Protein AF-A0A843B8C0-F1 (afdb_monomer_lite)

Radius of gyration: 33.75 Å; chains: 1; bounding box: 87×88×97 Å

pLDDT: mean 79.92, std 14.19, range [26.02, 97.69]

Foldseek 3Di:
DPVVPVVVVVVPPPDDPPDPQDAWDFPAWAADLLQQKIKTFTPFFWDPVQAAQQQKWKDAVPDIHGGDPVQWDDDDRGMTMGRHDPVSSVRQQQGQWMKIWGDWSNTGHPNHTHHIDIGIHEFEQEEEEEEEVLNLLLVLLLVVLQVQVQLLQVQAVVRYGYDYHYDYDNDLLVSVVVCVVSVHQEYEYAQCVLVSCVVNVGNHQYEHQFYAHEPPPFQPDLSYAYLFAHLLLQLLLQLLVCVVVVQQEEAEEAEPDPRRVVSVVSCCVRHPHHYDPHHYDYPPDALLNRLVVVLVVLVVVCVVDPPHAYEYEYEDQVCLQRNLQSNQVPPSSLRHAYEYSEDDDHDPDSSLVSLQSRFYKGWDQAQFQALVLLLSQLSSCLRRVHGRDLSSQSSSVSSNLQSLLVLQLPRRRPDNRDSVSSSVSSQVDQCFAAGSSGRRHADPRNYRDQTK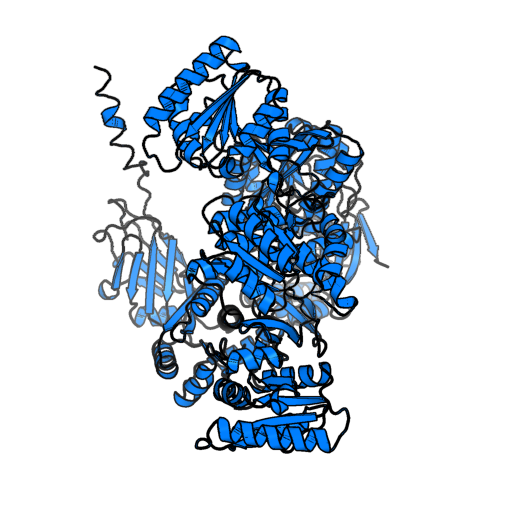IFMWTRFLSDTDGWFIAWHWDKDFQFWAQRNQGTGTTIDTDGGDRGGDTEQEAEEEEEDPDPSLLVSLLSLLVNLQLDGRYDYDYDYDNDQLLVSLVSCVRRLFQEYEYEDEAVSLVNSQVSCQVRRHAYEYQHYQDPVLLAFPTRYAYPDHHLLQLLLQVQLVLVVQQAQEEEEEEEPPCVRNVVSNVVRHPHHYHYDYDHLPDPPLLVVLVVVLVVQVVRCVPQNQSNYEYEYYDQSSLVNCLNNVVRRALNYAYEYRFQNLQQPALPSCQVVQPRHKYKYKAFAWQQFDQLQLSQVSSCVSVVGGDHLSSSCSSLVSQLLRVQLVVCVVVPDSRRNVSSVVCSQVSQQPSGDTFPGRHADSSNYRPWTKIFIWIRHRSDTAGQWIQGPVQGIAGEQEEEEEEACDGPCVLVSSLLRLLLSVLQVVLQVVCVVVSARYGYHYDYAHQNVPLVSLLVRVVRCLSRVFQHYEDDQEQVNVVSCVVVSVVSVHAYEHLHYQDDFDAADSYAYQDPHCLLQLLVQQVVCVVVVAAEEEEEFEPDPQRVVLLVSNQVSHPHDYYHYQYDHPSDADDPVSLVVVLVVLLVVVVVPRTAYEYEYSDQSHQLVSLLSLLVRPSLLSHAYEYEDAFQDRSNQRQPDSSVVSCQSNFYKYKYFDQPDDDVVSQVSSCSNSVDGDGPSSQSSSVSSNLLSVLCVVVSNDSNSVSSSVCSQVSQQPDAGRSGRRHADNHNYRPKTKIFMWTQNPSDTDGQWMAIPVVSDIDGDD

Sequence (1216 aa):
MRILVLAVLALAGGALAGAAHAQPHMESADLDPSAGLLTLVFDSPLDVHGIYTNRIHVQAGEYSAPLTPGEFVSVKSDRIMFGLNEENLAALREAESVWVGLAEGAVTSADVPNAPQLLETRTFIRVGVVAPPGGGDMVAMARLAVEHLNDHLAGAVPPRAVDIVVREGDDVLVSLLELDEAGIDVAVGPGEILGAKRAAGSGMLVVACCIPYGNESPLVDPNSFALVPDESDALSAVLSLMGQREVNRIIPVYVNDAAGGAKMDQIRAEARSAVDAGVAYGPDESPDQVALRVSNVVVENLLASPGVRLGVLLTDPADAPAILEAAAPDVALGIPQWFGVYTHRLADGPGTEFAGEVGYSVPVYGAHPSPLTAVLGAKALEMAGEWPSPDSYSAYDAVYVAALAQLDSGGSLGAAADPAVLQREIRALTGQMYGASGYLGLDAWGELESPAHDIMSVRGGQWVKTAVHNMPVYERTGIIEVGEVPVESYRYGPGHGLVADVEPFGLLVHGYDAGPAISAVRLGLAADGTAPSTEVVVQDSGPIQTMMGRFADMGMGLVVVHAGEDATAQAAEYADANGLIVLGTASTSDALAKSGDSLFRLATPDSRLAEAVVHTLERDGVSGVVVLHGSGHAALLDSIAAGFAGEVESIEYDEADAQHATLAHQVAGVVWGMAGRHGESGTGIILIGGAAADIMASASYAIQDDVRWYGASGDALRFGLGGAERLAGNAPFVAVVQSTSDGGPAQLVSAPLASMYGSPVPAATLGAMDAARVASQTLLSISEFGSGQDPALIRAVLPGVAAGAGLVLDDTTLDANGDLASASYDLWRLHGEGWVRDAAYEPSRGHIAIASLGVAVPVTGDQARYGVAHVHAAHRAISIHNEWLAEAGEPWRLATVVVDTAADPTRTAGALASLNGSGIGLVLGPPDGASLEAVRPVAAEYGMMLLSCCSDWPRTYPDSIFQLSPGHGGQVEALAAVMDLDGIRELVIIYPDDTRGSELAANVSDAFTGAGTFLFVYDAGAPPDGTLLEEVAQRVAHLADDRAGPVGVLMAGFEHTGMVLQAAGLHRSLEDARWYGVSRDGMLPDMVPGSAAAISARNLGFTVAAHAALTQAPGLEVYVRGASGFEPHAGVYAMYDSAQLLARTIAETDGSTDADLLAELMPLVAADQQGLIGELALDENGDLAAGRYHIWAIPAGAWQVTLSYDTGRDSLEPIN

Secondary structure (DSSP, 8-state):
--SSSSTTTTTSSSS------PPP-EEEEEEETTTTEEEEEESS---TTS--GGGEEEEETTEEEEPPTTSEEEEETTEEEEE--HHHHHHHHT-S--EEEEPTTSSEETTEEPPPEEEEPEEEEEEEEEEPTT-HHHHHHHHHHHHHHHHHHTT-SS-EEEEEEEEESS-HHHHHHHHHHTT-SEEEEETHHHHHHHHHT---EEEEEESPBPS--S---TTEEESS-BHHHHHHHHHHHHHHTT--EEEEEEESSHHHHHHHHHHHHH-SSEEP--EEE-TTS-HHHHHHHHHHHHHHHHHHSTT--EEEEE--TTTHHHHHHHHTT-TTTTSSEEEESS--PPPTTHHHHHHHHTT-EEEEE-----HHHHHHHHHHHHHHSSPPPGGGHHHHHHHHHHHHHHHHT---TTPPPPHHHHHHHHHHHHTT-EETTEE--B-TTSSBSS--EEEEEEETTEEEEEEEES--EEEEEEEEEETTEEEEEEEEEPPPS-EEE---EEEEEESS-HHHHHHHHHHHHHHT-SS---EEEEE-SS-HHHHHHHHHHTT-SEEEEEE-HHHHHHHHHHHHHHT-EEEESS---GGG--TTSSEEESSPPHHHHHHHHHHHHHHHT--EEEEEEETT-HHHHHHHHHH-SSEEEEEEE-TT-S-HHHHHHHHHHHHHHHHHHH-STTEEEEEESTTHHHHHHHHTTTS-TTSEEEEESGGGG---GGGGGGHHHH--EEEEEE---SSHHHHHHHHHHHHHTTSPPPHHHHHHHHHHHHHHHHHHHHHTTT-TT-HHHHHHHHHHHHTT--SSSS---B-TTSBBS---EEEEEEETTEEEEEEEEETTTEEEEEEEEEEEE-SSSTTHHHHHHHHHHHHHHHHHHHHHHHHHT-SEEEEEEEEE-TT-HHHHHHHHHHHHHTT--EEE---SHHHHHHHHHHHHHHT-EEEESS--PPP-S-SSEEE-SPPHHHHHHHHHHHHHHTT--EEEEEEESSHHHHHHHHHHHHH--SSEEEEEEE-TTSPPPHHHHHHHHHHHHHHHHTTS--EEEEE--STTHHHHHHHHTT-HHHHTSEEEEE-SSSS-TT--TTSHHHHHHHHTT-EEEEEPP-S--HHHHHHHHHHHSS---HHHHHHHHHHHHHHHHHHTTTT---HHHHHHHHHHHHTT-B-SSSB--B-TTSBBS--EEEEEE-TTSS-EEEEEEETTTTEEEE--

Structure (mmCIF, N/CA/C/O backbone):
data_AF-A0A843B8C0-F1
#
_entry.id   AF-A0A843B8C0-F1
#
loop_
_atom_site.group_PDB
_atom_site.id
_atom_site.type_symbol
_atom_site.label_atom_id
_atom_site.label_alt_id
_atom_site.label_comp_id
_atom_site.label_asym_id
_atom_site.label_entity_id
_atom_site.label_seq_id
_atom_site.pdbx_PDB_ins_code
_atom_site.Cartn_x
_atom_site.Cartn_y
_atom_site.Cartn_z
_atom_site.occupancy
_atom_site.B_iso_or_equiv
_atom_site.auth_seq_id
_atom_site.auth_comp_id
_atom_site.auth_asym_id
_atom_site.auth_atom_id
_atom_site.pdbx_PDB_model_num
ATOM 1 N N . MET A 1 1 ? -6.780 42.096 43.152 1.00 33.19 1 MET A N 1
ATOM 2 C CA . MET A 1 1 ? -5.362 41.685 43.294 1.00 33.19 1 MET A CA 1
ATOM 3 C C . MET A 1 1 ? -5.188 40.178 43.041 1.00 33.19 1 MET A C 1
ATOM 5 O O . MET A 1 1 ? -4.470 39.508 43.763 1.00 33.19 1 MET A O 1
ATOM 9 N N . ARG A 1 2 ? -5.872 39.651 42.012 1.00 29.45 2 ARG A N 1
ATOM 10 C CA . ARG A 1 2 ? -5.811 38.256 41.530 1.00 29.45 2 ARG A CA 1
ATOM 11 C C . ARG A 1 2 ? -5.468 38.182 40.027 1.00 29.45 2 ARG A C 1
ATOM 13 O O . ARG A 1 2 ? -5.431 37.107 39.461 1.00 29.45 2 ARG A O 1
ATOM 20 N N . ILE A 1 3 ? -5.166 39.334 39.415 1.00 29.42 3 ILE A N 1
ATOM 21 C CA . ILE A 1 3 ? -4.807 39.494 37.992 1.00 29.42 3 ILE A CA 1
ATOM 22 C C . ILE A 1 3 ? -3.273 39.558 37.799 1.00 29.42 3 ILE A C 1
ATOM 24 O O . ILE A 1 3 ? -2.786 39.525 36.682 1.00 29.42 3 ILE A O 1
ATOM 28 N N . LEU A 1 4 ? -2.480 39.572 38.881 1.00 26.08 4 LEU A N 1
ATOM 29 C CA . LEU A 1 4 ? -1.011 39.666 38.802 1.00 26.08 4 LEU A CA 1
ATOM 30 C C . LEU A 1 4 ? -0.264 38.347 39.083 1.00 26.08 4 LEU A C 1
ATOM 32 O O . LEU A 1 4 ? 0.956 38.330 39.015 1.00 26.08 4 LEU A O 1
ATOM 36 N N . VAL A 1 5 ? -0.976 37.259 39.409 1.00 30.47 5 VAL A N 1
ATOM 37 C CA . VAL A 1 5 ? -0.369 35.931 39.658 1.00 30.47 5 VAL A CA 1
ATOM 38 C C . VAL A 1 5 ? -0.540 34.994 38.454 1.00 30.47 5 VAL A C 1
ATOM 40 O O . VAL A 1 5 ? 0.324 34.166 38.206 1.00 30.47 5 VAL A O 1
ATOM 43 N N . LEU A 1 6 ? -1.576 35.192 37.630 1.00 27.12 6 LEU A N 1
ATOM 44 C CA . LEU A 1 6 ? -1.782 34.434 36.386 1.00 27.12 6 LEU A CA 1
ATOM 45 C C . LEU A 1 6 ? -0.960 34.965 35.195 1.00 27.12 6 LEU A C 1
ATOM 47 O O . LEU A 1 6 ? -0.617 34.200 34.304 1.00 27.12 6 LEU A O 1
ATOM 51 N N . ALA A 1 7 ? -0.547 36.237 35.214 1.00 26.02 7 ALA A N 1
ATOM 52 C CA . ALA A 1 7 ? 0.302 36.819 34.165 1.00 26.02 7 ALA A CA 1
ATOM 53 C C . ALA A 1 7 ? 1.796 36.437 34.277 1.00 26.02 7 ALA A C 1
ATOM 55 O O . ALA A 1 7 ? 2.559 36.701 33.355 1.00 26.02 7 ALA A O 1
ATOM 56 N N . VAL A 1 8 ? 2.222 35.819 35.387 1.00 27.22 8 VAL A N 1
ATOM 57 C CA . VAL A 1 8 ? 3.608 35.337 35.575 1.00 27.22 8 VAL A CA 1
ATOM 58 C C . VAL A 1 8 ? 3.748 33.850 35.212 1.00 27.22 8 VAL A C 1
ATOM 60 O O . VAL A 1 8 ? 4.846 33.408 34.903 1.00 27.22 8 VAL A O 1
ATOM 63 N N . LEU A 1 9 ? 2.645 33.096 35.149 1.00 28.34 9 LEU A N 1
ATOM 64 C CA . LEU A 1 9 ? 2.643 31.698 34.694 1.00 28.34 9 LEU A CA 1
ATOM 65 C C . LEU A 1 9 ? 2.474 31.557 33.168 1.00 28.34 9 LEU A C 1
ATOM 67 O O . LEU A 1 9 ? 2.970 30.597 32.598 1.00 28.34 9 LEU A O 1
ATOM 71 N N . ALA A 1 10 ? 1.884 32.544 32.484 1.00 27.31 10 ALA A N 1
ATOM 72 C CA . ALA A 1 10 ? 1.727 32.536 31.020 1.00 27.31 10 ALA A CA 1
ATOM 73 C C . ALA A 1 10 ? 2.968 33.020 30.232 1.00 27.31 10 ALA A C 1
ATOM 75 O O . ALA A 1 10 ? 3.004 32.911 29.014 1.00 27.31 10 ALA A O 1
ATOM 76 N N . LEU A 1 11 ? 3.997 33.541 30.911 1.00 27.11 11 LEU A N 1
ATOM 77 C CA . LEU A 1 11 ? 5.288 33.927 30.307 1.00 27.11 11 LEU A CA 1
ATOM 78 C C . LEU A 1 11 ? 6.434 32.969 30.686 1.00 27.11 11 LEU A C 1
ATOM 80 O O . LEU A 1 11 ? 7.591 33.252 30.392 1.00 27.11 11 LEU A O 1
ATOM 84 N N . ALA A 1 12 ? 6.109 31.840 31.327 1.00 27.25 12 ALA A N 1
ATOM 85 C CA . ALA A 1 12 ? 7.053 30.790 31.718 1.00 27.25 12 ALA A CA 1
ATOM 86 C C . ALA A 1 12 ? 6.726 29.411 31.102 1.00 27.25 12 ALA A C 1
ATOM 88 O O . ALA A 1 12 ? 7.455 28.458 31.339 1.00 27.25 12 ALA A O 1
ATOM 89 N N . GLY A 1 13 ? 5.673 29.301 30.281 1.00 26.14 13 GLY A N 1
ATOM 90 C CA . GLY A 1 13 ? 5.331 28.086 29.519 1.00 26.14 13 GLY A CA 1
ATOM 91 C C . GLY A 1 13 ? 6.132 27.904 28.223 1.00 26.14 13 GLY A C 1
ATOM 92 O O . GLY A 1 13 ? 5.757 27.112 27.373 1.00 26.14 13 GLY A O 1
ATOM 93 N N . GLY A 1 14 ? 7.214 28.664 28.054 1.00 29.09 14 GLY A N 1
ATOM 94 C CA . GLY A 1 14 ? 8.072 28.654 26.871 1.00 29.09 14 GLY A CA 1
ATOM 95 C C . GLY A 1 14 ? 9.540 28.761 27.261 1.00 29.09 14 GLY A C 1
ATOM 96 O O . GLY A 1 14 ? 10.231 29.646 26.779 1.00 29.09 14 GLY A O 1
ATOM 97 N N . ALA A 1 15 ? 9.966 27.958 28.235 1.00 32.66 15 ALA A N 1
ATOM 98 C CA . ALA A 1 15 ? 11.348 27.552 28.491 1.00 32.66 15 ALA A CA 1
ATOM 99 C C . ALA A 1 15 ? 11.376 26.765 29.808 1.00 32.66 15 ALA A C 1
ATOM 101 O O . ALA A 1 15 ? 10.934 27.273 30.835 1.00 32.66 15 ALA A O 1
ATOM 102 N N . LEU A 1 16 ? 11.990 25.581 29.766 1.00 28.98 16 LEU A N 1
ATOM 103 C CA . LEU A 1 16 ? 12.367 24.738 30.904 1.00 28.98 16 LEU A CA 1
ATOM 104 C C . LEU A 1 16 ? 11.240 23.861 31.475 1.00 28.98 16 LEU A C 1
ATOM 106 O O . LEU A 1 16 ? 10.837 23.994 32.630 1.00 28.98 16 LEU A O 1
ATOM 110 N N . ALA A 1 17 ? 10.887 22.816 30.715 1.00 29.47 17 ALA A N 1
ATOM 111 C CA . ALA A 1 17 ? 10.970 21.490 31.320 1.00 29.47 17 ALA A CA 1
ATOM 112 C C . ALA A 1 17 ? 12.366 21.400 31.949 1.00 29.47 17 ALA A C 1
ATOM 114 O O . ALA A 1 17 ? 13.380 21.504 31.256 1.00 29.47 17 ALA A O 1
ATOM 115 N N . GLY A 1 18 ? 12.422 21.362 33.277 1.00 30.33 18 GLY A N 1
ATOM 116 C CA . GLY A 1 18 ? 13.662 21.130 33.991 1.00 30.33 18 GLY A CA 1
ATOM 117 C C . GLY A 1 18 ? 14.126 19.722 33.665 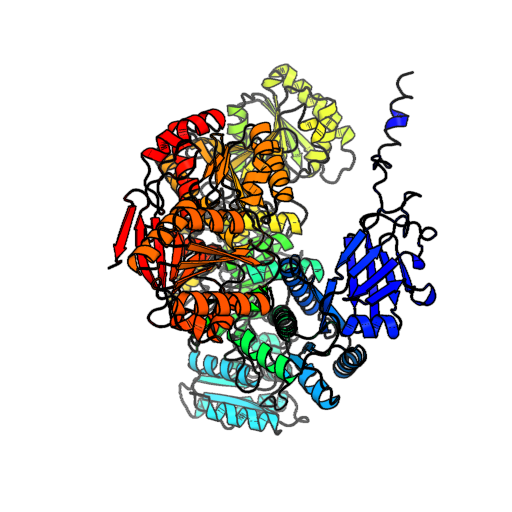1.00 30.33 18 GLY A C 1
ATOM 118 O O . GLY A 1 18 ? 13.799 18.795 34.399 1.00 30.33 18 GLY A O 1
ATOM 119 N N . ALA A 1 19 ? 14.881 19.575 32.576 1.00 37.31 19 ALA A N 1
ATOM 120 C CA . ALA A 1 19 ? 15.818 18.484 32.439 1.00 37.31 19 ALA A CA 1
ATOM 121 C C . ALA A 1 19 ? 16.631 18.491 33.736 1.00 37.31 19 ALA A C 1
ATOM 123 O O . ALA A 1 19 ? 17.368 19.445 34.022 1.00 37.31 19 ALA A O 1
ATOM 124 N N . ALA A 1 20 ? 16.476 17.452 34.559 1.00 38.69 20 ALA A N 1
ATOM 125 C CA . ALA A 1 20 ? 17.605 17.010 35.357 1.00 38.69 20 ALA A CA 1
ATOM 126 C C . ALA A 1 20 ? 18.779 17.006 34.374 1.00 38.69 20 ALA A C 1
ATOM 128 O O . ALA A 1 20 ? 18.639 16.391 33.323 1.00 38.69 20 ALA A O 1
ATOM 129 N N . HIS A 1 21 ? 19.804 17.834 34.597 1.00 50.72 21 HIS A N 1
ATOM 130 C CA . HIS A 1 21 ? 20.853 18.031 33.597 1.00 50.72 21 HIS A CA 1
ATOM 131 C C . HIS A 1 21 ? 21.539 16.676 33.409 1.00 50.72 21 HIS A C 1
ATOM 133 O O . HIS A 1 21 ? 22.340 16.266 34.252 1.00 50.72 21 HIS A O 1
ATOM 139 N N . ALA A 1 22 ? 21.102 15.939 32.388 1.00 61.00 22 ALA A N 1
ATOM 140 C CA . ALA A 1 22 ? 21.598 14.621 32.072 1.00 61.00 22 ALA A CA 1
ATOM 141 C C . ALA A 1 22 ? 23.054 14.793 31.655 1.00 61.00 22 ALA A C 1
ATOM 143 O O . ALA A 1 22 ? 23.418 15.784 31.018 1.00 61.00 22 ALA A O 1
ATOM 144 N N . GLN A 1 23 ? 23.909 13.881 32.107 1.00 79.94 23 GLN A N 1
ATOM 145 C CA . GLN A 1 23 ? 25.292 13.887 31.657 1.00 79.94 23 GLN A CA 1
ATOM 146 C C . GLN A 1 23 ? 25.289 13.641 30.148 1.00 79.94 23 GLN A C 1
ATOM 148 O O . GLN A 1 23 ? 24.580 12.728 29.732 1.00 79.94 23 GLN A O 1
ATOM 153 N N . PRO A 1 24 ? 26.067 14.392 29.349 1.00 82.81 24 PRO A N 1
ATOM 154 C CA . PRO A 1 24 ? 26.084 14.172 27.911 1.00 82.81 24 PRO A CA 1
ATOM 155 C C . PRO A 1 24 ? 26.506 12.738 27.590 1.00 82.81 24 PRO A C 1
ATOM 157 O O . PRO A 1 24 ? 27.579 12.287 28.018 1.00 82.81 24 PRO A O 1
ATOM 160 N N . HIS A 1 25 ? 25.644 12.026 26.867 1.00 83.94 25 HIS A N 1
ATOM 161 C CA . HIS A 1 25 ? 25.848 10.646 26.453 1.00 83.94 25 HIS A CA 1
ATOM 162 C C . HIS A 1 25 ? 26.176 10.602 24.962 1.00 83.94 25 HIS A C 1
ATOM 164 O O . HIS A 1 25 ? 25.521 11.250 24.151 1.00 83.94 25 HIS A O 1
ATOM 170 N N . MET A 1 26 ? 27.230 9.873 24.609 1.00 86.81 26 MET A N 1
ATOM 171 C CA . MET A 1 26 ? 27.634 9.626 23.233 1.00 86.81 26 MET A CA 1
ATOM 172 C C . MET A 1 26 ? 26.717 8.548 22.664 1.00 86.81 26 MET A C 1
ATOM 174 O O . MET A 1 26 ? 26.759 7.398 23.092 1.00 86.81 26 MET A O 1
ATOM 178 N N . GLU A 1 27 ? 25.853 8.948 21.739 1.00 81.50 27 GLU A N 1
ATOM 179 C CA . GLU A 1 27 ? 24.896 8.067 21.070 1.00 81.50 27 GLU A CA 1
ATOM 180 C C . GLU A 1 27 ? 25.573 7.233 19.984 1.00 81.50 27 GLU A C 1
ATOM 182 O O . GLU A 1 27 ? 25.286 6.047 19.847 1.00 81.50 27 GLU A O 1
ATOM 187 N N . SER A 1 28 ? 26.494 7.839 19.230 1.00 79.50 28 SER A N 1
ATOM 188 C CA . SER A 1 28 ? 27.253 7.149 18.188 1.00 79.50 28 SER A CA 1
ATOM 189 C C . SER A 1 28 ? 28.682 7.673 18.059 1.00 79.50 28 SER A C 1
ATOM 191 O O . SER A 1 28 ? 29.005 8.814 18.413 1.00 79.50 28 SER A O 1
ATOM 193 N N . ALA A 1 29 ? 29.547 6.807 17.536 1.00 85.81 29 ALA A N 1
ATOM 194 C CA . ALA A 1 29 ? 30.896 7.133 17.108 1.00 85.81 29 ALA A CA 1
ATOM 195 C C . ALA A 1 29 ? 31.067 6.643 15.665 1.00 85.81 29 ALA A C 1
ATOM 197 O O . ALA A 1 29 ? 31.230 5.461 15.413 1.00 85.81 29 ALA A O 1
ATOM 198 N N . ASP A 1 30 ? 31.007 7.552 14.710 1.00 82.88 30 ASP A N 1
ATOM 199 C CA . ASP A 1 30 ? 30.920 7.273 13.283 1.00 82.88 30 ASP A CA 1
ATOM 200 C C . ASP A 1 30 ? 32.310 7.387 12.646 1.00 82.88 30 ASP A C 1
ATOM 202 O O . ASP A 1 30 ? 32.849 8.492 12.527 1.00 82.88 30 ASP A O 1
ATOM 206 N N . LEU A 1 31 ? 32.912 6.258 12.260 1.00 79.19 31 LEU A N 1
ATOM 207 C CA . LEU A 1 31 ? 34.235 6.211 11.637 1.00 79.19 31 LEU A CA 1
ATOM 208 C C . LEU A 1 31 ? 34.120 6.031 10.121 1.00 79.19 31 LEU A C 1
ATOM 210 O O . LEU A 1 31 ? 33.625 5.024 9.621 1.00 79.19 31 LEU A O 1
ATOM 214 N N . ASP A 1 32 ? 34.679 6.988 9.393 1.00 72.38 32 ASP A N 1
ATOM 215 C CA . ASP A 1 32 ? 34.939 6.924 7.965 1.00 72.38 32 ASP A CA 1
ATOM 216 C C . ASP A 1 32 ? 36.438 6.673 7.728 1.00 72.38 32 ASP A C 1
ATOM 218 O O . ASP A 1 32 ? 37.249 7.610 7.748 1.00 72.38 32 ASP A O 1
ATOM 222 N N . PRO A 1 33 ? 36.840 5.414 7.494 1.00 66.56 33 PRO A N 1
ATOM 223 C CA . PRO A 1 33 ? 38.240 5.067 7.286 1.00 66.56 33 PRO A CA 1
ATOM 224 C C . PRO A 1 33 ? 38.766 5.490 5.901 1.00 66.56 33 PRO A C 1
ATOM 226 O O . PRO A 1 33 ? 39.987 5.551 5.710 1.00 66.56 33 PRO A O 1
ATOM 229 N N . SER A 1 34 ? 37.882 5.805 4.944 1.00 61.75 34 SER A N 1
ATOM 230 C CA . SER A 1 34 ? 38.255 6.274 3.602 1.00 61.75 34 SER A CA 1
ATOM 231 C C . SER A 1 34 ? 38.711 7.736 3.637 1.00 61.75 34 SER A C 1
ATOM 233 O O . SER A 1 34 ? 39.807 8.049 3.171 1.00 61.75 34 SER A O 1
ATOM 235 N N . ALA A 1 35 ? 37.949 8.611 4.306 1.00 65.75 35 ALA A N 1
ATOM 236 C CA . ALA A 1 35 ? 38.320 10.014 4.507 1.00 65.75 35 ALA A CA 1
ATOM 237 C C . ALA A 1 35 ? 39.175 10.252 5.763 1.00 65.75 35 ALA A C 1
ATOM 239 O O . ALA A 1 35 ? 39.638 11.372 5.988 1.00 65.75 35 ALA A O 1
ATOM 240 N N . GLY A 1 36 ? 39.360 9.226 6.599 1.00 75.38 36 GLY A N 1
ATOM 241 C CA . GLY A 1 36 ? 40.026 9.345 7.893 1.00 75.38 36 GLY A CA 1
ATOM 242 C C . GLY A 1 36 ? 39.268 10.256 8.856 1.00 75.38 36 GLY A C 1
ATOM 243 O O . GLY A 1 36 ? 39.888 11.027 9.579 1.00 75.38 36 GLY A O 1
ATOM 244 N N . LEU A 1 37 ? 37.936 10.221 8.845 1.00 81.44 37 LEU A N 1
ATOM 245 C CA . LEU A 1 37 ? 37.082 11.121 9.615 1.00 81.44 37 LEU A CA 1
ATOM 246 C C . LEU A 1 37 ? 36.318 10.345 10.696 1.00 81.44 37 LEU A C 1
ATOM 248 O O . LEU A 1 37 ? 35.664 9.359 10.401 1.00 81.44 37 LEU A O 1
ATOM 252 N N . LEU A 1 38 ? 36.363 10.808 11.941 1.00 86.50 38 LEU A N 1
ATOM 253 C CA . LEU A 1 38 ? 35.623 10.269 13.080 1.00 86.50 38 LEU A CA 1
ATOM 254 C C . LEU A 1 38 ? 34.637 11.322 13.599 1.00 86.50 38 LEU A C 1
ATOM 256 O O . LEU A 1 38 ? 35.051 12.415 13.989 1.00 86.50 38 LEU A O 1
ATOM 260 N N . THR A 1 39 ? 33.345 11.006 13.637 1.00 88.44 39 THR A N 1
ATOM 261 C CA . THR A 1 39 ? 32.290 11.890 14.151 1.00 88.44 39 THR A CA 1
ATOM 262 C C . THR A 1 39 ? 31.676 11.298 15.412 1.00 88.44 39 THR A C 1
ATOM 264 O O . THR A 1 39 ? 31.262 10.154 15.417 1.00 88.44 39 THR A O 1
ATOM 267 N N . LEU A 1 40 ? 31.611 12.063 16.496 1.00 90.56 40 LEU A N 1
ATOM 268 C CA . LEU A 1 40 ? 30.977 11.648 17.749 1.00 90.56 40 LEU A CA 1
ATOM 269 C C . LEU A 1 40 ? 29.663 12.408 17.903 1.00 90.56 40 LEU A C 1
ATOM 271 O O . LEU A 1 40 ? 29.696 13.641 17.857 1.00 90.56 40 LEU A O 1
ATOM 275 N N . VAL A 1 41 ? 28.547 11.703 18.074 1.00 86.44 41 VAL A N 1
ATOM 276 C CA . VAL A 1 41 ? 27.193 12.271 18.205 1.00 86.44 41 VAL A CA 1
ATOM 277 C C . VAL A 1 41 ? 26.695 12.090 19.634 1.00 86.44 41 VAL A C 1
ATOM 279 O O . VAL A 1 41 ? 26.970 11.070 20.264 1.00 86.44 41 VAL A O 1
ATOM 282 N N . PHE A 1 42 ? 25.998 13.096 20.156 1.00 87.12 42 PHE A N 1
ATOM 283 C CA . PHE A 1 42 ? 25.550 13.159 21.540 1.00 87.12 42 PHE A CA 1
ATOM 284 C C . PHE A 1 42 ? 24.061 13.490 21.645 1.00 87.12 42 PHE A C 1
ATOM 286 O O . PHE A 1 42 ? 23.544 14.307 20.886 1.00 87.12 42 PHE A O 1
ATOM 293 N N . ASP A 1 43 ? 23.431 12.940 22.681 1.00 83.38 43 ASP A N 1
ATOM 294 C CA . ASP A 1 43 ? 22.012 13.115 23.032 1.00 83.38 43 ASP A CA 1
ATOM 295 C C . ASP A 1 43 ? 21.649 14.533 23.513 1.00 83.38 43 ASP A C 1
ATOM 297 O O . ASP A 1 43 ? 20.487 14.867 23.767 1.00 83.38 43 ASP A O 1
ATOM 301 N N . SER A 1 44 ? 22.658 15.383 23.701 1.00 81.25 44 SER A N 1
ATOM 302 C CA . SER A 1 44 ? 22.523 16.675 24.356 1.00 81.25 44 SER A CA 1
ATOM 303 C C . SER A 1 44 ? 23.506 17.717 23.812 1.00 81.25 44 SER A C 1
ATOM 305 O O . SER A 1 44 ? 24.600 17.383 23.346 1.00 81.25 44 SER A O 1
ATOM 307 N N . PRO A 1 45 ? 23.149 19.017 23.872 1.00 83.81 45 PRO A N 1
ATOM 308 C CA . PRO A 1 45 ? 24.006 20.071 23.352 1.00 83.81 45 PRO A CA 1
ATOM 309 C C . PRO A 1 45 ? 25.325 20.208 24.126 1.00 83.81 45 PRO A C 1
ATOM 311 O O . PRO A 1 45 ? 25.308 20.361 25.344 1.00 83.81 45 PRO A O 1
ATOM 314 N N . LEU A 1 46 ? 26.461 20.245 23.437 1.00 84.81 46 LEU A N 1
ATOM 315 C CA . LEU A 1 46 ? 27.794 20.345 24.023 1.00 84.81 46 LEU A CA 1
ATOM 316 C C . LEU A 1 46 ? 28.258 21.792 24.231 1.00 84.81 46 LEU A C 1
ATOM 318 O O . LEU A 1 46 ? 28.062 22.675 23.389 1.00 84.81 46 LEU A O 1
ATOM 322 N N . ASP A 1 47 ? 29.001 22.015 25.312 1.00 84.81 47 ASP A N 1
ATOM 323 C CA . ASP A 1 47 ? 29.736 23.251 25.539 1.00 84.81 47 ASP A CA 1
ATOM 324 C C . ASP A 1 47 ? 31.017 23.245 24.694 1.00 84.81 47 ASP A C 1
ATOM 326 O O . ASP A 1 47 ? 31.963 22.500 24.952 1.00 84.81 47 ASP A O 1
ATOM 330 N N . VAL A 1 48 ? 31.105 24.148 23.717 1.00 78.19 48 VAL A N 1
ATOM 331 C CA . VAL A 1 48 ? 32.263 24.261 22.803 1.00 78.19 48 VAL A CA 1
ATOM 332 C C . VAL A 1 48 ? 33.604 24.436 23.545 1.00 78.19 48 VAL A C 1
ATOM 334 O O . VAL A 1 48 ? 34.658 24.065 23.034 1.00 78.19 48 VAL A O 1
ATOM 337 N N . HIS A 1 49 ? 33.587 24.993 24.761 1.00 77.31 49 HIS A N 1
ATOM 338 C CA . HIS A 1 49 ? 34.777 25.182 25.602 1.00 77.31 49 HIS A CA 1
ATOM 339 C C . HIS A 1 49 ? 35.048 24.037 26.596 1.00 77.31 49 HIS A C 1
ATOM 341 O O . HIS A 1 49 ? 36.075 24.071 27.274 1.00 77.31 49 HIS A O 1
ATOM 347 N N . GLY A 1 50 ? 34.161 23.042 26.673 1.00 79.94 50 GLY A N 1
ATOM 348 C CA . GLY A 1 50 ? 34.237 21.889 27.574 1.00 79.94 50 GLY A CA 1
ATOM 349 C C . GLY A 1 50 ? 34.766 20.605 26.932 1.00 79.94 50 GLY A C 1
ATOM 350 O O . GLY A 1 50 ? 34.654 19.545 27.538 1.00 79.94 50 GLY A O 1
ATOM 351 N N . ILE A 1 51 ? 35.329 20.676 25.720 1.00 86.19 51 ILE A N 1
ATOM 352 C CA . ILE A 1 51 ? 35.831 19.515 24.968 1.00 86.19 51 ILE A CA 1
ATOM 353 C C . ILE A 1 51 ? 37.332 19.321 25.224 1.00 86.19 51 ILE A C 1
ATOM 355 O O . ILE A 1 51 ? 38.158 20.165 24.869 1.00 86.19 51 ILE A O 1
ATOM 359 N N . TYR A 1 52 ? 37.700 18.176 25.797 1.00 88.69 52 TYR A N 1
ATOM 360 C CA . TYR A 1 52 ? 39.075 17.793 26.122 1.00 88.69 52 TYR A CA 1
ATOM 361 C C . TYR A 1 52 ? 39.509 16.586 25.281 1.00 88.69 52 TYR A C 1
ATOM 363 O O . TYR A 1 52 ? 39.407 15.442 25.717 1.00 88.69 52 TYR A O 1
ATOM 371 N N . THR A 1 53 ? 40.036 16.832 24.077 1.00 84.94 53 THR A N 1
ATOM 372 C CA . THR A 1 53 ? 40.375 15.773 23.098 1.00 84.94 53 THR A CA 1
ATOM 373 C C . THR A 1 53 ? 41.340 14.716 23.644 1.00 84.94 53 THR A C 1
ATOM 375 O O . THR A 1 53 ? 41.230 13.546 23.314 1.00 84.94 53 THR A O 1
ATOM 378 N N . ASN A 1 54 ? 42.234 15.091 24.565 1.00 87.25 54 ASN A N 1
ATOM 379 C CA . ASN A 1 54 ? 43.182 14.179 25.212 1.00 87.25 54 ASN A CA 1
ATOM 380 C C . ASN A 1 54 ? 42.535 13.181 26.195 1.00 87.25 54 ASN A C 1
ATOM 382 O O . ASN A 1 54 ? 43.254 12.401 26.819 1.00 87.25 54 ASN A O 1
ATOM 386 N N . ARG A 1 55 ? 41.218 13.279 26.401 1.00 90.25 55 ARG A N 1
ATOM 387 C CA . ARG A 1 55 ? 40.374 12.359 27.175 1.00 90.25 55 ARG A CA 1
ATOM 388 C C . ARG A 1 55 ? 39.441 11.534 26.285 1.00 90.25 55 ARG A C 1
ATOM 390 O O . ARG A 1 55 ? 38.605 10.805 26.809 1.00 90.25 55 ARG A O 1
ATOM 397 N N . ILE A 1 56 ? 39.580 11.671 24.970 1.00 91.88 56 ILE A N 1
ATOM 398 C CA . ILE A 1 56 ? 38.869 10.903 23.955 1.00 91.88 56 ILE A CA 1
ATOM 399 C C . ILE A 1 56 ? 39.901 9.972 23.328 1.00 91.88 56 ILE A C 1
ATOM 401 O O . ILE A 1 56 ? 40.938 10.438 22.860 1.00 91.88 56 ILE A O 1
ATOM 405 N N . HIS A 1 57 ? 39.655 8.670 23.367 1.00 88.88 57 HIS A N 1
ATOM 406 C CA . HIS A 1 57 ? 40.598 7.648 22.926 1.00 88.88 57 HIS A CA 1
ATOM 407 C C . HIS A 1 57 ? 39.993 6.808 21.814 1.00 88.88 57 HIS A C 1
ATOM 409 O O . HIS A 1 57 ? 38.860 6.369 21.951 1.00 88.88 57 HIS A O 1
ATOM 415 N N . VAL A 1 58 ? 40.767 6.529 20.770 1.00 87.94 58 VAL A N 1
ATOM 416 C CA . VAL A 1 58 ? 40.461 5.467 19.804 1.00 87.94 58 VAL A CA 1
ATOM 417 C C . VAL A 1 58 ? 41.169 4.185 20.239 1.00 87.94 58 VAL A C 1
ATOM 419 O O . VAL A 1 58 ? 42.316 4.239 20.695 1.00 87.94 58 VAL A O 1
ATOM 422 N N . GLN A 1 59 ? 40.481 3.048 20.162 1.00 86.12 59 GLN A N 1
ATOM 423 C CA . GLN A 1 59 ? 40.986 1.737 20.571 1.00 86.12 59 GLN A CA 1
ATOM 424 C C . GLN A 1 59 ? 40.700 0.689 19.494 1.00 86.12 59 GLN A C 1
ATOM 426 O O . GLN A 1 59 ? 39.623 0.689 18.912 1.00 86.12 59 GLN A O 1
ATOM 431 N N . ALA A 1 60 ? 41.656 -0.197 19.239 1.00 80.81 60 ALA A N 1
ATOM 432 C CA . ALA A 1 60 ? 41.558 -1.265 18.248 1.00 80.81 60 ALA A CA 1
ATOM 433 C C . ALA A 1 60 ? 42.484 -2.424 18.648 1.00 80.81 60 ALA A C 1
ATOM 435 O O . ALA A 1 60 ? 43.709 -2.292 18.600 1.00 80.81 60 ALA A O 1
ATOM 436 N N . GLY A 1 61 ? 41.932 -3.551 19.102 1.00 75.75 61 GLY A N 1
ATOM 437 C CA . GLY A 1 61 ? 42.737 -4.635 19.681 1.00 75.75 61 GLY A CA 1
ATOM 438 C C . GLY A 1 61 ? 43.610 -4.151 20.854 1.00 75.75 61 GLY A C 1
ATOM 439 O O . GLY A 1 61 ? 43.105 -3.591 21.823 1.00 75.75 61 GLY A O 1
ATOM 440 N N . GLU A 1 62 ? 44.935 -4.341 20.774 1.00 76.00 62 GLU A N 1
ATOM 441 C CA . GLU A 1 62 ? 45.889 -3.822 21.778 1.00 76.00 62 GLU A CA 1
ATOM 442 C C . GLU A 1 62 ? 46.237 -2.328 21.592 1.00 76.00 62 GLU A C 1
ATOM 444 O O . GLU A 1 62 ? 46.896 -1.728 22.449 1.00 76.00 62 GLU A O 1
ATOM 449 N N . TYR A 1 63 ? 45.826 -1.709 20.480 1.00 81.44 63 TYR A N 1
ATOM 450 C CA . TYR A 1 63 ? 46.079 -0.300 20.195 1.00 81.44 63 TYR A CA 1
ATOM 451 C C . TYR A 1 63 ? 45.106 0.597 20.966 1.00 81.44 63 TYR A C 1
ATOM 453 O O . TYR A 1 63 ? 43.897 0.386 20.948 1.00 81.44 63 TYR A O 1
ATOM 461 N N . SER A 1 64 ? 45.626 1.628 21.632 1.00 85.38 64 SER A N 1
ATOM 462 C CA . SER A 1 64 ? 44.826 2.652 22.309 1.00 85.38 64 SER A CA 1
ATOM 463 C C . SER A 1 64 ? 45.585 3.975 22.322 1.00 85.38 64 SER A C 1
ATOM 465 O O . SER A 1 64 ? 46.683 4.060 22.883 1.00 85.38 64 SER A O 1
ATOM 467 N N . ALA A 1 65 ? 45.012 5.017 21.720 1.00 87.56 65 ALA A N 1
ATOM 468 C CA . ALA A 1 65 ? 45.647 6.327 21.606 1.00 87.56 65 ALA A CA 1
ATOM 469 C C . ALA A 1 65 ? 44.639 7.469 21.840 1.00 87.56 65 ALA A C 1
ATOM 471 O O . ALA A 1 65 ? 43.493 7.375 21.402 1.00 87.56 65 ALA A O 1
ATOM 472 N N . PRO A 1 66 ? 45.022 8.549 22.552 1.00 89.06 66 PRO A N 1
ATOM 473 C CA . PRO A 1 66 ? 44.178 9.733 22.680 1.00 89.06 66 PRO A CA 1
ATOM 474 C C . PRO A 1 66 ? 44.142 10.534 21.373 1.00 89.06 66 PRO A C 1
ATOM 476 O O . PRO A 1 66 ? 45.169 10.681 20.707 1.00 89.06 66 PRO A O 1
ATOM 479 N N . LEU A 1 67 ? 43.001 11.151 21.068 1.00 88.38 67 LEU A N 1
ATOM 480 C CA . LEU A 1 67 ? 42.883 12.105 19.968 1.00 88.38 67 LEU A CA 1
ATOM 481 C C . LEU A 1 67 ? 43.631 13.402 20.290 1.00 88.38 67 LEU A C 1
ATOM 483 O O . LEU A 1 67 ? 43.558 13.970 21.390 1.00 88.38 67 LEU A O 1
ATOM 487 N N . THR A 1 68 ? 44.360 13.914 19.306 1.00 84.31 68 THR A N 1
ATOM 488 C CA . THR A 1 68 ? 45.156 15.128 19.474 1.00 84.31 68 THR A CA 1
ATOM 489 C C . THR A 1 68 ? 44.370 16.381 19.075 1.00 84.31 68 THR A C 1
ATOM 491 O O . THR A 1 68 ? 43.494 16.325 18.214 1.00 84.31 68 THR A O 1
ATOM 494 N N . PRO A 1 69 ? 44.702 17.565 19.627 1.00 79.12 69 PRO A N 1
ATOM 495 C CA . PRO A 1 69 ? 44.066 18.816 19.207 1.00 79.12 69 PRO A CA 1
ATOM 496 C C . PRO A 1 69 ? 44.234 19.141 17.713 1.00 79.12 69 PRO A C 1
ATOM 498 O O . PRO A 1 69 ? 43.474 19.944 17.185 1.00 79.12 69 PRO A O 1
ATOM 501 N N . GLY A 1 70 ? 45.241 18.562 17.045 1.00 78.69 70 GLY A N 1
ATOM 502 C CA . GLY A 1 70 ? 45.476 18.735 15.608 1.00 78.69 70 GLY A CA 1
ATOM 503 C C . GLY A 1 70 ? 44.550 17.901 14.721 1.00 78.69 70 GLY A C 1
ATOM 504 O O . GLY A 1 70 ? 44.435 18.206 13.541 1.00 78.69 70 GLY A O 1
ATOM 505 N N . GLU A 1 71 ? 43.886 16.894 15.287 1.00 85.75 71 GLU A N 1
ATOM 506 C CA . GLU A 1 71 ? 42.888 16.072 14.597 1.00 85.75 71 GLU A CA 1
ATOM 507 C C . GLU A 1 71 ? 41.488 16.677 14.714 1.00 85.75 71 GLU A C 1
ATOM 509 O O . GLU A 1 71 ? 40.573 16.226 14.049 1.00 85.75 71 GLU A O 1
ATOM 514 N N . PHE A 1 72 ? 41.278 17.712 15.529 1.00 85.31 72 PHE A N 1
ATOM 515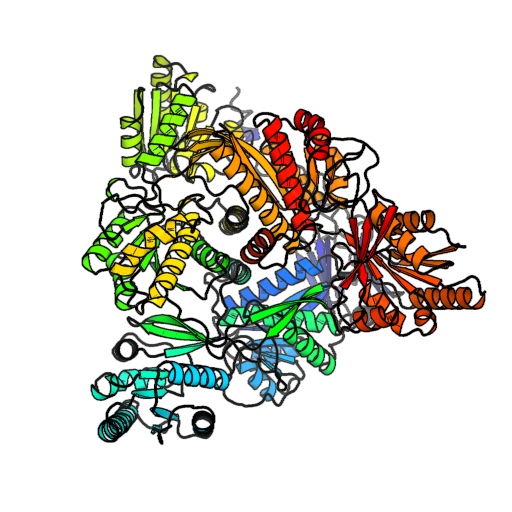 C CA . PHE A 1 72 ? 39.971 18.356 15.649 1.00 85.31 72 PHE A CA 1
ATOM 516 C C . PHE A 1 72 ? 39.611 19.133 14.372 1.00 85.31 72 PHE A C 1
ATOM 518 O O . PHE A 1 72 ? 40.337 20.043 13.967 1.00 85.31 72 PHE A O 1
ATOM 525 N N . VAL A 1 73 ? 38.460 18.815 13.775 1.00 86.44 73 VAL A N 1
ATOM 526 C CA . VAL A 1 73 ? 37.960 19.461 12.552 1.00 86.44 73 VAL A CA 1
ATOM 527 C C . VAL A 1 73 ? 36.885 20.487 12.887 1.00 86.44 73 VAL A C 1
ATOM 529 O O . VAL A 1 73 ? 37.023 21.664 12.550 1.00 86.44 73 VAL A O 1
ATOM 532 N N . SER A 1 74 ? 35.801 20.062 13.541 1.00 83.56 74 SER A N 1
ATOM 533 C CA . SER A 1 74 ? 34.681 20.952 13.860 1.00 83.56 74 SER A CA 1
ATOM 534 C C . SER A 1 74 ? 33.814 20.436 15.009 1.00 83.56 74 SER A C 1
ATOM 536 O O . SER A 1 74 ? 33.912 19.279 15.408 1.00 83.56 74 SER A O 1
ATOM 538 N N . VAL A 1 75 ? 32.955 21.311 15.534 1.00 84.12 75 VAL A N 1
ATOM 539 C CA . VAL A 1 75 ? 31.929 20.985 16.533 1.00 84.12 75 VAL A CA 1
ATOM 540 C C . VAL A 1 75 ? 30.618 21.675 16.154 1.00 84.12 75 VAL A C 1
ATOM 542 O O . VAL A 1 75 ? 30.624 22.852 15.783 1.00 84.12 75 VAL A O 1
ATOM 545 N N . LYS A 1 76 ? 29.500 20.949 16.239 1.00 82.25 76 LYS A N 1
ATOM 546 C CA . LYS A 1 76 ? 28.136 21.506 16.233 1.00 82.25 76 LYS A CA 1
ATOM 547 C C . LYS A 1 76 ? 27.504 21.294 17.609 1.00 82.25 76 LYS A C 1
ATOM 549 O O . LYS A 1 76 ? 28.149 20.755 18.501 1.00 82.25 76 LYS A O 1
ATOM 554 N N . SER A 1 77 ? 26.260 21.738 17.791 1.00 77.75 77 SER A N 1
ATOM 555 C CA . SER A 1 77 ? 25.569 21.619 19.078 1.00 77.75 77 SER A CA 1
ATOM 556 C C . SER A 1 77 ? 25.587 20.194 19.619 1.00 77.75 77 SER A C 1
ATOM 558 O O . SER A 1 77 ? 25.800 20.037 20.801 1.00 77.75 77 SER A O 1
ATOM 560 N N . ASP A 1 78 ? 25.440 19.178 18.780 1.00 81.00 78 ASP A N 1
ATOM 561 C CA . ASP A 1 78 ? 25.233 17.775 19.159 1.00 81.00 78 ASP A CA 1
ATOM 562 C C . ASP A 1 78 ? 26.376 16.836 18.732 1.00 81.00 78 ASP A C 1
ATOM 564 O O . ASP A 1 78 ? 26.274 15.628 18.908 1.00 81.00 78 ASP A O 1
ATOM 568 N N . ARG A 1 79 ? 27.451 17.342 18.110 1.00 89.00 79 ARG A N 1
ATOM 569 C CA . ARG A 1 79 ? 28.486 16.468 17.531 1.00 89.00 79 ARG A CA 1
ATOM 570 C C . ARG A 1 79 ? 29.867 17.090 17.420 1.00 89.00 79 ARG A C 1
ATOM 572 O O . ARG A 1 79 ? 30.003 18.301 17.225 1.00 89.00 79 ARG A O 1
ATOM 579 N N . ILE A 1 80 ? 30.891 16.241 17.454 1.00 89.38 80 ILE A N 1
ATOM 580 C CA . ILE A 1 80 ? 32.306 16.603 17.296 1.00 89.38 80 ILE A CA 1
ATOM 581 C C . ILE A 1 80 ? 32.907 15.807 16.139 1.00 89.38 80 ILE A C 1
ATOM 583 O O . ILE A 1 80 ? 32.692 14.607 16.051 1.00 89.38 80 ILE A O 1
ATOM 587 N N . MET A 1 81 ? 33.686 16.456 15.275 1.00 89.38 81 MET A N 1
ATOM 588 C CA . MET A 1 81 ? 34.338 15.822 14.127 1.00 89.38 81 MET A CA 1
ATOM 589 C C . MET A 1 81 ? 35.861 15.878 14.257 1.00 89.38 81 MET A C 1
ATOM 591 O O . MET A 1 81 ? 36.424 16.948 14.519 1.00 89.38 81 MET A O 1
ATOM 595 N N . PHE A 1 82 ? 36.521 14.750 13.998 1.00 90.19 82 PHE A N 1
ATOM 596 C CA . PHE A 1 82 ? 37.969 14.576 14.034 1.00 90.19 82 PHE A CA 1
ATOM 597 C C . PHE A 1 82 ? 38.501 14.006 12.715 1.00 90.19 82 PHE A C 1
ATOM 599 O O . PHE A 1 82 ? 38.005 12.995 12.246 1.00 90.19 82 PHE A O 1
ATOM 606 N N . GLY A 1 83 ? 39.527 14.614 12.128 1.00 88.88 83 GLY A N 1
ATOM 607 C CA . GLY A 1 83 ? 40.306 14.065 11.022 1.00 88.88 83 GLY A CA 1
ATOM 608 C C . GLY A 1 83 ? 41.506 13.321 11.590 1.00 88.88 83 GLY A C 1
ATOM 609 O O . GLY A 1 83 ? 42.457 13.955 12.045 1.00 88.88 83 GLY A O 1
ATOM 610 N N . LEU A 1 84 ? 41.429 11.995 11.608 1.00 85.62 84 LEU A N 1
ATOM 611 C CA . LEU A 1 84 ? 42.427 11.109 12.185 1.00 85.62 84 LEU A CA 1
ATOM 612 C C . LEU A 1 84 ? 43.766 11.241 11.459 1.00 85.62 84 LEU A C 1
ATOM 614 O O . LEU A 1 84 ? 43.843 11.306 10.233 1.00 85.62 84 LEU A O 1
ATOM 618 N N . ASN A 1 85 ? 44.845 11.264 12.233 1.00 85.69 85 ASN A N 1
ATOM 619 C CA . ASN A 1 85 ? 46.191 11.227 11.681 1.00 85.69 85 ASN A CA 1
ATOM 620 C C . ASN A 1 85 ? 46.515 9.829 11.106 1.00 85.69 85 ASN A C 1
ATOM 622 O O . ASN A 1 85 ? 45.882 8.841 11.466 1.00 85.69 85 ASN A O 1
ATOM 626 N N . GLU A 1 86 ? 47.535 9.732 10.248 1.00 81.06 86 GLU A N 1
ATOM 627 C CA . GLU A 1 86 ? 47.935 8.469 9.594 1.00 81.06 86 GLU A CA 1
ATOM 628 C C . GLU A 1 86 ? 48.288 7.333 10.569 1.00 81.06 86 GLU A C 1
ATOM 630 O O . GLU A 1 86 ? 48.104 6.168 10.238 1.00 81.06 86 GLU A O 1
ATOM 635 N N . GLU A 1 87 ? 48.791 7.640 11.768 1.00 81.81 87 GLU A N 1
ATOM 636 C CA . GLU A 1 87 ? 49.147 6.622 12.765 1.00 81.81 87 GLU A CA 1
ATOM 637 C C . GLU A 1 87 ? 47.895 6.004 13.400 1.00 81.81 87 GLU A C 1
ATOM 639 O O . GLU A 1 87 ? 47.796 4.780 13.476 1.00 81.81 87 GLU A O 1
ATOM 644 N N . ASN A 1 88 ? 46.926 6.841 13.788 1.00 82.62 88 ASN A N 1
ATOM 645 C CA . ASN A 1 88 ? 45.609 6.401 14.241 1.00 82.62 88 ASN A CA 1
ATOM 646 C C . ASN A 1 88 ? 44.906 5.657 13.097 1.00 82.62 88 ASN A C 1
ATOM 648 O O . ASN A 1 88 ? 44.535 4.503 13.252 1.00 82.62 88 ASN A O 1
ATOM 652 N N . LEU A 1 89 ? 44.796 6.265 11.916 1.00 78.88 89 LEU A N 1
ATOM 653 C CA . LEU A 1 89 ? 44.074 5.697 10.778 1.00 78.88 89 LEU A CA 1
ATOM 654 C C . LEU A 1 89 ? 44.630 4.338 10.322 1.00 78.88 89 LEU A C 1
ATOM 656 O O . LEU A 1 89 ? 43.852 3.426 10.059 1.00 78.88 89 LEU A O 1
ATOM 660 N N . ALA A 1 90 ? 45.956 4.171 10.260 1.00 76.19 90 ALA A N 1
ATOM 661 C CA . ALA A 1 90 ? 46.572 2.897 9.889 1.00 76.19 90 ALA A CA 1
ATOM 662 C C . ALA A 1 90 ? 46.294 1.790 10.917 1.00 76.19 90 ALA A C 1
ATOM 664 O O . ALA A 1 90 ? 46.012 0.662 10.526 1.00 76.19 90 ALA A O 1
ATOM 665 N N . ALA A 1 91 ? 46.327 2.112 12.215 1.00 73.50 91 ALA A N 1
ATOM 666 C CA . ALA A 1 91 ? 46.025 1.149 13.272 1.00 73.50 91 ALA A CA 1
ATOM 667 C C . ALA A 1 91 ? 44.551 0.712 13.268 1.00 73.50 91 ALA A C 1
ATOM 669 O O . ALA A 1 91 ? 44.250 -0.433 13.593 1.00 73.50 91 ALA A O 1
ATOM 670 N N . LEU A 1 92 ? 43.639 1.611 12.883 1.00 74.31 92 LEU A N 1
ATOM 671 C CA . LEU A 1 92 ? 42.206 1.319 12.808 1.00 74.31 92 LEU A CA 1
ATOM 672 C C . LEU A 1 92 ? 41.819 0.531 11.544 1.00 74.31 92 LEU A C 1
ATOM 674 O O . LEU A 1 92 ? 40.867 -0.238 11.589 1.00 74.31 92 LEU A O 1
ATOM 678 N N . ARG A 1 93 ? 42.554 0.681 10.431 1.00 69.62 93 ARG A N 1
ATOM 679 C CA . ARG A 1 93 ? 42.250 -0.004 9.154 1.00 69.62 93 ARG A CA 1
ATOM 680 C C . ARG A 1 93 ? 42.490 -1.515 9.162 1.00 69.62 93 ARG A C 1
ATOM 682 O O . ARG A 1 93 ? 41.910 -2.251 8.365 1.00 69.62 93 ARG A O 1
ATOM 689 N N . GLU A 1 94 ? 43.383 -1.967 10.034 1.00 64.06 94 GLU A N 1
ATOM 690 C CA . GLU A 1 94 ? 43.730 -3.384 10.190 1.00 64.06 94 GLU A CA 1
ATOM 691 C C . GLU A 1 94 ? 42.880 -4.082 11.266 1.00 64.06 94 GLU A C 1
ATOM 693 O O . GLU A 1 94 ? 43.064 -5.272 11.517 1.00 64.06 94 GLU A O 1
ATOM 698 N N . ALA A 1 95 ? 41.967 -3.354 11.913 1.00 65.62 95 ALA A N 1
ATOM 699 C CA . ALA A 1 95 ? 41.169 -3.848 13.023 1.00 65.62 95 ALA A CA 1
ATOM 700 C C . ALA A 1 95 ? 39.799 -4.360 12.564 1.00 65.62 95 ALA A C 1
ATOM 702 O O . ALA A 1 95 ? 39.165 -3.766 11.696 1.00 65.62 95 ALA A O 1
ATOM 703 N N . GLU A 1 96 ? 39.329 -5.442 13.182 1.00 62.25 96 GLU A N 1
ATOM 704 C CA . GLU A 1 96 ? 37.962 -5.951 12.986 1.00 62.25 96 GLU A CA 1
ATOM 705 C C . GLU A 1 96 ? 36.927 -5.075 13.709 1.00 62.25 96 GLU A C 1
ATOM 707 O O . GLU A 1 96 ? 35.846 -4.834 13.182 1.00 62.25 96 GLU A O 1
ATOM 712 N N . SER A 1 97 ? 37.315 -4.520 14.862 1.00 69.62 97 SER A N 1
ATOM 713 C CA . SER A 1 97 ? 36.495 -3.648 15.705 1.00 69.62 97 SER A CA 1
ATOM 714 C C . SER A 1 97 ? 37.297 -2.444 16.180 1.00 69.62 97 SER A C 1
ATOM 716 O O . SER A 1 97 ? 38.450 -2.569 16.613 1.00 69.62 97 SER A O 1
ATOM 718 N N . VAL A 1 98 ? 36.668 -1.273 16.159 1.00 77.88 98 VAL A N 1
ATOM 719 C CA . VAL A 1 98 ? 37.256 -0.019 16.633 1.00 77.88 98 VAL A CA 1
ATOM 720 C C . VAL A 1 98 ? 36.332 0.593 17.667 1.00 77.88 98 VAL A C 1
ATOM 722 O O . VAL A 1 98 ? 35.128 0.600 17.489 1.00 77.88 98 VAL A O 1
ATOM 725 N N . TRP A 1 99 ? 36.884 1.124 18.750 1.00 85.19 99 TRP A N 1
ATOM 726 C CA . TRP A 1 99 ? 36.124 1.683 19.859 1.00 85.19 99 TRP A CA 1
ATOM 727 C C . TRP A 1 99 ? 36.557 3.114 20.144 1.00 85.19 99 TRP A C 1
ATOM 729 O O . TRP A 1 99 ? 37.743 3.444 20.082 1.00 85.19 99 TRP A O 1
ATOM 739 N N . VAL A 1 100 ? 35.609 3.961 20.530 1.00 89.19 100 VAL A N 1
ATOM 740 C CA . VAL A 1 100 ? 35.871 5.293 21.068 1.00 89.19 100 VAL A CA 1
ATOM 741 C C . VAL A 1 100 ? 35.546 5.316 22.549 1.00 89.19 100 VAL A C 1
ATOM 743 O O . VAL A 1 100 ? 34.412 5.110 22.973 1.00 89.19 100 VAL A O 1
ATOM 746 N N . GLY A 1 101 ? 36.569 5.597 23.349 1.00 88.94 101 GLY A N 1
ATOM 747 C CA . GLY A 1 101 ? 36.454 5.799 24.782 1.00 88.94 101 GLY A CA 1
ATOM 748 C C . GLY A 1 101 ? 36.394 7.280 25.134 1.00 88.94 101 GLY A C 1
ATOM 749 O O . GLY A 1 101 ? 37.319 8.030 24.818 1.00 88.94 101 GLY A O 1
ATOM 750 N N . LEU A 1 102 ? 35.364 7.691 25.865 1.00 91.62 102 LEU A N 1
ATOM 751 C CA . LEU A 1 102 ? 35.332 8.960 26.582 1.00 91.62 102 LEU A CA 1
ATOM 752 C C . LEU A 1 102 ? 35.712 8.716 28.039 1.00 91.62 102 LEU A C 1
ATOM 754 O O . LEU A 1 102 ? 35.052 7.954 28.741 1.00 91.62 102 LEU A O 1
ATOM 758 N N . ALA A 1 103 ? 36.748 9.389 28.535 1.00 90.00 103 ALA A N 1
ATOM 759 C CA . ALA A 1 103 ? 36.977 9.466 29.974 1.00 90.00 103 ALA A CA 1
ATOM 760 C C . ALA A 1 103 ? 36.005 10.467 30.627 1.00 90.00 103 ALA A C 1
ATOM 762 O O . ALA A 1 103 ? 35.380 11.290 29.954 1.00 90.00 103 ALA A O 1
ATOM 763 N N . GLU A 1 104 ? 35.895 10.425 31.955 1.00 88.25 104 GLU A N 1
ATOM 764 C CA . GLU A 1 104 ? 35.065 11.368 32.713 1.00 88.25 104 GLU A CA 1
ATOM 765 C C . GLU A 1 104 ? 35.442 12.830 32.399 1.00 88.25 104 GLU A C 1
ATOM 767 O O . GLU A 1 104 ? 36.618 13.224 32.455 1.00 88.25 104 GLU A O 1
ATOM 772 N N . GLY A 1 105 ? 34.438 13.646 32.067 1.00 87.38 105 GLY A N 1
ATOM 773 C CA . GLY A 1 105 ? 34.613 15.054 31.702 1.00 87.38 105 GLY A CA 1
ATOM 774 C C . GLY A 1 105 ? 35.479 15.276 30.459 1.00 87.38 105 GLY A C 1
ATOM 775 O O . GLY A 1 105 ? 36.245 16.238 30.420 1.00 87.38 105 GLY A O 1
ATOM 776 N N . ALA A 1 106 ? 35.426 14.365 29.487 1.00 90.00 106 ALA A N 1
ATOM 777 C CA . ALA A 1 106 ? 35.920 14.589 28.133 1.00 90.00 106 ALA A CA 1
ATOM 778 C C . ALA A 1 106 ? 35.094 15.653 27.390 1.00 90.00 106 ALA A C 1
ATOM 780 O O . ALA A 1 106 ? 35.660 16.413 26.606 1.00 90.00 106 ALA A O 1
ATOM 781 N N . VAL A 1 107 ? 33.791 15.730 27.668 1.00 90.00 107 VAL A N 1
ATOM 782 C CA . VAL A 1 107 ? 32.862 16.751 27.168 1.00 90.00 107 VAL A CA 1
ATOM 783 C C . VAL A 1 107 ? 31.957 17.249 28.301 1.00 90.00 107 VAL A C 1
ATOM 785 O O . VAL A 1 107 ? 31.781 16.563 29.314 1.00 90.00 107 VAL A O 1
ATOM 788 N N . THR A 1 108 ? 31.373 18.438 28.141 1.00 87.50 108 THR A N 1
ATOM 789 C CA . THR A 1 108 ? 30.361 18.972 29.064 1.00 87.50 108 THR A CA 1
ATOM 790 C C . THR A 1 108 ? 29.137 19.478 28.309 1.00 87.50 108 THR A C 1
ATOM 792 O O . THR A 1 108 ? 29.260 19.939 27.177 1.00 87.50 108 THR A O 1
ATOM 795 N N . SER A 1 109 ? 27.970 19.395 28.945 1.00 85.94 109 SER A N 1
ATOM 796 C CA . SER A 1 109 ? 26.724 20.032 28.512 1.00 85.94 109 SER A CA 1
ATOM 797 C C . SER A 1 109 ? 26.196 20.859 29.675 1.00 85.94 109 SER A C 1
ATOM 799 O O . SER A 1 109 ? 25.990 20.317 30.763 1.00 85.94 109 SER A O 1
ATOM 801 N N . ALA A 1 110 ? 26.031 22.171 29.485 1.00 83.94 110 ALA A N 1
ATOM 802 C CA . ALA A 1 110 ? 25.606 23.084 30.546 1.00 83.94 110 ALA A CA 1
ATOM 803 C C . ALA A 1 110 ? 26.448 22.940 31.837 1.00 83.94 110 ALA A C 1
ATOM 805 O O . ALA A 1 110 ? 25.907 22.862 32.942 1.00 83.94 110 ALA A O 1
ATOM 806 N N . ASP A 1 111 ? 27.778 22.875 31.687 1.00 81.12 111 ASP A N 1
ATOM 807 C CA . ASP A 1 111 ? 28.769 22.667 32.756 1.00 81.12 111 ASP A CA 1
ATOM 808 C C . ASP A 1 111 ? 28.705 21.295 33.476 1.00 81.12 111 ASP A C 1
ATOM 810 O O . ASP A 1 111 ? 29.428 21.074 34.455 1.00 81.12 111 ASP A O 1
ATOM 814 N N . VAL A 1 112 ? 27.888 20.343 33.005 1.00 85.69 112 VAL A N 1
ATOM 815 C CA . VAL A 1 112 ? 27.821 18.973 33.543 1.00 85.69 112 VAL A CA 1
ATOM 816 C C . VAL A 1 112 ? 28.723 18.033 32.729 1.00 85.69 112 VAL A C 1
ATOM 818 O O . VAL A 1 112 ? 28.545 17.933 31.516 1.00 85.69 112 VAL A O 1
ATOM 821 N N . PRO A 1 113 ? 29.695 17.332 33.353 1.00 87.44 113 PRO A N 1
ATOM 822 C CA . PRO A 1 113 ? 30.610 16.435 32.645 1.00 87.44 113 PRO A CA 1
ATOM 823 C C . PRO A 1 113 ? 29.969 15.091 32.280 1.00 87.44 113 PRO A C 1
ATOM 825 O O . PRO A 1 113 ? 29.184 14.541 33.061 1.00 87.44 113 PRO A O 1
ATOM 828 N N . ASN A 1 114 ? 30.375 14.522 31.139 1.00 88.75 114 ASN A N 1
ATOM 829 C CA . ASN A 1 114 ? 30.033 13.145 30.769 1.00 88.75 114 ASN A CA 1
ATOM 830 C C . ASN A 1 114 ? 30.605 12.124 31.772 1.00 88.75 114 ASN A C 1
ATOM 832 O O . ASN A 1 114 ? 31.700 12.312 32.318 1.00 88.75 114 ASN A O 1
ATOM 836 N N . ALA A 1 115 ? 29.900 11.005 31.949 1.00 85.94 115 ALA A N 1
ATOM 837 C CA . ALA A 1 115 ? 30.454 9.796 32.557 1.00 85.94 115 ALA A CA 1
ATOM 838 C C . ALA A 1 115 ? 31.402 9.066 31.583 1.00 85.94 115 ALA A C 1
ATOM 840 O O . ALA A 1 115 ? 31.294 9.280 30.369 1.00 85.94 115 ALA A O 1
ATOM 841 N N . PRO A 1 116 ? 32.315 8.204 32.081 1.00 88.50 116 PRO A N 1
ATOM 842 C CA . PRO A 1 116 ? 33.114 7.339 31.224 1.00 88.50 116 PRO A CA 1
ATOM 843 C C . PRO A 1 116 ? 32.238 6.477 30.316 1.00 88.50 116 PRO A C 1
ATOM 845 O O . PRO A 1 116 ? 31.300 5.846 30.797 1.00 88.50 116 PRO A O 1
ATOM 848 N N . GLN A 1 117 ? 32.559 6.448 29.028 1.00 87.31 117 GLN A N 1
ATOM 849 C CA . GLN A 1 117 ? 31.831 5.694 28.009 1.00 87.31 117 GLN A CA 1
ATOM 850 C C . GLN A 1 117 ? 32.828 5.013 27.081 1.00 87.31 117 GLN A C 1
ATOM 852 O O . GLN A 1 117 ? 33.925 5.527 26.861 1.00 87.31 117 GLN A O 1
ATOM 857 N N . LEU A 1 118 ? 32.451 3.859 26.550 1.00 85.62 118 LEU A N 1
ATOM 858 C CA . LEU A 1 118 ? 33.192 3.151 25.520 1.00 85.62 118 LEU A CA 1
ATOM 859 C C . LEU A 1 118 ? 32.160 2.654 24.518 1.00 85.62 118 LEU A C 1
ATOM 861 O O . LEU A 1 118 ? 31.253 1.924 24.906 1.00 85.62 118 LEU A O 1
ATOM 865 N N . LEU A 1 119 ? 32.279 3.095 23.274 1.00 79.88 119 LEU A N 1
ATOM 866 C CA . LEU A 1 119 ? 31.334 2.761 22.218 1.00 79.88 119 LEU A CA 1
ATOM 867 C C . LEU A 1 119 ? 32.096 2.210 21.023 1.00 79.88 119 LEU A C 1
ATOM 869 O O . LEU A 1 119 ? 33.126 2.773 20.653 1.00 79.88 119 LEU A O 1
ATOM 873 N N . GLU A 1 120 ? 31.613 1.124 20.435 1.00 80.62 120 GLU A N 1
ATOM 874 C CA . GLU A 1 120 ? 32.164 0.633 19.178 1.00 80.62 120 GLU A CA 1
ATOM 875 C C . GLU A 1 120 ? 31.823 1.624 18.062 1.00 80.62 120 GLU A C 1
ATOM 877 O O . GLU A 1 120 ? 30.745 2.225 18.051 1.00 80.62 120 GLU A O 1
ATOM 882 N N . THR A 1 121 ? 32.762 1.867 17.153 1.00 78.06 121 THR A N 1
ATOM 883 C CA . THR A 1 121 ? 32.536 2.791 16.057 1.00 78.06 121 THR A CA 1
ATOM 884 C C . THR A 1 121 ? 31.672 2.148 15.000 1.00 78.06 121 THR A C 1
ATOM 886 O O . THR A 1 121 ? 31.978 1.055 14.527 1.00 78.06 121 THR A O 1
ATOM 889 N N . ARG A 1 122 ? 30.666 2.892 14.554 1.00 74.50 122 ARG A N 1
ATOM 890 C CA . ARG A 1 122 ? 29.879 2.558 13.383 1.00 74.50 122 ARG A CA 1
ATOM 891 C C . ARG A 1 122 ? 30.688 2.800 12.120 1.00 74.50 122 ARG A C 1
ATOM 893 O O . ARG A 1 122 ? 31.279 3.866 11.939 1.00 74.50 122 ARG A O 1
ATOM 900 N N . THR A 1 123 ? 30.694 1.800 11.255 1.00 70.50 123 THR A N 1
ATOM 901 C CA . THR A 1 123 ? 31.447 1.797 10.000 1.00 70.50 123 THR A CA 1
ATOM 902 C C . THR A 1 123 ? 30.506 2.056 8.831 1.00 70.50 123 THR A C 1
ATOM 904 O O . THR A 1 123 ? 29.384 1.549 8.822 1.00 70.50 123 THR A O 1
ATOM 907 N N . PHE A 1 124 ? 30.932 2.875 7.867 1.00 71.75 124 PHE A N 1
ATOM 908 C CA . PHE A 1 124 ? 30.083 3.264 6.740 1.00 71.75 124 PHE A CA 1
ATOM 909 C C . PHE A 1 124 ? 30.490 2.570 5.449 1.00 71.75 124 PHE A C 1
ATOM 911 O O . PHE A 1 124 ? 31.634 2.678 5.007 1.00 71.75 124 PHE A O 1
ATOM 918 N N . ILE A 1 125 ? 29.512 1.942 4.809 1.00 75.31 125 ILE A N 1
ATOM 919 C CA . ILE A 1 125 ? 29.577 1.536 3.410 1.00 75.31 125 ILE A CA 1
ATOM 920 C C . ILE A 1 125 ? 29.049 2.690 2.585 1.00 75.31 125 ILE A C 1
ATOM 922 O O . ILE A 1 125 ? 27.937 3.163 2.815 1.00 75.31 125 ILE A O 1
ATOM 926 N N . ARG A 1 126 ? 29.848 3.148 1.622 1.00 82.94 126 ARG A N 1
ATOM 927 C CA . ARG A 1 126 ? 29.452 4.247 0.753 1.00 82.94 126 ARG A CA 1
ATOM 928 C C . ARG A 1 126 ? 29.150 3.760 -0.642 1.00 82.94 126 ARG A C 1
ATOM 930 O O . ARG A 1 126 ? 29.997 3.177 -1.309 1.00 82.94 126 ARG A O 1
ATOM 937 N N . VAL A 1 127 ? 27.955 4.090 -1.102 1.00 89.19 127 VAL A N 1
ATOM 938 C CA . VAL A 1 127 ? 27.587 3.963 -2.508 1.00 89.19 127 VAL A CA 1
ATOM 939 C C . VAL A 1 127 ? 27.629 5.355 -3.128 1.00 89.19 127 VAL A C 1
ATOM 941 O O . VAL A 1 127 ? 26.992 6.294 -2.649 1.00 89.19 127 VAL A O 1
ATOM 944 N N . GLY A 1 128 ? 28.420 5.522 -4.183 1.00 93.00 128 GLY A N 1
ATOM 945 C CA . GLY A 1 128 ? 28.401 6.746 -4.975 1.00 93.00 128 GLY A CA 1
ATOM 946 C C . GLY A 1 128 ? 27.120 6.802 -5.794 1.00 93.00 128 GLY A C 1
ATOM 947 O O . GLY A 1 128 ? 26.766 5.816 -6.428 1.00 93.00 128 GLY A O 1
ATOM 948 N N . VAL A 1 129 ? 26.427 7.935 -5.806 1.00 95.19 129 VAL A N 1
ATOM 949 C CA . VAL A 1 129 ? 25.220 8.126 -6.620 1.00 95.19 129 VAL A CA 1
ATOM 950 C C . VAL A 1 129 ? 25.465 9.293 -7.563 1.00 95.19 129 VAL A C 1
ATOM 952 O O . VAL A 1 129 ? 25.624 10.427 -7.117 1.00 95.19 129 VAL A O 1
ATOM 955 N N . VAL A 1 130 ? 25.515 9.021 -8.865 1.00 94.00 130 VAL A N 1
ATOM 956 C CA . VAL A 1 130 ? 25.618 10.042 -9.911 1.00 94.00 130 VAL A CA 1
ATOM 957 C C . VAL A 1 130 ? 24.221 10.314 -10.440 1.00 94.00 130 VAL A C 1
ATOM 959 O O . VAL A 1 130 ? 23.657 9.476 -11.137 1.00 94.00 130 VAL A O 1
ATOM 962 N N . ALA A 1 131 ? 23.664 11.473 -10.104 1.00 89.75 131 ALA A N 1
ATOM 963 C CA . ALA A 1 131 ? 22.330 11.864 -10.534 1.00 89.75 131 ALA A CA 1
ATOM 964 C C . ALA A 1 131 ? 22.411 12.875 -11.691 1.00 89.75 131 ALA A C 1
ATOM 966 O O . ALA A 1 131 ? 23.171 13.850 -11.601 1.00 89.75 131 ALA A O 1
ATOM 967 N N . PRO A 1 132 ? 21.637 12.679 -12.775 1.00 82.81 132 PRO A N 1
ATOM 968 C CA . PRO A 1 132 ? 21.552 13.661 -13.846 1.00 82.81 132 PRO A CA 1
ATOM 969 C C . PRO A 1 132 ? 20.837 14.937 -13.364 1.00 82.81 132 PRO A C 1
ATOM 971 O O . PRO A 1 132 ? 20.145 14.927 -12.338 1.00 82.81 132 PRO A O 1
ATOM 974 N N . PRO A 1 133 ? 20.942 16.053 -14.105 1.00 78.94 133 PRO A N 1
ATOM 975 C CA . PRO A 1 133 ? 20.196 17.268 -13.799 1.00 78.94 133 PRO A CA 1
ATOM 976 C C . PRO A 1 133 ? 18.688 16.991 -13.764 1.00 78.94 133 PRO A C 1
ATOM 978 O O . PRO A 1 133 ? 18.110 16.558 -14.759 1.00 78.94 133 PRO A O 1
ATOM 981 N N . GLY A 1 134 ? 18.049 17.262 -12.623 1.00 74.62 134 GLY A N 1
ATOM 982 C CA . GLY A 1 134 ? 16.627 16.975 -12.418 1.00 74.62 134 GLY A CA 1
ATOM 983 C C . GLY A 1 134 ? 16.309 15.555 -11.932 1.00 74.62 134 GLY A C 1
ATOM 984 O O . GLY A 1 134 ? 15.138 15.259 -11.766 1.00 74.62 134 GLY A O 1
ATOM 985 N N . GLY A 1 135 ? 17.304 14.707 -11.642 1.00 81.00 135 GLY A N 1
ATOM 986 C CA . GLY A 1 135 ? 17.113 13.367 -11.061 1.00 81.00 135 GLY A CA 1
ATOM 987 C C . GLY A 1 135 ? 16.798 13.369 -9.558 1.00 81.00 135 GLY A C 1
ATOM 988 O O . GLY A 1 135 ? 17.383 12.593 -8.802 1.00 81.00 135 GLY A O 1
ATOM 989 N N . GLY A 1 136 ? 15.942 14.285 -9.095 1.00 86.06 136 GLY A N 1
ATOM 990 C CA . GLY A 1 136 ? 15.589 14.413 -7.676 1.00 86.06 136 GLY A CA 1
ATOM 991 C C . GLY A 1 136 ? 14.842 13.189 -7.142 1.00 86.06 136 GLY A C 1
ATOM 992 O O . GLY A 1 136 ? 15.082 12.758 -6.013 1.00 86.06 136 GLY A O 1
ATOM 993 N N . ASP A 1 137 ? 13.999 12.587 -7.978 1.00 85.75 137 ASP A N 1
ATOM 994 C CA . ASP A 1 137 ? 13.300 11.338 -7.699 1.00 85.75 137 ASP A CA 1
ATOM 995 C C . ASP A 1 137 ? 14.264 10.148 -7.545 1.00 85.75 137 ASP A C 1
ATOM 997 O O . ASP A 1 137 ? 14.164 9.401 -6.572 1.00 85.75 137 ASP A O 1
ATOM 1001 N N . MET A 1 138 ? 15.258 10.018 -8.427 1.00 89.56 138 MET A N 1
ATOM 1002 C CA . MET A 1 138 ? 16.320 9.011 -8.336 1.00 89.56 138 MET A CA 1
ATOM 1003 C C . MET A 1 138 ? 17.091 9.134 -7.011 1.00 89.56 138 MET A C 1
ATOM 1005 O O . MET A 1 138 ? 17.327 8.137 -6.326 1.00 89.56 138 MET A O 1
ATOM 1009 N N . VAL A 1 139 ? 17.464 10.358 -6.617 1.00 91.50 139 VAL A N 1
ATOM 1010 C CA . VAL A 1 139 ? 18.160 10.608 -5.344 1.00 91.50 139 VAL A CA 1
ATOM 1011 C C . VAL A 1 139 ? 17.268 10.265 -4.150 1.00 91.50 139 VAL A C 1
ATOM 1013 O O . VAL A 1 139 ? 17.758 9.687 -3.180 1.00 91.50 139 VAL A O 1
ATOM 1016 N N . ALA A 1 140 ? 15.973 10.587 -4.201 1.00 88.31 140 ALA A N 1
ATOM 1017 C CA . ALA A 1 140 ? 15.029 10.209 -3.151 1.00 88.31 140 ALA A CA 1
ATOM 1018 C C . ALA A 1 140 ? 14.926 8.682 -3.012 1.00 88.31 140 ALA A C 1
ATOM 1020 O O . ALA A 1 140 ? 15.063 8.161 -1.906 1.00 88.31 140 ALA A O 1
ATOM 1021 N N . MET A 1 141 ? 14.799 7.955 -4.126 1.00 88.94 141 MET A N 1
ATOM 1022 C CA . MET A 1 141 ? 14.766 6.489 -4.133 1.00 88.94 141 MET A CA 1
ATOM 1023 C C . MET A 1 141 ? 16.057 5.871 -3.577 1.00 88.94 141 MET A C 1
ATOM 1025 O O . MET A 1 141 ? 15.998 4.949 -2.764 1.00 88.94 141 MET A O 1
ATOM 1029 N N . ALA A 1 142 ? 17.222 6.419 -3.931 1.00 90.81 142 ALA A N 1
ATOM 1030 C CA . ALA A 1 142 ? 18.504 5.997 -3.368 1.00 90.81 142 ALA A CA 1
ATOM 1031 C C . ALA A 1 142 ? 18.584 6.219 -1.845 1.00 90.81 142 ALA A C 1
ATOM 1033 O O . ALA A 1 142 ? 19.120 5.379 -1.125 1.00 90.81 142 ALA A O 1
ATOM 1034 N N . ARG A 1 143 ? 18.035 7.328 -1.330 1.00 85.94 143 ARG A N 1
ATOM 1035 C CA . ARG A 1 143 ? 17.988 7.604 0.118 1.00 85.94 143 ARG A CA 1
ATOM 1036 C C . ARG A 1 143 ? 17.066 6.645 0.858 1.00 85.94 143 ARG A C 1
ATOM 1038 O O . ARG A 1 143 ? 17.450 6.147 1.909 1.00 85.94 143 ARG A O 1
ATOM 1045 N N . LEU A 1 144 ? 15.905 6.337 0.286 1.00 78.06 144 LEU A N 1
ATOM 1046 C CA . LEU A 1 144 ? 14.973 5.368 0.864 1.00 78.06 144 LEU A CA 1
ATOM 1047 C C . LEU A 1 144 ? 15.586 3.966 0.964 1.00 78.06 144 LEU A C 1
ATOM 1049 O O . LEU A 1 144 ? 15.337 3.266 1.942 1.00 78.06 144 LEU A O 1
ATOM 1053 N N . ALA A 1 145 ? 16.425 3.567 0.001 1.00 79.88 145 ALA A N 1
ATOM 1054 C CA . ALA A 1 145 ? 17.173 2.310 0.084 1.00 79.88 145 ALA A CA 1
ATOM 1055 C C . ALA A 1 145 ? 18.140 2.294 1.278 1.00 79.88 145 ALA A C 1
ATOM 1057 O O . ALA A 1 145 ? 18.225 1.295 1.991 1.00 79.88 145 ALA A O 1
ATOM 1058 N N . VAL A 1 146 ? 18.835 3.410 1.520 1.00 80.25 146 VAL A N 1
ATOM 1059 C CA . VAL A 1 146 ? 19.738 3.577 2.668 1.00 80.25 146 VAL A CA 1
ATOM 1060 C C . VAL A 1 146 ? 18.982 3.545 3.991 1.00 80.25 146 VAL A C 1
ATOM 1062 O O . VAL A 1 146 ? 19.432 2.880 4.917 1.00 80.25 146 VAL A O 1
ATOM 1065 N N . GLU A 1 147 ? 17.848 4.242 4.084 1.00 68.88 147 GLU A N 1
ATOM 1066 C CA . GLU A 1 147 ? 16.991 4.221 5.276 1.00 68.88 147 GLU A CA 1
ATOM 1067 C C . GLU A 1 147 ? 16.564 2.790 5.605 1.00 68.88 147 GLU A C 1
ATOM 1069 O O . GLU A 1 147 ? 16.840 2.311 6.702 1.00 68.88 147 GLU A O 1
ATOM 1074 N N . HIS A 1 148 ? 16.009 2.068 4.625 1.00 65.19 148 HIS A N 1
ATOM 1075 C CA . HIS A 1 148 ? 15.616 0.675 4.822 1.00 65.19 148 HIS A CA 1
ATOM 1076 C C . HIS A 1 148 ? 16.789 -0.214 5.237 1.00 65.19 148 HIS A C 1
ATOM 1078 O O . HIS A 1 148 ? 16.631 -1.031 6.137 1.00 65.19 148 HIS A O 1
ATOM 1084 N N . LEU A 1 149 ? 17.962 -0.088 4.612 1.00 65.62 149 LEU A N 1
ATOM 1085 C CA . LEU A 1 149 ? 19.125 -0.898 4.989 1.00 65.62 149 LEU A CA 1
ATOM 1086 C C . LEU A 1 149 ? 19.629 -0.575 6.395 1.00 65.62 149 LEU A C 1
ATOM 1088 O O . LEU A 1 149 ? 19.976 -1.485 7.138 1.00 65.62 149 LEU A O 1
ATOM 1092 N N . ASN A 1 150 ? 19.660 0.700 6.772 1.00 64.06 150 ASN A N 1
ATOM 1093 C CA . ASN A 1 150 ? 20.139 1.116 8.085 1.00 64.06 150 ASN A CA 1
ATOM 1094 C C . ASN A 1 150 ? 19.214 0.688 9.220 1.00 64.06 150 ASN A C 1
ATOM 1096 O O . ASN A 1 150 ? 19.716 0.422 10.309 1.00 64.06 150 ASN A O 1
ATOM 1100 N N . ASP A 1 151 ? 17.910 0.574 8.962 1.00 55.31 151 ASP A N 1
ATOM 1101 C CA . ASP A 1 151 ? 16.978 -0.020 9.920 1.00 55.31 151 ASP A CA 1
ATOM 1102 C C . ASP A 1 151 ? 17.361 -1.481 10.215 1.00 55.31 151 ASP A C 1
ATOM 1104 O O . ASP A 1 151 ? 17.456 -1.847 11.382 1.00 55.31 151 ASP A O 1
ATOM 1108 N N . HIS A 1 152 ? 17.700 -2.269 9.184 1.00 53.56 152 HIS A N 1
ATOM 1109 C CA . HIS A 1 152 ? 18.145 -3.665 9.347 1.00 53.56 152 HIS A CA 1
ATOM 1110 C C . HIS A 1 152 ? 19.543 -3.781 9.977 1.00 53.56 152 HIS A C 1
ATOM 1112 O O . HIS A 1 152 ? 19.858 -4.766 10.636 1.00 53.56 152 HIS A O 1
ATOM 1118 N N . LEU A 1 153 ? 20.414 -2.790 9.766 1.00 57.41 153 LEU A N 1
ATOM 1119 C CA . LEU A 1 153 ? 21.780 -2.783 10.301 1.00 57.41 153 LEU A CA 1
ATOM 1120 C C . LEU A 1 153 ? 21.875 -2.206 11.721 1.00 57.41 153 LEU A C 1
ATOM 1122 O O . LEU A 1 153 ? 22.958 -2.213 12.309 1.00 57.41 153 LEU A O 1
ATOM 1126 N N . ALA A 1 154 ? 20.775 -1.704 12.291 1.00 51.78 154 ALA A N 1
ATOM 1127 C CA . ALA A 1 154 ? 20.777 -1.023 13.585 1.00 51.78 154 ALA A CA 1
ATOM 1128 C C . ALA A 1 154 ? 21.245 -1.916 14.756 1.00 51.78 154 ALA A C 1
ATOM 1130 O O . ALA A 1 154 ? 21.686 -1.379 15.775 1.00 51.78 154 ALA A O 1
ATOM 1131 N N . GLY A 1 155 ? 21.197 -3.246 14.594 1.00 48.94 155 GLY A N 1
ATOM 1132 C CA . GLY A 1 155 ? 21.691 -4.248 15.546 1.00 48.94 155 GLY A CA 1
ATOM 1133 C C . GLY A 1 155 ? 22.957 -5.008 15.123 1.00 48.94 155 GLY A C 1
ATOM 1134 O O . GLY A 1 155 ? 23.353 -5.922 15.838 1.00 48.94 155 GLY A O 1
ATOM 1135 N N . ALA A 1 156 ? 23.579 -4.655 13.993 1.00 50.59 156 ALA A N 1
ATOM 1136 C CA . ALA A 1 156 ? 24.726 -5.382 13.440 1.00 50.59 156 ALA A CA 1
ATOM 1137 C C . ALA A 1 156 ? 25.975 -5.321 14.345 1.00 50.59 156 ALA A C 1
ATOM 1139 O O . ALA A 1 156 ? 26.246 -4.279 14.953 1.00 50.59 156 ALA A O 1
ATOM 1140 N N . VAL A 1 157 ? 26.773 -6.395 14.393 1.00 53.69 157 VAL A N 1
ATOM 1141 C CA . VAL A 1 157 ? 28.014 -6.478 15.186 1.00 53.69 157 VAL A CA 1
ATOM 1142 C C . VAL A 1 157 ? 29.198 -6.927 14.308 1.00 53.69 157 VAL A C 1
ATOM 1144 O O . VAL A 1 157 ? 29.305 -8.089 13.929 1.00 53.69 157 VAL A O 1
ATOM 1147 N N . PRO A 1 158 ? 30.165 -6.037 14.002 1.00 56.50 158 PRO A N 1
ATOM 1148 C CA . PRO A 1 158 ? 30.298 -4.666 14.499 1.00 56.50 158 PRO A CA 1
ATOM 1149 C C . PRO A 1 158 ? 29.252 -3.720 13.880 1.00 56.50 158 PRO A C 1
ATOM 1151 O O . PRO A 1 158 ? 28.819 -3.970 12.755 1.00 56.50 158 PRO A O 1
ATOM 1154 N N . PRO A 1 159 ? 28.903 -2.590 14.529 1.00 61.97 159 PRO A N 1
ATOM 1155 C CA . PRO A 1 159 ? 27.905 -1.654 14.015 1.00 61.97 159 PRO A CA 1
ATOM 1156 C C . PRO A 1 159 ? 28.236 -1.163 12.600 1.00 61.97 159 PRO A C 1
ATOM 1158 O O . PRO A 1 159 ? 29.298 -0.577 12.347 1.00 61.97 159 PRO A O 1
ATOM 1161 N N . ARG A 1 160 ? 27.305 -1.355 11.663 1.00 69.62 160 ARG A N 1
ATOM 1162 C CA . ARG A 1 160 ? 27.441 -0.907 10.269 1.00 69.62 160 ARG A CA 1
ATOM 1163 C C . ARG A 1 160 ? 26.331 0.061 9.900 1.00 69.62 160 ARG A C 1
ATOM 1165 O O . ARG A 1 160 ? 25.246 0.041 10.467 1.00 69.62 160 ARG A O 1
ATOM 1172 N N . ALA A 1 161 ? 26.618 0.914 8.933 1.00 73.50 161 ALA A N 1
ATOM 1173 C CA . ALA A 1 161 ? 25.615 1.693 8.239 1.00 73.50 161 ALA A CA 1
ATOM 1174 C C . ALA A 1 161 ? 25.992 1.856 6.775 1.00 73.50 161 ALA A C 1
ATOM 1176 O O . ALA A 1 161 ? 27.155 1.789 6.379 1.00 73.50 161 ALA A O 1
ATOM 1177 N N . VAL A 1 162 ? 24.980 2.107 5.974 1.00 77.06 162 VAL A N 1
ATOM 1178 C CA . VAL A 1 162 ? 25.094 2.523 4.592 1.00 77.06 162 VAL A CA 1
ATOM 1179 C C . VAL A 1 162 ? 24.921 4.035 4.547 1.00 77.06 162 VAL A C 1
ATOM 1181 O O . VAL A 1 162 ? 24.093 4.614 5.251 1.00 77.06 162 VAL A O 1
ATOM 1184 N N . ASP A 1 163 ? 25.720 4.680 3.715 1.00 83.38 163 ASP A N 1
ATOM 1185 C CA . ASP A 1 163 ? 25.581 6.082 3.353 1.00 83.38 163 ASP A CA 1
ATOM 1186 C C . ASP A 1 163 ? 25.739 6.225 1.835 1.00 83.38 163 ASP A C 1
ATOM 1188 O O . ASP A 1 163 ? 26.337 5.378 1.164 1.00 83.38 163 ASP A O 1
ATOM 1192 N N . ILE A 1 164 ? 25.200 7.306 1.278 1.00 87.94 164 ILE A N 1
ATOM 1193 C CA . ILE A 1 164 ? 25.337 7.614 -0.145 1.00 87.94 164 ILE A CA 1
ATOM 1194 C C . ILE A 1 164 ? 26.068 8.931 -0.356 1.00 87.94 164 ILE A C 1
ATOM 1196 O O . ILE A 1 164 ? 25.757 9.962 0.242 1.00 87.94 164 ILE A O 1
ATOM 1200 N N . VAL A 1 165 ? 27.013 8.921 -1.294 1.00 89.81 165 VAL A N 1
ATOM 1201 C CA . VAL A 1 165 ? 27.706 10.132 -1.737 1.00 89.81 165 VAL A CA 1
ATOM 1202 C C . VAL A 1 165 ? 27.112 10.567 -3.065 1.00 89.81 165 VAL A C 1
ATOM 1204 O O . VAL A 1 165 ? 27.445 10.029 -4.116 1.00 89.81 165 VAL A O 1
ATOM 1207 N N . VAL A 1 166 ? 26.229 11.562 -3.010 1.00 92.12 166 VAL A N 1
ATOM 1208 C CA . VAL A 1 166 ? 25.546 12.078 -4.201 1.00 92.12 166 VAL A CA 1
ATOM 1209 C C . VAL A 1 166 ? 26.438 13.081 -4.945 1.00 92.12 166 VAL A C 1
ATOM 1211 O O . VAL A 1 166 ? 27.064 13.962 -4.339 1.00 92.12 166 VAL A O 1
ATOM 1214 N N . ARG A 1 167 ? 26.495 12.950 -6.271 1.00 92.62 167 ARG A N 1
ATOM 1215 C CA . ARG A 1 167 ? 27.061 13.919 -7.213 1.00 92.62 167 ARG A CA 1
ATOM 1216 C C . ARG A 1 167 ? 26.015 14.255 -8.266 1.00 92.62 167 ARG A C 1
ATOM 1218 O O . ARG A 1 167 ? 25.601 13.390 -9.027 1.00 92.62 167 ARG A O 1
ATOM 1225 N N . GLU A 1 168 ? 25.609 15.518 -8.289 1.00 85.31 168 GLU A N 1
ATOM 1226 C CA . GLU A 1 168 ? 24.666 16.067 -9.264 1.00 85.31 168 GLU A CA 1
ATOM 1227 C C . GLU A 1 168 ? 25.434 16.936 -10.265 1.00 85.31 168 GLU A C 1
ATOM 1229 O O . GLU A 1 168 ? 26.218 17.802 -9.863 1.00 85.31 168 GLU A O 1
ATOM 1234 N N . GLY A 1 169 ? 25.220 16.730 -11.566 1.00 75.25 169 GLY A N 1
ATOM 1235 C CA . GLY A 1 169 ? 25.867 17.547 -12.591 1.00 75.25 169 GLY A CA 1
ATOM 1236 C C . GLY A 1 169 ? 25.566 17.121 -14.026 1.00 75.25 169 GLY A C 1
ATOM 1237 O O . GLY A 1 169 ? 25.109 16.012 -14.277 1.00 75.25 169 GLY A O 1
ATOM 1238 N N . ASP A 1 170 ? 25.855 18.016 -14.977 1.00 75.81 170 ASP A N 1
ATOM 1239 C CA . ASP A 1 170 ? 25.634 17.791 -16.417 1.00 75.81 170 ASP A CA 1
ATOM 1240 C C . ASP A 1 170 ? 26.621 16.773 -17.034 1.00 75.81 170 ASP A C 1
ATOM 1242 O O . ASP A 1 170 ? 26.414 16.318 -18.158 1.00 75.81 170 ASP A O 1
ATOM 1246 N N . ASP A 1 171 ? 27.720 16.447 -16.340 1.00 87.88 171 ASP A N 1
ATOM 1247 C CA . ASP A 1 171 ? 28.806 15.603 -16.852 1.00 87.88 171 ASP A CA 1
ATOM 1248 C C . ASP A 1 171 ? 29.067 14.403 -15.928 1.00 87.88 171 ASP A C 1
ATOM 1250 O O . ASP A 1 171 ? 29.772 14.496 -14.919 1.00 87.88 171 ASP A O 1
ATOM 1254 N N . VAL A 1 172 ? 28.513 13.252 -16.320 1.00 88.38 172 VAL A N 1
ATOM 1255 C CA . VAL A 1 172 ? 28.626 11.970 -15.605 1.00 88.38 172 VAL A CA 1
ATOM 1256 C C . VAL A 1 172 ? 30.084 11.521 -15.451 1.00 88.38 172 VAL A C 1
ATOM 1258 O O . VAL A 1 172 ? 30.428 10.905 -14.443 1.00 88.38 172 VAL A O 1
ATOM 1261 N N . LEU A 1 173 ? 30.969 11.848 -16.402 1.00 89.94 173 LEU A N 1
ATOM 1262 C CA . LEU A 1 173 ? 32.393 11.513 -16.306 1.00 89.94 173 LEU A CA 1
ATOM 1263 C C . LEU A 1 173 ? 33.075 12.312 -15.198 1.00 89.94 173 LEU A C 1
ATOM 1265 O O . LEU A 1 173 ? 33.854 11.742 -14.437 1.00 89.94 173 LEU A O 1
ATOM 1269 N N . VAL A 1 174 ? 32.778 13.607 -15.088 1.00 91.25 174 VAL A N 1
ATOM 1270 C CA . VAL A 1 174 ? 33.321 14.444 -14.008 1.00 91.25 174 VAL A CA 1
ATOM 1271 C C . VAL A 1 174 ? 32.831 13.942 -12.655 1.00 91.25 174 VAL A C 1
ATOM 1273 O O . VAL A 1 174 ? 33.647 13.718 -11.766 1.00 91.25 174 VAL A O 1
ATOM 1276 N N . SER A 1 175 ? 31.529 13.684 -12.515 1.00 92.31 175 SER A N 1
ATOM 1277 C CA . SER A 1 175 ? 30.961 13.154 -11.273 1.00 92.31 175 SER A CA 1
ATOM 1278 C C . SER A 1 175 ? 31.557 11.800 -10.882 1.00 92.31 175 SER A C 1
ATOM 1280 O O . SER A 1 175 ? 31.856 11.588 -9.710 1.00 92.31 175 SER A O 1
ATOM 1282 N N . LEU A 1 176 ? 31.786 10.902 -11.846 1.00 90.75 176 LEU A N 1
ATOM 1283 C CA . LEU A 1 176 ? 32.429 9.612 -11.591 1.00 90.75 176 LEU A CA 1
ATOM 1284 C C . LEU A 1 176 ? 33.889 9.778 -11.141 1.00 90.75 176 LEU A C 1
ATOM 1286 O O . LEU A 1 176 ? 34.302 9.133 -10.184 1.00 90.75 176 LEU A O 1
ATOM 1290 N N . LEU A 1 177 ? 34.659 10.662 -11.784 1.00 89.88 177 LEU A N 1
ATOM 1291 C CA . LEU A 1 177 ? 36.041 10.953 -11.383 1.00 89.88 177 LEU A CA 1
ATOM 1292 C C . LEU A 1 177 ? 36.116 11.564 -9.978 1.00 89.88 177 LEU A C 1
ATOM 1294 O O . LEU A 1 177 ? 37.019 11.231 -9.221 1.00 89.88 177 LEU A O 1
ATOM 1298 N N . GLU A 1 178 ? 35.163 12.419 -9.602 1.00 88.69 178 GLU A N 1
ATOM 1299 C CA . GLU A 1 178 ? 35.081 12.975 -8.246 1.00 88.69 178 GLU A CA 1
ATOM 1300 C C . GLU A 1 178 ? 34.744 11.917 -7.183 1.00 88.69 178 GLU A C 1
ATOM 1302 O O . GLU A 1 178 ? 35.157 12.059 -6.031 1.00 88.69 178 GLU A O 1
ATOM 1307 N N . LEU A 1 179 ? 33.982 10.877 -7.540 1.00 89.25 179 LEU A N 1
ATOM 1308 C CA . LEU A 1 179 ? 33.724 9.731 -6.662 1.00 89.25 179 LEU A CA 1
ATOM 1309 C C . LEU A 1 179 ? 34.965 8.837 -6.533 1.00 89.25 179 LEU A C 1
ATOM 1311 O O . LEU A 1 179 ? 35.304 8.441 -5.419 1.00 89.25 179 LEU A O 1
ATOM 1315 N N . ASP A 1 180 ? 35.678 8.594 -7.635 1.00 85.31 180 ASP A N 1
ATOM 1316 C CA . ASP A 1 180 ? 36.947 7.847 -7.656 1.00 85.31 180 ASP A CA 1
ATOM 1317 C C . ASP A 1 180 ? 38.015 8.563 -6.805 1.00 85.31 180 ASP A C 1
ATOM 1319 O O . ASP A 1 180 ? 38.658 7.969 -5.941 1.00 85.31 180 ASP A O 1
ATOM 1323 N N . GLU A 1 181 ? 38.139 9.890 -6.951 1.00 83.12 181 GLU A N 1
ATOM 1324 C CA . GLU A 1 181 ? 39.014 10.727 -6.116 1.00 83.12 181 GLU A CA 1
ATOM 1325 C C . GLU A 1 181 ? 38.612 10.718 -4.632 1.00 83.12 181 GLU A C 1
ATOM 1327 O O . GLU A 1 181 ? 39.471 10.880 -3.762 1.00 83.12 181 GLU A O 1
ATOM 1332 N N . ALA A 1 182 ? 37.325 10.520 -4.335 1.00 75.06 182 ALA A N 1
ATOM 1333 C CA . ALA A 1 182 ? 36.809 10.375 -2.976 1.00 75.06 182 ALA A CA 1
ATOM 1334 C C . ALA A 1 182 ? 36.975 8.952 -2.406 1.00 75.06 182 ALA A C 1
ATOM 1336 O O . ALA A 1 182 ? 36.598 8.727 -1.256 1.00 75.06 182 ALA A O 1
ATOM 1337 N N . GLY A 1 183 ? 37.550 8.016 -3.171 1.00 75.44 183 GLY A N 1
ATOM 1338 C CA . GLY A 1 183 ? 37.797 6.641 -2.736 1.00 75.44 183 GLY A CA 1
ATOM 1339 C C . GLY A 1 183 ? 36.530 5.792 -2.639 1.00 75.44 183 GLY A C 1
ATOM 1340 O O . GLY A 1 183 ? 36.435 4.949 -1.753 1.00 75.44 183 GLY A O 1
ATOM 1341 N N . ILE A 1 184 ? 35.541 6.051 -3.497 1.00 84.19 184 ILE A N 1
ATOM 1342 C CA . ILE A 1 184 ? 34.299 5.276 -3.567 1.00 84.19 184 ILE A CA 1
ATOM 1343 C C . ILE A 1 184 ? 34.491 4.084 -4.507 1.00 84.19 184 ILE A C 1
ATOM 1345 O O . ILE A 1 184 ? 34.861 4.272 -5.660 1.00 84.19 184 ILE A O 1
ATOM 1349 N N . ASP A 1 185 ? 34.195 2.869 -4.040 1.00 81.75 185 ASP A N 1
ATOM 1350 C CA . ASP A 1 185 ? 34.435 1.635 -4.807 1.00 81.75 185 ASP A CA 1
ATOM 1351 C C . ASP A 1 185 ? 33.309 1.302 -5.801 1.00 81.75 185 ASP A C 1
ATOM 1353 O O . ASP A 1 185 ? 33.559 0.749 -6.879 1.00 81.75 185 ASP A O 1
ATOM 1357 N N . VAL A 1 186 ? 32.064 1.646 -5.447 1.00 89.56 186 VAL A N 1
ATOM 1358 C CA . VAL A 1 186 ? 30.866 1.370 -6.250 1.00 89.56 186 VAL A CA 1
ATOM 1359 C C . VAL A 1 186 ? 30.097 2.656 -6.526 1.00 89.56 186 VAL A C 1
ATOM 1361 O O . VAL A 1 186 ? 29.735 3.378 -5.595 1.00 89.56 186 VAL A O 1
ATOM 1364 N N . ALA A 1 187 ? 29.802 2.921 -7.799 1.00 93.25 187 ALA A N 1
ATOM 1365 C CA . ALA A 1 187 ? 28.924 4.012 -8.206 1.00 93.25 187 ALA A CA 1
ATOM 1366 C C . ALA A 1 187 ? 27.674 3.514 -8.934 1.00 93.25 187 ALA A C 1
ATOM 1368 O O . ALA A 1 187 ? 27.722 2.641 -9.798 1.00 93.25 187 ALA A O 1
ATOM 1369 N N . VAL A 1 188 ? 26.552 4.131 -8.601 1.00 95.00 188 VAL A N 1
ATOM 1370 C CA . VAL A 1 188 ? 25.238 3.933 -9.196 1.00 95.00 188 VAL A CA 1
ATOM 1371 C C . VAL A 1 188 ? 24.886 5.200 -9.968 1.00 95.00 188 VAL A C 1
ATOM 1373 O O . VAL A 1 188 ? 25.099 6.305 -9.470 1.00 95.00 188 VAL A O 1
ATOM 1376 N N . GLY A 1 189 ? 24.375 5.076 -11.188 1.00 92.50 189 GLY A N 1
ATOM 1377 C CA . GLY A 1 189 ? 24.025 6.246 -11.994 1.00 92.50 189 GLY A CA 1
ATOM 1378 C C . GLY A 1 189 ? 23.231 5.904 -13.245 1.00 92.50 189 GLY A C 1
ATOM 1379 O O . GLY A 1 189 ? 22.818 4.749 -13.403 1.00 92.50 189 GLY A O 1
ATOM 1380 N N . PRO A 1 190 ? 23.003 6.885 -14.131 1.00 89.88 190 PRO A N 1
ATOM 1381 C CA . PRO A 1 190 ? 22.249 6.643 -15.345 1.00 89.88 190 PRO A CA 1
ATOM 1382 C C . PRO A 1 190 ? 23.064 5.820 -16.354 1.00 89.88 190 PRO A C 1
ATOM 1384 O O . PRO A 1 190 ? 24.276 5.671 -16.181 1.00 89.88 190 PRO A O 1
ATOM 1387 N N . GLY A 1 191 ? 22.441 5.286 -17.410 1.00 86.62 191 GLY A N 1
ATOM 1388 C CA . GLY A 1 191 ? 23.103 4.449 -18.425 1.00 86.62 191 GLY A CA 1
ATOM 1389 C C . GLY A 1 191 ? 24.435 5.001 -18.969 1.00 86.62 191 GLY A C 1
ATOM 1390 O O . GLY A 1 191 ? 25.369 4.239 -19.239 1.00 86.62 191 GLY A O 1
ATOM 1391 N N . GLU A 1 192 ? 24.598 6.326 -19.048 1.00 87.44 192 GLU A N 1
ATOM 1392 C CA . GLU A 1 192 ? 25.833 6.997 -19.474 1.00 87.44 192 GLU A CA 1
ATOM 1393 C C . GLU A 1 192 ? 27.043 6.697 -18.574 1.00 87.44 192 GLU A C 1
ATOM 1395 O O . GLU A 1 192 ? 28.188 6.799 -19.032 1.00 87.44 192 GLU A O 1
ATOM 1400 N N . ILE A 1 193 ? 26.824 6.280 -17.321 1.00 89.81 193 ILE A N 1
ATOM 1401 C CA . ILE A 1 193 ? 27.893 5.936 -16.375 1.00 89.81 193 ILE A CA 1
ATOM 1402 C C . ILE A 1 193 ? 28.776 4.795 -16.900 1.00 89.81 193 ILE A C 1
ATOM 1404 O O . ILE A 1 193 ? 29.983 4.768 -16.649 1.00 89.81 193 ILE A O 1
ATOM 1408 N N . LEU A 1 194 ? 28.206 3.896 -17.710 1.00 88.31 194 LEU A N 1
ATOM 1409 C CA . LEU A 1 194 ? 28.913 2.787 -18.353 1.00 88.31 194 LEU A CA 1
ATOM 1410 C C . LEU A 1 194 ? 29.967 3.299 -19.345 1.00 88.31 194 LEU A C 1
ATOM 1412 O O . LEU A 1 194 ? 31.101 2.811 -19.379 1.00 88.31 194 LEU A O 1
ATOM 1416 N N . GLY A 1 195 ? 29.609 4.311 -20.139 1.00 84.69 195 GLY A N 1
ATOM 1417 C CA . GLY A 1 195 ? 30.515 4.967 -21.082 1.00 84.69 195 GLY A CA 1
ATOM 1418 C C . GLY A 1 195 ? 31.533 5.862 -20.376 1.00 84.69 195 GLY A C 1
ATOM 1419 O O . GLY A 1 195 ? 32.725 5.819 -20.696 1.00 84.69 195 GLY A O 1
ATOM 1420 N N . ALA A 1 196 ? 31.082 6.620 -19.373 1.00 86.44 196 ALA A N 1
ATOM 1421 C CA . ALA A 1 196 ? 31.932 7.466 -18.540 1.00 86.44 196 ALA A CA 1
ATOM 1422 C C . ALA A 1 196 ? 33.055 6.657 -17.882 1.00 86.44 196 ALA A C 1
ATOM 1424 O O . ALA A 1 196 ? 34.222 7.036 -17.964 1.00 86.44 196 ALA A O 1
ATOM 1425 N N . LYS A 1 197 ? 32.742 5.484 -17.331 1.00 89.06 197 LYS A N 1
ATOM 1426 C CA . LYS A 1 197 ? 33.750 4.593 -16.759 1.00 89.06 197 LYS A CA 1
ATOM 1427 C C . LYS A 1 197 ? 34.804 4.162 -17.779 1.00 89.06 197 LYS A C 1
ATOM 1429 O O . LYS A 1 197 ? 36.001 4.249 -17.496 1.00 89.06 197 LYS A O 1
ATOM 1434 N N . ARG A 1 198 ? 34.384 3.736 -18.978 1.00 86.31 198 ARG A N 1
ATOM 1435 C CA . ARG A 1 198 ? 35.315 3.356 -20.058 1.00 86.31 198 ARG A CA 1
ATOM 1436 C C . ARG A 1 198 ? 36.244 4.512 -20.433 1.00 86.31 198 ARG A C 1
ATOM 1438 O O . ARG A 1 198 ? 37.428 4.286 -20.673 1.00 86.31 198 ARG A O 1
ATOM 1445 N N . ALA A 1 199 ? 35.719 5.737 -20.472 1.00 85.81 199 ALA A N 1
ATOM 1446 C CA . ALA A 1 199 ? 36.492 6.940 -20.770 1.00 85.81 199 ALA A CA 1
ATOM 1447 C C . ALA A 1 199 ? 37.452 7.330 -19.632 1.00 85.81 199 ALA A C 1
ATOM 1449 O O . ALA A 1 199 ? 38.588 7.722 -19.907 1.00 85.81 199 ALA A O 1
ATOM 1450 N N . ALA A 1 200 ? 37.019 7.193 -18.375 1.00 84.75 200 ALA A N 1
ATOM 1451 C CA . ALA A 1 200 ? 37.834 7.440 -17.188 1.00 84.75 200 ALA A CA 1
ATOM 1452 C C . ALA A 1 200 ? 38.983 6.429 -17.049 1.00 84.75 200 ALA A C 1
ATOM 1454 O O . ALA A 1 200 ? 40.050 6.770 -16.543 1.00 84.75 200 ALA A O 1
ATOM 1455 N N . GLY A 1 201 ? 38.770 5.182 -17.488 1.00 81.19 201 GLY A N 1
ATOM 1456 C CA . GLY A 1 201 ? 39.668 4.071 -17.174 1.00 81.19 201 GLY A CA 1
ATOM 1457 C C . GLY A 1 201 ? 39.683 3.744 -15.677 1.00 81.19 201 GLY A C 1
ATOM 1458 O O . GLY A 1 201 ? 40.697 3.259 -15.175 1.00 81.19 201 GLY A O 1
ATOM 1459 N N . SER A 1 202 ? 38.586 4.056 -14.977 1.00 79.19 202 SER A N 1
ATOM 1460 C CA . SER A 1 202 ? 38.450 3.861 -13.535 1.00 79.19 202 SER A CA 1
ATOM 1461 C C . SER A 1 202 ? 38.331 2.376 -13.184 1.00 79.19 202 SER A C 1
ATOM 1463 O O . SER A 1 202 ? 37.730 1.589 -13.921 1.00 79.19 202 SER A O 1
ATOM 1465 N N . GLY A 1 203 ? 38.915 1.998 -12.045 1.00 80.81 203 GLY A N 1
ATOM 1466 C CA . GLY A 1 203 ? 38.796 0.656 -11.475 1.00 80.81 203 GLY A CA 1
ATOM 1467 C C . GLY A 1 203 ? 37.463 0.406 -10.767 1.00 80.81 203 GLY A C 1
ATOM 1468 O O . GLY A 1 203 ? 37.173 -0.751 -10.465 1.00 80.81 203 GLY A O 1
ATOM 1469 N N . MET A 1 204 ? 36.671 1.461 -10.543 1.00 85.94 204 MET A N 1
ATOM 1470 C CA . MET A 1 204 ? 35.383 1.402 -9.857 1.00 85.94 204 MET A CA 1
ATOM 1471 C C . MET A 1 204 ? 34.412 0.428 -10.519 1.00 85.94 204 MET A C 1
ATOM 1473 O O . MET A 1 204 ? 34.369 0.268 -11.746 1.00 85.94 204 MET A O 1
ATOM 1477 N N . LEU A 1 205 ? 33.577 -0.181 -9.689 1.00 90.94 205 LEU A N 1
ATOM 1478 C CA . LEU A 1 205 ? 32.424 -0.922 -10.156 1.00 90.94 205 LEU A CA 1
ATOM 1479 C C . LEU A 1 205 ? 31.271 0.058 -10.388 1.00 90.94 205 LEU A C 1
ATOM 1481 O O . LEU A 1 205 ? 31.005 0.920 -9.552 1.00 90.94 205 LEU A O 1
ATOM 1485 N N . VAL A 1 206 ? 30.596 -0.051 -11.531 1.00 92.50 206 VAL A N 1
ATOM 1486 C CA . VAL A 1 206 ? 29.451 0.812 -11.850 1.00 92.50 206 VAL A CA 1
ATOM 1487 C C . VAL A 1 206 ? 28.198 -0.005 -12.115 1.00 92.50 206 VAL A C 1
ATOM 1489 O O . VAL A 1 206 ? 28.254 -1.017 -12.818 1.00 92.50 206 VAL A O 1
ATOM 1492 N N . VAL A 1 207 ? 27.075 0.462 -11.576 1.00 93.44 207 VAL A N 1
ATOM 1493 C CA . VAL A 1 207 ? 25.742 -0.096 -11.816 1.00 93.44 207 VAL A CA 1
ATOM 1494 C C . VAL A 1 207 ? 24.878 0.987 -12.461 1.00 93.44 207 VAL A C 1
ATOM 1496 O O . VAL A 1 207 ? 24.557 1.997 -11.833 1.00 93.44 207 VAL A O 1
ATOM 1499 N N . ALA A 1 208 ? 24.521 0.796 -13.728 1.00 92.25 208 ALA A N 1
ATOM 1500 C CA . ALA A 1 208 ? 23.512 1.622 -14.380 1.00 92.25 208 ALA A CA 1
ATOM 1501 C C . ALA A 1 208 ? 22.129 1.265 -13.821 1.00 92.25 208 ALA A C 1
ATOM 1503 O O . ALA A 1 208 ? 21.799 0.084 -13.719 1.00 92.25 208 ALA A O 1
ATOM 1504 N N . CYS A 1 209 ? 21.341 2.268 -13.440 1.00 88.56 209 CYS A N 1
ATOM 1505 C CA . CYS A 1 209 ? 20.077 2.063 -12.722 1.00 88.56 209 CYS A CA 1
ATOM 1506 C C . CYS A 1 209 ? 18.886 2.840 -13.286 1.00 88.56 209 CYS A C 1
ATOM 1508 O O . CYS A 1 209 ? 17.745 2.450 -13.067 1.00 88.56 209 CYS A O 1
ATOM 1510 N N . CYS A 1 210 ? 19.136 3.931 -14.000 1.00 76.00 210 CYS A N 1
ATOM 1511 C CA . CYS A 1 210 ? 18.100 4.773 -14.577 1.00 76.00 210 CYS A CA 1
ATOM 1512 C C . CYS A 1 210 ? 18.519 5.169 -15.994 1.00 76.00 210 CYS A C 1
ATOM 1514 O O . CYS A 1 210 ? 19.709 5.280 -16.274 1.00 76.00 210 CYS A O 1
ATOM 1516 N N . ILE A 1 211 ? 17.561 5.353 -16.902 1.00 77.69 211 ILE A N 1
ATOM 1517 C CA . ILE A 1 211 ? 17.799 5.600 -18.337 1.00 77.69 211 ILE A CA 1
ATOM 1518 C C . ILE A 1 211 ? 18.477 4.416 -19.081 1.00 77.69 211 ILE A C 1
ATOM 1520 O O . ILE A 1 211 ? 19.594 4.010 -18.744 1.00 77.69 211 ILE A O 1
ATOM 1524 N N . PRO A 1 212 ? 17.852 3.877 -20.147 1.00 70.81 212 PRO A N 1
ATOM 1525 C CA . PRO A 1 212 ? 18.474 2.862 -20.994 1.00 70.81 212 PRO A CA 1
ATOM 1526 C C . PRO A 1 212 ? 19.787 3.333 -21.606 1.00 70.81 212 PRO A C 1
ATOM 1528 O O . PRO A 1 212 ? 19.952 4.502 -21.962 1.00 70.81 212 PRO A O 1
ATOM 1531 N N . TYR A 1 213 ? 20.697 2.392 -21.819 1.00 71.81 213 TYR A N 1
ATOM 1532 C CA . TYR A 1 213 ? 21.924 2.628 -22.567 1.00 71.81 213 TYR A CA 1
ATOM 1533 C C . TYR A 1 213 ? 21.788 2.123 -24.012 1.00 71.81 213 TYR A C 1
ATOM 1535 O O . TYR A 1 213 ? 20.978 1.249 -24.324 1.00 71.81 213 TYR A O 1
ATOM 1543 N N . GLY A 1 214 ? 22.571 2.710 -24.921 1.00 67.44 214 GLY A N 1
ATOM 1544 C CA . GLY A 1 214 ? 22.536 2.348 -26.341 1.00 67.44 214 GLY A CA 1
ATOM 1545 C C . GLY A 1 214 ? 23.072 0.938 -26.633 1.00 67.44 214 GLY A C 1
ATOM 1546 O O . GLY A 1 214 ? 23.717 0.327 -25.788 1.00 67.44 214 GLY A O 1
ATOM 1547 N N . ASN A 1 215 ? 22.882 0.476 -27.877 1.00 57.91 215 ASN A N 1
ATOM 1548 C CA . ASN A 1 215 ? 23.218 -0.858 -28.428 1.00 57.91 215 ASN A CA 1
ATOM 1549 C C . ASN A 1 215 ? 24.709 -1.300 -28.390 1.00 57.91 215 ASN A C 1
ATOM 1551 O O . ASN A 1 215 ? 25.151 -2.087 -29.235 1.00 57.91 215 ASN A O 1
ATOM 1555 N N . GLU A 1 216 ? 25.533 -0.807 -27.468 1.00 53.66 216 GLU A N 1
ATOM 1556 C CA . GLU A 1 216 ? 26.901 -1.294 -27.268 1.00 53.66 216 GLU A CA 1
ATOM 1557 C C . GLU A 1 216 ? 26.890 -2.678 -26.591 1.00 53.66 216 GLU A C 1
ATOM 1559 O O . GLU A 1 216 ? 27.227 -2.823 -25.424 1.00 53.66 216 GLU A O 1
ATOM 1564 N N . SER A 1 217 ? 26.493 -3.705 -27.340 1.00 50.06 217 SER A N 1
ATOM 1565 C CA . SER A 1 217 ? 26.398 -5.088 -26.868 1.00 50.06 217 SER A CA 1
ATOM 1566 C C . SER A 1 217 ? 27.746 -5.830 -26.955 1.00 50.06 217 SER A C 1
ATOM 1568 O O . SER A 1 217 ? 28.474 -5.663 -27.949 1.00 50.06 217 SER A O 1
ATOM 1570 N N . PRO A 1 218 ? 28.069 -6.747 -26.021 1.00 57.72 218 PRO A N 1
ATOM 1571 C CA . PRO A 1 218 ? 27.677 -6.768 -24.606 1.00 57.72 218 PRO A CA 1
ATOM 1572 C C . PRO A 1 218 ? 28.581 -5.856 -23.760 1.00 57.72 218 PRO A C 1
ATOM 1574 O O . PRO A 1 218 ? 29.668 -5.477 -24.211 1.00 57.72 218 PRO A O 1
ATOM 1577 N N . LEU A 1 219 ? 28.205 -5.590 -22.502 1.00 66.88 219 LEU A N 1
ATOM 1578 C CA . LEU A 1 219 ? 29.122 -5.050 -21.488 1.00 66.88 219 LEU A CA 1
ATOM 1579 C C . LEU A 1 219 ? 30.421 -5.886 -21.430 1.00 66.88 219 LEU A C 1
ATOM 1581 O O . LEU A 1 219 ? 30.500 -6.954 -20.833 1.00 66.88 219 LEU A O 1
ATOM 1585 N N . VAL A 1 220 ? 31.473 -5.407 -22.104 1.00 66.88 220 VAL A N 1
ATOM 1586 C CA . VAL A 1 220 ? 32.774 -6.107 -22.192 1.00 66.88 220 VAL A CA 1
ATOM 1587 C C . VAL A 1 220 ? 33.581 -5.960 -20.894 1.00 66.88 220 VAL A C 1
ATOM 1589 O O . VAL A 1 220 ? 34.550 -6.684 -20.661 1.00 66.88 220 VAL A O 1
ATOM 1592 N N . ASP A 1 221 ? 33.203 -4.995 -20.059 1.00 78.38 221 ASP A N 1
ATOM 1593 C CA . ASP A 1 221 ? 33.865 -4.669 -18.804 1.00 78.38 221 ASP A CA 1
ATOM 1594 C C . ASP A 1 221 ? 33.227 -5.451 -17.644 1.00 78.38 221 ASP A C 1
ATOM 1596 O O . ASP A 1 221 ? 32.055 -5.232 -17.341 1.00 78.38 221 ASP A O 1
ATOM 1600 N N . PRO A 1 222 ? 33.973 -6.337 -16.959 1.00 78.75 222 PRO A N 1
ATOM 1601 C CA . PRO A 1 222 ? 33.419 -7.159 -15.890 1.00 78.75 222 PRO A CA 1
ATOM 1602 C C . PRO A 1 222 ? 33.016 -6.352 -14.644 1.00 78.75 222 PRO A C 1
ATOM 1604 O O . PRO A 1 222 ? 32.233 -6.854 -13.850 1.00 78.75 222 PRO A O 1
ATOM 1607 N N . ASN A 1 223 ? 33.501 -5.113 -14.478 1.00 87.12 223 ASN A N 1
ATOM 1608 C CA . ASN A 1 223 ? 33.143 -4.202 -13.381 1.00 87.12 223 ASN A CA 1
ATOM 1609 C C . ASN A 1 223 ? 31.909 -3.329 -13.724 1.00 87.12 223 ASN A C 1
ATOM 1611 O O . ASN A 1 223 ? 31.734 -2.258 -13.137 1.00 87.12 223 ASN A O 1
ATOM 1615 N N . SER A 1 224 ? 31.128 -3.677 -14.745 1.00 90.56 224 SER A N 1
ATOM 1616 C CA . SER A 1 224 ? 29.980 -2.894 -15.207 1.00 90.56 224 SER A CA 1
ATOM 1617 C C . SER A 1 224 ? 28.726 -3.754 -15.243 1.00 90.56 224 SER A C 1
ATOM 1619 O O . SER A 1 224 ? 28.752 -4.858 -15.779 1.00 90.56 224 SER A O 1
ATOM 1621 N N . PHE A 1 225 ? 27.640 -3.223 -14.687 1.00 91.81 225 PHE A N 1
ATOM 1622 C CA . PHE A 1 225 ? 26.342 -3.883 -14.605 1.00 91.81 225 PHE A CA 1
ATOM 1623 C C . PHE A 1 225 ? 25.224 -2.915 -14.981 1.00 91.81 225 PHE A C 1
ATOM 1625 O O . PHE A 1 225 ? 25.372 -1.705 -14.793 1.00 91.81 225 PHE A O 1
ATOM 1632 N N . ALA A 1 226 ? 24.105 -3.441 -15.466 1.00 90.06 226 ALA A N 1
ATOM 1633 C CA . ALA A 1 226 ? 22.912 -2.664 -15.766 1.00 90.06 226 ALA A CA 1
ATOM 1634 C C . ALA A 1 226 ? 21.674 -3.313 -15.134 1.00 90.06 226 ALA A C 1
ATOM 1636 O O . ALA A 1 226 ? 21.265 -4.399 -15.526 1.00 90.06 226 ALA A O 1
ATOM 1637 N N . LEU A 1 227 ? 21.072 -2.613 -14.169 1.00 89.19 227 LEU A N 1
ATOM 1638 C CA . LEU A 1 227 ? 19.743 -2.898 -13.611 1.00 89.19 227 LEU A CA 1
ATOM 1639 C C . LEU A 1 227 ? 18.666 -2.043 -14.295 1.00 89.19 227 LEU A C 1
ATOM 1641 O O . LEU A 1 227 ? 17.685 -1.628 -13.689 1.00 89.19 227 LEU A O 1
ATOM 1645 N N . VAL A 1 228 ? 18.899 -1.745 -15.567 1.00 85.81 228 VAL A N 1
ATOM 1646 C CA . VAL A 1 228 ? 18.029 -0.999 -16.470 1.00 85.81 228 VAL A CA 1
ATOM 1647 C C . VAL A 1 228 ? 18.143 -1.684 -17.838 1.00 85.81 228 VAL A C 1
ATOM 1649 O O . VAL A 1 228 ? 19.248 -2.117 -18.184 1.00 85.81 228 VAL A O 1
ATOM 1652 N N . PRO A 1 229 ? 17.047 -1.840 -18.600 1.00 83.06 229 PRO A N 1
ATOM 1653 C CA . PRO A 1 229 ? 17.094 -2.501 -19.902 1.00 83.06 229 PRO A CA 1
ATOM 1654 C C . PRO A 1 229 ? 17.909 -1.711 -20.926 1.00 83.06 229 PRO A C 1
ATOM 1656 O O . PRO A 1 229 ? 18.071 -0.491 -20.808 1.00 83.06 229 PRO A O 1
ATOM 1659 N N . ASP A 1 230 ? 18.371 -2.405 -21.962 1.00 81.25 230 ASP A N 1
ATOM 1660 C CA . ASP A 1 230 ? 19.004 -1.777 -23.119 1.00 81.25 230 ASP A CA 1
ATOM 1661 C C . ASP A 1 230 ? 17.984 -1.459 -24.239 1.00 81.25 230 ASP A C 1
ATOM 1663 O O . ASP A 1 230 ? 16.808 -1.842 -24.206 1.00 81.25 230 ASP A O 1
ATOM 1667 N N . GLU A 1 231 ? 18.415 -0.721 -25.267 1.00 80.25 231 GLU A N 1
ATOM 1668 C CA . GLU A 1 231 ? 17.559 -0.438 -26.431 1.00 80.25 231 GLU A CA 1
ATOM 1669 C C . GLU A 1 231 ? 17.183 -1.698 -27.250 1.00 80.25 231 GLU A C 1
ATOM 1671 O O . GLU A 1 231 ? 16.198 -1.675 -28.000 1.00 80.25 231 GLU A O 1
ATOM 1676 N N . SER A 1 232 ? 17.939 -2.794 -27.132 1.00 81.38 232 SER A N 1
ATOM 1677 C CA . SER A 1 232 ? 17.697 -4.067 -27.826 1.00 81.38 232 SER A CA 1
ATOM 1678 C C . SER A 1 232 ? 16.565 -4.864 -27.170 1.00 81.38 232 SER A C 1
ATOM 1680 O O . SER A 1 232 ? 15.758 -5.473 -27.880 1.00 81.38 232 SER A O 1
ATOM 1682 N N . ASP A 1 233 ? 16.451 -4.818 -25.845 1.00 83.06 233 ASP A N 1
ATOM 1683 C CA . ASP A 1 233 ? 15.348 -5.370 -25.062 1.00 83.06 233 ASP A CA 1
ATOM 1684 C C . ASP A 1 233 ? 14.043 -4.655 -25.407 1.00 83.06 233 ASP A C 1
ATOM 1686 O O . ASP A 1 233 ? 13.021 -5.285 -25.701 1.00 83.06 233 ASP A O 1
ATOM 1690 N N . ALA A 1 234 ? 14.095 -3.324 -25.473 1.00 84.31 234 ALA A N 1
ATOM 1691 C CA . ALA A 1 234 ? 12.966 -2.500 -25.874 1.00 84.31 234 ALA A CA 1
ATOM 1692 C C . ALA A 1 234 ? 12.534 -2.809 -27.326 1.00 84.31 234 ALA A C 1
ATOM 1694 O O . ALA A 1 234 ? 11.345 -2.958 -27.630 1.00 84.31 234 ALA A O 1
ATOM 1695 N N . LEU A 1 235 ? 13.493 -3.011 -28.238 1.00 88.19 235 LEU A N 1
ATOM 1696 C CA . LEU A 1 235 ? 13.215 -3.458 -29.605 1.00 88.19 235 LEU A CA 1
ATOM 1697 C C . LEU A 1 235 ? 12.572 -4.861 -29.645 1.00 88.19 235 LEU A C 1
ATOM 1699 O O . LEU A 1 235 ? 11.606 -5.085 -30.381 1.00 88.19 235 LEU A O 1
ATOM 1703 N N . SER A 1 236 ? 13.041 -5.792 -28.818 1.00 86.56 236 SER A N 1
ATOM 1704 C CA . SER A 1 236 ? 12.469 -7.142 -28.696 1.00 86.56 236 SER A CA 1
ATOM 1705 C C . SER A 1 236 ? 11.018 -7.101 -28.194 1.00 86.56 236 SER A C 1
ATOM 1707 O O . SER A 1 236 ? 10.129 -7.784 -28.731 1.00 86.56 236 SER A O 1
ATOM 1709 N N . ALA A 1 237 ? 10.750 -6.246 -27.201 1.00 84.94 237 ALA A N 1
ATOM 1710 C CA . ALA A 1 237 ? 9.423 -6.023 -26.640 1.00 84.94 237 ALA A CA 1
ATOM 1711 C C . ALA A 1 237 ? 8.455 -5.465 -27.697 1.00 84.94 237 ALA A C 1
ATOM 1713 O O . ALA A 1 237 ? 7.347 -5.989 -27.871 1.00 84.94 237 ALA A O 1
ATOM 1714 N N . VAL A 1 238 ? 8.875 -4.458 -28.477 1.00 89.19 238 VAL A N 1
ATOM 1715 C CA . VAL A 1 238 ? 8.004 -3.870 -29.506 1.00 89.19 238 VAL A CA 1
ATOM 1716 C C . VAL A 1 238 ? 7.761 -4.821 -30.681 1.00 89.19 238 VAL A C 1
ATOM 1718 O O . VAL A 1 238 ? 6.636 -4.905 -31.169 1.00 89.19 238 VAL A O 1
ATOM 1721 N N . LEU A 1 239 ? 8.747 -5.616 -31.109 1.00 89.88 239 LEU A N 1
ATOM 1722 C CA . LEU A 1 239 ? 8.542 -6.624 -32.159 1.00 89.88 239 LEU A CA 1
ATOM 1723 C C . LEU A 1 239 ? 7.540 -7.704 -31.728 1.00 89.88 239 LEU A C 1
ATOM 1725 O O . LEU A 1 239 ? 6.706 -8.144 -32.531 1.00 89.88 239 LEU A O 1
ATOM 1729 N N . SER A 1 240 ? 7.580 -8.089 -30.452 1.00 85.19 240 SER A N 1
ATOM 1730 C CA . SER A 1 240 ? 6.592 -8.989 -29.854 1.00 85.19 240 SER A CA 1
ATOM 1731 C C . SER A 1 240 ? 5.191 -8.365 -29.875 1.00 85.19 240 SER A C 1
ATOM 1733 O O . SER A 1 240 ? 4.248 -9.009 -30.346 1.00 85.19 240 SER A O 1
ATOM 1735 N N . LEU A 1 241 ? 5.062 -7.094 -29.474 1.00 84.94 241 LEU A N 1
ATOM 1736 C CA . LEU A 1 241 ? 3.815 -6.318 -29.540 1.00 84.94 241 LEU A CA 1
ATOM 1737 C C . LEU A 1 241 ? 3.269 -6.175 -30.973 1.00 84.94 241 LEU A C 1
ATOM 1739 O O . LEU A 1 241 ? 2.061 -6.243 -31.199 1.00 84.94 241 LEU A O 1
ATOM 1743 N N . MET A 1 242 ? 4.129 -5.996 -31.972 1.00 89.50 242 MET A N 1
ATOM 1744 C CA . MET A 1 242 ? 3.691 -5.908 -33.368 1.00 89.50 242 MET A CA 1
ATOM 1745 C C . MET A 1 242 ? 3.055 -7.224 -33.834 1.00 89.50 242 MET A C 1
ATOM 1747 O O . MET A 1 242 ? 1.981 -7.220 -34.438 1.00 89.50 242 MET A O 1
ATOM 1751 N N . GLY A 1 243 ? 3.676 -8.366 -33.518 1.00 85.81 243 GLY A N 1
ATOM 1752 C CA . GLY A 1 243 ? 3.120 -9.681 -33.852 1.00 85.81 243 GLY A CA 1
ATOM 1753 C C . GLY A 1 243 ? 1.764 -9.942 -33.186 1.00 85.81 243 GLY A C 1
ATOM 1754 O O . GLY A 1 243 ? 0.864 -10.507 -33.805 1.00 85.81 243 GLY A O 1
ATOM 1755 N N . GLN A 1 244 ? 1.614 -9.476 -31.949 1.00 78.88 244 GLN A N 1
ATOM 1756 C CA . GLN A 1 244 ? 0.392 -9.534 -31.145 1.00 78.88 244 GLN A CA 1
ATOM 1757 C C . GLN A 1 244 ? -0.765 -8.744 -31.745 1.00 78.88 244 GLN A C 1
ATOM 1759 O O . GLN A 1 244 ? -1.865 -9.265 -31.898 1.00 78.88 244 GLN A O 1
ATOM 1764 N N . ARG A 1 245 ? -0.492 -7.514 -32.191 1.00 82.19 245 ARG A N 1
ATOM 1765 C CA . ARG A 1 245 ? -1.459 -6.670 -32.909 1.00 82.19 245 ARG A CA 1
ATOM 1766 C C . ARG A 1 245 ? -1.700 -7.125 -34.354 1.00 82.19 245 ARG A C 1
ATOM 1768 O O . ARG A 1 245 ? -2.276 -6.403 -35.165 1.00 82.19 245 ARG A O 1
ATOM 1775 N N . GLU A 1 246 ? -1.273 -8.344 -34.680 1.00 86.56 246 GLU A N 1
ATOM 1776 C CA . GLU A 1 246 ? -1.437 -9.000 -35.970 1.00 86.56 246 GLU A CA 1
ATOM 1777 C C . GLU A 1 246 ? -0.821 -8.215 -37.146 1.00 86.56 246 GLU A C 1
ATOM 1779 O O . GLU A 1 246 ? -1.228 -8.390 -38.305 1.00 86.56 246 GLU A O 1
ATOM 1784 N N . VAL A 1 247 ? 0.188 -7.376 -36.867 1.00 90.81 247 VAL A N 1
ATOM 1785 C CA . VAL A 1 247 ? 1.038 -6.764 -37.893 1.00 90.81 247 VAL A CA 1
ATOM 1786 C C . VAL A 1 247 ? 1.791 -7.888 -38.578 1.00 90.81 247 VAL A C 1
ATOM 1788 O O . VAL A 1 247 ? 2.574 -8.594 -37.951 1.00 90.81 247 VAL A O 1
ATOM 1791 N N . ASN A 1 248 ? 1.585 -8.059 -39.880 1.00 92.00 248 ASN A N 1
ATOM 1792 C CA . ASN A 1 248 ? 2.208 -9.137 -40.653 1.00 92.00 248 ASN A CA 1
ATOM 1793 C C . ASN A 1 248 ? 3.270 -8.640 -41.645 1.00 92.00 248 ASN A C 1
ATOM 1795 O O . ASN A 1 248 ? 3.944 -9.456 -42.285 1.00 92.00 248 ASN A O 1
ATOM 1799 N N . ARG A 1 249 ? 3.460 -7.317 -41.735 1.00 94.75 249 ARG A N 1
ATOM 1800 C CA . ARG A 1 249 ? 4.512 -6.664 -42.517 1.00 94.75 249 ARG A CA 1
ATOM 1801 C C . ARG A 1 249 ? 5.066 -5.449 -41.764 1.00 94.75 249 ARG A C 1
ATOM 1803 O O . ARG A 1 249 ? 4.319 -4.517 -41.486 1.00 94.75 249 ARG A O 1
ATOM 1810 N N . ILE A 1 250 ? 6.364 -5.457 -41.476 1.00 96.62 250 ILE A N 1
ATOM 1811 C CA . ILE A 1 250 ? 7.070 -4.388 -40.754 1.00 96.62 250 ILE A CA 1
ATOM 1812 C C . ILE A 1 250 ? 7.820 -3.503 -41.752 1.00 96.62 250 ILE A C 1
ATOM 1814 O O . ILE A 1 250 ? 8.519 -4.026 -42.621 1.00 96.62 250 ILE A O 1
ATOM 1818 N N . ILE A 1 251 ? 7.700 -2.182 -41.609 1.00 97.06 251 ILE A N 1
ATOM 1819 C CA . ILE A 1 251 ? 8.465 -1.162 -42.338 1.00 97.06 251 ILE A CA 1
ATOM 1820 C C . ILE A 1 251 ? 9.366 -0.437 -41.328 1.00 97.06 251 ILE A C 1
ATOM 1822 O O . ILE A 1 251 ? 8.901 0.475 -40.643 1.00 97.06 251 ILE A O 1
ATOM 1826 N N . PRO A 1 252 ? 10.644 -0.826 -41.210 1.00 96.88 252 PRO A N 1
ATOM 1827 C CA . PRO A 1 252 ? 11.579 -0.128 -40.336 1.00 96.88 252 PRO A CA 1
ATOM 1828 C C . PRO A 1 252 ? 11.989 1.233 -40.906 1.00 96.88 252 PRO A C 1
ATOM 1830 O O . PRO A 1 252 ? 12.222 1.359 -42.112 1.00 96.88 252 PRO A O 1
ATOM 1833 N N . VAL A 1 253 ? 12.146 2.229 -40.041 1.00 97.06 253 VAL A N 1
ATOM 1834 C CA . VAL A 1 253 ? 12.690 3.555 -40.357 1.00 97.06 253 VAL A CA 1
ATOM 1835 C C . VAL A 1 253 ? 13.876 3.792 -39.435 1.00 97.06 253 VAL A C 1
ATOM 1837 O O . VAL A 1 253 ? 13.711 3.805 -38.217 1.00 97.06 253 VAL A O 1
ATOM 1840 N N . TYR A 1 254 ? 15.068 3.916 -40.018 1.00 93.75 254 TYR A N 1
ATOM 1841 C CA . TYR A 1 254 ? 16.322 3.840 -39.272 1.00 93.75 254 TYR A CA 1
ATOM 1842 C C . TYR A 1 254 ? 17.398 4.775 -39.830 1.00 93.75 254 TYR A C 1
ATOM 1844 O O . TYR A 1 254 ? 17.467 5.026 -41.038 1.00 93.75 254 TYR A O 1
ATOM 1852 N N . VAL A 1 255 ? 18.272 5.258 -38.948 1.00 92.31 255 VAL A N 1
ATOM 1853 C CA . VAL A 1 255 ? 19.440 6.057 -39.331 1.00 92.31 255 VAL A CA 1
ATOM 1854 C C . VAL A 1 255 ? 20.409 5.188 -40.136 1.00 92.31 255 VAL A C 1
ATOM 1856 O O . VAL A 1 255 ? 20.708 4.049 -39.783 1.00 92.31 255 VAL A O 1
ATOM 1859 N N . ASN A 1 256 ? 20.908 5.705 -41.256 1.00 92.81 256 ASN A N 1
ATOM 1860 C CA . ASN A 1 256 ? 21.837 5.008 -42.141 1.00 92.81 256 ASN A CA 1
ATOM 1861 C C . ASN A 1 256 ? 23.278 5.075 -41.613 1.00 92.81 256 ASN A C 1
ATOM 1863 O O . ASN A 1 256 ? 24.171 5.647 -42.247 1.00 92.81 256 ASN A O 1
ATOM 1867 N N . ASP A 1 257 ? 23.491 4.482 -40.448 1.00 88.38 257 ASP A N 1
ATOM 1868 C CA . ASP A 1 257 ? 24.786 4.328 -39.805 1.00 88.38 257 ASP A CA 1
ATOM 1869 C C . ASP A 1 257 ? 24.996 2.885 -39.309 1.00 88.38 257 ASP A C 1
ATOM 1871 O O . ASP A 1 257 ? 24.254 1.961 -39.658 1.00 88.38 257 ASP A O 1
ATOM 1875 N N . ALA A 1 258 ? 26.069 2.662 -38.548 1.00 84.62 258 ALA A N 1
ATOM 1876 C CA . ALA A 1 258 ? 26.382 1.339 -38.021 1.00 84.62 258 ALA A CA 1
ATOM 1877 C C . ALA A 1 258 ? 25.345 0.855 -36.990 1.00 84.62 258 ALA A C 1
ATOM 1879 O O . ALA A 1 258 ? 25.017 -0.331 -36.988 1.00 84.62 258 ALA A O 1
ATOM 1880 N N . ALA A 1 259 ? 24.819 1.756 -36.155 1.00 81.12 259 ALA A N 1
ATOM 1881 C CA . ALA A 1 259 ? 23.853 1.427 -35.112 1.00 81.12 259 ALA A CA 1
ATOM 1882 C C . ALA A 1 259 ? 22.489 1.067 -35.719 1.00 81.12 259 ALA A C 1
ATOM 1884 O O . ALA A 1 259 ? 21.930 0.014 -35.411 1.00 81.12 259 ALA A O 1
ATOM 1885 N N . GLY A 1 260 ? 21.995 1.869 -36.665 1.00 85.81 260 GLY A N 1
ATOM 1886 C CA . GLY A 1 260 ? 20.780 1.566 -37.417 1.00 85.81 260 GLY A CA 1
ATOM 1887 C C . GLY A 1 260 ? 20.919 0.304 -38.273 1.00 85.81 260 GLY A C 1
ATOM 1888 O O . GLY A 1 260 ? 19.978 -0.482 -38.372 1.00 85.81 260 GLY A O 1
ATOM 1889 N N . GLY A 1 261 ? 22.108 0.040 -38.826 1.00 87.56 261 GLY A N 1
ATOM 1890 C CA . GLY A 1 261 ? 22.418 -1.230 -39.489 1.00 87.56 261 GLY A CA 1
ATOM 1891 C C . GLY A 1 261 ? 22.283 -2.443 -38.560 1.00 87.56 261 GLY A C 1
ATOM 1892 O O . GLY A 1 261 ? 21.660 -3.433 -38.943 1.00 87.56 261 GLY A O 1
ATOM 1893 N N . ALA A 1 262 ? 22.803 -2.349 -37.332 1.00 85.44 262 ALA A N 1
ATOM 1894 C CA . ALA A 1 262 ? 22.691 -3.408 -36.328 1.00 85.44 262 ALA A CA 1
ATOM 1895 C C . ALA A 1 262 ? 21.232 -3.647 -35.898 1.00 85.44 262 ALA A C 1
ATOM 1897 O O . ALA A 1 262 ? 20.776 -4.792 -35.916 1.00 85.44 262 ALA A O 1
ATOM 1898 N N . LYS A 1 263 ? 20.468 -2.577 -35.623 1.00 87.62 263 LYS A N 1
ATOM 1899 C CA . LYS A 1 263 ? 19.025 -2.661 -35.319 1.00 87.62 263 LYS A CA 1
ATOM 1900 C C . LYS A 1 263 ? 18.253 -3.352 -36.447 1.00 87.62 263 LYS A C 1
ATOM 1902 O O . LYS A 1 263 ? 17.396 -4.193 -36.199 1.00 87.62 263 LYS A O 1
ATOM 1907 N N . MET A 1 264 ? 18.585 -3.064 -37.705 1.00 90.69 264 MET A N 1
ATOM 1908 C CA . MET A 1 264 ? 17.955 -3.717 -38.858 1.00 90.69 264 MET A CA 1
ATOM 1909 C C . MET A 1 264 ? 18.237 -5.213 -38.962 1.00 90.69 264 MET A C 1
ATOM 1911 O O . MET A 1 264 ? 17.352 -5.977 -39.361 1.00 90.69 264 MET A O 1
ATOM 1915 N N . ASP A 1 265 ? 19.456 -5.638 -38.647 1.00 90.06 265 ASP A N 1
ATOM 1916 C CA . ASP A 1 265 ? 19.802 -7.056 -38.640 1.00 90.06 265 ASP A CA 1
ATOM 1917 C C . ASP A 1 265 ? 19.085 -7.789 -37.500 1.00 90.06 265 ASP A C 1
ATOM 1919 O O . ASP A 1 265 ? 18.554 -8.879 -37.729 1.00 90.06 265 ASP A O 1
ATOM 1923 N N . GLN A 1 266 ? 18.957 -7.154 -36.331 1.00 89.19 266 GLN A N 1
ATOM 1924 C CA . GLN A 1 266 ? 18.163 -7.664 -35.212 1.00 89.19 266 GLN A CA 1
ATOM 1925 C C . GLN A 1 266 ? 16.675 -7.795 -35.574 1.00 89.19 266 GLN A C 1
ATOM 1927 O O . GLN A 1 266 ? 16.109 -8.881 -35.447 1.00 89.19 266 GLN A O 1
ATOM 1932 N N . ILE A 1 267 ? 16.056 -6.748 -36.141 1.00 93.31 267 ILE A N 1
ATOM 1933 C CA . ILE A 1 267 ? 14.650 -6.784 -36.587 1.00 93.31 267 ILE A CA 1
ATOM 1934 C C . ILE A 1 267 ? 14.409 -7.967 -37.527 1.00 93.31 267 ILE A C 1
ATOM 1936 O O . ILE A 1 267 ? 13.417 -8.680 -37.397 1.00 93.31 267 ILE A O 1
ATOM 1940 N N . ARG A 1 268 ? 15.314 -8.214 -38.480 1.00 93.19 268 ARG A N 1
ATOM 1941 C CA . ARG A 1 268 ? 15.190 -9.344 -39.418 1.00 93.19 268 ARG A CA 1
ATOM 1942 C C . ARG A 1 268 ? 15.372 -10.705 -38.753 1.00 93.19 268 ARG A C 1
ATOM 1944 O O . ARG A 1 268 ? 14.851 -11.687 -39.282 1.00 93.19 268 ARG A O 1
ATOM 1951 N N . ALA A 1 269 ? 16.141 -10.775 -37.671 1.00 91.12 269 ALA A N 1
ATOM 1952 C CA . ALA A 1 269 ? 16.397 -12.008 -36.943 1.00 91.12 269 ALA A CA 1
ATOM 1953 C C . ALA A 1 269 ? 15.220 -12.396 -36.032 1.00 91.12 269 ALA A C 1
ATOM 1955 O O . ALA A 1 269 ? 14.861 -13.572 -35.979 1.00 91.12 269 ALA A O 1
ATOM 1956 N N . GLU A 1 270 ? 14.612 -11.422 -35.355 1.00 90.06 270 GLU A N 1
ATOM 1957 C CA . GLU A 1 270 ? 13.613 -11.657 -34.304 1.00 90.06 270 GLU A CA 1
ATOM 1958 C C . GLU A 1 270 ? 12.162 -11.525 -34.775 1.00 90.06 270 GLU A C 1
ATOM 1960 O O . GLU A 1 270 ? 11.270 -12.197 -34.242 1.00 90.06 270 GLU A O 1
ATOM 1965 N N . ALA A 1 271 ? 11.894 -10.685 -35.781 1.00 88.94 271 ALA A N 1
ATOM 1966 C CA . ALA A 1 271 ? 10.532 -10.454 -36.238 1.00 88.94 271 ALA A CA 1
ATOM 1967 C C . ALA A 1 271 ? 9.881 -11.749 -36.744 1.00 88.94 271 ALA A C 1
ATOM 1969 O O . ALA A 1 271 ? 10.338 -12.403 -37.682 1.00 88.94 271 ALA A O 1
ATOM 1970 N N . ARG A 1 272 ? 8.719 -12.075 -36.172 1.00 84.75 272 ARG A N 1
ATOM 1971 C CA . ARG A 1 272 ? 7.848 -13.158 -36.667 1.00 84.75 272 ARG A CA 1
ATOM 1972 C C . ARG A 1 272 ? 7.110 -12.778 -37.952 1.00 84.75 272 ARG A C 1
ATOM 1974 O O . ARG A 1 272 ? 6.594 -13.646 -38.658 1.00 84.75 272 ARG A O 1
ATOM 1981 N N . SER A 1 273 ? 7.061 -11.482 -38.238 1.00 86.69 273 SER A N 1
ATOM 1982 C CA . SER A 1 273 ? 6.385 -10.876 -39.378 1.00 86.69 273 SER A CA 1
ATOM 1983 C C . SER A 1 273 ? 7.371 -10.571 -40.494 1.00 86.69 273 SER A C 1
ATOM 1985 O O . SER A 1 273 ? 8.573 -10.446 -40.277 1.00 86.69 273 SER A O 1
ATOM 1987 N N . ALA A 1 274 ? 6.874 -10.453 -41.723 1.00 89.94 274 ALA A N 1
ATOM 1988 C CA . ALA A 1 274 ? 7.758 -10.191 -42.845 1.00 89.94 274 ALA A CA 1
ATOM 1989 C C . ALA A 1 274 ? 8.316 -8.757 -42.764 1.00 89.94 274 ALA A C 1
ATOM 1991 O O . ALA A 1 274 ? 7.556 -7.809 -42.588 1.00 89.94 274 ALA A O 1
ATOM 1992 N N . VAL A 1 275 ? 9.627 -8.591 -42.923 1.00 94.12 275 VAL A N 1
ATOM 1993 C CA . VAL A 1 275 ? 10.305 -7.289 -42.796 1.00 94.12 275 VAL A CA 1
ATOM 1994 C C . VAL A 1 275 ? 10.588 -6.715 -44.186 1.00 94.12 275 VAL A C 1
ATOM 1996 O O . VAL A 1 275 ? 11.127 -7.411 -45.050 1.00 94.12 275 VAL A O 1
ATOM 1999 N N . ASP A 1 276 ? 10.175 -5.473 -44.429 1.00 93.50 276 ASP A N 1
ATOM 2000 C CA . ASP A 1 276 ? 10.496 -4.717 -45.644 1.00 93.50 276 ASP A CA 1
ATOM 2001 C C . ASP A 1 276 ? 11.971 -4.256 -45.641 1.00 93.50 276 ASP A C 1
ATOM 2003 O O . ASP A 1 276 ? 12.670 -4.336 -44.631 1.00 93.50 276 ASP A O 1
ATOM 2007 N N . ALA A 1 277 ? 12.477 -3.770 -46.777 1.00 87.69 277 ALA A N 1
ATOM 2008 C CA . ALA A 1 277 ? 13.792 -3.135 -46.818 1.00 87.69 277 ALA A CA 1
ATOM 2009 C C . ALA A 1 277 ? 13.851 -1.884 -45.921 1.00 87.69 277 ALA A C 1
ATOM 2011 O O . ALA A 1 277 ? 14.924 -1.577 -45.402 1.00 87.69 277 ALA A O 1
ATOM 2012 N N . GLY A 1 278 ? 12.708 -1.221 -45.712 1.00 88.94 278 GLY A N 1
ATOM 2013 C CA . GLY A 1 278 ? 12.582 -0.068 -44.828 1.00 88.94 278 GLY A CA 1
ATOM 2014 C C . GLY A 1 278 ? 13.122 1.229 -45.435 1.00 88.94 278 GLY A C 1
ATOM 2015 O O . GLY A 1 278 ? 13.496 1.299 -46.609 1.00 88.94 278 GLY A O 1
ATOM 2016 N N . VAL A 1 279 ? 13.153 2.283 -44.623 1.00 96.06 279 VAL A N 1
ATOM 2017 C CA . VAL A 1 279 ? 13.625 3.618 -45.003 1.00 96.06 279 VAL A CA 1
ATOM 2018 C C . VAL A 1 279 ? 14.855 3.972 -44.174 1.00 96.06 279 VAL A C 1
ATOM 2020 O O . VAL A 1 279 ? 14.744 4.404 -43.033 1.00 96.06 279 VAL A O 1
ATOM 2023 N N . ALA A 1 280 ? 16.032 3.805 -44.780 1.00 95.25 280 ALA A N 1
ATOM 2024 C CA . ALA A 1 280 ? 17.289 4.318 -44.239 1.00 95.25 280 ALA A CA 1
ATOM 2025 C C . ALA A 1 280 ? 17.427 5.817 -44.555 1.00 95.25 280 ALA A C 1
ATOM 2027 O O . ALA A 1 280 ? 17.258 6.183 -45.729 1.00 95.25 280 ALA A O 1
ATOM 2028 N N . TYR A 1 281 ? 17.763 6.661 -43.579 1.00 95.56 281 TYR A N 1
ATOM 2029 C CA . TYR A 1 281 ? 17.950 8.107 -43.780 1.00 95.56 281 TYR A CA 1
ATOM 2030 C C . TYR A 1 281 ? 19.272 8.627 -43.205 1.00 95.56 281 TYR A C 1
ATOM 2032 O O . TYR A 1 281 ? 19.865 8.016 -42.323 1.00 95.56 281 TYR A O 1
ATOM 2040 N N . GLY A 1 282 ? 19.795 9.715 -43.772 1.00 92.44 282 GLY A N 1
ATOM 2041 C CA . GLY A 1 282 ? 21.040 10.343 -43.309 1.00 92.44 282 GLY A CA 1
ATOM 2042 C C . GLY A 1 282 ? 20.793 11.543 -42.386 1.00 92.44 282 GLY A C 1
ATOM 2043 O O . GLY A 1 282 ? 19.697 12.093 -42.411 1.00 92.44 282 GLY A O 1
ATOM 2044 N N . PRO A 1 283 ? 21.817 12.026 -41.657 1.00 82.94 283 PRO A N 1
ATOM 2045 C CA . PRO A 1 283 ? 21.685 13.151 -40.719 1.00 82.94 283 PRO A CA 1
ATOM 2046 C C . PRO A 1 283 ? 21.311 14.491 -41.382 1.00 82.94 283 PRO A C 1
ATOM 2048 O O . PRO A 1 283 ? 20.853 15.406 -40.708 1.00 82.94 283 PRO A O 1
ATOM 2051 N N . ASP A 1 284 ? 21.512 14.622 -42.699 1.00 87.12 284 ASP A N 1
ATOM 2052 C CA . ASP A 1 284 ? 21.163 15.822 -43.476 1.00 87.12 284 ASP A CA 1
ATOM 2053 C C . ASP A 1 284 ? 19.771 15.733 -44.145 1.00 87.12 284 ASP A C 1
ATOM 2055 O O . ASP A 1 284 ? 19.348 16.676 -44.820 1.00 87.12 284 ASP A O 1
ATOM 2059 N N . GLU A 1 285 ? 19.082 14.590 -44.046 1.00 93.69 285 GLU A N 1
ATOM 2060 C CA . GLU A 1 285 ? 17.771 14.372 -44.669 1.00 93.69 285 GLU A CA 1
ATOM 2061 C C . GLU A 1 285 ? 16.667 14.960 -43.780 1.00 93.69 285 GLU A C 1
ATOM 2063 O O . GLU A 1 285 ? 16.645 14.731 -42.574 1.00 93.69 285 GLU A O 1
ATOM 2068 N N . SER A 1 286 ? 15.750 15.748 -44.354 1.00 96.06 286 SER A N 1
ATOM 2069 C CA . SER A 1 286 ? 14.698 16.381 -43.551 1.00 96.06 286 SER A CA 1
ATOM 2070 C C . SER A 1 286 ? 13.587 15.384 -43.189 1.00 96.06 286 SER A C 1
ATOM 2072 O O . SER A 1 286 ? 13.278 14.508 -44.004 1.00 96.06 286 SER A O 1
ATOM 2074 N N . PRO A 1 287 ? 12.897 15.550 -42.043 1.00 95.38 287 PRO A N 1
ATOM 2075 C CA . PRO A 1 287 ? 11.774 14.688 -41.659 1.00 95.38 287 PRO A CA 1
ATOM 2076 C C . PRO A 1 287 ? 10.696 14.554 -42.749 1.00 95.38 287 PRO A C 1
ATOM 2078 O O . PRO A 1 287 ? 10.224 13.452 -43.008 1.00 95.38 287 PRO A O 1
ATOM 2081 N N . ASP A 1 288 ? 10.395 15.632 -43.487 1.00 96.00 288 ASP A N 1
ATOM 2082 C CA . ASP A 1 288 ? 9.482 15.606 -44.647 1.00 96.00 288 ASP A CA 1
ATOM 2083 C C . ASP A 1 288 ? 9.933 14.651 -45.764 1.00 96.00 288 ASP A C 1
ATOM 2085 O O . ASP A 1 288 ? 9.120 13.977 -46.400 1.00 96.00 288 ASP A O 1
ATOM 2089 N N . GLN A 1 289 ? 11.241 14.597 -46.039 1.00 96.56 289 GLN A N 1
ATOM 2090 C CA . GLN A 1 289 ? 11.802 13.700 -47.050 1.00 96.56 289 GLN A CA 1
ATOM 2091 C C . GLN A 1 289 ? 11.709 12.246 -46.589 1.00 96.56 289 GLN A C 1
ATOM 2093 O O . GLN A 1 289 ? 11.360 11.374 -47.391 1.00 96.56 289 GLN A O 1
ATOM 2098 N N . VAL A 1 290 ? 11.963 12.000 -45.300 1.00 97.25 290 VAL A N 1
ATOM 2099 C CA . VAL A 1 290 ? 11.819 10.680 -44.680 1.00 97.25 290 VAL A CA 1
ATOM 2100 C C . VAL A 1 290 ? 10.357 10.228 -44.731 1.00 97.25 290 VAL A C 1
ATOM 2102 O O . VAL A 1 290 ? 10.077 9.175 -45.305 1.00 97.25 290 VAL A O 1
ATOM 2105 N N . ALA A 1 291 ? 9.413 11.044 -44.250 1.00 96.62 291 ALA A N 1
ATOM 2106 C CA . ALA A 1 291 ? 7.980 10.742 -44.250 1.00 96.62 291 ALA A CA 1
ATOM 2107 C C . ALA A 1 291 ? 7.443 10.453 -45.663 1.00 96.62 291 ALA A C 1
ATOM 2109 O O . ALA A 1 291 ? 6.759 9.450 -45.878 1.00 96.62 291 ALA A O 1
ATOM 2110 N N . LEU A 1 292 ? 7.836 11.245 -46.669 1.00 96.75 292 LEU A N 1
ATOM 2111 C CA . LEU A 1 292 ? 7.464 10.998 -48.067 1.00 96.75 292 LEU A CA 1
ATOM 2112 C C . LEU A 1 292 ? 7.957 9.631 -48.572 1.00 96.75 292 LEU A C 1
ATOM 2114 O O . LEU A 1 292 ? 7.263 8.948 -49.329 1.00 96.75 292 LEU A O 1
ATOM 2118 N N . ARG A 1 293 ? 9.165 9.211 -48.183 1.00 97.31 293 ARG A N 1
ATOM 2119 C CA . ARG A 1 293 ? 9.703 7.894 -48.554 1.00 97.31 293 ARG A CA 1
ATOM 2120 C C . ARG A 1 293 ? 8.966 6.765 -47.842 1.00 97.31 293 ARG A C 1
ATOM 2122 O O . ARG A 1 293 ? 8.653 5.775 -48.501 1.00 97.31 293 ARG A O 1
ATOM 2129 N N . VAL A 1 294 ? 8.640 6.931 -46.560 1.00 96.88 294 VAL A N 1
ATOM 2130 C CA . VAL A 1 294 ? 7.802 5.977 -45.815 1.00 96.88 294 VAL A CA 1
ATOM 2131 C C . VAL A 1 294 ? 6.443 5.829 -46.501 1.00 96.88 294 VAL A C 1
ATOM 2133 O O . VAL A 1 294 ? 6.012 4.707 -46.754 1.00 96.88 294 VAL A O 1
ATOM 2136 N N . SER A 1 295 ? 5.820 6.938 -46.913 1.00 96.88 295 SER A N 1
ATOM 2137 C CA . SER A 1 295 ? 4.529 6.940 -47.616 1.00 96.88 295 SER A CA 1
ATOM 2138 C C . SER A 1 295 ? 4.571 6.134 -48.913 1.00 96.88 295 SER A C 1
ATOM 2140 O O . SER A 1 295 ? 3.724 5.268 -49.140 1.00 96.88 295 SER A O 1
ATOM 2142 N N . ASN A 1 296 ? 5.615 6.319 -49.728 1.00 95.81 296 ASN A N 1
ATOM 2143 C CA . ASN A 1 296 ? 5.793 5.531 -50.949 1.00 95.81 296 ASN A CA 1
ATOM 2144 C C . ASN A 1 296 ? 5.882 4.021 -50.654 1.00 95.81 296 ASN A C 1
ATOM 2146 O O . ASN A 1 296 ? 5.203 3.238 -51.316 1.00 95.81 296 ASN A O 1
ATOM 2150 N N . VAL A 1 297 ? 6.654 3.612 -49.638 1.00 95.50 297 VAL A N 1
ATOM 2151 C CA . VAL A 1 297 ? 6.795 2.195 -49.243 1.00 95.50 297 VAL A CA 1
ATOM 2152 C C . VAL A 1 297 ? 5.476 1.620 -48.711 1.00 95.50 297 VAL A C 1
ATOM 2154 O O . VAL A 1 297 ? 5.120 0.482 -49.035 1.00 95.50 297 VAL A O 1
ATOM 2157 N N . VAL A 1 298 ? 4.720 2.402 -47.933 1.00 94.50 298 VAL A N 1
ATOM 2158 C CA . VAL A 1 298 ? 3.385 2.027 -47.437 1.00 94.50 298 VAL A CA 1
ATOM 2159 C C . VAL A 1 298 ? 2.426 1.801 -48.607 1.00 94.50 298 VAL A C 1
ATOM 2161 O O . VAL A 1 298 ? 1.815 0.736 -48.703 1.00 94.50 298 VAL A O 1
ATOM 2164 N N . VAL A 1 299 ? 2.331 2.754 -49.540 1.00 93.06 299 VAL A N 1
ATOM 2165 C CA . VAL A 1 299 ? 1.457 2.652 -50.720 1.00 93.06 299 VAL A CA 1
ATOM 2166 C C . VAL A 1 299 ? 1.840 1.454 -51.592 1.00 93.06 299 VAL A C 1
ATOM 2168 O O . VAL A 1 299 ? 0.961 0.707 -52.028 1.00 93.06 299 VAL A O 1
ATOM 2171 N N . GLU A 1 300 ? 3.134 1.227 -51.823 1.00 92.94 300 GLU A N 1
ATOM 2172 C CA . GLU A 1 300 ? 3.623 0.069 -52.578 1.00 92.94 300 GLU A CA 1
ATOM 2173 C C . GLU A 1 300 ? 3.192 -1.257 -51.936 1.00 92.94 300 GLU A C 1
ATOM 2175 O O . GLU A 1 300 ? 2.663 -2.134 -52.627 1.00 92.94 300 GLU A O 1
ATOM 2180 N N . ASN A 1 301 ? 3.342 -1.392 -50.615 1.00 92.25 301 ASN A N 1
ATOM 2181 C CA . ASN A 1 301 ? 2.944 -2.595 -49.886 1.00 92.25 301 ASN A CA 1
ATOM 2182 C C . ASN A 1 301 ? 1.420 -2.816 -49.901 1.00 92.25 301 ASN A C 1
ATOM 2184 O O . ASN A 1 301 ? 0.966 -3.939 -50.154 1.00 92.25 301 ASN A O 1
ATOM 2188 N N . LEU A 1 302 ? 0.627 -1.758 -49.696 1.00 88.88 302 LEU A N 1
ATOM 2189 C CA . LEU A 1 302 ? -0.840 -1.819 -49.741 1.00 88.88 302 LEU A CA 1
ATOM 2190 C C . LEU A 1 302 ? -1.360 -2.247 -51.121 1.00 88.88 302 LEU A C 1
ATOM 2192 O O . LEU A 1 302 ? -2.310 -3.027 -51.215 1.00 88.88 302 LEU A O 1
ATOM 2196 N N . LEU A 1 303 ? -0.732 -1.772 -52.202 1.00 88.81 303 LEU A N 1
ATOM 2197 C CA . LEU A 1 303 ? -1.086 -2.160 -53.570 1.00 88.81 303 LEU A CA 1
ATOM 2198 C C . LEU A 1 303 ? -0.644 -3.590 -53.909 1.00 88.81 303 LEU A C 1
ATOM 2200 O O . LEU A 1 303 ? -1.318 -4.273 -54.684 1.00 88.81 303 LEU A O 1
ATOM 2204 N N . ALA A 1 304 ? 0.482 -4.044 -53.354 1.00 87.81 304 ALA A N 1
ATOM 2205 C CA . ALA A 1 304 ? 1.045 -5.359 -53.639 1.00 87.81 304 ALA A CA 1
ATOM 2206 C C . ALA A 1 304 ? 0.296 -6.510 -52.945 1.00 87.81 304 ALA A C 1
ATOM 2208 O O . ALA A 1 304 ? 0.231 -7.608 -53.501 1.00 87.81 304 ALA A O 1
ATOM 2209 N N . SER A 1 305 ? -0.253 -6.286 -51.746 1.00 83.62 305 SER A N 1
ATOM 2210 C CA . SER A 1 305 ? -0.850 -7.341 -50.911 1.00 83.62 305 SER A CA 1
ATOM 2211 C C . SER A 1 305 ? -2.194 -6.914 -50.298 1.00 83.62 305 SER A C 1
ATOM 2213 O O . SER A 1 305 ? -2.216 -6.300 -49.232 1.00 83.62 305 SER A O 1
ATOM 2215 N N . PRO A 1 306 ? -3.339 -7.274 -50.913 1.00 76.38 306 PRO A N 1
ATOM 2216 C CA . PRO A 1 306 ? -4.658 -6.985 -50.349 1.00 76.38 306 PRO A CA 1
ATOM 2217 C C . PRO A 1 306 ? -4.837 -7.640 -48.969 1.00 76.38 306 PRO A C 1
ATOM 2219 O O . PRO A 1 306 ? -4.701 -8.856 -48.845 1.00 76.38 306 PRO A O 1
ATOM 2222 N N . GLY A 1 307 ? -5.158 -6.845 -47.943 1.00 79.38 307 GLY A N 1
ATOM 2223 C CA . GLY A 1 307 ? -5.324 -7.317 -46.559 1.00 79.38 307 GLY A CA 1
ATOM 2224 C C . GLY A 1 307 ? -4.030 -7.390 -45.734 1.00 79.38 307 GLY A C 1
ATOM 2225 O O . GLY A 1 307 ? -4.039 -7.979 -44.654 1.00 79.38 307 GLY A O 1
ATOM 2226 N N . VAL A 1 308 ? -2.921 -6.821 -46.225 1.00 88.56 308 VAL A N 1
ATOM 2227 C CA . VAL A 1 308 ? -1.701 -6.633 -45.423 1.00 88.56 308 VAL A CA 1
ATOM 2228 C C . VAL A 1 308 ? -1.983 -5.722 -44.226 1.00 88.56 308 VAL A C 1
ATOM 2230 O O . VAL A 1 308 ? -2.687 -4.721 -44.355 1.00 88.56 308 VAL A O 1
ATOM 2233 N N . ARG A 1 309 ? -1.422 -6.068 -43.065 1.00 92.00 309 ARG A N 1
ATOM 2234 C CA . ARG A 1 309 ? -1.435 -5.232 -41.863 1.00 92.00 309 ARG A CA 1
ATOM 2235 C C . ARG A 1 309 ? -0.029 -4.714 -41.636 1.00 92.00 309 ARG A C 1
ATOM 2237 O O . ARG A 1 309 ? 0.869 -5.487 -41.297 1.00 92.00 309 ARG A O 1
ATOM 2244 N N . LEU A 1 310 ? 0.146 -3.430 -41.928 1.00 94.12 310 LEU A N 1
ATOM 2245 C CA . LEU A 1 310 ? 1.434 -2.752 -41.907 1.00 94.12 310 LEU A CA 1
ATOM 2246 C C . LEU A 1 310 ? 1.707 -2.157 -40.530 1.00 94.12 310 LEU A C 1
ATOM 2248 O O . LEU A 1 310 ? 0.819 -1.548 -39.936 1.00 94.12 310 LEU A O 1
ATOM 2252 N N . GLY A 1 311 ? 2.949 -2.300 -40.077 1.00 95.69 311 GLY A N 1
ATOM 2253 C CA . GLY A 1 311 ? 3.485 -1.577 -38.933 1.00 95.69 311 GLY A CA 1
ATOM 2254 C C . GLY A 1 311 ? 4.716 -0.780 -39.342 1.00 95.69 311 GLY A C 1
ATOM 2255 O O . GLY A 1 311 ? 5.650 -1.359 -39.899 1.00 95.69 311 GLY A O 1
ATOM 2256 N N . VAL A 1 312 ? 4.721 0.525 -39.086 1.00 97.69 312 VAL A N 1
ATOM 2257 C CA . VAL A 1 312 ? 5.907 1.381 -39.228 1.00 97.69 312 VAL A CA 1
ATOM 2258 C C . VAL A 1 312 ? 6.647 1.385 -37.895 1.00 97.69 312 VAL A C 1
ATOM 2260 O O . VAL A 1 312 ? 6.036 1.656 -36.866 1.00 97.69 312 VAL A O 1
ATOM 2263 N N . LEU A 1 313 ? 7.941 1.063 -37.908 1.00 97.19 313 LEU A N 1
ATOM 2264 C CA . LEU A 1 313 ? 8.776 0.993 -36.708 1.00 97.19 313 LEU A CA 1
ATOM 2265 C C . LEU A 1 313 ? 9.870 2.063 -36.764 1.00 97.19 313 LEU A C 1
ATOM 2267 O O . LEU A 1 313 ? 10.784 1.963 -37.583 1.00 97.19 313 LEU A O 1
ATOM 2271 N N . LEU A 1 314 ? 9.769 3.066 -35.893 1.00 96.00 314 LEU A N 1
ATOM 2272 C CA . LEU A 1 314 ? 10.769 4.114 -35.699 1.00 96.00 314 LEU A CA 1
ATOM 2273 C C . LEU A 1 314 ? 11.836 3.616 -34.721 1.00 96.00 314 LEU A C 1
ATOM 2275 O O . LEU A 1 314 ? 11.549 3.363 -33.552 1.00 96.00 314 LEU A O 1
ATOM 2279 N N . THR A 1 315 ? 13.069 3.442 -35.195 1.00 90.69 315 THR A N 1
ATOM 2280 C CA . THR A 1 315 ? 14.141 2.841 -34.380 1.00 90.69 315 THR A CA 1
ATOM 2281 C C . THR A 1 315 ? 14.991 3.859 -33.619 1.00 90.69 315 THR A C 1
ATOM 2283 O O . THR A 1 315 ? 15.855 3.456 -32.840 1.00 90.69 315 THR A O 1
ATOM 2286 N N . ASP A 1 316 ? 14.798 5.151 -33.890 1.00 88.00 316 ASP A N 1
ATOM 2287 C CA . ASP A 1 316 ? 15.503 6.257 -33.243 1.00 88.00 316 ASP A CA 1
ATOM 2288 C C . ASP A 1 316 ? 14.493 7.148 -32.492 1.00 88.00 316 ASP A C 1
ATOM 2290 O O . ASP A 1 316 ? 13.640 7.775 -33.134 1.00 88.00 316 ASP A O 1
ATOM 2294 N N . PRO A 1 317 ? 14.534 7.186 -31.148 1.00 85.00 317 PRO A N 1
ATOM 2295 C CA . PRO A 1 317 ? 13.599 7.982 -30.360 1.00 85.00 317 PRO A CA 1
ATOM 2296 C C . PRO A 1 317 ? 13.830 9.496 -30.493 1.00 85.00 317 PRO A C 1
ATOM 2298 O O . PRO A 1 317 ? 12.889 10.258 -30.273 1.00 85.00 317 PRO A O 1
ATOM 2301 N N . ALA A 1 318 ? 15.032 9.951 -30.867 1.00 85.62 318 ALA A N 1
ATOM 2302 C CA . ALA A 1 318 ? 15.346 11.375 -30.982 1.00 85.62 318 ALA A CA 1
ATOM 2303 C C . ALA A 1 318 ? 14.695 12.011 -32.220 1.00 85.62 318 ALA A C 1
ATOM 2305 O O . ALA A 1 318 ? 14.198 13.137 -32.153 1.00 85.62 318 ALA A O 1
ATOM 2306 N N . ASP A 1 319 ? 14.642 11.274 -33.332 1.00 89.94 319 ASP A N 1
ATOM 2307 C CA . ASP A 1 319 ? 14.044 11.745 -34.588 1.00 89.94 319 ASP A CA 1
ATOM 2308 C C . ASP A 1 319 ? 12.536 11.466 -34.687 1.00 89.94 319 ASP A C 1
ATOM 2310 O O . ASP A 1 319 ? 11.832 12.088 -35.493 1.00 89.94 319 ASP A O 1
ATOM 2314 N N . ALA A 1 320 ? 12.016 10.547 -33.865 1.00 92.44 320 ALA A N 1
ATOM 2315 C CA . ALA A 1 320 ? 10.625 10.111 -33.919 1.00 92.44 320 ALA A CA 1
ATOM 2316 C C . ALA A 1 320 ? 9.593 11.259 -33.857 1.00 92.44 320 ALA A C 1
ATOM 2318 O O . ALA A 1 320 ? 8.711 11.272 -34.723 1.00 92.44 320 ALA A O 1
ATOM 2319 N N . PRO A 1 321 ? 9.693 12.256 -32.944 1.00 93.38 321 PRO A N 1
ATOM 2320 C CA . PRO A 1 321 ? 8.740 13.368 -32.898 1.00 93.38 321 PRO A CA 1
ATOM 2321 C C . PRO A 1 321 ? 8.623 14.116 -34.232 1.00 93.38 321 PRO A C 1
ATOM 2323 O O . PRO A 1 321 ? 7.521 14.385 -34.710 1.00 93.38 321 PRO A O 1
ATOM 2326 N N . ALA A 1 322 ? 9.764 14.426 -34.853 1.00 93.44 322 ALA A N 1
ATOM 2327 C CA . ALA A 1 322 ? 9.808 15.217 -36.076 1.00 93.44 322 ALA A CA 1
ATOM 2328 C C . ALA A 1 322 ? 9.299 14.424 -37.290 1.00 93.44 322 ALA A C 1
ATOM 2330 O O . ALA A 1 322 ? 8.655 14.987 -38.176 1.00 93.44 322 ALA A O 1
ATOM 2331 N N . ILE A 1 323 ? 9.554 13.111 -37.328 1.00 95.62 323 ILE A N 1
ATOM 2332 C CA . ILE A 1 323 ? 9.042 12.220 -38.378 1.00 95.62 323 ILE A CA 1
ATOM 2333 C C . ILE A 1 323 ? 7.520 12.058 -38.263 1.00 95.62 323 ILE A C 1
ATOM 2335 O O . ILE A 1 323 ? 6.834 12.110 -39.283 1.00 95.62 323 ILE A O 1
ATOM 2339 N N . LEU A 1 324 ? 6.985 11.899 -37.047 1.00 96.06 324 LEU A N 1
ATOM 2340 C CA . LEU A 1 324 ? 5.539 11.830 -36.804 1.00 96.06 324 LEU A CA 1
ATOM 2341 C C . LEU A 1 324 ? 4.839 13.128 -37.233 1.00 96.06 324 LEU A C 1
ATOM 2343 O O . LEU A 1 324 ? 3.815 13.083 -37.912 1.00 96.06 324 LEU A O 1
ATOM 2347 N N . GLU A 1 325 ? 5.417 14.289 -36.913 1.00 95.44 325 GLU A N 1
ATOM 2348 C CA . GLU A 1 325 ? 4.887 15.588 -37.348 1.00 95.44 325 GLU A CA 1
ATOM 2349 C C . GLU A 1 325 ? 4.892 15.743 -38.874 1.00 95.44 325 GLU A C 1
ATOM 2351 O O . GLU A 1 325 ? 3.894 16.168 -39.459 1.00 95.44 325 GLU A O 1
ATOM 2356 N N . ALA A 1 326 ? 5.976 15.336 -39.537 1.00 96.31 326 ALA A N 1
ATOM 2357 C CA . ALA A 1 326 ? 6.077 15.358 -40.994 1.00 96.31 326 ALA A CA 1
ATOM 2358 C C . ALA A 1 326 ? 5.123 14.367 -41.689 1.00 96.31 326 ALA A C 1
ATOM 2360 O O . ALA A 1 326 ? 4.731 14.582 -42.839 1.00 96.31 326 ALA A O 1
ATOM 2361 N N . ALA A 1 327 ? 4.743 13.282 -41.009 1.00 96.44 327 ALA A N 1
ATOM 2362 C CA . ALA A 1 327 ? 3.810 12.281 -41.515 1.00 96.44 327 ALA A CA 1
ATOM 2363 C C . ALA A 1 327 ? 2.340 12.723 -41.430 1.00 96.44 327 ALA A C 1
ATOM 2365 O O . ALA A 1 327 ? 1.543 12.320 -42.280 1.00 96.44 327 ALA A O 1
ATOM 2366 N N . ALA A 1 328 ? 1.995 13.582 -40.465 1.00 95.25 328 ALA A N 1
ATOM 2367 C CA . ALA A 1 328 ? 0.623 14.004 -40.168 1.00 95.25 328 ALA A CA 1
ATOM 2368 C C . ALA A 1 328 ? -0.216 14.465 -41.385 1.00 95.25 328 ALA A C 1
ATOM 2370 O O . ALA A 1 328 ? -1.396 14.124 -41.463 1.00 95.25 328 ALA A O 1
ATOM 2371 N N . PRO A 1 329 ? 0.328 15.202 -42.379 1.00 95.38 329 PRO A N 1
ATOM 2372 C CA . PRO A 1 329 ? -0.457 15.639 -43.536 1.00 95.38 329 PRO A CA 1
ATOM 2373 C C . PRO A 1 329 ? -0.784 14.529 -44.556 1.00 95.38 329 PRO A C 1
ATOM 2375 O O . PRO A 1 329 ? -1.560 14.779 -45.486 1.00 95.38 329 PRO A O 1
ATOM 2378 N N . ASP A 1 330 ? -0.175 13.342 -44.455 1.00 94.62 330 ASP A N 1
ATOM 2379 C CA . ASP A 1 330 ? -0.298 12.267 -45.444 1.00 94.62 330 ASP A CA 1
ATOM 2380 C C . ASP A 1 330 ? -1.315 11.192 -45.024 1.00 94.62 330 ASP A C 1
ATOM 2382 O O . ASP A 1 330 ? -1.076 10.350 -44.161 1.00 94.62 330 ASP A O 1
ATOM 2386 N N . VAL A 1 331 ? -2.446 11.155 -45.731 1.00 92.00 331 VAL A N 1
ATOM 2387 C CA . VAL A 1 331 ? -3.544 10.205 -45.486 1.00 92.00 331 VAL A CA 1
ATOM 2388 C C . VAL A 1 331 ? -3.109 8.738 -45.614 1.00 92.00 331 VAL A C 1
ATOM 2390 O O . VAL A 1 331 ? -3.679 7.876 -44.948 1.00 92.00 331 VAL A O 1
ATOM 2393 N N . ALA A 1 332 ? -2.124 8.418 -46.461 1.00 91.94 332 ALA A N 1
ATOM 2394 C CA . ALA A 1 332 ? -1.653 7.040 -46.602 1.00 91.94 332 ALA A CA 1
ATOM 2395 C C . ALA A 1 332 ? -0.906 6.560 -45.349 1.00 91.94 332 ALA A C 1
ATOM 2397 O O . ALA A 1 332 ? -0.960 5.374 -45.020 1.00 91.94 332 ALA A O 1
ATOM 2398 N N . LEU A 1 333 ? -0.246 7.480 -44.640 1.00 95.69 333 LEU A N 1
ATOM 2399 C CA . LEU A 1 333 ? 0.508 7.200 -43.420 1.00 95.69 333 LEU A CA 1
ATOM 2400 C C . LEU A 1 333 ? -0.381 7.000 -42.187 1.00 95.69 333 LEU A C 1
ATOM 2402 O O . LEU A 1 333 ? 0.073 6.376 -41.231 1.00 95.69 333 LEU A O 1
ATOM 2406 N N . GLY A 1 334 ? -1.651 7.413 -42.245 1.00 93.50 334 GLY A N 1
ATOM 2407 C CA . GLY A 1 334 ? -2.661 7.104 -41.224 1.00 93.50 334 GLY A CA 1
ATOM 2408 C C . GLY A 1 334 ? -3.240 5.680 -41.292 1.00 93.50 334 GLY A C 1
ATOM 2409 O O . GLY A 1 334 ? -4.061 5.307 -40.462 1.00 93.50 334 GLY A O 1
ATOM 2410 N N . ILE A 1 335 ? -2.866 4.880 -42.298 1.00 91.69 335 ILE A N 1
ATOM 2411 C CA . ILE A 1 335 ? -3.327 3.490 -42.471 1.00 91.69 335 ILE A CA 1
ATOM 2412 C C . ILE A 1 335 ? -2.523 2.472 -41.631 1.00 91.69 335 ILE A C 1
ATOM 2414 O O . ILE A 1 335 ? -3.150 1.596 -41.029 1.00 91.69 335 ILE A O 1
ATOM 2418 N N . PRO A 1 336 ? -1.171 2.475 -41.632 1.00 94.56 336 PRO A N 1
ATOM 2419 C CA . PRO A 1 336 ? -0.389 1.560 -40.797 1.00 94.56 336 PRO A CA 1
ATOM 2420 C C . PRO A 1 336 ? -0.494 1.894 -39.304 1.00 94.56 336 PRO A C 1
ATOM 2422 O O . PRO A 1 336 ? -0.710 3.041 -38.928 1.00 94.56 336 PRO A O 1
ATOM 2425 N N . GLN A 1 337 ? -0.247 0.896 -38.454 1.00 93.38 337 GLN A N 1
ATOM 2426 C CA . GLN A 1 337 ? 0.045 1.136 -37.037 1.00 93.38 337 GLN A CA 1
ATOM 2427 C C . GLN A 1 337 ? 1.490 1.614 -36.882 1.00 93.38 337 GLN A C 1
ATOM 2429 O O . GLN A 1 337 ? 2.370 1.163 -37.619 1.00 93.38 337 GLN A O 1
ATOM 2434 N N . TRP A 1 338 ? 1.748 2.496 -35.920 1.00 96.50 338 TRP A N 1
ATOM 2435 C CA . TRP A 1 338 ? 3.093 3.018 -35.680 1.00 96.50 338 TRP A CA 1
ATOM 2436 C C . TRP A 1 338 ? 3.648 2.550 -34.342 1.00 96.50 338 TRP A C 1
ATOM 2438 O O . TRP A 1 338 ? 2.934 2.442 -33.346 1.00 96.50 338 TRP A O 1
ATOM 2448 N N . PHE A 1 339 ? 4.947 2.292 -34.332 1.00 95.25 339 PHE A N 1
ATOM 2449 C CA . PHE A 1 339 ? 5.671 1.745 -33.200 1.00 95.25 339 PHE A CA 1
ATOM 2450 C C . PHE A 1 339 ? 7.023 2.431 -33.058 1.00 95.25 339 PHE A C 1
ATOM 2452 O O . PHE A 1 339 ? 7.619 2.841 -34.058 1.00 95.25 339 PHE A O 1
ATOM 2459 N N . GLY A 1 340 ? 7.512 2.533 -31.830 1.00 93.31 340 GLY A N 1
ATOM 2460 C CA . GLY A 1 340 ? 8.848 3.029 -31.521 1.00 93.31 340 GLY A CA 1
ATOM 2461 C C . GLY A 1 340 ? 9.515 2.193 -30.438 1.00 93.31 340 GLY A C 1
ATOM 2462 O O . GLY A 1 340 ? 8.886 1.327 -29.834 1.00 93.31 340 GLY A O 1
ATOM 2463 N N . VAL A 1 341 ? 10.799 2.450 -30.209 1.00 86.38 341 VAL A N 1
ATOM 2464 C CA . VAL A 1 341 ? 11.611 1.684 -29.251 1.00 86.38 341 VAL A CA 1
ATOM 2465 C C . VAL A 1 341 ? 11.652 2.291 -27.848 1.00 86.38 341 VAL A C 1
ATOM 2467 O O . VAL A 1 341 ? 11.965 1.568 -26.920 1.00 86.38 341 VAL A O 1
ATOM 2470 N N . TYR A 1 342 ? 11.312 3.574 -27.662 1.00 79.31 342 TYR A N 1
ATOM 2471 C CA . TYR A 1 342 ? 11.276 4.202 -26.333 1.00 79.31 342 TYR A CA 1
ATOM 2472 C C . TYR A 1 342 ? 10.394 5.459 -26.295 1.00 79.31 342 TYR A C 1
ATOM 2474 O O . TYR A 1 342 ? 10.120 6.072 -27.338 1.00 79.31 342 TYR A O 1
ATOM 2482 N N . THR A 1 343 ? 9.976 5.882 -25.098 1.00 70.44 343 THR A N 1
ATOM 2483 C CA . THR A 1 343 ? 9.277 7.165 -24.914 1.00 70.44 343 THR A CA 1
ATOM 2484 C C . THR A 1 343 ? 10.168 8.356 -25.215 1.00 70.44 343 THR A C 1
ATOM 2486 O O . THR A 1 343 ? 11.373 8.350 -24.985 1.00 70.44 343 THR A O 1
ATOM 2489 N N . HIS A 1 344 ? 9.535 9.418 -25.691 1.00 80.12 344 HIS A N 1
ATOM 2490 C CA . HIS A 1 344 ? 10.148 10.709 -25.960 1.00 80.12 344 HIS A CA 1
ATOM 2491 C C . HIS A 1 344 ? 9.094 11.793 -25.768 1.00 80.12 344 HIS A C 1
ATOM 2493 O O . HIS A 1 344 ? 7.881 11.544 -25.777 1.00 80.12 344 HIS A O 1
ATOM 2499 N N . ARG A 1 345 ? 9.570 13.025 -25.601 1.00 78.81 345 ARG A N 1
ATOM 2500 C CA . ARG A 1 345 ? 8.690 14.179 -25.495 1.00 78.81 345 ARG A CA 1
ATOM 2501 C C . ARG A 1 345 ? 8.094 14.494 -26.863 1.00 78.81 345 ARG A C 1
ATOM 2503 O O . ARG A 1 345 ? 8.815 14.836 -27.796 1.00 78.81 345 ARG A O 1
ATOM 2510 N N . LEU A 1 346 ? 6.773 14.428 -26.950 1.00 81.00 346 LEU A N 1
ATOM 2511 C CA . LEU A 1 346 ? 6.020 14.934 -28.089 1.00 81.00 346 LEU A CA 1
ATOM 2512 C C . LEU A 1 346 ? 5.635 16.398 -27.822 1.00 81.00 346 LEU A C 1
ATOM 2514 O O . LEU A 1 346 ? 5.325 16.770 -26.689 1.00 81.00 346 LEU A O 1
ATOM 2518 N N . ALA A 1 347 ? 5.736 17.252 -28.840 1.00 80.38 347 ALA A N 1
ATOM 2519 C CA . ALA A 1 347 ? 5.348 18.658 -28.744 1.00 80.38 347 ALA A CA 1
ATOM 2520 C C . ALA A 1 347 ? 3.866 18.828 -29.098 1.00 80.38 347 ALA A C 1
ATOM 2522 O O . ALA A 1 347 ? 3.376 18.171 -30.017 1.00 80.38 347 ALA A O 1
ATOM 2523 N N . ASP A 1 348 ? 3.162 19.738 -28.422 1.00 79.56 348 ASP A N 1
ATOM 2524 C CA . ASP A 1 348 ? 1.779 20.070 -28.777 1.00 79.56 348 ASP A CA 1
ATOM 2525 C C . ASP A 1 348 ? 1.705 20.512 -30.248 1.00 79.56 348 ASP A C 1
ATOM 2527 O O . ASP A 1 348 ? 2.369 21.471 -30.654 1.00 79.56 348 ASP A O 1
ATOM 2531 N N . GLY A 1 349 ? 0.909 19.807 -31.055 1.00 86.50 349 GLY A N 1
ATOM 2532 C CA . GLY A 1 349 ? 0.806 20.064 -32.488 1.00 86.50 349 GLY A CA 1
ATOM 2533 C C . GLY A 1 349 ? 0.510 18.817 -33.330 1.00 86.50 349 GLY A C 1
ATOM 2534 O O . GLY A 1 349 ? 0.186 17.759 -32.783 1.00 86.50 349 GLY A O 1
ATOM 2535 N N . PRO A 1 350 ? 0.650 18.922 -34.667 1.00 87.69 350 PRO A N 1
ATOM 2536 C CA . PRO A 1 350 ? 0.215 17.891 -35.613 1.00 87.69 350 PRO A CA 1
ATOM 2537 C C . PRO A 1 350 ? 0.854 16.515 -35.400 1.00 87.69 350 PRO A C 1
ATOM 2539 O O . PRO A 1 350 ? 0.206 15.503 -35.638 1.00 87.69 350 PRO A O 1
ATOM 2542 N N . GLY A 1 351 ? 2.109 16.455 -34.938 1.00 89.19 351 GLY A N 1
ATOM 2543 C CA . GLY A 1 351 ? 2.787 15.181 -34.669 1.00 89.19 351 GLY A CA 1
ATOM 2544 C C . GLY A 1 351 ? 2.176 14.406 -33.505 1.00 89.19 351 GLY A C 1
ATOM 2545 O O . GLY A 1 351 ? 2.009 13.195 -33.598 1.00 89.19 351 GLY A O 1
ATOM 2546 N N . THR A 1 352 ? 1.786 15.103 -32.438 1.00 89.88 352 THR A N 1
ATOM 2547 C CA . THR A 1 352 ? 1.117 14.502 -31.274 1.00 89.88 352 THR A CA 1
ATOM 2548 C C . THR A 1 352 ? -0.295 14.034 -31.618 1.00 89.88 352 THR A C 1
ATOM 2550 O O . THR A 1 352 ? -0.693 12.938 -31.224 1.00 89.88 352 THR A O 1
ATOM 2553 N N . GLU A 1 353 ? -1.034 14.833 -32.395 1.00 89.31 353 GLU A N 1
ATOM 2554 C CA . GLU A 1 353 ? -2.355 14.455 -32.915 1.00 89.31 353 GLU A CA 1
ATOM 2555 C C . GLU A 1 353 ? -2.251 13.198 -33.789 1.00 89.31 353 GLU A C 1
ATOM 2557 O O . GLU A 1 353 ? -2.932 12.207 -33.529 1.00 89.31 353 GLU A O 1
ATOM 2562 N N . PHE A 1 354 ? -1.325 13.195 -34.753 1.00 93.62 354 PHE A N 1
ATOM 2563 C CA . PHE A 1 354 ? -1.085 12.054 -35.632 1.00 93.62 354 PHE A CA 1
ATOM 2564 C C . PHE A 1 354 ? -0.666 10.801 -34.860 1.00 93.62 354 PHE A C 1
ATOM 2566 O O . PHE A 1 354 ? -1.205 9.727 -35.114 1.00 93.62 354 PHE A O 1
ATOM 2573 N N . ALA A 1 355 ? 0.238 10.927 -33.881 1.00 93.62 355 ALA A N 1
ATOM 2574 C CA . ALA A 1 355 ? 0.648 9.819 -33.021 1.00 93.62 355 ALA A CA 1
ATOM 2575 C C . ALA A 1 355 ? -0.550 9.180 -32.295 1.00 93.62 355 ALA A C 1
ATOM 2577 O O . ALA A 1 355 ? -0.624 7.954 -32.199 1.00 93.62 355 ALA A O 1
ATOM 2578 N N . GLY A 1 356 ? -1.506 9.997 -31.839 1.00 89.69 356 GLY A N 1
ATOM 2579 C CA . GLY A 1 356 ? -2.768 9.528 -31.269 1.00 89.69 356 GLY A CA 1
ATOM 2580 C C . GLY A 1 356 ? -3.665 8.817 -32.286 1.00 89.69 356 GLY A C 1
ATOM 2581 O O . GLY A 1 356 ? -4.172 7.734 -31.997 1.00 89.69 356 GLY A O 1
ATOM 2582 N N . GLU A 1 357 ? -3.829 9.380 -33.488 1.00 89.44 357 GLU A N 1
ATOM 2583 C CA . GLU A 1 357 ? -4.658 8.796 -34.558 1.00 89.44 357 GLU A CA 1
ATOM 2584 C C . GLU A 1 357 ? -4.188 7.398 -34.978 1.00 89.44 357 GLU A C 1
ATOM 2586 O O . GLU A 1 357 ? -5.006 6.508 -35.219 1.00 89.44 357 GLU A O 1
ATOM 2591 N N . VAL A 1 358 ? -2.872 7.189 -35.047 1.00 91.69 358 VAL A N 1
ATOM 2592 C CA . VAL A 1 358 ? -2.278 5.918 -35.488 1.00 91.69 358 VAL A CA 1
ATOM 2593 C C . VAL A 1 358 ? -1.994 4.934 -34.348 1.00 91.69 358 VAL A C 1
ATOM 2595 O O . VAL A 1 358 ? -1.454 3.849 -34.590 1.00 91.69 358 VAL A O 1
ATOM 2598 N N . GLY A 1 359 ? -2.340 5.300 -33.107 1.00 87.44 359 GLY A N 1
ATOM 2599 C CA . GLY A 1 359 ? -2.102 4.489 -31.913 1.00 87.44 359 GLY A CA 1
ATOM 2600 C C . GLY A 1 359 ? -0.619 4.208 -31.668 1.00 87.44 359 GLY A C 1
ATOM 2601 O O . GLY A 1 359 ? -0.251 3.068 -31.364 1.00 87.44 359 GLY A O 1
ATOM 2602 N N . TYR A 1 360 ? 0.233 5.222 -31.845 1.00 94.62 360 TYR A N 1
ATOM 2603 C CA . TYR A 1 360 ? 1.682 5.105 -31.718 1.00 94.62 360 TYR A CA 1
ATOM 2604 C C . TYR A 1 360 ? 2.074 4.512 -30.363 1.00 94.62 360 TYR A C 1
ATOM 2606 O O . TYR A 1 360 ? 1.677 5.041 -29.326 1.00 94.62 360 TYR A O 1
ATOM 2614 N N . SER A 1 361 ? 2.805 3.395 -30.372 1.00 92.50 361 SER A N 1
ATOM 2615 C CA . SER A 1 361 ? 3.110 2.619 -29.161 1.00 92.50 361 SER A CA 1
ATOM 2616 C C . SER A 1 361 ? 4.604 2.382 -28.975 1.00 92.50 361 SER A C 1
ATOM 2618 O O . SER A 1 361 ? 5.305 2.061 -29.936 1.00 92.50 361 SER A O 1
ATOM 2620 N N . VAL A 1 362 ? 5.077 2.485 -27.735 1.00 91.25 362 VAL A N 1
ATOM 2621 C CA . VAL A 1 362 ? 6.475 2.263 -27.349 1.00 91.25 362 VAL A CA 1
ATOM 2622 C C . VAL A 1 362 ? 6.550 1.472 -26.037 1.00 91.25 362 VAL A C 1
ATOM 2624 O O . VAL A 1 362 ? 5.674 1.628 -25.183 1.00 91.25 362 VAL A O 1
ATOM 2627 N N . PRO A 1 363 ? 7.566 0.621 -25.856 1.00 87.62 363 PRO A N 1
ATOM 2628 C CA . PRO A 1 363 ? 7.869 0.025 -24.565 1.00 87.62 363 PRO A CA 1
ATOM 2629 C C . PRO A 1 363 ? 8.646 1.007 -23.672 1.00 87.62 363 PRO A C 1
ATOM 2631 O O . PRO A 1 363 ? 9.424 1.827 -24.159 1.00 87.62 363 PRO A O 1
ATOM 2634 N N . VAL A 1 364 ? 8.425 0.910 -22.363 1.00 83.06 364 VAL A N 1
ATOM 2635 C CA . VAL A 1 364 ? 9.132 1.633 -21.294 1.00 83.06 364 VAL A CA 1
ATOM 2636 C C . VAL A 1 364 ? 9.430 0.639 -20.184 1.00 83.06 364 VAL A C 1
ATOM 2638 O O . VAL A 1 364 ? 8.610 -0.239 -19.930 1.00 83.06 364 VAL A O 1
ATOM 2641 N N . TYR A 1 365 ? 10.573 0.755 -19.516 1.00 80.81 365 TYR A N 1
ATOM 2642 C CA . TYR A 1 365 ? 10.849 -0.073 -18.345 1.00 80.81 365 TYR A CA 1
ATOM 2643 C C . TYR A 1 365 ? 9.792 0.160 -17.251 1.00 80.81 365 TYR A C 1
ATOM 2645 O O . TYR A 1 365 ? 9.497 1.306 -16.913 1.00 80.81 365 TYR A O 1
ATOM 2653 N N . GLY A 1 366 ? 9.162 -0.908 -16.755 1.00 69.25 366 GLY A N 1
ATOM 2654 C CA . GLY A 1 366 ? 7.986 -0.801 -15.887 1.00 69.25 366 GLY A CA 1
ATOM 2655 C C . GLY A 1 366 ? 8.254 -1.220 -14.444 1.00 69.25 366 GLY A C 1
ATOM 2656 O O . GLY A 1 366 ? 8.458 -2.402 -14.193 1.00 69.25 366 GLY A O 1
ATOM 2657 N N . ALA A 1 367 ? 8.131 -0.293 -13.488 1.00 66.00 367 ALA A N 1
ATOM 2658 C CA . ALA A 1 367 ? 7.954 -0.638 -12.076 1.00 66.00 367 ALA A CA 1
ATOM 2659 C C . ALA A 1 367 ? 6.486 -1.022 -11.837 1.00 66.00 367 ALA A C 1
ATOM 2661 O O . ALA A 1 367 ? 5.577 -0.195 -11.955 1.00 66.00 367 ALA A O 1
ATOM 2662 N N . HIS A 1 368 ? 6.225 -2.298 -11.556 1.00 66.81 368 HIS A N 1
ATOM 2663 C CA . HIS A 1 368 ? 4.856 -2.772 -11.370 1.00 66.81 368 HIS A CA 1
ATOM 2664 C C . HIS A 1 368 ? 4.285 -2.340 -10.012 1.00 66.81 368 HIS A C 1
ATOM 2666 O O . HIS A 1 368 ? 4.987 -2.440 -9.003 1.00 66.81 368 HIS A O 1
ATOM 2672 N N . PRO A 1 369 ? 3.016 -1.882 -9.958 1.00 61.25 369 PRO A N 1
ATOM 2673 C CA . PRO A 1 369 ? 2.381 -1.501 -8.704 1.00 61.25 369 PRO A CA 1
ATOM 2674 C C . PRO A 1 369 ? 2.423 -2.643 -7.687 1.00 61.25 369 PRO A C 1
ATOM 2676 O O . PRO A 1 369 ? 1.914 -3.734 -7.928 1.00 61.25 369 PRO A O 1
ATOM 2679 N N . SER A 1 370 ? 3.026 -2.368 -6.540 1.00 60.03 370 SER A N 1
ATOM 2680 C CA . SER A 1 370 ? 3.034 -3.214 -5.354 1.00 60.03 370 SER A CA 1
ATOM 2681 C C . SER A 1 370 ? 2.863 -2.323 -4.121 1.00 60.03 370 SER A C 1
ATOM 2683 O O . SER A 1 370 ? 3.096 -1.110 -4.203 1.00 60.03 370 SER A O 1
ATOM 2685 N N . PRO A 1 371 ? 2.478 -2.879 -2.959 1.00 56.56 371 PRO A N 1
ATOM 2686 C CA . PRO A 1 371 ? 2.421 -2.093 -1.731 1.00 56.56 371 PRO A CA 1
ATOM 2687 C C . PRO A 1 371 ? 3.761 -1.400 -1.436 1.00 56.56 371 PRO A C 1
ATOM 2689 O O . PRO A 1 371 ? 3.777 -0.233 -1.049 1.00 56.56 371 PRO A O 1
ATOM 2692 N N . LEU A 1 372 ? 4.884 -2.071 -1.729 1.00 61.72 372 LEU A N 1
ATOM 2693 C CA . LEU A 1 372 ? 6.228 -1.507 -1.598 1.00 61.72 372 LEU A CA 1
ATOM 2694 C C . LEU A 1 372 ? 6.437 -0.293 -2.515 1.00 61.72 372 LEU A C 1
ATOM 2696 O O . LEU A 1 372 ? 6.813 0.771 -2.031 1.00 61.72 372 LEU A O 1
ATOM 2700 N N . THR A 1 373 ? 6.170 -0.403 -3.820 1.00 66.69 373 THR A N 1
ATOM 2701 C CA . THR A 1 373 ? 6.386 0.719 -4.756 1.00 66.69 373 THR A CA 1
ATOM 2702 C C . THR A 1 373 ? 5.454 1.896 -4.482 1.00 66.69 373 THR A C 1
ATOM 2704 O O . THR A 1 373 ? 5.836 3.043 -4.720 1.00 66.69 373 THR A O 1
ATOM 2707 N N . ALA A 1 374 ? 4.254 1.636 -3.956 1.00 63.12 374 ALA A N 1
ATOM 2708 C CA . ALA A 1 374 ? 3.311 2.669 -3.552 1.00 63.12 374 ALA A CA 1
ATOM 2709 C C . ALA A 1 374 ? 3.785 3.420 -2.296 1.00 63.12 374 ALA A C 1
ATOM 2711 O O . ALA A 1 374 ? 3.768 4.650 -2.283 1.00 63.12 374 ALA A O 1
ATOM 2712 N N . VAL A 1 375 ? 4.280 2.711 -1.274 1.00 61.44 375 VAL A N 1
ATOM 2713 C CA . VAL A 1 375 ? 4.866 3.335 -0.074 1.00 61.44 375 VAL A CA 1
ATOM 2714 C C . VAL A 1 375 ? 6.137 4.111 -0.421 1.00 61.44 375 VAL A C 1
ATOM 2716 O O . VAL A 1 375 ? 6.274 5.267 -0.020 1.00 61.44 375 VAL A O 1
ATOM 2719 N N . LEU A 1 376 ? 7.045 3.511 -1.198 1.00 68.94 376 LEU A N 1
ATOM 2720 C CA . LEU A 1 376 ? 8.274 4.172 -1.642 1.00 68.94 376 LEU A CA 1
ATOM 2721 C C . LEU A 1 376 ? 7.966 5.412 -2.483 1.00 68.94 376 LEU A C 1
ATOM 2723 O O . LEU A 1 376 ? 8.553 6.463 -2.251 1.00 68.94 376 LEU A O 1
ATOM 2727 N N . GLY A 1 377 ? 7.013 5.320 -3.412 1.00 69.50 377 GLY A N 1
ATOM 2728 C CA . GLY A 1 377 ? 6.622 6.449 -4.251 1.00 69.50 377 GLY A CA 1
ATOM 2729 C C . GLY A 1 377 ? 5.990 7.592 -3.461 1.00 69.50 377 GLY A C 1
ATOM 2730 O O . GLY A 1 377 ? 6.282 8.756 -3.727 1.00 69.50 377 GLY A O 1
ATOM 2731 N N . ALA A 1 378 ? 5.192 7.277 -2.440 1.00 64.25 378 ALA A N 1
ATOM 2732 C CA . ALA A 1 378 ? 4.589 8.277 -1.569 1.00 64.25 378 ALA A CA 1
ATOM 2733 C C . ALA A 1 378 ? 5.641 8.983 -0.688 1.00 64.25 378 ALA A C 1
ATOM 2735 O O . ALA A 1 378 ? 5.620 10.209 -0.579 1.00 64.25 378 ALA A O 1
ATOM 2736 N N . LYS A 1 379 ? 6.621 8.246 -0.144 1.00 67.69 379 LYS A N 1
ATOM 2737 C CA . LYS A 1 379 ? 7.768 8.848 0.558 1.00 67.69 379 LYS A CA 1
ATOM 2738 C C . LYS A 1 379 ? 8.654 9.676 -0.381 1.00 67.69 379 LYS A C 1
ATOM 2740 O O . LYS A 1 379 ? 9.053 10.784 -0.039 1.00 67.69 379 LYS A O 1
ATOM 2745 N N . ALA A 1 380 ? 8.930 9.188 -1.589 1.00 72.44 380 ALA A N 1
ATOM 2746 C CA . ALA A 1 380 ? 9.709 9.929 -2.578 1.00 72.44 380 ALA A CA 1
ATOM 2747 C C . ALA A 1 380 ? 9.007 11.231 -3.004 1.00 72.44 380 ALA A C 1
ATOM 2749 O O . ALA A 1 380 ? 9.673 12.253 -3.143 1.00 72.44 380 ALA A O 1
ATOM 2750 N N . LEU A 1 381 ? 7.673 11.234 -3.111 1.00 70.31 381 LEU A N 1
ATOM 2751 C CA . LEU A 1 381 ? 6.871 12.440 -3.343 1.00 70.31 381 LEU A CA 1
ATOM 2752 C C . LEU A 1 381 ? 7.045 13.484 -2.230 1.00 70.31 381 LEU A C 1
ATOM 2754 O O . LEU A 1 381 ? 7.122 14.674 -2.528 1.00 70.31 381 LEU A O 1
ATOM 2758 N N . GLU A 1 382 ? 7.143 13.069 -0.967 1.00 65.00 382 GLU A N 1
ATOM 2759 C CA . GLU A 1 382 ? 7.449 13.975 0.149 1.00 65.00 382 GLU A CA 1
ATOM 2760 C C . GLU A 1 382 ? 8.858 14.577 0.017 1.00 65.00 382 GLU A C 1
ATOM 2762 O O . GLU A 1 382 ? 9.053 15.779 0.203 1.00 65.00 382 GLU A O 1
ATOM 2767 N N . MET A 1 383 ? 9.836 13.745 -0.346 1.00 72.19 383 MET A N 1
ATOM 2768 C CA . MET A 1 383 ? 11.247 14.129 -0.418 1.00 72.19 383 MET A CA 1
ATOM 2769 C C . MET A 1 383 ? 11.577 15.003 -1.637 1.00 72.19 383 MET A C 1
ATOM 2771 O O . MET A 1 383 ? 12.348 15.956 -1.519 1.00 72.19 383 MET A O 1
ATOM 2775 N N . ALA A 1 384 ? 11.026 14.667 -2.805 1.00 78.31 384 ALA A N 1
ATOM 2776 C CA . ALA A 1 384 ? 11.353 15.273 -4.097 1.00 78.31 384 ALA A CA 1
ATOM 2777 C C . ALA A 1 384 ? 10.252 16.203 -4.638 1.00 78.31 384 ALA A C 1
ATOM 2779 O O . ALA A 1 384 ? 10.506 16.986 -5.551 1.00 78.31 384 ALA A O 1
ATOM 2780 N N . GLY A 1 385 ? 9.039 16.159 -4.079 1.00 71.00 385 GLY A N 1
ATOM 2781 C CA . GLY A 1 385 ? 7.893 16.948 -4.546 1.00 71.00 385 GLY A CA 1
ATOM 2782 C C . GLY A 1 385 ? 7.198 16.384 -5.790 1.00 71.00 385 GLY A C 1
ATOM 2783 O O . GLY A 1 385 ? 6.227 16.976 -6.262 1.00 71.00 385 GLY A O 1
ATOM 2784 N N . GLU A 1 386 ? 7.653 15.241 -6.302 1.00 72.88 386 GLU A N 1
ATOM 2785 C CA . GLU A 1 386 ? 7.047 14.520 -7.419 1.00 72.88 386 GLU A CA 1
ATOM 2786 C C . GLU A 1 386 ? 7.110 13.005 -7.211 1.00 72.88 386 GLU A C 1
ATOM 2788 O O . GLU A 1 386 ? 7.954 12.493 -6.477 1.00 72.88 386 GLU A O 1
ATOM 2793 N N . TRP A 1 387 ? 6.186 12.280 -7.841 1.00 75.06 387 TRP A N 1
ATOM 2794 C CA . TRP A 1 387 ? 6.202 10.823 -7.782 1.00 75.06 387 TRP A CA 1
ATOM 2795 C C . TRP A 1 387 ? 7.335 10.273 -8.655 1.00 75.06 387 TRP A C 1
ATOM 2797 O O . TRP A 1 387 ? 7.492 10.763 -9.776 1.00 75.06 387 TRP A O 1
ATOM 2807 N N . PRO A 1 388 ? 8.079 9.249 -8.202 1.00 80.38 388 PRO A N 1
ATOM 2808 C CA . PRO A 1 388 ? 9.216 8.741 -8.949 1.00 80.38 388 PRO A CA 1
ATOM 2809 C C . PRO A 1 388 ? 8.812 8.163 -10.300 1.00 80.38 388 PRO A C 1
ATOM 2811 O O . PRO A 1 388 ? 7.792 7.479 -10.438 1.00 80.38 388 PRO A O 1
ATOM 2814 N N . SER A 1 389 ? 9.645 8.426 -11.302 1.00 77.75 389 SER A N 1
ATOM 2815 C CA . SER A 1 389 ? 9.539 7.763 -12.597 1.00 77.75 389 SER A CA 1
ATOM 2816 C C . SER A 1 389 ? 9.705 6.237 -12.451 1.00 77.75 389 SER A C 1
ATOM 2818 O O . SER A 1 389 ? 10.365 5.773 -11.514 1.00 77.75 389 SER A O 1
ATOM 2820 N N . PRO A 1 390 ? 9.104 5.420 -13.341 1.00 76.75 390 PRO A N 1
ATOM 2821 C CA . PRO A 1 390 ? 9.217 3.962 -13.269 1.00 76.75 390 PRO A CA 1
ATOM 2822 C C . PRO A 1 390 ? 10.664 3.445 -13.202 1.00 76.75 390 PRO A C 1
ATOM 2824 O O . PRO A 1 390 ? 10.937 2.490 -12.482 1.00 76.75 390 PRO A O 1
ATOM 2827 N N . ASP A 1 391 ? 11.602 4.094 -13.890 1.00 78.44 391 ASP A N 1
ATOM 2828 C CA . ASP A 1 391 ? 13.024 3.743 -13.898 1.00 78.44 391 ASP A CA 1
ATOM 2829 C C . ASP A 1 391 ? 13.799 4.249 -12.671 1.00 78.44 391 ASP A C 1
ATOM 2831 O O . ASP A 1 391 ? 14.832 3.678 -12.323 1.00 78.44 391 ASP A O 1
ATOM 2835 N N . SER A 1 392 ? 13.292 5.243 -11.937 1.00 86.06 392 SER A N 1
ATOM 2836 C CA . SER A 1 392 ? 13.886 5.659 -10.657 1.00 86.06 392 SER A CA 1
ATOM 2837 C C . SER A 1 392 ? 13.763 4.592 -9.565 1.00 86.06 392 SER A C 1
ATOM 2839 O O . SER A 1 392 ? 14.564 4.581 -8.628 1.00 86.06 392 SER A O 1
ATOM 2841 N N . TYR A 1 393 ? 12.827 3.643 -9.681 1.00 84.62 393 TYR A N 1
ATOM 2842 C CA . TYR A 1 393 ? 12.752 2.514 -8.749 1.00 84.62 393 TYR A CA 1
ATOM 2843 C C . TYR A 1 393 ? 13.983 1.601 -8.827 1.00 84.62 393 TYR A C 1
ATOM 2845 O O . TYR A 1 393 ? 14.397 1.060 -7.803 1.00 84.62 393 TYR A O 1
ATOM 2853 N N . SER A 1 394 ? 14.643 1.492 -9.984 1.00 87.94 394 SER A N 1
ATOM 2854 C CA . SER A 1 394 ? 15.888 0.720 -10.091 1.00 87.94 394 SER A CA 1
ATOM 2855 C C . SER A 1 394 ? 17.081 1.437 -9.456 1.00 87.94 394 SER A C 1
ATOM 2857 O O . SER A 1 394 ? 18.076 0.785 -9.154 1.00 87.94 394 SER A O 1
ATOM 2859 N N . ALA A 1 395 ? 16.992 2.740 -9.153 1.00 91.44 395 ALA A N 1
ATOM 2860 C CA . ALA A 1 395 ? 17.991 3.420 -8.325 1.00 91.44 395 ALA A CA 1
ATOM 2861 C C . ALA A 1 395 ? 17.941 2.942 -6.866 1.00 91.44 395 ALA A C 1
ATOM 2863 O O . ALA A 1 395 ? 18.994 2.719 -6.267 1.00 91.44 395 ALA A O 1
ATOM 2864 N N . TYR A 1 396 ? 16.736 2.721 -6.319 1.00 88.69 396 TYR A N 1
ATOM 2865 C CA . TYR A 1 396 ? 16.568 2.067 -5.016 1.00 88.69 396 TYR A CA 1
ATOM 2866 C C . TYR A 1 396 ? 17.223 0.681 -5.041 1.00 88.69 396 TYR A C 1
ATOM 2868 O O . TYR A 1 396 ? 18.072 0.389 -4.201 1.00 88.69 396 TYR A O 1
ATOM 2876 N N . ASP A 1 397 ? 16.912 -0.132 -6.055 1.00 87.06 397 ASP A N 1
ATOM 2877 C CA . ASP A 1 397 ? 17.440 -1.496 -6.173 1.00 87.06 397 ASP A CA 1
ATOM 2878 C C . ASP A 1 397 ? 18.955 -1.537 -6.365 1.00 87.06 397 ASP A C 1
ATOM 2880 O O . ASP A 1 397 ? 19.638 -2.347 -5.745 1.00 87.06 397 ASP A O 1
ATOM 2884 N N . ALA A 1 398 ? 19.501 -0.644 -7.190 1.00 92.38 398 ALA A N 1
ATOM 2885 C CA . ALA A 1 398 ? 20.929 -0.577 -7.454 1.00 92.38 398 ALA A CA 1
ATOM 2886 C C . ALA A 1 398 ? 21.725 -0.147 -6.223 1.00 92.38 398 ALA A C 1
ATOM 2888 O O . ALA A 1 398 ? 22.761 -0.750 -5.948 1.00 92.38 398 ALA A O 1
ATOM 2889 N N . VAL A 1 399 ? 21.251 0.844 -5.456 1.00 91.12 399 VAL A N 1
ATOM 2890 C CA . VAL A 1 399 ? 21.882 1.201 -4.176 1.00 91.12 399 VAL A CA 1
ATOM 2891 C C . VAL A 1 399 ? 21.762 0.054 -3.180 1.00 91.12 399 VAL A C 1
ATOM 2893 O O . VAL A 1 399 ? 22.749 -0.277 -2.523 1.00 91.12 399 VAL A O 1
ATOM 2896 N N . TYR A 1 400 ? 20.592 -0.584 -3.109 1.00 83.38 400 TYR A N 1
ATOM 2897 C CA . TYR A 1 400 ? 20.343 -1.689 -2.194 1.00 83.38 400 TYR A CA 1
ATOM 2898 C C . TYR A 1 400 ? 21.281 -2.879 -2.478 1.00 83.38 400 TYR A C 1
ATOM 2900 O O . TYR A 1 400 ? 22.019 -3.317 -1.597 1.00 83.38 400 TYR A O 1
ATOM 2908 N N . VAL A 1 401 ? 21.362 -3.327 -3.735 1.00 84.50 401 VAL A N 1
ATOM 2909 C CA . VAL A 1 401 ? 22.284 -4.382 -4.190 1.00 84.50 401 VAL A CA 1
ATOM 2910 C C . VAL A 1 401 ? 23.749 -3.977 -4.016 1.00 84.50 401 VAL A C 1
ATOM 2912 O O . VAL A 1 401 ? 24.551 -4.789 -3.561 1.00 84.50 401 VAL A O 1
ATOM 2915 N N . ALA A 1 402 ? 24.124 -2.740 -4.357 1.00 88.44 402 ALA A N 1
ATOM 2916 C CA . ALA A 1 402 ? 25.504 -2.268 -4.231 1.00 88.44 402 ALA A CA 1
ATOM 2917 C C . ALA A 1 402 ? 25.980 -2.242 -2.773 1.00 88.44 402 ALA A C 1
ATOM 2919 O O . ALA A 1 402 ? 27.134 -2.571 -2.493 1.00 88.44 402 ALA A O 1
ATOM 2920 N N . ALA A 1 403 ? 25.111 -1.844 -1.846 1.00 82.12 403 ALA A N 1
ATOM 2921 C CA . ALA A 1 403 ? 25.415 -1.836 -0.423 1.00 82.12 403 ALA A CA 1
ATOM 2922 C C . ALA A 1 403 ? 25.526 -3.262 0.137 1.00 82.12 403 ALA A C 1
ATOM 2924 O O . ALA A 1 403 ? 26.501 -3.575 0.819 1.00 82.12 403 ALA A O 1
ATOM 2925 N N . LEU A 1 404 ? 24.586 -4.143 -0.215 1.00 76.50 404 LEU A N 1
ATOM 2926 C CA . LEU A 1 404 ? 24.603 -5.556 0.172 1.00 76.50 404 LEU A CA 1
ATOM 2927 C C . LEU A 1 404 ? 25.829 -6.306 -0.369 1.00 76.50 404 LEU A C 1
ATOM 2929 O O . LEU A 1 404 ? 26.501 -7.016 0.372 1.00 76.50 404 LEU A O 1
ATOM 2933 N N . ALA A 1 405 ? 26.193 -6.099 -1.636 1.00 81.06 405 ALA A N 1
ATOM 2934 C CA . ALA A 1 405 ? 27.391 -6.711 -2.211 1.00 81.06 405 ALA A CA 1
ATOM 2935 C C . ALA A 1 405 ? 28.676 -6.250 -1.506 1.00 81.06 405 ALA A C 1
ATOM 2937 O O . ALA A 1 405 ? 29.610 -7.032 -1.329 1.00 81.06 405 ALA A O 1
ATOM 2938 N N . GLN A 1 406 ? 28.729 -4.983 -1.084 1.00 78.56 406 GLN A N 1
ATOM 2939 C CA . GLN A 1 406 ? 29.842 -4.465 -0.291 1.00 78.56 406 GLN A CA 1
ATOM 2940 C C . GLN A 1 406 ? 29.867 -5.062 1.121 1.00 78.56 406 GLN A C 1
ATOM 2942 O O . GLN A 1 406 ? 30.951 -5.419 1.583 1.00 78.56 406 GLN A O 1
ATOM 2947 N N . LEU A 1 407 ? 28.708 -5.246 1.768 1.00 73.50 407 LEU A N 1
ATOM 2948 C CA . LEU A 1 407 ? 28.604 -5.927 3.067 1.00 73.50 407 LEU A CA 1
ATOM 2949 C C . LEU A 1 407 ? 29.207 -7.340 3.027 1.00 73.50 407 LEU A C 1
ATOM 2951 O O . LEU A 1 407 ? 29.949 -7.702 3.943 1.00 73.50 407 LEU A O 1
ATOM 2955 N N . ASP A 1 408 ? 28.937 -8.092 1.958 1.00 70.25 408 ASP A N 1
ATOM 2956 C CA . ASP A 1 408 ? 29.355 -9.494 1.803 1.00 70.25 408 ASP A CA 1
ATOM 2957 C C . ASP A 1 408 ? 30.793 -9.657 1.283 1.00 70.25 408 ASP A C 1
ATOM 2959 O O . ASP A 1 408 ? 31.425 -10.703 1.429 1.00 70.25 408 ASP A O 1
ATOM 2963 N N . SER A 1 409 ? 31.372 -8.588 0.726 1.00 68.81 409 SER A N 1
ATOM 2964 C CA . SER A 1 409 ? 32.751 -8.607 0.226 1.00 68.81 409 SER A CA 1
ATOM 2965 C C . SER A 1 409 ? 33.823 -8.764 1.319 1.00 68.81 409 SER A C 1
ATOM 2967 O O . SER A 1 409 ? 34.985 -9.023 0.996 1.00 68.81 409 SER A O 1
ATOM 2969 N N . GLY A 1 410 ? 33.445 -8.655 2.602 1.00 55.31 410 GLY A N 1
ATOM 2970 C CA . GLY A 1 410 ? 34.270 -9.065 3.745 1.00 55.31 410 GLY A CA 1
ATOM 2971 C C . GLY A 1 410 ? 35.546 -8.245 3.972 1.00 55.31 410 GLY A C 1
ATOM 2972 O O . GLY A 1 410 ? 36.502 -8.760 4.553 1.00 55.31 410 GLY A O 1
ATOM 2973 N N . GLY A 1 411 ? 35.606 -6.997 3.496 1.00 51.69 411 GLY A N 1
ATOM 2974 C CA . GLY A 1 411 ? 36.766 -6.122 3.700 1.00 51.69 411 GLY A CA 1
ATOM 2975 C C . GLY A 1 411 ? 37.009 -5.782 5.178 1.00 51.69 411 GLY A C 1
ATOM 2976 O O . GLY A 1 411 ? 36.062 -5.573 5.935 1.00 51.69 411 GLY A O 1
ATOM 2977 N N . SER A 1 412 ? 38.281 -5.684 5.591 1.00 50.16 412 SER A N 1
ATOM 2978 C CA . SER A 1 412 ? 38.641 -5.024 6.855 1.00 50.16 412 SER A CA 1
ATOM 2979 C C . SER A 1 412 ? 38.226 -3.551 6.806 1.00 50.16 412 SER A C 1
ATOM 2981 O O . SER A 1 412 ? 38.090 -2.983 5.721 1.00 50.16 412 SER A O 1
ATOM 2983 N N . LEU A 1 413 ? 38.050 -2.924 7.971 1.00 47.94 413 LEU A N 1
ATOM 2984 C CA . LEU A 1 413 ? 37.661 -1.521 8.133 1.00 47.94 413 LEU A CA 1
ATOM 2985 C C . LEU A 1 413 ? 38.417 -0.568 7.176 1.00 47.94 413 LEU A C 1
ATOM 2987 O O . LEU A 1 413 ? 39.529 -0.127 7.444 1.00 47.94 413 LEU A O 1
ATOM 2991 N N . GLY A 1 414 ? 37.812 -0.227 6.034 1.00 49.47 414 GLY A N 1
ATOM 2992 C CA . GLY A 1 414 ? 38.386 0.697 5.049 1.00 49.47 414 GLY A CA 1
ATOM 2993 C C . GLY A 1 414 ? 39.402 0.125 4.054 1.00 49.47 414 GLY A C 1
ATOM 2994 O O . GLY A 1 414 ? 40.153 0.908 3.467 1.00 49.47 414 GLY A O 1
ATOM 2995 N N . ALA A 1 415 ? 39.451 -1.192 3.842 1.00 50.41 415 ALA A N 1
ATOM 2996 C CA . ALA A 1 415 ? 40.084 -1.757 2.651 1.00 50.41 415 ALA A CA 1
ATOM 2997 C C . ALA A 1 415 ? 39.103 -1.709 1.469 1.00 50.41 415 ALA A C 1
ATOM 2999 O O . ALA A 1 415 ? 37.975 -2.180 1.597 1.00 50.41 415 ALA A O 1
ATOM 3000 N N . ALA A 1 416 ? 39.546 -1.171 0.326 1.00 54.84 416 ALA A N 1
ATOM 3001 C CA . ALA A 1 416 ? 38.777 -1.224 -0.916 1.00 54.84 416 ALA A CA 1
ATOM 3002 C C . ALA A 1 416 ? 38.415 -2.681 -1.223 1.00 54.84 416 ALA A C 1
ATOM 3004 O O . ALA A 1 416 ? 39.296 -3.553 -1.235 1.00 54.84 416 ALA A O 1
ATOM 3005 N N . ALA A 1 417 ? 37.128 -2.947 -1.428 1.00 62.03 417 ALA A N 1
ATOM 3006 C CA . ALA A 1 417 ? 36.659 -4.297 -1.696 1.00 62.03 417 ALA A CA 1
ATOM 3007 C C . ALA A 1 417 ? 37.277 -4.815 -3.006 1.00 62.03 417 ALA A C 1
ATOM 3009 O O . ALA A 1 417 ? 37.377 -4.082 -3.992 1.00 62.03 417 ALA A O 1
ATOM 3010 N N . ASP A 1 418 ? 37.721 -6.079 -3.025 1.00 71.50 418 ASP A N 1
ATOM 3011 C CA . ASP A 1 418 ? 38.284 -6.677 -4.240 1.00 71.50 418 ASP A CA 1
ATOM 3012 C C . ASP A 1 418 ? 37.215 -6.625 -5.347 1.00 71.50 418 ASP A C 1
ATOM 3014 O O . ASP A 1 418 ? 36.154 -7.242 -5.190 1.00 71.50 418 ASP A O 1
ATOM 3018 N N . PRO A 1 419 ? 37.467 -5.936 -6.478 1.00 76.50 419 PRO A N 1
ATOM 3019 C CA . PRO A 1 419 ? 36.481 -5.817 -7.542 1.00 76.50 419 PRO A CA 1
ATOM 3020 C C . PRO A 1 419 ? 35.986 -7.177 -8.043 1.00 76.50 419 PRO A C 1
ATOM 3022 O O . PRO A 1 419 ? 34.814 -7.319 -8.370 1.00 76.50 419 PRO A O 1
ATOM 3025 N N . ALA A 1 420 ? 36.832 -8.214 -8.049 1.00 80.69 420 ALA A N 1
ATOM 3026 C CA . ALA A 1 420 ? 36.421 -9.558 -8.454 1.00 80.69 420 ALA A CA 1
ATOM 3027 C C . ALA A 1 420 ? 35.448 -10.215 -7.458 1.00 80.69 420 ALA A C 1
ATOM 3029 O O . ALA A 1 420 ? 34.613 -11.030 -7.859 1.00 80.69 420 ALA A O 1
ATOM 3030 N N . VAL A 1 421 ? 35.552 -9.875 -6.171 1.00 80.50 421 VAL A N 1
ATOM 3031 C CA . VAL A 1 421 ? 34.612 -10.313 -5.132 1.00 80.50 421 VAL A CA 1
ATOM 3032 C C . VAL A 1 421 ? 33.299 -9.557 -5.283 1.00 80.50 421 VAL A C 1
ATOM 3034 O O . VAL A 1 421 ? 32.266 -10.202 -5.431 1.00 80.50 421 VAL A O 1
ATOM 3037 N N . LEU A 1 422 ? 33.335 -8.224 -5.376 1.00 80.19 422 LEU A N 1
ATOM 3038 C CA . LEU A 1 422 ? 32.127 -7.416 -5.578 1.00 80.19 422 LEU A CA 1
ATOM 3039 C C . LEU A 1 422 ? 31.342 -7.833 -6.828 1.00 80.19 422 LEU A C 1
ATOM 3041 O O . LEU A 1 422 ? 30.124 -7.966 -6.779 1.00 80.19 422 LEU A O 1
ATOM 3045 N N . GLN A 1 423 ? 32.031 -8.096 -7.942 1.00 84.81 423 GLN A N 1
ATOM 3046 C CA . GLN A 1 423 ? 31.397 -8.603 -9.162 1.00 84.81 423 GLN A CA 1
ATOM 3047 C C . GLN A 1 423 ? 30.633 -9.909 -8.936 1.00 84.81 423 GLN A C 1
ATOM 3049 O O . GLN A 1 423 ? 29.543 -10.100 -9.479 1.00 84.81 423 GLN A O 1
ATOM 3054 N N . ARG A 1 424 ? 31.239 -10.839 -8.188 1.00 84.06 424 ARG A N 1
ATOM 3055 C CA . ARG A 1 424 ? 30.632 -12.133 -7.881 1.00 84.06 424 ARG A CA 1
ATOM 3056 C C . ARG A 1 424 ? 29.395 -11.939 -7.013 1.00 84.06 424 ARG A C 1
ATOM 3058 O O . ARG A 1 424 ? 28.369 -12.528 -7.340 1.00 84.06 424 ARG A O 1
ATOM 3065 N N . GLU A 1 425 ? 29.488 -11.104 -5.980 1.00 82.56 425 GLU A N 1
ATOM 3066 C CA . GLU A 1 425 ? 28.376 -10.888 -5.053 1.00 82.56 425 GLU A CA 1
ATOM 3067 C C . GLU A 1 425 ? 27.211 -10.158 -5.711 1.00 82.56 425 GLU A C 1
ATOM 3069 O O . GLU A 1 425 ? 26.078 -10.612 -5.595 1.00 82.56 425 GLU A O 1
ATOM 3074 N N . ILE A 1 426 ? 27.459 -9.129 -6.527 1.00 85.38 426 ILE A N 1
ATOM 3075 C CA . ILE A 1 426 ? 26.382 -8.474 -7.286 1.00 85.38 426 ILE A CA 1
ATOM 3076 C C . ILE A 1 426 ? 25.635 -9.487 -8.155 1.00 85.38 426 ILE A C 1
ATOM 3078 O O . ILE A 1 426 ? 24.408 -9.530 -8.118 1.00 85.38 426 ILE A O 1
ATOM 3082 N N . ARG A 1 427 ? 26.341 -10.352 -8.897 1.00 84.94 427 ARG A N 1
ATOM 3083 C CA . ARG A 1 427 ? 25.701 -11.387 -9.732 1.00 84.94 427 ARG A CA 1
ATOM 3084 C C . ARG A 1 427 ? 24.942 -12.425 -8.907 1.00 84.94 427 ARG A C 1
ATOM 3086 O O . ARG A 1 427 ? 23.885 -12.886 -9.329 1.00 84.94 427 ARG A O 1
ATOM 3093 N N . ALA A 1 428 ? 25.480 -12.811 -7.754 1.00 79.00 428 ALA A N 1
ATOM 3094 C CA . ALA A 1 428 ? 24.839 -13.779 -6.874 1.00 79.00 428 ALA A CA 1
ATOM 3095 C C . ALA A 1 428 ? 23.546 -13.221 -6.260 1.00 79.00 428 ALA A C 1
ATOM 3097 O O . ALA A 1 428 ? 22.540 -13.931 -6.234 1.00 79.00 428 ALA A O 1
ATOM 3098 N N . LEU A 1 429 ? 23.573 -11.963 -5.814 1.00 75.75 429 LEU A N 1
ATOM 3099 C CA . LEU A 1 429 ? 22.455 -11.269 -5.178 1.00 75.75 429 LEU A CA 1
ATOM 3100 C C . LEU A 1 429 ? 21.335 -10.978 -6.170 1.00 75.75 429 LEU A C 1
ATOM 3102 O O . LEU A 1 429 ? 20.200 -11.404 -5.981 1.00 75.75 429 LEU A O 1
ATOM 3106 N N . THR A 1 430 ? 21.670 -10.320 -7.275 1.00 80.12 430 THR A N 1
ATOM 3107 C CA . THR A 1 430 ? 20.704 -9.914 -8.305 1.00 80.12 430 THR A CA 1
ATOM 3108 C C . THR A 1 430 ? 19.887 -11.082 -8.849 1.00 80.12 430 THR A C 1
ATOM 3110 O O . THR A 1 430 ? 18.669 -10.979 -8.958 1.00 80.12 430 THR A O 1
ATOM 3113 N N . GLY A 1 431 ? 20.518 -12.234 -9.103 1.00 72.06 431 GLY A N 1
ATOM 3114 C CA . GLY A 1 431 ? 19.830 -13.440 -9.580 1.00 72.06 431 GLY A CA 1
ATOM 3115 C C . GLY A 1 431 ? 18.815 -14.037 -8.598 1.00 72.06 431 GLY A C 1
ATOM 3116 O O . GLY A 1 431 ? 18.010 -14.877 -9.001 1.00 72.06 431 GLY A O 1
ATOM 3117 N N . GLN A 1 432 ? 18.851 -13.619 -7.332 1.00 65.50 432 GLN A N 1
ATOM 3118 C CA . GLN A 1 432 ? 18.010 -14.128 -6.251 1.00 65.50 432 GLN A CA 1
ATOM 3119 C C . GLN A 1 432 ? 17.021 -13.082 -5.731 1.00 65.50 432 GLN A C 1
ATOM 3121 O O . GLN A 1 432 ? 16.141 -13.439 -4.958 1.00 65.50 432 GLN A O 1
ATOM 3126 N N . MET A 1 433 ? 17.117 -11.822 -6.152 1.00 67.81 433 MET A N 1
ATOM 3127 C CA . MET A 1 433 ? 16.344 -10.723 -5.578 1.00 67.81 433 MET A CA 1
ATOM 3128 C C . MET A 1 433 ? 15.207 -10.252 -6.486 1.00 67.81 433 MET A C 1
ATOM 3130 O O . MET A 1 433 ? 15.307 -10.252 -7.716 1.00 67.81 433 MET A O 1
ATOM 3134 N N . TYR A 1 434 ? 14.133 -9.800 -5.839 1.00 68.75 434 TYR A N 1
ATOM 3135 C CA . TYR A 1 434 ? 13.066 -9.023 -6.456 1.00 68.75 434 TYR A CA 1
ATOM 3136 C C . TYR A 1 434 ? 13.021 -7.653 -5.778 1.00 68.75 434 TYR A C 1
ATOM 3138 O O . TYR A 1 434 ? 12.751 -7.555 -4.582 1.00 68.75 434 TYR A O 1
ATOM 3146 N N . GLY A 1 435 ? 13.372 -6.622 -6.536 1.00 68.50 435 GLY A N 1
ATOM 3147 C CA . GLY A 1 435 ? 13.448 -5.241 -6.089 1.00 68.50 435 GLY A CA 1
ATOM 3148 C C . GLY A 1 435 ? 12.171 -4.446 -6.356 1.00 68.50 435 GLY A C 1
ATOM 3149 O O . GLY A 1 435 ? 11.175 -4.966 -6.863 1.00 68.50 435 GLY A O 1
ATOM 3150 N N . ALA A 1 436 ? 12.206 -3.154 -6.047 1.00 72.06 436 ALA A N 1
ATOM 3151 C CA . ALA A 1 436 ? 11.120 -2.219 -6.315 1.00 72.06 436 ALA A CA 1
ATOM 3152 C C . ALA A 1 436 ? 10.850 -2.041 -7.824 1.00 72.06 436 ALA A C 1
ATOM 3154 O O . ALA A 1 436 ? 9.711 -1.801 -8.220 1.00 72.06 436 ALA A O 1
ATOM 3155 N N . SER A 1 437 ? 11.871 -2.186 -8.672 1.00 75.94 437 SER A N 1
ATOM 3156 C CA . SER A 1 437 ? 11.750 -2.163 -10.136 1.00 75.94 437 SER A CA 1
ATOM 3157 C C . SER A 1 437 ? 11.398 -3.521 -10.749 1.00 75.94 437 SER A C 1
ATOM 3159 O O . SER A 1 437 ? 11.022 -3.581 -11.916 1.00 75.94 437 SER A O 1
ATOM 3161 N N . GLY A 1 438 ? 11.451 -4.603 -9.967 1.00 74.19 438 GLY A N 1
ATOM 3162 C CA . GLY A 1 438 ? 11.100 -5.949 -10.406 1.00 74.19 438 GLY A CA 1
ATOM 3163 C C . GLY A 1 438 ? 12.229 -6.962 -10.229 1.00 74.19 438 GLY A C 1
ATOM 3164 O O . GLY A 1 438 ? 13.017 -6.891 -9.287 1.00 74.19 438 GLY A O 1
ATOM 3165 N N . TYR A 1 439 ? 12.293 -7.953 -11.121 1.00 76.88 439 TYR A N 1
ATOM 3166 C CA . TYR A 1 439 ? 13.360 -8.954 -11.096 1.00 76.88 439 TYR A CA 1
ATOM 3167 C C . TYR A 1 439 ? 14.704 -8.311 -11.442 1.00 76.88 439 TYR A C 1
ATOM 3169 O O . TYR A 1 439 ? 14.803 -7.624 -12.453 1.00 76.88 439 TYR A O 1
ATOM 3177 N N . LEU A 1 440 ? 15.727 -8.559 -10.622 1.00 80.56 440 LEU A N 1
ATOM 3178 C CA . LEU A 1 440 ? 17.034 -7.908 -10.761 1.00 80.56 440 LEU A CA 1
ATOM 3179 C C . LEU A 1 440 ? 18.075 -8.771 -11.474 1.00 80.56 440 LEU A C 1
ATOM 3181 O O . LEU A 1 440 ? 19.202 -8.318 -11.645 1.00 80.56 440 LEU A O 1
ATOM 3185 N N . GLY A 1 441 ? 17.735 -10.009 -11.845 1.00 81.12 441 GLY A N 1
ATOM 3186 C CA . GLY A 1 441 ? 18.702 -10.991 -12.325 1.00 81.12 441 GLY A CA 1
ATOM 3187 C C . GLY A 1 441 ? 19.498 -10.512 -13.522 1.00 81.12 441 GLY A C 1
ATOM 3188 O O . GLY A 1 441 ? 18.967 -9.876 -14.425 1.00 81.12 441 GLY A O 1
ATOM 3189 N N . LEU A 1 442 ? 20.787 -10.836 -13.513 1.00 85.56 442 LEU A N 1
ATOM 3190 C CA . LEU A 1 442 ? 21.716 -10.413 -14.544 1.00 85.56 442 LEU A CA 1
ATOM 3191 C C . LEU A 1 442 ? 22.136 -11.592 -15.414 1.00 85.56 442 LEU A C 1
ATOM 3193 O O . LEU A 1 442 ? 22.463 -12.673 -14.917 1.00 85.56 442 LEU A O 1
ATOM 3197 N N . ASP A 1 443 ? 22.212 -11.350 -16.713 1.00 82.19 443 ASP A N 1
ATOM 3198 C CA . ASP A 1 443 ? 22.700 -12.310 -17.681 1.00 82.19 443 ASP A CA 1
ATOM 3199 C C . ASP A 1 443 ? 24.237 -12.479 -17.609 1.00 82.19 443 ASP A C 1
ATOM 3201 O O . ASP A 1 443 ? 24.946 -11.902 -16.772 1.00 82.19 443 ASP A O 1
ATOM 3205 N N . ALA A 1 444 ? 24.801 -13.291 -18.509 1.00 82.12 444 ALA A N 1
ATOM 3206 C CA . ALA A 1 444 ? 26.242 -13.553 -18.541 1.00 82.12 444 ALA A CA 1
ATOM 3207 C C . ALA A 1 444 ? 27.100 -12.297 -18.800 1.00 82.12 444 ALA A C 1
ATOM 3209 O O . ALA A 1 444 ? 28.294 -12.303 -18.493 1.00 82.12 444 ALA A O 1
ATOM 3210 N N . TRP A 1 445 ? 26.507 -11.239 -19.346 1.00 83.38 445 TRP A N 1
ATOM 3211 C CA . TRP A 1 445 ? 27.156 -9.977 -19.670 1.00 83.38 445 TRP A CA 1
ATOM 3212 C C . TRP A 1 445 ? 27.005 -8.942 -18.556 1.00 83.38 445 TRP A C 1
ATOM 3214 O O . TRP A 1 445 ? 27.818 -8.032 -18.466 1.00 83.38 445 TRP A O 1
ATOM 3224 N N . GLY A 1 446 ? 26.098 -9.162 -17.601 1.00 86.38 446 GLY A N 1
ATOM 3225 C CA . GLY A 1 446 ? 25.814 -8.198 -16.534 1.00 86.38 446 GLY A CA 1
ATOM 3226 C C . GLY A 1 446 ? 24.691 -7.233 -16.903 1.00 86.38 446 GLY A C 1
ATOM 3227 O O . GLY A 1 446 ? 24.606 -6.162 -16.308 1.00 86.38 446 GLY A O 1
ATOM 3228 N N . GLU A 1 447 ? 23.870 -7.612 -17.877 1.00 87.50 447 GLU A N 1
ATOM 3229 C CA . GLU A 1 447 ? 22.681 -6.898 -18.336 1.00 87.50 447 GLU A CA 1
ATOM 3230 C C . GLU A 1 447 ? 21.443 -7.555 -17.716 1.00 87.50 447 GLU A C 1
ATOM 3232 O O . GLU A 1 447 ? 21.495 -8.720 -17.315 1.00 87.50 447 GLU A O 1
ATOM 3237 N N . LEU A 1 448 ? 20.342 -6.818 -17.597 1.00 84.81 448 LEU A N 1
ATOM 3238 C CA . LEU A 1 448 ? 19.131 -7.314 -16.949 1.00 84.81 448 LEU A CA 1
ATOM 3239 C C . LEU A 1 448 ? 18.531 -8.489 -17.746 1.00 84.81 448 LEU A C 1
ATOM 3241 O O . LEU A 1 448 ? 18.248 -8.378 -18.935 1.00 84.81 448 LEU A O 1
ATOM 3245 N N . GLU A 1 449 ? 18.319 -9.636 -17.104 1.00 80.25 449 GLU A N 1
ATOM 3246 C CA . GLU A 1 449 ? 17.733 -10.810 -17.744 1.00 80.25 449 GLU A CA 1
ATOM 3247 C C . GLU A 1 449 ? 16.212 -10.656 -17.825 1.00 80.25 449 GLU A C 1
ATOM 3249 O O . GLU A 1 449 ? 15.509 -10.693 -16.817 1.00 80.25 449 GLU A O 1
ATOM 3254 N N . SER A 1 450 ? 15.684 -10.581 -19.050 1.00 75.00 450 SER A N 1
ATOM 3255 C CA . SER A 1 450 ? 14.237 -10.543 -19.307 1.00 75.00 450 SER A CA 1
ATOM 3256 C C . SER A 1 450 ? 13.524 -9.389 -18.567 1.00 75.00 450 SER A C 1
ATOM 3258 O O . SER A 1 450 ? 12.627 -9.645 -17.758 1.00 75.00 450 SER A O 1
ATOM 3260 N N . PRO A 1 451 ? 13.860 -8.120 -18.861 1.00 79.50 451 PRO A N 1
ATOM 3261 C CA . PRO A 1 451 ? 13.190 -6.952 -18.287 1.00 79.50 451 PRO A CA 1
ATOM 3262 C C . PRO A 1 451 ? 11.691 -6.894 -18.612 1.00 79.50 451 PRO A C 1
ATOM 3264 O O . PRO A 1 451 ? 11.258 -7.162 -19.743 1.00 79.50 451 PRO A O 1
ATOM 3267 N N . ALA A 1 452 ? 10.893 -6.490 -17.624 1.00 79.00 452 ALA A N 1
ATOM 3268 C CA . ALA A 1 452 ? 9.482 -6.186 -17.821 1.00 79.00 452 ALA A CA 1
ATOM 3269 C C . ALA A 1 452 ? 9.313 -4.788 -18.431 1.00 79.00 452 ALA A C 1
ATOM 3271 O O . ALA A 1 452 ? 9.989 -3.834 -18.044 1.00 79.00 452 ALA A O 1
ATOM 3272 N N . HIS A 1 453 ? 8.397 -4.666 -19.390 1.00 81.69 453 HIS A N 1
ATOM 3273 C CA . HIS A 1 453 ? 8.144 -3.400 -20.072 1.00 81.69 453 HIS A CA 1
ATOM 3274 C C . HIS A 1 453 ? 6.669 -3.027 -20.026 1.00 81.69 453 HIS A C 1
ATOM 3276 O O . HIS A 1 453 ? 5.811 -3.789 -20.467 1.00 81.69 453 HIS A O 1
ATOM 3282 N N . ASP A 1 454 ? 6.376 -1.813 -19.591 1.00 82.69 454 ASP A N 1
ATOM 3283 C CA . ASP A 1 454 ? 5.079 -1.190 -19.793 1.00 82.69 454 ASP A CA 1
ATOM 3284 C C . ASP A 1 454 ? 4.957 -0.712 -21.245 1.00 82.69 454 ASP A C 1
ATOM 3286 O O . ASP A 1 454 ? 5.864 -0.098 -21.804 1.00 82.69 454 ASP A O 1
ATOM 3290 N N . ILE A 1 455 ? 3.823 -0.992 -21.885 1.00 85.00 455 ILE A N 1
ATOM 3291 C CA . ILE A 1 455 ? 3.541 -0.536 -23.247 1.00 85.00 455 ILE A CA 1
ATOM 3292 C C . ILE A 1 455 ? 2.732 0.754 -23.183 1.00 85.00 455 ILE A C 1
ATOM 3294 O O . ILE A 1 455 ? 1.525 0.741 -22.905 1.00 85.00 455 ILE A O 1
ATOM 3298 N N . MET A 1 456 ? 3.391 1.861 -23.506 1.00 87.25 456 MET A N 1
ATOM 3299 C CA . MET A 1 456 ? 2.795 3.188 -23.581 1.00 87.25 456 MET A CA 1
ATOM 3300 C C . MET A 1 456 ? 2.286 3.442 -24.999 1.00 87.25 456 MET A C 1
ATOM 3302 O O . MET A 1 456 ? 3.040 3.342 -25.962 1.00 87.25 456 MET A O 1
ATOM 3306 N N . SER A 1 457 ? 1.010 3.786 -25.138 1.00 89.19 457 SER A N 1
ATOM 3307 C CA . SER A 1 457 ? 0.404 4.208 -26.403 1.00 89.19 457 SER A CA 1
ATOM 3308 C C . SER A 1 457 ? -0.039 5.665 -26.314 1.00 89.19 457 SER A C 1
ATOM 3310 O O . SER A 1 457 ? -0.578 6.079 -25.288 1.00 89.19 457 SER A O 1
ATOM 3312 N N . VAL A 1 458 ? 0.128 6.438 -27.386 1.00 90.25 458 VAL A N 1
ATOM 3313 C CA . VAL A 1 458 ? -0.422 7.797 -27.458 1.00 90.25 458 VAL A CA 1
ATOM 3314 C C . VAL A 1 458 ? -1.930 7.721 -27.697 1.00 90.25 458 VAL A C 1
ATOM 3316 O O . VAL A 1 458 ? -2.381 7.119 -28.671 1.00 90.25 458 VAL A O 1
ATOM 3319 N N . ARG A 1 459 ? -2.717 8.340 -26.815 1.00 87.69 459 ARG A N 1
ATOM 3320 C CA . ARG A 1 459 ? -4.171 8.536 -26.951 1.00 87.69 459 ARG A CA 1
ATOM 3321 C C . ARG A 1 459 ? -4.496 9.972 -26.553 1.00 87.69 459 ARG A C 1
ATOM 3323 O O . ARG A 1 459 ? -3.918 10.461 -25.592 1.00 87.69 459 ARG A O 1
ATOM 3330 N N . GLY A 1 460 ? -5.351 10.682 -27.290 1.00 83.12 460 GLY A N 1
ATOM 3331 C CA . GLY A 1 460 ? -5.694 12.080 -26.964 1.00 83.12 460 GLY A CA 1
ATOM 3332 C C . GLY A 1 460 ? -4.494 13.026 -26.818 1.00 83.12 460 GLY A C 1
ATOM 3333 O O . GLY A 1 460 ? -4.554 13.991 -26.063 1.00 83.12 460 GLY A O 1
ATOM 3334 N N . GLY A 1 461 ? -3.371 12.709 -27.471 1.00 83.25 461 GLY A N 1
ATOM 3335 C CA . GLY A 1 461 ? -2.110 13.437 -27.335 1.00 83.25 461 GLY A CA 1
ATOM 3336 C C . GLY A 1 461 ? -1.347 13.222 -26.020 1.00 83.25 461 GLY A C 1
ATOM 3337 O O . GLY A 1 461 ? -0.459 14.009 -25.706 1.00 83.25 461 GLY A O 1
ATOM 3338 N N . GLN A 1 462 ? -1.675 12.190 -25.243 1.00 84.94 462 GLN A N 1
ATOM 3339 C CA . GLN A 1 462 ? -1.003 11.822 -23.993 1.00 84.94 462 GLN A CA 1
ATOM 3340 C C . GLN A 1 462 ? -0.520 10.370 -24.039 1.00 84.94 462 GLN A C 1
ATOM 3342 O O . GLN A 1 462 ? -1.105 9.530 -24.723 1.00 84.94 462 GLN A O 1
ATOM 3347 N N . TRP A 1 463 ? 0.545 10.066 -23.295 1.00 85.75 463 TRP A N 1
ATOM 3348 C CA . TRP A 1 463 ? 1.025 8.698 -23.120 1.00 85.75 463 TRP A CA 1
ATOM 3349 C C . TRP A 1 463 ? 0.148 7.956 -22.113 1.00 85.75 463 TRP A C 1
ATOM 3351 O O . TRP A 1 463 ? -0.017 8.397 -20.980 1.00 85.75 463 TRP A O 1
ATOM 3361 N N . VAL A 1 464 ? -0.390 6.811 -22.524 1.00 85.56 464 VAL A N 1
ATOM 3362 C CA . VAL A 1 464 ? -1.267 5.971 -21.707 1.00 85.56 464 VAL A CA 1
ATOM 3363 C C . VAL A 1 464 ? -0.720 4.546 -21.696 1.00 85.56 464 VAL A C 1
ATOM 3365 O O . VAL A 1 464 ? -0.446 3.985 -22.757 1.00 85.56 464 VAL A O 1
ATOM 3368 N N . LYS A 1 465 ? -0.571 3.938 -20.517 1.00 84.12 465 LYS A N 1
ATOM 3369 C CA . LYS A 1 465 ? -0.182 2.527 -20.393 1.00 84.12 465 LYS A CA 1
ATOM 3370 C C . LYS A 1 465 ? -1.336 1.630 -20.850 1.00 84.12 465 LYS A C 1
ATOM 3372 O O . LYS A 1 465 ? -2.475 1.810 -20.435 1.00 84.12 465 LYS A O 1
ATOM 3377 N N . THR A 1 466 ? -1.038 0.691 -21.744 1.00 81.25 466 THR A N 1
ATOM 3378 C CA . THR A 1 466 ? -2.046 -0.110 -22.473 1.00 81.25 466 THR A CA 1
ATOM 3379 C C . THR A 1 466 ? -1.799 -1.611 -22.453 1.00 81.25 466 THR A C 1
ATOM 3381 O O . THR A 1 466 ? -2.704 -2.381 -22.749 1.00 81.25 466 THR A O 1
ATOM 3384 N N . ALA A 1 467 ? -0.587 -2.040 -22.122 1.00 79.12 467 ALA A N 1
ATOM 3385 C CA . ALA A 1 467 ? -0.251 -3.444 -21.934 1.00 79.12 467 ALA A CA 1
ATOM 3386 C C . ALA A 1 467 ? 1.020 -3.543 -21.091 1.00 79.12 467 ALA A C 1
ATOM 3388 O O . ALA A 1 467 ? 1.699 -2.536 -20.867 1.00 79.12 467 ALA A O 1
ATOM 3389 N N . VAL A 1 468 ? 1.361 -4.759 -20.678 1.00 78.88 468 VAL A N 1
ATOM 3390 C CA . VAL A 1 468 ? 2.663 -5.059 -20.084 1.00 78.88 468 VAL A CA 1
ATOM 3391 C C . VAL A 1 468 ? 3.292 -6.252 -20.792 1.00 78.88 468 VAL A C 1
ATOM 3393 O O . VAL A 1 468 ? 2.651 -7.266 -21.052 1.00 78.88 468 VAL A O 1
ATOM 3396 N N . HIS A 1 469 ? 4.568 -6.141 -21.126 1.00 78.94 469 HIS A N 1
ATOM 3397 C CA . HIS A 1 469 ? 5.357 -7.203 -21.717 1.00 78.94 469 HIS A CA 1
ATOM 3398 C C . HIS A 1 469 ? 6.231 -7.864 -20.653 1.00 78.94 469 HIS A C 1
ATOM 3400 O O . HIS A 1 469 ? 6.876 -7.176 -19.865 1.00 78.94 469 HIS A O 1
ATOM 3406 N N . ASN A 1 470 ? 6.272 -9.201 -20.689 1.00 76.38 470 ASN A N 1
ATOM 3407 C CA . ASN A 1 470 ? 7.171 -10.014 -19.879 1.00 76.38 470 ASN A CA 1
ATOM 3408 C C . ASN A 1 470 ? 7.005 -9.795 -18.360 1.00 76.38 470 ASN A C 1
ATOM 3410 O O . ASN A 1 470 ? 7.993 -9.683 -17.636 1.00 76.38 470 ASN A O 1
ATOM 3414 N N . MET A 1 471 ? 5.754 -9.747 -17.860 1.00 67.12 471 MET A N 1
ATOM 3415 C CA . MET A 1 471 ? 5.584 -9.721 -16.403 1.00 67.12 471 MET A CA 1
ATOM 3416 C C . MET A 1 471 ? 6.100 -11.016 -15.776 1.00 67.12 471 MET A C 1
ATOM 3418 O O . MET A 1 471 ? 5.741 -12.113 -16.229 1.00 67.12 471 MET A O 1
ATOM 3422 N N . PRO A 1 472 ? 6.907 -10.890 -14.719 1.00 58.31 472 PRO A N 1
ATOM 3423 C CA . PRO A 1 472 ? 7.496 -12.016 -14.025 1.00 58.31 472 PRO A CA 1
ATOM 3424 C C . PRO A 1 472 ? 6.433 -12.836 -13.278 1.00 58.31 472 PRO A C 1
ATOM 3426 O O . PRO A 1 472 ? 5.522 -12.286 -12.663 1.00 58.31 472 PRO A O 1
ATOM 3429 N N . VAL A 1 473 ? 6.577 -14.167 -13.290 1.00 55.84 473 VAL A N 1
ATOM 3430 C CA . VAL A 1 473 ? 5.913 -15.065 -12.330 1.00 55.84 473 VAL A CA 1
ATOM 3431 C C . VAL A 1 473 ? 6.994 -15.573 -11.389 1.00 55.84 473 VAL A C 1
ATOM 3433 O O . VAL A 1 473 ? 8.001 -16.122 -11.842 1.00 55.84 473 VAL A O 1
ATOM 3436 N N . TYR A 1 474 ? 6.808 -15.377 -10.089 1.00 54.00 474 TYR A N 1
ATOM 3437 C CA . TYR A 1 474 ? 7.836 -15.667 -9.096 1.00 54.00 474 TYR A CA 1
ATOM 3438 C C . TYR A 1 474 ? 7.319 -16.585 -7.989 1.00 54.00 474 TYR A C 1
ATOM 3440 O O . TYR A 1 474 ? 6.155 -16.545 -7.596 1.00 54.00 474 TYR A O 1
ATOM 3448 N N . GLU A 1 475 ? 8.223 -17.422 -7.489 1.00 49.78 475 GLU A N 1
ATOM 3449 C CA . GLU A 1 475 ? 8.034 -18.263 -6.312 1.00 49.78 475 GLU A CA 1
ATOM 3450 C C . GLU A 1 475 ? 9.178 -17.943 -5.348 1.00 49.78 475 GLU A C 1
ATOM 3452 O O . GLU A 1 475 ? 10.349 -18.111 -5.695 1.00 49.78 475 GLU A O 1
ATOM 3457 N N . ARG A 1 476 ? 8.872 -17.454 -4.142 1.00 41.94 476 ARG A N 1
ATOM 3458 C CA . ARG A 1 476 ? 9.907 -17.231 -3.126 1.00 41.94 476 ARG A CA 1
ATOM 3459 C C . ARG A 1 476 ? 10.534 -18.573 -2.753 1.00 41.94 476 ARG A C 1
ATOM 3461 O O . ARG A 1 476 ? 9.835 -19.496 -2.346 1.00 41.94 476 ARG A O 1
ATOM 3468 N N . THR A 1 477 ? 11.852 -18.682 -2.872 1.00 43.06 477 THR A N 1
ATOM 3469 C CA . THR A 1 477 ? 12.595 -19.898 -2.511 1.00 43.06 477 THR A CA 1
ATOM 3470 C C . THR A 1 477 ? 13.173 -19.882 -1.109 1.00 43.06 477 THR A C 1
ATOM 3472 O O . THR A 1 477 ? 13.538 -20.949 -0.615 1.00 43.06 477 THR A O 1
ATOM 3475 N N . GLY A 1 478 ? 13.239 -18.714 -0.468 1.00 42.09 478 GLY A N 1
ATOM 3476 C CA . GLY A 1 478 ? 13.655 -18.580 0.924 1.00 42.09 478 GLY A CA 1
ATOM 3477 C C . GLY A 1 478 ? 14.185 -17.189 1.255 1.00 42.09 478 GLY A C 1
ATOM 3478 O O . GLY A 1 478 ? 13.687 -16.182 0.750 1.00 42.09 478 GLY A O 1
ATOM 3479 N N . ILE A 1 479 ? 15.191 -17.143 2.122 1.00 41.59 479 ILE A N 1
ATOM 3480 C CA . ILE A 1 479 ? 15.945 -15.950 2.521 1.00 41.59 479 ILE A CA 1
ATOM 3481 C C . ILE A 1 479 ? 17.424 -16.280 2.301 1.00 41.59 479 ILE A C 1
ATOM 3483 O O . ILE A 1 479 ? 17.826 -17.427 2.438 1.00 41.59 479 ILE A O 1
ATOM 3487 N N . ILE A 1 480 ? 18.227 -15.319 1.889 1.00 41.28 480 ILE A N 1
ATOM 3488 C CA . ILE A 1 480 ? 19.680 -15.419 1.897 1.00 41.28 480 ILE A CA 1
ATOM 3489 C C . ILE A 1 480 ? 20.218 -14.368 2.852 1.00 41.28 480 ILE A C 1
ATOM 3491 O O . ILE A 1 480 ? 19.760 -13.230 2.840 1.00 41.28 480 ILE A O 1
ATOM 3495 N N . GLU A 1 481 ? 21.168 -14.765 3.686 1.00 45.72 481 GLU A N 1
ATOM 3496 C CA . GLU A 1 481 ? 21.894 -13.831 4.540 1.00 45.72 481 GLU A CA 1
ATOM 3497 C C . GLU A 1 481 ? 23.013 -13.192 3.722 1.00 45.72 481 GLU A C 1
ATOM 3499 O O . GLU A 1 481 ? 23.763 -13.896 3.039 1.00 45.72 481 GLU A O 1
ATOM 3504 N N . VAL A 1 482 ? 23.091 -11.864 3.767 1.00 39.47 482 VAL A N 1
ATOM 3505 C CA . VAL A 1 482 ? 24.117 -11.074 3.082 1.00 39.47 482 VAL A CA 1
ATOM 3506 C C . VAL A 1 482 ? 24.832 -10.237 4.130 1.00 39.47 482 VAL A C 1
ATOM 3508 O O . VAL A 1 482 ? 24.287 -9.255 4.641 1.00 39.47 482 VAL A O 1
ATOM 3511 N N . GLY A 1 483 ? 26.033 -10.659 4.524 1.00 53.94 483 GLY A N 1
ATOM 3512 C CA . GLY A 1 483 ? 26.553 -10.283 5.839 1.00 53.94 483 GLY A CA 1
ATOM 3513 C C . GLY A 1 483 ? 25.583 -10.703 6.957 1.00 53.94 483 GLY A C 1
ATOM 3514 O O . GLY A 1 483 ? 25.321 -11.889 7.122 1.00 53.94 483 GLY A O 1
ATOM 3515 N N . GLU A 1 484 ? 25.054 -9.727 7.703 1.00 45.44 484 GLU A N 1
ATOM 3516 C CA . GLU A 1 484 ? 24.056 -9.911 8.781 1.00 45.44 484 GLU A CA 1
ATOM 3517 C C . GLU A 1 484 ? 22.638 -9.477 8.368 1.00 45.44 484 GLU A C 1
ATOM 3519 O O . GLU A 1 484 ? 21.741 -9.388 9.202 1.00 45.44 484 GLU A O 1
ATOM 3524 N N . VAL A 1 485 ? 22.433 -9.145 7.087 1.00 40.41 485 VAL A N 1
ATOM 3525 C CA . VAL A 1 485 ? 21.146 -8.650 6.590 1.00 40.41 485 VAL A CA 1
ATOM 3526 C C . VAL A 1 485 ? 20.373 -9.789 5.916 1.00 40.41 485 VAL A C 1
ATOM 3528 O O . VAL A 1 485 ? 20.839 -10.302 4.890 1.00 40.41 485 VAL A O 1
ATOM 3531 N N . PRO A 1 486 ? 19.167 -10.140 6.405 1.00 42.19 486 PRO A N 1
ATOM 3532 C CA . PRO A 1 486 ? 18.331 -11.155 5.781 1.00 42.19 486 PRO A CA 1
ATOM 3533 C C . PRO A 1 486 ? 17.636 -10.590 4.538 1.00 42.19 486 PRO A C 1
ATOM 3535 O O . PRO A 1 486 ? 16.782 -9.708 4.626 1.00 42.19 486 PRO A O 1
ATOM 3538 N N . VAL A 1 487 ? 17.942 -11.145 3.368 1.00 40.56 487 VAL A N 1
ATOM 3539 C CA . VAL A 1 487 ? 17.386 -10.721 2.074 1.00 40.56 487 VAL A CA 1
ATOM 3540 C C . VAL A 1 487 ? 16.503 -11.820 1.500 1.00 40.56 487 VAL A C 1
ATOM 3542 O O . VAL A 1 487 ? 16.843 -12.997 1.519 1.00 40.56 487 VAL A O 1
ATOM 3545 N N . GLU A 1 488 ? 15.333 -11.483 0.973 1.00 45.53 488 GLU A N 1
ATOM 3546 C CA . GLU A 1 488 ? 14.449 -12.492 0.388 1.00 45.53 488 GLU A CA 1
ATOM 3547 C C . GLU A 1 488 ? 15.017 -13.063 -0.917 1.00 45.53 488 GLU A C 1
ATOM 3549 O O . GLU A 1 488 ? 15.471 -12.317 -1.783 1.00 45.53 488 GLU A O 1
ATOM 3554 N N . SER A 1 489 ? 14.958 -14.393 -1.068 1.00 43.38 489 SER A N 1
ATOM 3555 C CA . SER A 1 489 ? 15.377 -15.083 -2.287 1.00 43.38 489 SER A CA 1
ATOM 3556 C C . SER A 1 489 ? 14.199 -15.642 -3.076 1.00 43.38 489 SER A C 1
ATOM 3558 O O . SER A 1 489 ? 13.290 -16.279 -2.531 1.00 43.38 489 SER A O 1
ATOM 3560 N N . TYR A 1 490 ? 14.248 -15.455 -4.389 1.00 49.19 490 TYR A N 1
ATOM 3561 C CA . TYR A 1 490 ? 13.192 -15.810 -5.324 1.00 49.19 490 TYR A CA 1
ATOM 3562 C C . TYR A 1 490 ? 13.710 -16.742 -6.419 1.00 49.19 490 TYR A C 1
ATOM 3564 O O . TYR A 1 490 ? 14.799 -16.555 -6.961 1.00 49.19 490 TYR A O 1
ATOM 3572 N N . ARG A 1 491 ? 12.897 -17.738 -6.791 1.00 51.56 491 ARG A N 1
ATOM 3573 C CA . ARG A 1 491 ? 13.062 -18.488 -8.035 1.00 51.56 491 ARG A CA 1
ATOM 3574 C C . ARG A 1 491 ? 12.138 -17.917 -9.082 1.00 51.56 491 ARG A C 1
ATOM 3576 O O . ARG A 1 491 ? 10.924 -17.808 -8.909 1.00 51.56 491 ARG A O 1
ATOM 3583 N N . TYR A 1 492 ? 12.766 -17.615 -10.200 1.00 53.78 492 TYR A N 1
ATOM 3584 C CA . TYR A 1 492 ? 12.117 -17.057 -11.356 1.00 53.78 492 TYR A CA 1
ATOM 3585 C C . TYR A 1 492 ? 11.686 -18.155 -12.332 1.00 53.78 492 TYR A C 1
ATOM 3587 O O . TYR A 1 492 ? 12.430 -19.106 -12.598 1.00 53.78 492 TYR A O 1
ATOM 3595 N N . GLY A 1 493 ? 10.481 -18.014 -12.880 1.00 51.97 493 GLY A N 1
ATOM 3596 C CA . GLY A 1 493 ? 10.114 -18.626 -14.149 1.00 51.97 493 GLY A CA 1
ATOM 3597 C C . GLY A 1 493 ? 10.026 -17.527 -15.210 1.00 51.97 493 GLY A C 1
ATOM 3598 O O . GLY A 1 493 ? 9.403 -16.507 -14.919 1.00 51.97 493 GLY A O 1
ATOM 3599 N N . PRO A 1 494 ? 10.594 -17.706 -16.423 1.00 46.66 494 PRO A N 1
ATOM 3600 C CA . PRO A 1 494 ? 10.433 -16.735 -17.500 1.00 46.66 494 PRO A CA 1
ATOM 3601 C C . PRO A 1 494 ? 8.957 -16.396 -17.672 1.00 46.66 494 PRO A C 1
ATOM 3603 O O . PRO A 1 494 ? 8.128 -17.296 -17.867 1.00 46.66 494 PRO A O 1
ATOM 3606 N N . GLY A 1 495 ? 8.644 -15.103 -17.571 1.00 52.97 495 GLY A N 1
ATOM 3607 C CA . GLY A 1 495 ? 7.324 -14.586 -17.881 1.00 52.97 495 GLY A CA 1
ATOM 3608 C C . GLY A 1 495 ? 6.902 -15.082 -19.262 1.00 52.97 495 GLY A C 1
ATOM 3609 O O . GLY A 1 495 ? 7.721 -15.291 -20.165 1.00 52.97 495 GLY A O 1
ATOM 3610 N N . HIS A 1 496 ? 5.608 -15.331 -19.456 1.00 49.88 496 HIS A N 1
ATOM 3611 C CA . HIS A 1 496 ? 5.131 -15.566 -20.812 1.00 49.88 496 HIS A CA 1
ATOM 3612 C C . HIS A 1 496 ? 5.488 -14.340 -21.671 1.00 49.88 496 HIS A C 1
ATOM 3614 O O . HIS A 1 496 ? 5.362 -13.206 -21.217 1.00 49.88 496 HIS A O 1
ATOM 3620 N N . GLY A 1 497 ? 5.879 -14.554 -22.935 1.00 54.22 497 GLY A N 1
ATOM 3621 C CA . GLY A 1 497 ? 6.228 -13.478 -23.883 1.00 54.22 497 GLY A CA 1
ATOM 3622 C C . GLY A 1 497 ? 5.094 -12.482 -24.191 1.00 54.22 497 GLY A C 1
ATOM 3623 O O . GLY A 1 497 ? 5.235 -11.639 -25.074 1.00 54.22 497 GLY A O 1
ATOM 3624 N N . LEU A 1 498 ? 3.962 -12.587 -23.491 1.00 54.44 498 LEU A N 1
ATOM 3625 C CA . LEU A 1 498 ? 2.949 -11.555 -23.381 1.00 54.44 498 LEU A CA 1
ATOM 3626 C C . LEU A 1 498 ? 2.253 -11.598 -22.020 1.00 54.44 498 LEU A C 1
ATOM 3628 O O . LEU A 1 498 ? 1.913 -12.686 -21.548 1.00 54.44 498 LEU A O 1
ATOM 3632 N N . VAL A 1 499 ? 1.971 -10.415 -21.466 1.00 57.59 499 VAL A N 1
ATOM 3633 C CA . VAL A 1 499 ? 1.115 -10.216 -20.300 1.00 57.59 499 VAL A CA 1
ATOM 3634 C C . VAL A 1 499 ? -0.014 -9.223 -20.626 1.00 57.59 499 VAL A C 1
ATOM 3636 O O . VAL A 1 499 ? 0.079 -8.442 -21.566 1.00 57.59 499 VAL A O 1
ATOM 3639 N N . ALA A 1 500 ? -1.122 -9.398 -19.904 1.00 59.00 500 ALA A N 1
ATOM 3640 C CA . ALA A 1 500 ? -2.465 -8.838 -20.049 1.00 59.00 500 ALA A CA 1
ATOM 3641 C C . ALA A 1 500 ? -2.588 -7.431 -20.670 1.00 59.00 500 ALA A C 1
ATOM 3643 O O . ALA A 1 500 ? -1.813 -6.524 -20.358 1.00 59.00 500 ALA A O 1
ATOM 3644 N N . ASP A 1 501 ? -3.636 -7.248 -21.483 1.00 67.12 501 ASP A N 1
ATOM 3645 C CA . ASP A 1 501 ? -4.135 -5.919 -21.840 1.00 67.12 501 ASP A CA 1
ATOM 3646 C C . ASP A 1 501 ? -4.415 -5.125 -20.557 1.00 67.12 501 ASP A C 1
ATOM 3648 O O . ASP A 1 501 ? -5.012 -5.638 -19.606 1.00 67.12 501 ASP A O 1
ATOM 3652 N N . VAL A 1 502 ? -3.957 -3.874 -20.533 1.00 76.44 502 VAL A N 1
ATOM 3653 C CA . VAL A 1 502 ? -4.234 -2.941 -19.442 1.00 76.44 502 VAL A CA 1
ATOM 3654 C C . VAL A 1 502 ? -5.359 -2.034 -19.885 1.00 76.44 502 VAL A C 1
ATOM 3656 O O . VAL A 1 502 ? -5.234 -1.328 -20.886 1.00 76.44 502 VAL A O 1
ATOM 3659 N N . GLU A 1 503 ? -6.432 -2.020 -19.104 1.00 81.31 503 GLU A N 1
ATOM 3660 C CA . GLU A 1 503 ? -7.516 -1.065 -19.277 1.00 81.31 503 GLU A CA 1
ATOM 3661 C C . GLU A 1 503 ? -7.387 0.042 -18.227 1.00 81.31 503 GLU A C 1
ATOM 3663 O O . GLU A 1 503 ? -7.786 -0.150 -17.076 1.00 81.31 503 GLU A O 1
ATOM 3668 N N . PRO A 1 504 ? -6.780 1.190 -18.581 1.00 85.94 504 PRO A N 1
ATOM 3669 C CA . PRO A 1 504 ? -6.636 2.298 -17.654 1.00 85.94 504 PRO A CA 1
ATOM 3670 C C . PRO A 1 504 ? -7.987 2.963 -17.394 1.00 85.94 504 PRO A C 1
ATOM 3672 O O . PRO A 1 504 ? -8.830 3.056 -18.291 1.00 85.94 504 PRO A O 1
ATOM 3675 N N . PHE A 1 505 ? -8.152 3.505 -16.192 1.00 90.19 505 PHE A N 1
ATOM 3676 C CA . PHE A 1 505 ? -9.214 4.462 -15.880 1.00 90.19 505 PHE A CA 1
ATOM 3677 C C . PHE A 1 505 ? -8.617 5.853 -15.645 1.00 90.19 505 PHE A C 1
ATOM 3679 O O . PHE A 1 505 ? -7.442 6.005 -15.296 1.00 90.19 505 PHE A O 1
ATOM 3686 N N . GLY A 1 506 ? -9.434 6.886 -15.835 1.00 91.62 506 GLY A N 1
ATOM 3687 C CA . GLY A 1 506 ? -9.036 8.252 -15.510 1.00 91.62 506 GLY A CA 1
ATOM 3688 C C . GLY A 1 506 ? -9.149 8.503 -14.012 1.00 91.62 506 GLY A C 1
ATOM 3689 O O . GLY A 1 506 ? -10.148 8.121 -13.416 1.00 91.62 506 GLY A O 1
ATOM 3690 N N . LEU A 1 507 ? -8.175 9.172 -13.403 1.00 92.19 507 LEU A N 1
ATOM 3691 C CA . LEU A 1 507 ? -8.280 9.702 -12.046 1.00 92.19 507 LEU A CA 1
ATOM 3692 C C . LEU A 1 507 ? -8.273 11.229 -12.112 1.00 92.19 507 LEU A C 1
ATOM 3694 O O . LEU A 1 507 ? -7.237 11.846 -12.356 1.00 92.19 507 LEU A O 1
ATOM 3698 N N . LEU A 1 508 ? -9.430 11.840 -11.879 1.00 91.38 508 LEU A N 1
ATOM 3699 C CA . LEU A 1 508 ? -9.553 13.281 -11.712 1.00 91.38 508 LEU A CA 1
ATOM 3700 C C . LEU A 1 508 ? -9.470 13.610 -10.226 1.00 91.38 508 LEU A C 1
ATOM 3702 O O . LEU A 1 508 ? -10.347 13.211 -9.459 1.00 91.38 508 LEU A O 1
ATOM 3706 N N . VAL A 1 509 ? -8.461 14.385 -9.836 1.00 86.75 509 VAL A N 1
ATOM 3707 C CA . VAL A 1 509 ? -8.375 14.934 -8.479 1.00 86.75 509 VAL A CA 1
ATOM 3708 C C . VAL A 1 509 ? -8.451 16.452 -8.544 1.00 86.75 509 VAL A C 1
ATOM 3710 O O . VAL A 1 509 ? -7.611 17.095 -9.173 1.00 86.75 509 VAL A O 1
ATOM 3713 N N . HIS A 1 510 ? -9.481 17.032 -7.925 1.00 79.38 510 HIS A N 1
ATOM 3714 C CA . HIS A 1 510 ? -9.753 18.471 -7.982 1.00 79.38 510 HIS A CA 1
ATOM 3715 C C . HIS A 1 510 ? -10.111 19.018 -6.603 1.00 79.38 510 HIS A C 1
ATOM 3717 O O . HIS A 1 510 ? -11.059 18.559 -5.966 1.00 79.38 510 HIS A O 1
ATOM 3723 N N . GLY A 1 511 ? -9.359 20.027 -6.159 1.00 69.69 511 GLY A N 1
ATOM 3724 C CA . GLY A 1 511 ? -9.533 20.647 -4.846 1.00 69.69 511 GLY A CA 1
ATOM 3725 C C . GLY A 1 511 ? -8.448 20.249 -3.840 1.00 69.69 511 GLY A C 1
ATOM 3726 O O . GLY A 1 511 ? -7.260 20.388 -4.132 1.00 69.69 511 GLY A O 1
ATOM 3727 N N . TYR A 1 512 ? -8.871 19.846 -2.639 1.00 62.34 512 TYR A N 1
ATOM 3728 C CA . TYR A 1 512 ? -8.021 19.505 -1.490 1.00 62.34 512 TYR A CA 1
ATOM 3729 C C . TYR A 1 512 ? -7.615 18.010 -1.490 1.00 62.34 512 TYR A C 1
ATOM 3731 O O . TYR A 1 512 ? -8.177 17.220 -2.240 1.00 62.34 512 TYR A O 1
ATOM 3739 N N . ASP A 1 513 ? -6.612 17.633 -0.688 1.00 68.94 513 ASP A N 1
ATOM 3740 C CA . ASP A 1 513 ? -6.172 16.241 -0.431 1.00 68.94 513 ASP A CA 1
ATOM 3741 C C . ASP A 1 513 ? -5.657 15.416 -1.633 1.00 68.94 513 ASP A C 1
ATOM 3743 O O . ASP A 1 513 ? -5.717 14.186 -1.640 1.00 68.94 513 ASP A O 1
ATOM 3747 N N . ALA A 1 514 ? -5.056 16.070 -2.635 1.00 74.88 514 ALA A N 1
ATOM 3748 C CA . ALA A 1 514 ? -4.621 15.383 -3.853 1.00 74.88 514 ALA A CA 1
ATOM 3749 C C . ALA A 1 514 ? -3.516 14.329 -3.661 1.00 74.88 514 ALA A C 1
ATOM 3751 O O . ALA A 1 514 ? -3.625 13.231 -4.201 1.00 74.88 514 ALA A O 1
ATOM 3752 N N . GLY A 1 515 ? -2.481 14.637 -2.872 1.00 73.75 515 GLY A N 1
ATOM 3753 C CA . GLY A 1 515 ? -1.421 13.677 -2.535 1.00 73.75 515 GLY A CA 1
ATOM 3754 C C . GLY A 1 515 ? -1.978 12.412 -1.865 1.00 73.75 515 GLY A C 1
ATOM 3755 O O . GLY A 1 515 ? -1.813 11.326 -2.422 1.00 73.75 515 GLY A O 1
ATOM 3756 N N . PRO A 1 516 ? -2.710 12.545 -0.740 1.00 75.50 516 PRO A N 1
ATOM 3757 C CA . PRO A 1 516 ? -3.386 11.426 -0.087 1.00 75.50 516 PRO A CA 1
ATOM 3758 C C . PRO A 1 516 ? -4.283 10.603 -1.022 1.00 75.50 516 PRO A C 1
ATOM 3760 O O . PRO A 1 516 ? -4.228 9.377 -0.983 1.00 75.50 516 PRO A O 1
ATOM 3763 N N . ALA A 1 517 ? -5.076 11.249 -1.886 1.00 79.44 517 ALA A N 1
ATOM 3764 C CA . ALA A 1 517 ? -5.988 10.558 -2.800 1.00 79.44 517 ALA A CA 1
ATOM 3765 C C . ALA A 1 517 ? -5.259 9.763 -3.893 1.00 79.44 517 ALA A C 1
ATOM 3767 O O . ALA A 1 517 ? -5.645 8.633 -4.188 1.00 79.44 517 ALA A O 1
ATOM 3768 N N . ILE A 1 518 ? -4.190 10.317 -4.475 1.00 78.12 518 ILE A N 1
ATOM 3769 C CA . ILE A 1 518 ? -3.366 9.613 -5.472 1.00 78.12 518 ILE A CA 1
ATOM 3770 C C . ILE A 1 518 ? -2.681 8.404 -4.827 1.00 78.12 518 ILE A C 1
ATOM 3772 O O . ILE A 1 518 ? -2.713 7.307 -5.387 1.00 78.12 518 ILE A O 1
ATOM 3776 N N . SER A 1 519 ? -2.110 8.585 -3.633 1.00 74.62 519 SER A N 1
ATOM 3777 C CA . SER A 1 519 ? -1.486 7.502 -2.870 1.00 74.62 519 SER A CA 1
ATOM 3778 C C . SER A 1 519 ? -2.499 6.407 -2.522 1.00 74.62 519 SER A C 1
ATOM 3780 O O . SER A 1 519 ? -2.213 5.229 -2.720 1.00 74.62 519 SER A O 1
ATOM 3782 N N . ALA A 1 520 ? -3.707 6.783 -2.090 1.00 77.69 520 ALA A N 1
ATOM 3783 C CA . ALA A 1 520 ? -4.805 5.855 -1.835 1.00 77.69 520 ALA A CA 1
ATOM 3784 C C . ALA A 1 520 ? -5.168 5.055 -3.099 1.00 77.69 520 ALA A C 1
ATOM 3786 O O . ALA A 1 520 ? -5.139 3.830 -3.074 1.00 77.69 520 ALA A O 1
ATOM 3787 N N . VAL A 1 521 ? -5.414 5.705 -4.240 1.00 81.69 521 VAL A N 1
ATOM 3788 C CA . VAL A 1 521 ? -5.728 5.003 -5.501 1.00 81.69 521 VAL A CA 1
ATOM 3789 C C . VAL A 1 521 ? -4.648 3.982 -5.867 1.00 81.69 521 VAL A C 1
ATOM 3791 O O . VAL A 1 521 ? -4.966 2.825 -6.139 1.00 81.69 521 VAL A O 1
ATOM 3794 N N . ARG A 1 522 ? -3.371 4.372 -5.808 1.00 77.06 522 ARG A N 1
ATOM 3795 C CA . ARG A 1 522 ? -2.243 3.482 -6.129 1.00 77.06 522 ARG A CA 1
ATOM 3796 C C . ARG A 1 522 ? -2.119 2.309 -5.166 1.00 77.06 522 ARG A C 1
ATOM 3798 O O . ARG A 1 522 ? -1.821 1.200 -5.599 1.00 77.06 522 ARG A O 1
ATOM 3805 N N . LEU A 1 523 ? -2.387 2.534 -3.882 1.00 71.88 523 LEU A N 1
ATOM 3806 C CA . LEU A 1 523 ? -2.428 1.475 -2.876 1.00 71.88 523 LEU A CA 1
ATOM 3807 C C . LEU A 1 523 ? -3.613 0.531 -3.090 1.00 71.88 523 LEU A C 1
ATOM 3809 O O . LEU A 1 523 ? -3.445 -0.675 -2.951 1.00 71.88 523 LEU A O 1
ATOM 3813 N N . GLY A 1 524 ? -4.778 1.048 -3.487 1.00 72.12 524 GLY A N 1
ATOM 3814 C CA . GLY A 1 524 ? -5.934 0.232 -3.865 1.00 72.12 524 GLY A CA 1
ATOM 3815 C C . GLY A 1 524 ? -5.626 -0.696 -5.044 1.00 72.12 524 GLY A C 1
ATOM 3816 O O . GLY A 1 524 ? -5.942 -1.882 -4.986 1.00 72.12 524 GLY A O 1
ATOM 3817 N N . LEU A 1 525 ? -4.935 -0.187 -6.072 1.00 74.94 525 LEU A N 1
ATOM 3818 C CA . LEU A 1 525 ? -4.484 -0.994 -7.214 1.00 74.94 525 LEU A CA 1
ATOM 3819 C C . LEU A 1 525 ? -3.423 -2.026 -6.815 1.00 74.94 525 LEU A C 1
ATOM 3821 O O . LEU A 1 525 ? -3.470 -3.165 -7.270 1.00 74.94 525 LEU A O 1
ATOM 3825 N N . ALA A 1 526 ? -2.491 -1.649 -5.939 1.00 66.44 526 ALA A N 1
ATOM 3826 C CA . ALA A 1 526 ? -1.462 -2.550 -5.435 1.00 66.44 526 ALA A CA 1
ATOM 3827 C C . ALA A 1 526 ? -2.030 -3.685 -4.564 1.00 66.44 526 ALA A C 1
ATOM 3829 O O . ALA A 1 526 ? -1.568 -4.821 -4.658 1.00 66.44 526 ALA A O 1
ATOM 3830 N N . ALA A 1 527 ? -3.031 -3.390 -3.730 1.00 59.41 527 ALA A N 1
ATOM 3831 C CA . ALA A 1 527 ? -3.667 -4.355 -2.834 1.00 59.41 527 ALA A CA 1
ATOM 3832 C C . ALA A 1 527 ? -4.548 -5.375 -3.572 1.00 59.41 527 ALA A C 1
ATOM 3834 O O . ALA A 1 527 ? -4.823 -6.448 -3.038 1.00 59.41 527 ALA A O 1
ATOM 3835 N N . ASP A 1 528 ? -5.006 -5.059 -4.788 1.00 59.25 528 ASP A N 1
ATOM 3836 C CA . ASP A 1 528 ? -5.869 -5.962 -5.550 1.00 59.25 528 ASP A CA 1
ATOM 3837 C C . ASP A 1 528 ? -5.112 -7.179 -6.103 1.00 59.25 528 ASP A C 1
ATOM 3839 O O . ASP A 1 528 ? -5.737 -8.191 -6.424 1.00 59.25 528 ASP A O 1
ATOM 3843 N N . GLY A 1 529 ? -3.777 -7.105 -6.223 1.00 53.47 529 GLY A N 1
ATOM 3844 C CA . GLY A 1 529 ? -2.896 -8.209 -6.641 1.00 53.47 529 GLY A CA 1
ATOM 3845 C C . GLY A 1 529 ? -3.231 -8.840 -8.003 1.00 53.47 529 GLY A C 1
ATOM 3846 O O . GLY A 1 529 ? -2.626 -9.839 -8.397 1.00 53.47 529 GLY A O 1
ATOM 3847 N N . THR A 1 530 ? -4.210 -8.291 -8.723 1.00 48.59 530 THR A N 1
ATOM 3848 C CA . THR A 1 530 ? -4.845 -8.884 -9.895 1.00 48.59 530 THR A CA 1
ATOM 3849 C C . THR A 1 530 ? -4.737 -7.912 -11.070 1.00 48.59 530 THR A C 1
ATOM 3851 O O . THR A 1 530 ? -5.493 -6.962 -11.203 1.00 48.59 530 THR A O 1
ATOM 3854 N N . ALA A 1 531 ? -3.773 -8.204 -11.951 1.00 51.88 531 ALA A N 1
ATOM 3855 C CA . ALA A 1 531 ? -3.493 -7.539 -13.230 1.00 51.88 531 ALA A CA 1
ATOM 3856 C C . ALA A 1 531 ? -2.887 -6.109 -13.161 1.00 51.88 531 ALA A C 1
ATOM 3858 O O . ALA A 1 531 ? -3.079 -5.381 -12.192 1.00 51.88 531 ALA A O 1
ATOM 3859 N N . PRO A 1 532 ? -2.121 -5.685 -14.192 1.00 57.88 532 PRO A N 1
ATOM 3860 C CA . PRO A 1 532 ? -1.409 -4.407 -14.201 1.00 57.88 532 PRO A CA 1
ATOM 3861 C C . PRO A 1 532 ? -2.333 -3.224 -14.531 1.00 57.88 532 PRO A C 1
ATOM 3863 O O . PRO A 1 532 ? -2.076 -2.465 -15.461 1.00 57.88 532 PRO A O 1
ATOM 3866 N N . SER A 1 533 ? -3.433 -3.060 -13.798 1.00 59.25 533 SER A N 1
ATOM 3867 C CA . SER A 1 533 ? -4.271 -1.866 -13.914 1.00 59.25 533 SER A CA 1
ATOM 3868 C C . SER A 1 533 ? -3.500 -0.611 -13.515 1.00 59.25 533 SER A C 1
ATOM 3870 O O . SER A 1 533 ? -2.673 -0.638 -12.606 1.00 59.25 533 SER A O 1
ATOM 3872 N N . THR A 1 534 ? -3.780 0.490 -14.203 1.00 66.69 534 THR A N 1
ATOM 3873 C CA . THR A 1 534 ? -3.102 1.773 -14.015 1.00 66.69 534 THR A CA 1
ATOM 3874 C C . THR A 1 534 ? -4.120 2.895 -14.063 1.00 66.69 534 THR A C 1
ATOM 3876 O O . THR A 1 534 ? -5.109 2.833 -14.797 1.00 66.69 534 THR A O 1
ATOM 3879 N N . GLU A 1 535 ? -3.859 3.944 -13.309 1.00 71.12 535 GLU A N 1
ATOM 3880 C CA . GLU A 1 535 ? -4.593 5.190 -13.392 1.00 71.12 535 GLU A CA 1
ATOM 3881 C C . GLU A 1 535 ? -3.882 6.172 -14.331 1.00 71.12 535 GLU A C 1
ATOM 3883 O O . GLU A 1 535 ? -2.653 6.190 -14.432 1.00 71.12 535 GLU A O 1
ATOM 3888 N N . VAL A 1 536 ? -4.652 7.024 -15.006 1.00 71.94 536 VAL A N 1
ATOM 3889 C CA . VAL A 1 536 ? -4.115 8.251 -15.605 1.00 71.94 536 VAL A CA 1
ATOM 3890 C C . VAL A 1 536 ? -4.578 9.421 -14.763 1.00 71.94 536 VAL A C 1
ATOM 3892 O O . VAL A 1 536 ? -5.763 9.745 -14.731 1.00 71.94 536 VAL A O 1
ATOM 3895 N N . VAL A 1 537 ? -3.638 10.050 -14.064 1.00 74.44 537 VAL A N 1
ATOM 3896 C CA . VAL A 1 537 ? -3.945 11.147 -13.148 1.00 74.44 537 VAL A CA 1
ATOM 3897 C C . VAL A 1 537 ? -4.025 12.466 -13.906 1.00 74.44 537 VAL A C 1
ATOM 3899 O O . VAL A 1 537 ? -3.078 12.874 -14.577 1.00 74.44 537 VAL A O 1
ATOM 3902 N N . VAL A 1 538 ? -5.137 13.177 -13.740 1.00 74.94 538 VAL A N 1
ATOM 3903 C CA . VAL A 1 538 ? -5.253 14.596 -14.075 1.00 74.94 538 VAL A CA 1
ATOM 3904 C C . VAL A 1 538 ? -5.568 15.351 -12.791 1.00 74.94 538 VAL A C 1
ATOM 3906 O O . VAL A 1 538 ? -6.671 15.267 -12.252 1.00 74.94 538 VAL A O 1
ATOM 3909 N N . GLN A 1 539 ? -4.574 16.100 -12.318 1.00 78.81 539 GLN A N 1
ATOM 3910 C CA . GLN A 1 539 ? -4.672 16.974 -11.156 1.00 78.81 539 GLN A CA 1
ATOM 3911 C C . GLN A 1 539 ? -4.480 18.426 -11.609 1.00 78.81 539 GLN A C 1
ATOM 3913 O O . GLN A 1 539 ? -3.395 18.815 -12.038 1.00 78.81 539 GLN A O 1
ATOM 3918 N N . ASP A 1 540 ? -5.536 19.233 -11.531 1.00 70.69 540 ASP A N 1
ATOM 3919 C CA . ASP A 1 540 ? -5.509 20.665 -11.850 1.00 70.69 540 ASP A CA 1
ATOM 3920 C C . ASP A 1 540 ? -6.611 21.380 -11.045 1.00 70.69 540 ASP A C 1
ATOM 3922 O O . ASP A 1 540 ? -7.589 20.770 -10.627 1.00 70.69 540 ASP A O 1
ATOM 3926 N N . SER A 1 541 ? -6.466 22.686 -10.837 1.00 72.12 541 SER A N 1
ATOM 3927 C CA . SER A 1 541 ? -7.513 23.568 -10.301 1.00 72.12 541 SER A CA 1
ATOM 3928 C C . SER A 1 541 ? -8.389 24.201 -11.398 1.00 72.12 541 SER A C 1
ATOM 3930 O O . SER A 1 541 ? -9.336 24.928 -11.095 1.00 72.12 541 SER A O 1
ATOM 3932 N N . GLY A 1 542 ? -8.078 23.942 -12.674 1.00 79.31 542 GLY A N 1
ATOM 3933 C CA . GLY A 1 542 ? -8.788 24.452 -13.847 1.00 79.31 542 GLY A CA 1
ATOM 3934 C C . GLY A 1 542 ? -10.227 23.931 -14.040 1.00 79.31 542 GLY A C 1
ATOM 3935 O O . GLY A 1 542 ? -10.782 23.246 -13.181 1.00 79.31 542 GLY A O 1
ATOM 3936 N N . PRO A 1 543 ? -10.876 24.268 -15.174 1.00 89.06 543 PRO A N 1
ATOM 3937 C CA . PRO A 1 543 ? -12.258 23.866 -15.451 1.00 89.06 543 PRO A CA 1
ATOM 3938 C C . PRO A 1 543 ? -12.426 22.343 -15.581 1.00 89.06 543 PRO A C 1
ATOM 3940 O O . PRO A 1 543 ? -11.716 21.705 -16.362 1.00 89.06 543 PRO A O 1
ATOM 3943 N N . ILE A 1 544 ? -13.428 21.780 -14.894 1.00 91.25 544 ILE A N 1
ATOM 3944 C CA . ILE A 1 544 ? -13.738 20.337 -14.903 1.00 91.25 544 ILE A CA 1
ATOM 3945 C C . ILE A 1 544 ? -13.970 19.803 -16.316 1.00 91.25 544 ILE A C 1
ATOM 3947 O O . ILE A 1 544 ? -13.464 18.740 -16.661 1.00 91.25 544 ILE A O 1
ATOM 3951 N N . GLN A 1 545 ? -14.668 20.555 -17.169 1.00 91.00 545 GLN A N 1
ATOM 3952 C CA . GLN A 1 545 ? -14.974 20.127 -18.537 1.00 91.00 545 GLN A CA 1
ATOM 3953 C C . GLN A 1 545 ? -13.703 19.945 -19.379 1.00 91.00 545 GLN A C 1
ATOM 3955 O O . GLN A 1 545 ? -13.647 19.049 -20.214 1.00 91.00 545 GLN A O 1
ATOM 3960 N N . THR A 1 546 ? -12.673 20.767 -19.150 1.00 90.12 546 THR A N 1
ATOM 3961 C CA . THR A 1 546 ? -11.382 20.630 -19.838 1.00 90.12 546 THR A CA 1
ATOM 3962 C C . THR A 1 546 ? -10.667 19.359 -19.396 1.00 90.12 546 THR A C 1
ATOM 3964 O O . THR A 1 546 ? -10.125 18.644 -20.231 1.00 90.12 546 THR A O 1
ATOM 3967 N N . MET A 1 547 ? -10.676 19.058 -18.095 1.00 90.31 547 MET A N 1
ATOM 3968 C CA . MET A 1 547 ? -10.040 17.851 -17.561 1.00 90.31 547 MET A CA 1
ATOM 3969 C C . MET A 1 547 ? -10.768 16.578 -17.995 1.00 90.31 547 MET A C 1
ATOM 3971 O O . MET A 1 547 ? -10.130 15.661 -18.498 1.00 90.31 547 MET A O 1
ATOM 3975 N N . MET A 1 548 ? -12.099 16.552 -17.890 1.00 93.81 548 MET A N 1
ATOM 3976 C CA . MET A 1 548 ? -12.918 15.446 -18.398 1.00 93.81 548 MET A CA 1
ATOM 3977 C C . MET A 1 548 ? -12.755 15.262 -19.911 1.00 93.81 548 MET A C 1
ATOM 3979 O O . MET A 1 548 ? -12.708 14.131 -20.389 1.00 93.81 548 MET A O 1
ATOM 3983 N N . GLY A 1 549 ? -12.591 16.361 -20.656 1.00 91.94 549 GLY A N 1
ATOM 3984 C CA . GLY A 1 549 ? -12.272 16.324 -22.082 1.00 91.94 549 GLY A CA 1
ATOM 3985 C C . GLY A 1 549 ? -10.970 15.598 -22.394 1.00 91.94 549 GLY A C 1
ATOM 3986 O O . GLY A 1 549 ? -10.955 14.779 -23.302 1.00 91.94 549 GLY A O 1
ATOM 3987 N N . ARG A 1 550 ? -9.918 15.784 -21.585 1.00 89.06 550 ARG A N 1
ATOM 3988 C CA . ARG A 1 550 ? -8.662 15.033 -21.759 1.00 89.06 550 ARG A CA 1
ATOM 3989 C C . ARG A 1 550 ? -8.882 13.525 -21.630 1.00 89.06 550 ARG A C 1
ATOM 3991 O O . ARG A 1 550 ? -8.326 12.766 -22.415 1.00 89.06 550 ARG A O 1
ATOM 3998 N N . PHE A 1 551 ? -9.705 13.082 -20.677 1.00 92.06 551 PHE A N 1
ATOM 3999 C CA . PHE A 1 551 ? -10.044 11.660 -20.532 1.00 92.06 551 PHE A CA 1
ATOM 4000 C C . PHE A 1 551 ? -10.835 11.121 -21.725 1.00 92.06 551 PHE A C 1
ATOM 4002 O O . PHE A 1 551 ? -10.520 10.040 -22.226 1.00 92.06 551 PHE A O 1
ATOM 4009 N N . ALA A 1 552 ? -11.803 11.892 -22.224 1.00 90.88 552 ALA A N 1
ATOM 4010 C CA . ALA A 1 552 ? -12.554 11.538 -23.425 1.00 90.88 552 ALA A CA 1
ATOM 4011 C C . ALA A 1 552 ? -11.643 11.441 -24.664 1.00 90.88 552 ALA A C 1
ATOM 4013 O O . ALA A 1 552 ? -11.728 10.465 -25.408 1.00 90.88 552 ALA A O 1
ATOM 4014 N N . ASP A 1 553 ? -10.723 12.392 -24.843 1.00 87.31 553 ASP A N 1
ATOM 4015 C CA . ASP A 1 553 ? -9.745 12.396 -25.938 1.00 87.31 553 ASP A CA 1
ATOM 4016 C C . ASP A 1 553 ? -8.790 11.188 -25.850 1.00 87.31 553 ASP A C 1
ATOM 4018 O O . ASP A 1 553 ? -8.390 10.624 -26.871 1.00 87.31 553 ASP A O 1
ATOM 4022 N N . MET A 1 554 ? -8.461 10.739 -24.632 1.00 87.75 554 MET A N 1
ATOM 4023 C CA . MET A 1 554 ? -7.697 9.511 -24.369 1.00 87.75 554 MET A CA 1
ATOM 4024 C C . MET A 1 554 ? -8.512 8.218 -24.560 1.00 87.75 554 MET A C 1
ATOM 4026 O O . MET A 1 554 ? -7.956 7.120 -24.456 1.00 87.75 554 MET A O 1
ATOM 4030 N N . GLY A 1 555 ? -9.810 8.323 -24.862 1.00 87.75 555 GLY A N 1
ATOM 4031 C CA . GLY A 1 555 ? -10.704 7.187 -25.072 1.00 87.75 555 GLY A CA 1
ATOM 4032 C C . GLY A 1 555 ? -11.073 6.445 -23.787 1.00 87.75 555 GLY A C 1
ATOM 4033 O O . GLY A 1 555 ? -11.295 5.237 -23.837 1.00 87.75 555 GLY A O 1
ATOM 4034 N N . MET A 1 556 ? -11.097 7.136 -22.643 1.00 90.19 556 MET A N 1
ATOM 4035 C CA . MET A 1 556 ? -11.471 6.537 -21.360 1.00 90.19 556 MET A CA 1
ATOM 4036 C C . MET A 1 556 ? -12.986 6.509 -21.182 1.00 90.19 556 MET A C 1
ATOM 4038 O O . MET A 1 556 ? -13.649 7.544 -21.251 1.00 90.19 556 MET A O 1
ATOM 4042 N N . GLY A 1 557 ? -13.525 5.320 -20.918 1.00 92.12 557 GLY A N 1
ATOM 4043 C CA . GLY A 1 557 ? -14.945 5.116 -20.640 1.00 92.12 557 GLY A CA 1
ATOM 4044 C C . GLY A 1 557 ? -15.317 5.323 -19.173 1.00 92.12 557 GLY A C 1
ATOM 4045 O O . GLY A 1 557 ? -16.477 5.611 -18.880 1.00 92.12 557 GLY A O 1
ATOM 4046 N N . LEU A 1 558 ? -14.350 5.196 -18.258 1.00 94.88 558 LEU A N 1
ATOM 4047 C CA . LEU A 1 558 ? -14.536 5.316 -16.811 1.00 94.88 558 LEU A CA 1
ATOM 4048 C C . LEU A 1 558 ? -13.535 6.305 -16.205 1.00 94.88 558 LEU A C 1
ATOM 4050 O O . LEU A 1 558 ? -12.329 6.207 -16.441 1.00 94.88 558 LEU A O 1
ATOM 4054 N N . VAL A 1 559 ? -14.042 7.231 -15.391 1.00 95.38 559 VAL A N 1
ATOM 4055 C CA . VAL A 1 559 ? -13.239 8.212 -14.654 1.00 95.38 559 VAL A CA 1
ATOM 4056 C C . VAL A 1 559 ? -13.613 8.178 -13.173 1.00 95.38 559 VAL A C 1
ATOM 4058 O O . VAL A 1 559 ? -14.759 8.434 -12.805 1.00 95.38 559 VAL A O 1
ATOM 4061 N N . VAL A 1 560 ? -12.641 7.893 -12.313 1.00 94.56 560 VAL A N 1
ATOM 4062 C CA . VAL A 1 560 ? -12.738 8.096 -10.867 1.00 94.56 560 VAL A CA 1
ATOM 4063 C C . VAL A 1 560 ? -12.556 9.583 -10.576 1.00 94.56 560 VAL A C 1
ATOM 4065 O O . VAL A 1 560 ? -11.587 10.196 -11.023 1.00 94.56 560 VAL A O 1
ATOM 4068 N N . VAL A 1 561 ? -13.491 10.177 -9.837 1.00 93.06 561 VAL A N 1
ATOM 4069 C CA . VAL A 1 561 ? -13.494 11.608 -9.512 1.00 93.06 561 VAL A CA 1
ATOM 4070 C C . VAL A 1 561 ? -13.403 11.788 -7.998 1.00 93.06 561 VAL A C 1
ATOM 4072 O O . VAL A 1 561 ? -14.368 11.560 -7.264 1.00 93.06 561 VAL A O 1
ATOM 4075 N N . HIS A 1 562 ? -12.238 12.240 -7.537 1.00 90.69 562 HIS A N 1
ATOM 4076 C CA . HIS A 1 562 ? -12.020 12.687 -6.166 1.00 90.69 562 HIS A CA 1
ATOM 4077 C C . HIS A 1 562 ? -12.109 14.214 -6.118 1.00 90.69 562 HIS A C 1
ATOM 4079 O O . HIS A 1 562 ? -11.123 14.923 -6.340 1.00 90.69 562 HIS A O 1
ATOM 4085 N N . ALA A 1 563 ? -13.321 14.729 -5.910 1.00 87.38 563 ALA A N 1
ATOM 4086 C CA . ALA A 1 563 ? -13.575 16.163 -5.885 1.00 87.38 563 ALA A CA 1
ATOM 4087 C C . ALA A 1 563 ? -14.813 16.518 -5.052 1.00 87.38 563 ALA A C 1
ATOM 4089 O O . ALA A 1 563 ? -15.698 15.688 -4.834 1.00 87.38 563 ALA A O 1
ATOM 4090 N N . GLY A 1 564 ? -14.903 17.784 -4.639 1.00 81.31 564 GLY A N 1
ATOM 4091 C CA . GLY A 1 564 ? -16.087 18.320 -3.963 1.00 81.31 564 GLY A CA 1
ATOM 4092 C C . GLY A 1 564 ? -17.357 18.280 -4.828 1.00 81.31 564 GLY A C 1
ATOM 4093 O O . GLY A 1 564 ? -17.329 17.932 -6.012 1.00 81.31 564 GLY A O 1
ATOM 4094 N N . GLU A 1 565 ? -18.487 18.667 -4.235 1.00 83.25 565 GLU A N 1
ATOM 4095 C CA . GLU A 1 565 ? -19.819 18.592 -4.853 1.00 83.25 565 GLU A CA 1
ATOM 4096 C C . GLU A 1 565 ? -19.909 19.280 -6.220 1.00 83.25 565 GLU A C 1
ATOM 4098 O O . GLU A 1 565 ? -20.247 18.626 -7.208 1.00 83.25 565 GLU A O 1
ATOM 4103 N N . ASP A 1 566 ? -19.552 20.563 -6.305 1.00 84.12 566 ASP A N 1
ATOM 4104 C CA . ASP A 1 566 ? -19.664 21.344 -7.545 1.00 84.12 566 ASP A CA 1
ATOM 4105 C C . ASP A 1 566 ? -18.825 20.762 -8.688 1.00 84.12 566 ASP A C 1
ATOM 4107 O O . ASP A 1 566 ? -19.218 20.802 -9.858 1.00 84.12 566 ASP A O 1
ATOM 4111 N N . ALA A 1 567 ? -17.646 20.238 -8.356 1.00 88.69 567 ALA A N 1
ATOM 4112 C CA . ALA A 1 567 ? -16.738 19.640 -9.320 1.00 88.69 567 ALA A CA 1
ATOM 4113 C C . ALA A 1 567 ? -17.262 18.282 -9.808 1.00 88.69 567 ALA A C 1
ATOM 4115 O O . ALA A 1 567 ? -17.289 18.026 -11.013 1.00 88.69 567 ALA A O 1
ATOM 4116 N N . THR A 1 568 ? -17.755 17.450 -8.887 1.00 91.06 568 THR A N 1
ATOM 4117 C CA . THR A 1 568 ? -18.376 16.157 -9.206 1.00 91.06 568 THR A CA 1
ATOM 4118 C C . THR A 1 568 ? -19.629 16.340 -10.064 1.00 91.06 568 THR A C 1
ATOM 4120 O O . THR A 1 568 ? -19.800 15.640 -11.060 1.00 91.06 568 THR A O 1
ATOM 4123 N N . ALA A 1 569 ? -20.468 17.332 -9.751 1.00 91.19 569 ALA A N 1
ATOM 4124 C CA . ALA A 1 569 ? -21.659 17.664 -10.529 1.00 91.19 569 ALA A CA 1
ATOM 4125 C C . ALA A 1 569 ? -21.319 18.039 -11.983 1.00 91.19 569 ALA A C 1
ATOM 4127 O O . ALA A 1 569 ? -21.952 17.555 -12.922 1.00 91.19 569 ALA A O 1
ATOM 4128 N N . GLN A 1 570 ? -20.292 18.873 -12.177 1.00 93.44 570 GLN A N 1
ATOM 4129 C CA . GLN A 1 570 ? -19.818 19.261 -13.509 1.00 93.44 570 GLN A CA 1
ATOM 4130 C C . GLN A 1 570 ? -19.206 18.085 -14.279 1.00 93.44 570 GLN A C 1
ATOM 4132 O O . GLN A 1 570 ? -19.376 18.000 -15.497 1.00 93.44 570 GLN A O 1
ATOM 4137 N N . ALA A 1 571 ? -18.502 17.182 -13.590 1.00 94.12 571 ALA A N 1
ATOM 4138 C CA . ALA A 1 571 ? -17.950 15.976 -14.199 1.00 94.12 571 ALA A CA 1
ATOM 4139 C C . ALA A 1 571 ? -19.068 15.034 -14.669 1.00 94.12 571 ALA A C 1
ATOM 4141 O O . ALA A 1 571 ? -19.019 14.553 -15.800 1.00 94.12 571 ALA A O 1
ATOM 4142 N N . ALA A 1 572 ? -20.103 14.840 -13.846 1.00 94.00 572 ALA A N 1
ATOM 4143 C CA . ALA A 1 572 ? -21.279 14.044 -14.185 1.00 94.00 572 ALA A CA 1
ATOM 4144 C C . ALA A 1 572 ? -22.048 14.618 -15.389 1.00 94.00 572 ALA A C 1
ATOM 4146 O O . ALA A 1 572 ? -22.358 13.882 -16.323 1.00 94.00 572 ALA A O 1
ATOM 4147 N N . GLU A 1 573 ? -22.281 15.938 -15.431 1.00 95.38 573 GLU A N 1
ATOM 4148 C CA . GLU A 1 573 ? -22.933 16.593 -16.578 1.00 95.38 573 GLU A CA 1
ATOM 4149 C C . GLU A 1 573 ? -22.128 16.406 -17.874 1.00 95.38 573 GLU A C 1
ATOM 4151 O O . GLU A 1 573 ? -22.690 16.128 -18.937 1.00 95.38 573 GLU A O 1
ATOM 4156 N N . TYR A 1 574 ? -20.799 16.524 -17.794 1.00 96.44 574 TYR A N 1
ATOM 4157 C CA . TYR A 1 574 ? -19.931 16.260 -18.937 1.00 96.44 574 TYR A CA 1
ATOM 4158 C C . TYR A 1 574 ? -20.009 14.792 -19.380 1.00 96.44 574 TYR A C 1
ATOM 4160 O O . TYR A 1 574 ? -20.094 14.520 -20.580 1.00 96.44 574 TYR A O 1
ATOM 4168 N N . ALA A 1 575 ? -19.992 13.855 -18.430 1.00 96.12 575 ALA A N 1
ATOM 4169 C CA . ALA A 1 575 ? -20.057 12.423 -18.695 1.00 96.12 575 ALA A CA 1
ATOM 4170 C C . ALA A 1 575 ? -21.371 12.023 -19.384 1.00 96.12 575 ALA A C 1
ATOM 4172 O O . ALA A 1 575 ? -21.335 11.331 -20.402 1.00 96.12 575 ALA A O 1
ATOM 4173 N N . ASP A 1 576 ? -22.508 12.554 -18.926 1.00 94.56 576 ASP A N 1
ATOM 4174 C CA . ASP A 1 576 ? -23.815 12.358 -19.566 1.00 94.56 576 ASP A CA 1
ATOM 4175 C C . ASP A 1 576 ? -23.842 12.865 -21.014 1.00 94.56 576 ASP A C 1
ATOM 4177 O O . ASP A 1 576 ? -24.430 12.236 -21.897 1.00 94.56 576 ASP A O 1
ATOM 4181 N N . ALA A 1 577 ? -23.206 14.011 -21.273 1.00 95.81 577 ALA A N 1
ATOM 4182 C CA . ALA A 1 577 ? -23.195 14.629 -22.594 1.00 95.81 577 ALA A CA 1
ATOM 4183 C C . ALA A 1 577 ? -22.273 13.916 -23.597 1.00 95.81 577 ALA A C 1
ATOM 4185 O O . ALA A 1 577 ? -22.525 13.988 -24.803 1.00 95.81 577 ALA A O 1
ATOM 4186 N N . ASN A 1 578 ? -21.220 13.248 -23.118 1.00 94.81 578 ASN A N 1
ATOM 4187 C CA . ASN A 1 578 ? -20.155 12.695 -23.962 1.00 94.81 578 ASN A CA 1
ATOM 4188 C C . ASN A 1 578 ? -20.039 11.164 -23.898 1.00 94.81 578 ASN A C 1
ATOM 4190 O O . ASN A 1 578 ? -19.233 10.595 -24.627 1.00 94.81 578 ASN A O 1
ATOM 4194 N N . GLY A 1 579 ? -20.860 10.493 -23.086 1.00 92.25 579 GLY A N 1
ATOM 4195 C CA . GLY A 1 579 ? -20.843 9.039 -22.947 1.00 92.25 579 GLY A CA 1
ATOM 4196 C C . GLY A 1 579 ? -19.617 8.548 -22.185 1.00 92.25 579 GLY A C 1
ATOM 4197 O O . GLY A 1 579 ? -18.860 7.744 -22.708 1.00 92.25 579 GLY A O 1
ATOM 4198 N N . LEU A 1 580 ? -19.422 9.031 -20.960 1.00 95.50 580 LEU A N 1
ATOM 4199 C CA . LEU A 1 580 ? -18.459 8.482 -20.001 1.00 95.50 580 LEU A CA 1
ATOM 4200 C C . LEU A 1 580 ? -19.220 7.997 -18.765 1.00 95.50 580 LEU A C 1
ATOM 4202 O O . LEU A 1 580 ? -20.381 8.353 -18.585 1.00 95.50 580 LEU A O 1
ATOM 4206 N N . ILE A 1 581 ? -18.573 7.218 -17.904 1.00 96.88 581 ILE A N 1
ATOM 4207 C CA . ILE A 1 581 ? -19.055 6.878 -16.564 1.00 96.88 581 ILE A CA 1
ATOM 4208 C C . ILE A 1 581 ? -18.137 7.532 -15.531 1.00 96.88 581 ILE A C 1
ATOM 4210 O O . ILE A 1 581 ? -16.915 7.520 -15.679 1.00 96.88 581 ILE A O 1
ATOM 4214 N N . VAL A 1 582 ? -18.727 8.106 -14.486 1.00 96.38 582 VAL A N 1
ATOM 4215 C CA . VAL A 1 582 ? -18.018 8.708 -13.356 1.00 96.38 582 VAL A CA 1
ATOM 4216 C C . VAL A 1 582 ? -18.210 7.844 -12.119 1.00 96.38 582 VAL A C 1
ATOM 4218 O O . VAL A 1 582 ? -19.336 7.473 -11.801 1.00 96.38 582 VAL A O 1
ATOM 4221 N N . LEU A 1 583 ? -17.120 7.574 -11.402 1.00 95.12 583 LEU A N 1
ATOM 4222 C CA . LEU A 1 583 ? -17.136 6.999 -10.060 1.00 95.12 583 LEU A CA 1
ATOM 4223 C C . LEU A 1 583 ? -16.631 8.047 -9.057 1.00 95.12 583 LEU A C 1
ATOM 4225 O O . LEU A 1 583 ? -15.431 8.274 -8.928 1.00 95.12 583 LEU A O 1
ATOM 4229 N N . GLY A 1 584 ? -17.551 8.743 -8.394 1.00 92.38 584 GLY A N 1
ATOM 4230 C CA . GLY A 1 584 ? -17.251 9.804 -7.435 1.00 92.38 584 GLY A CA 1
ATOM 4231 C C . GLY A 1 584 ? -16.973 9.267 -6.030 1.00 92.38 584 GLY A C 1
ATOM 4232 O O . GLY A 1 584 ? -17.667 8.361 -5.569 1.00 92.38 584 GLY A O 1
ATOM 4233 N N . THR A 1 585 ? -16.002 9.847 -5.317 1.00 88.38 585 THR A N 1
ATOM 4234 C CA . THR A 1 585 ? -15.617 9.352 -3.974 1.00 88.38 585 THR A CA 1
ATOM 4235 C C . THR A 1 585 ? -15.767 10.373 -2.845 1.00 88.38 585 THR A C 1
ATOM 4237 O O . THR A 1 585 ? -15.645 9.996 -1.686 1.00 88.38 585 THR A O 1
ATOM 4240 N N . ALA A 1 586 ? -16.048 11.647 -3.149 1.00 82.00 586 ALA A N 1
ATOM 4241 C CA . ALA A 1 586 ? -16.040 12.718 -2.141 1.00 82.00 586 ALA A CA 1
ATOM 4242 C C . ALA A 1 586 ? -17.293 13.613 -2.102 1.00 82.00 586 ALA A C 1
ATOM 4244 O O . ALA A 1 586 ? -17.425 14.427 -1.192 1.00 82.00 586 ALA A O 1
ATOM 4245 N N . SER A 1 587 ? -18.239 13.479 -3.040 1.00 82.81 587 SER A N 1
ATOM 4246 C CA . SER A 1 587 ? -19.464 14.290 -3.024 1.00 82.81 587 SER A CA 1
ATOM 4247 C C . SER A 1 587 ? -20.604 13.621 -2.257 1.00 82.81 587 SER A C 1
ATOM 4249 O O . SER A 1 587 ? -21.129 12.591 -2.684 1.00 82.81 587 SER A O 1
ATOM 4251 N N . THR A 1 588 ? -21.065 14.283 -1.197 1.00 80.44 588 THR A N 1
ATOM 4252 C CA . THR A 1 588 ? -22.162 13.826 -0.332 1.00 80.44 588 THR A CA 1
ATOM 4253 C C . THR A 1 588 ? -23.529 14.420 -0.704 1.00 80.44 588 THR A C 1
ATOM 4255 O O . THR A 1 588 ? -24.514 14.214 -0.014 1.00 80.44 588 THR A O 1
ATOM 4258 N N . SER A 1 589 ? -23.668 15.129 -1.824 1.00 82.62 589 SER A N 1
ATOM 4259 C CA . SER A 1 589 ? -24.924 15.831 -2.135 1.00 82.62 589 SER A CA 1
ATOM 4260 C C . SER A 1 589 ? -26.089 14.907 -2.487 1.00 82.62 589 SER A C 1
ATOM 4262 O O . SER A 1 589 ? -26.000 14.112 -3.427 1.00 82.62 589 SER A O 1
ATOM 4264 N N . ASP A 1 590 ? -27.236 15.071 -1.829 1.00 82.62 590 ASP A N 1
ATOM 4265 C CA . ASP A 1 590 ? -28.476 14.383 -2.218 1.00 82.62 590 ASP A CA 1
ATOM 4266 C C . ASP A 1 590 ? -28.969 14.819 -3.613 1.00 82.62 590 ASP A C 1
ATOM 4268 O O . ASP A 1 590 ? -29.658 14.068 -4.304 1.00 82.62 590 ASP A O 1
ATOM 4272 N N . ALA A 1 591 ? -28.595 16.018 -4.081 1.00 83.50 591 ALA A N 1
ATOM 4273 C CA . ALA A 1 591 ? -29.023 16.535 -5.383 1.00 83.50 591 ALA A CA 1
ATOM 4274 C C . ALA A 1 591 ? -28.414 15.772 -6.574 1.00 83.50 591 ALA A C 1
ATOM 4276 O O . ALA A 1 591 ? -28.911 15.889 -7.701 1.00 83.50 591 ALA A O 1
ATOM 4277 N N . LEU A 1 592 ? -27.348 15.006 -6.333 1.00 86.75 592 LEU A N 1
ATOM 4278 C CA . LEU A 1 592 ? -26.673 14.176 -7.328 1.00 86.75 592 LEU A CA 1
ATOM 4279 C C . LEU A 1 592 ? -27.187 12.730 -7.369 1.00 86.75 592 LEU A C 1
ATOM 4281 O O . LEU A 1 592 ? -26.814 12.001 -8.277 1.00 86.75 592 LEU A O 1
ATOM 4285 N N . ALA A 1 593 ? -28.093 12.338 -6.468 1.00 86.06 593 ALA A N 1
ATOM 4286 C CA . ALA A 1 593 ? -28.694 11.005 -6.439 1.00 86.06 593 ALA A CA 1
ATOM 4287 C C . ALA A 1 593 ? -29.761 10.837 -7.537 1.00 86.06 593 ALA A C 1
ATOM 4289 O O . ALA A 1 593 ? -30.965 10.967 -7.285 1.00 86.06 593 ALA A O 1
ATOM 4290 N N . LYS A 1 594 ? -29.346 10.599 -8.788 1.00 87.31 594 LYS A N 1
ATOM 4291 C CA . LYS A 1 594 ? -30.256 10.549 -9.945 1.00 87.31 594 LYS A CA 1
ATOM 4292 C C . LYS A 1 594 ? -30.210 9.200 -10.654 1.00 87.31 594 LYS A C 1
ATOM 4294 O O . LYS A 1 594 ? -29.257 8.855 -11.335 1.00 87.31 594 LYS A O 1
ATOM 4299 N N . SER A 1 595 ? -31.328 8.479 -10.623 1.00 88.19 595 SER A N 1
ATOM 4300 C CA . SER A 1 595 ? -31.447 7.214 -11.352 1.00 88.19 595 SER A CA 1
ATOM 4301 C C . SER A 1 595 ? -31.189 7.351 -12.857 1.00 88.19 595 SER A C 1
ATOM 4303 O O . SER A 1 595 ? -31.896 8.072 -13.570 1.00 88.19 595 SER A O 1
ATOM 4305 N N . GLY A 1 596 ? -30.214 6.575 -13.337 1.00 85.38 596 GLY A N 1
ATOM 4306 C CA . GLY A 1 596 ? -29.900 6.406 -14.754 1.00 85.38 596 GLY A CA 1
ATOM 4307 C C . GLY A 1 596 ? -28.949 7.446 -15.348 1.00 85.38 596 GLY A C 1
ATOM 4308 O O . GLY A 1 596 ? -28.728 7.388 -16.559 1.00 85.38 596 GLY A O 1
ATOM 4309 N N . ASP A 1 597 ? -28.394 8.361 -14.548 1.00 91.81 597 ASP A N 1
ATOM 4310 C CA . ASP A 1 597 ? -27.326 9.264 -14.990 1.00 91.81 597 ASP A CA 1
ATOM 4311 C C . ASP A 1 597 ? -25.962 8.552 -15.013 1.00 91.81 597 ASP A C 1
ATOM 4313 O O . ASP A 1 597 ? -25.864 7.351 -14.760 1.00 91.81 597 ASP A O 1
ATOM 4317 N N . SER A 1 598 ? -24.902 9.231 -15.435 1.00 93.88 598 SER A N 1
ATOM 4318 C CA . SER A 1 598 ? -23.559 8.649 -15.569 1.00 93.88 598 SER A CA 1
ATOM 4319 C C . SER A 1 598 ? -22.721 8.680 -14.296 1.00 93.88 598 SER A C 1
ATOM 4321 O O . SER A 1 598 ? -21.535 8.360 -14.363 1.00 93.88 598 SER A O 1
ATOM 4323 N N . LEU A 1 599 ? -23.315 9.038 -13.159 1.00 95.06 599 LEU A N 1
ATOM 4324 C CA . LEU A 1 599 ? -22.627 9.168 -11.889 1.00 95.06 599 LEU A CA 1
ATOM 4325 C C . LEU A 1 599 ? -22.927 7.963 -10.995 1.00 95.06 599 LEU A C 1
ATOM 4327 O O . LEU A 1 599 ? -24.063 7.692 -10.635 1.00 95.06 599 LEU A O 1
ATOM 4331 N N . PHE A 1 600 ? -21.870 7.266 -10.601 1.00 94.94 600 PHE A N 1
ATOM 4332 C CA . PHE A 1 600 ? -21.884 6.327 -9.490 1.00 94.94 600 PHE A CA 1
ATOM 4333 C C . PHE A 1 600 ? -21.072 6.917 -8.346 1.00 94.94 600 PHE A C 1
ATOM 4335 O O . PHE A 1 600 ? -20.080 7.607 -8.592 1.00 94.94 600 PHE A O 1
ATOM 4342 N N . ARG A 1 601 ? -21.459 6.670 -7.096 1.00 91.06 601 ARG A N 1
ATOM 4343 C CA . ARG A 1 601 ? -20.767 7.243 -5.936 1.00 91.06 601 ARG A CA 1
ATOM 4344 C C . ARG A 1 601 ? -20.485 6.208 -4.865 1.00 91.06 601 ARG A C 1
ATOM 4346 O O . ARG A 1 601 ? -21.394 5.530 -4.406 1.00 91.06 601 ARG A O 1
ATOM 4353 N N . LEU A 1 602 ? -19.232 6.176 -4.413 1.00 87.75 602 LEU A N 1
ATOM 4354 C CA . LEU A 1 602 ? -18.811 5.490 -3.184 1.00 87.75 602 LEU A CA 1
ATOM 4355 C C . LEU A 1 602 ? -18.764 6.441 -1.975 1.00 87.75 602 LEU A C 1
ATOM 4357 O O . LEU A 1 602 ? -18.322 6.065 -0.895 1.00 87.75 602 LEU A O 1
ATOM 4361 N N . ALA A 1 603 ? -19.243 7.675 -2.153 1.00 82.06 603 ALA A N 1
ATOM 4362 C CA . ALA A 1 603 ? -19.528 8.602 -1.068 1.00 82.06 603 ALA A CA 1
ATOM 4363 C C . ALA A 1 603 ? -20.979 8.447 -0.604 1.00 82.06 603 ALA A C 1
ATOM 4365 O O . ALA A 1 603 ? -21.889 8.278 -1.420 1.00 82.06 603 ALA A O 1
ATOM 4366 N N . THR A 1 604 ? -21.209 8.567 0.700 1.00 77.88 604 THR A N 1
ATOM 4367 C CA . THR A 1 604 ? -22.567 8.565 1.247 1.00 77.88 604 THR A CA 1
ATOM 4368 C C . THR A 1 604 ? -23.245 9.915 1.058 1.00 77.88 604 THR A C 1
ATOM 4370 O O . THR A 1 604 ? -22.625 10.934 1.370 1.00 77.88 604 THR A O 1
ATOM 4373 N N . PRO A 1 605 ? -24.522 9.954 0.653 1.00 82.38 605 PRO A N 1
ATOM 4374 C CA . PRO A 1 605 ? -25.287 11.192 0.652 1.00 82.38 605 PRO A CA 1
ATOM 4375 C C . PRO A 1 605 ? -25.489 11.779 2.066 1.00 82.38 605 PRO A C 1
ATOM 4377 O O . PRO A 1 605 ? -25.573 11.034 3.045 1.00 82.38 605 PRO A O 1
ATOM 4380 N N . ASP A 1 606 ? -25.634 13.101 2.175 1.00 84.38 606 ASP A N 1
ATOM 4381 C CA . ASP A 1 606 ? -25.831 13.854 3.421 1.00 84.38 606 ASP A CA 1
ATOM 4382 C C . ASP A 1 606 ? -27.054 13.359 4.196 1.00 84.38 606 ASP A C 1
ATOM 4384 O O . ASP A 1 606 ? -27.030 13.314 5.425 1.00 84.38 606 ASP A O 1
ATOM 4388 N N . SER A 1 607 ? -28.109 12.929 3.497 1.00 84.81 607 SER A N 1
ATOM 4389 C CA . SER A 1 607 ? -29.282 12.309 4.119 1.00 84.81 607 SER A CA 1
ATOM 4390 C C . SER A 1 607 ? -28.941 11.079 4.968 1.00 84.81 607 SER A C 1
ATOM 4392 O O . SER A 1 607 ? -29.575 10.865 6.002 1.00 84.81 607 SER A O 1
ATOM 4394 N N . ARG A 1 608 ? -27.921 10.297 4.587 1.00 85.56 608 ARG A N 1
ATOM 4395 C CA . ARG A 1 608 ? -27.474 9.106 5.330 1.00 85.56 608 ARG A CA 1
ATOM 4396 C C . ARG A 1 608 ? -26.665 9.471 6.568 1.00 85.56 608 ARG A C 1
ATOM 4398 O O . ARG A 1 608 ? -26.902 8.912 7.636 1.00 85.56 608 ARG A O 1
ATOM 4405 N N . LEU A 1 609 ? -25.775 10.457 6.457 1.00 85.81 609 LEU A N 1
ATOM 4406 C CA . LEU A 1 609 ? -25.049 10.978 7.617 1.00 85.81 609 LEU A CA 1
ATOM 4407 C C . LEU A 1 609 ? -26.019 11.647 8.603 1.00 85.81 609 LEU A C 1
ATOM 4409 O O . LEU A 1 609 ? -25.929 11.419 9.808 1.00 85.81 609 LEU A O 1
ATOM 4413 N N . ALA A 1 610 ? -26.986 12.422 8.106 1.00 89.19 610 ALA A N 1
ATOM 4414 C CA . ALA A 1 610 ? -28.029 13.027 8.926 1.00 89.19 610 ALA A CA 1
ATOM 4415 C C . ALA A 1 610 ? -28.847 11.974 9.684 1.00 89.19 610 ALA A C 1
ATOM 4417 O O . ALA A 1 610 ? -29.113 12.161 10.868 1.00 89.19 610 ALA A O 1
ATOM 4418 N N . GLU A 1 611 ? -29.210 10.864 9.036 1.00 89.44 611 GLU A N 1
ATOM 4419 C CA . GLU A 1 611 ? -29.906 9.735 9.665 1.00 89.44 611 GLU A CA 1
ATOM 4420 C C . GLU A 1 611 ? -29.101 9.179 10.857 1.00 89.44 611 GLU A C 1
ATOM 4422 O O . GLU A 1 611 ? -29.627 9.082 11.970 1.00 89.44 611 GLU A O 1
ATOM 4427 N N . ALA A 1 612 ? -27.802 8.920 10.668 1.00 89.31 612 ALA A N 1
ATOM 4428 C CA . ALA A 1 612 ? -26.912 8.452 11.732 1.00 89.31 612 ALA A CA 1
ATOM 4429 C C . ALA A 1 612 ? -26.765 9.468 12.880 1.00 89.31 612 ALA A C 1
ATOM 4431 O O . ALA A 1 612 ? -26.843 9.109 14.060 1.00 89.31 612 ALA A O 1
ATOM 4432 N N . VAL A 1 613 ? -26.600 10.754 12.555 1.00 90.75 613 VAL A N 1
ATOM 4433 C CA . VAL A 1 613 ? -26.504 11.844 13.539 1.00 90.75 613 VAL A CA 1
ATOM 4434 C C . VAL A 1 613 ? -27.798 11.962 14.346 1.00 90.75 613 VAL A C 1
ATOM 4436 O O . VAL A 1 613 ? -27.750 11.994 15.574 1.00 90.75 613 VAL A O 1
ATOM 4439 N N . VAL A 1 614 ? -28.961 11.967 13.691 1.00 92.94 614 VAL A N 1
ATOM 4440 C CA . VAL A 1 614 ? -30.275 12.045 14.348 1.00 92.94 614 VAL A CA 1
ATOM 4441 C C . VAL A 1 614 ? -30.473 10.878 15.305 1.00 92.94 614 VAL A C 1
ATOM 4443 O O . VAL A 1 614 ? -30.800 11.093 16.472 1.00 92.94 614 VAL A O 1
ATOM 4446 N N . HIS A 1 615 ? -30.202 9.653 14.860 1.00 91.25 615 HIS A N 1
ATOM 4447 C CA . HIS A 1 615 ? -30.316 8.490 15.731 1.00 91.25 615 HIS A CA 1
ATOM 4448 C C . HIS A 1 615 ? -29.327 8.524 16.894 1.00 91.25 615 HIS A C 1
ATOM 4450 O O . HIS A 1 615 ? -29.643 8.029 17.979 1.00 91.25 615 HIS A O 1
ATOM 4456 N N . THR A 1 616 ? -28.145 9.108 16.703 1.00 90.62 616 THR A N 1
ATOM 4457 C CA . THR A 1 616 ? -27.178 9.329 17.784 1.00 90.62 616 THR A CA 1
ATOM 4458 C C . THR A 1 616 ? -27.731 10.300 18.827 1.00 90.62 616 THR A C 1
ATOM 4460 O O . THR A 1 616 ? -27.707 9.988 20.015 1.00 90.62 616 THR A O 1
ATOM 4463 N N . LEU A 1 617 ? -28.315 11.427 18.403 1.00 92.38 617 LEU A N 1
ATOM 4464 C CA . LEU A 1 617 ? -28.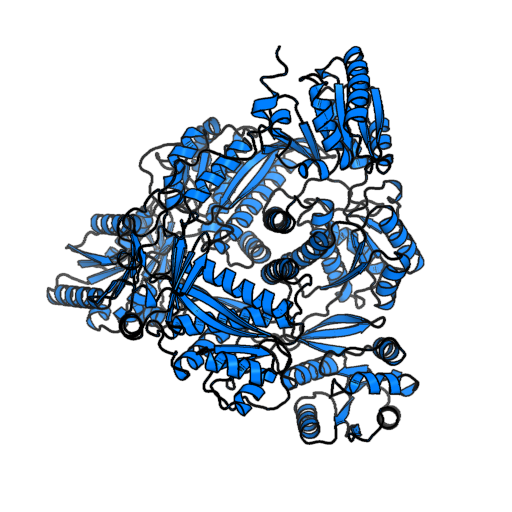962 12.399 19.295 1.00 92.38 617 LEU A CA 1
ATOM 4465 C C . LEU A 1 617 ? -30.118 11.769 20.087 1.00 92.38 617 LEU A C 1
ATOM 4467 O O . LEU A 1 617 ? -30.243 11.994 21.292 1.00 92.38 617 LEU A O 1
ATOM 4471 N N . GLU A 1 618 ? -30.949 10.961 19.423 1.00 91.12 618 GLU A N 1
ATOM 4472 C CA . GLU A 1 618 ? -32.080 10.262 20.042 1.00 91.12 618 GLU A CA 1
ATOM 4473 C C . GLU A 1 618 ? -31.629 9.237 21.087 1.00 91.12 618 GLU A C 1
ATOM 4475 O O . GLU A 1 618 ? -32.159 9.224 22.201 1.00 91.12 618 GLU A O 1
ATOM 4480 N N . ARG A 1 619 ? -30.627 8.410 20.752 1.00 88.38 619 ARG A N 1
ATOM 4481 C CA . ARG A 1 619 ? -29.999 7.452 21.679 1.00 88.38 619 ARG A CA 1
ATOM 4482 C C . ARG A 1 619 ? -29.492 8.157 22.929 1.00 88.38 619 ARG A C 1
ATOM 4484 O O . ARG A 1 619 ? -29.652 7.665 24.045 1.00 88.38 619 ARG A O 1
ATOM 4491 N N . ASP A 1 620 ? -28.902 9.326 22.728 1.00 89.25 620 ASP A N 1
ATOM 4492 C CA . ASP A 1 620 ? -28.289 10.121 23.773 1.00 89.25 620 ASP A CA 1
ATOM 4493 C C . ASP A 1 620 ? -29.311 10.919 24.612 1.00 89.25 620 ASP A C 1
ATOM 4495 O O . ASP A 1 620 ? -28.958 11.436 25.677 1.00 89.25 620 ASP A O 1
ATOM 4499 N N . GLY A 1 621 ? -30.584 10.949 24.203 1.00 92.31 621 GLY A N 1
ATOM 4500 C CA . GLY A 1 621 ? -31.674 11.622 24.914 1.00 92.31 621 GLY A CA 1
ATOM 4501 C C . GLY A 1 621 ? -31.746 13.131 24.668 1.00 92.31 621 GLY A C 1
ATOM 4502 O O . GLY A 1 621 ? -32.339 13.851 25.473 1.00 92.31 621 GLY A O 1
ATOM 4503 N N . VAL A 1 622 ? -31.149 13.618 23.578 1.00 94.75 622 VAL A N 1
ATOM 4504 C CA . VAL A 1 622 ? -31.195 15.030 23.185 1.00 94.75 622 VAL A CA 1
ATOM 4505 C C . VAL A 1 622 ? -32.576 15.365 22.618 1.00 94.75 622 VAL A C 1
ATOM 4507 O O . VAL A 1 622 ? -33.102 14.653 21.766 1.00 94.75 622 VAL A O 1
ATOM 4510 N N . SER A 1 623 ? -33.168 16.473 23.069 1.00 95.62 623 SER A N 1
ATOM 4511 C CA . SER A 1 623 ? -34.461 16.986 22.591 1.00 95.62 623 SER A CA 1
ATOM 4512 C C . SER A 1 623 ? -34.394 18.411 22.028 1.00 95.62 623 SER A C 1
ATOM 4514 O O . SER A 1 623 ? -35.361 18.869 21.415 1.00 95.62 623 SER A O 1
ATOM 4516 N N . GLY A 1 624 ? -33.264 19.104 22.207 1.00 96.38 624 GLY A N 1
ATOM 4517 C CA . GLY A 1 624 ? -32.960 20.390 21.582 1.00 96.38 624 GLY A CA 1
ATOM 4518 C C . GLY A 1 624 ? -31.498 20.458 21.140 1.00 96.38 624 GLY A C 1
ATOM 4519 O O . GLY A 1 624 ? -30.610 20.050 21.885 1.00 96.38 624 GLY A O 1
ATOM 4520 N N . VAL A 1 625 ? -31.229 20.964 19.938 1.00 95.81 625 VAL A N 1
ATOM 4521 C CA . VAL A 1 625 ? -29.880 20.981 19.363 1.00 95.81 625 VAL A CA 1
ATOM 4522 C C . VAL A 1 625 ? -29.544 22.316 18.708 1.00 95.81 625 VAL A C 1
ATOM 4524 O O . VAL A 1 625 ? -30.381 22.931 18.047 1.00 95.81 625 VAL A O 1
ATOM 4527 N N . VAL A 1 626 ? -28.305 22.766 18.914 1.00 93.69 626 VAL A N 1
ATOM 4528 C CA . VAL A 1 626 ? -27.737 23.946 18.255 1.00 93.69 626 VAL A CA 1
ATOM 4529 C C . VAL A 1 626 ? -26.701 23.487 17.234 1.00 93.69 626 VAL A C 1
ATOM 4531 O O . VAL A 1 626 ? -25.689 22.900 17.605 1.00 93.69 626 VAL A O 1
ATOM 4534 N N . VAL A 1 627 ? -26.940 23.744 15.952 1.00 91.44 627 VAL A N 1
ATOM 4535 C CA . VAL A 1 627 ? -26.042 23.345 14.860 1.00 91.44 627 VAL A CA 1
ATOM 4536 C C . VAL A 1 627 ? -25.155 24.519 14.466 1.00 91.44 627 VAL A C 1
ATOM 4538 O O . VAL A 1 627 ? -25.646 25.552 14.016 1.00 91.44 627 VAL A O 1
ATOM 4541 N N . LEU A 1 628 ? -23.846 24.367 14.627 1.00 87.62 628 LEU A N 1
ATOM 4542 C CA . LEU A 1 628 ? -22.844 25.310 14.140 1.00 87.62 628 LEU A CA 1
ATOM 4543 C C . LEU A 1 628 ? -22.343 24.805 12.794 1.00 87.62 628 LEU A C 1
ATOM 4545 O O . LEU A 1 628 ? -21.798 23.704 12.731 1.00 87.62 628 LEU A O 1
ATOM 4549 N N . HIS A 1 629 ? -22.526 25.590 11.735 1.00 85.12 629 HIS A N 1
ATOM 4550 C CA . HIS A 1 629 ? -22.161 25.150 10.392 1.00 85.12 629 HIS A CA 1
ATOM 4551 C C . HIS A 1 629 ? -21.507 26.247 9.550 1.00 85.12 629 HIS A C 1
ATOM 4553 O O . HIS A 1 629 ? -21.883 27.419 9.626 1.00 85.12 629 HIS A O 1
ATOM 4559 N N . GLY A 1 630 ? -20.555 25.850 8.705 1.00 78.88 630 GLY A N 1
ATOM 4560 C CA . GLY A 1 630 ? -20.057 26.698 7.622 1.00 78.88 630 GLY A CA 1
ATOM 4561 C C . GLY A 1 630 ? -21.110 26.910 6.522 1.00 78.88 630 GLY A C 1
ATOM 4562 O O . GLY A 1 630 ? -22.091 26.165 6.418 1.00 78.88 630 GLY A O 1
ATOM 4563 N N . SER A 1 631 ? -20.890 27.902 5.659 1.00 73.19 631 SER A N 1
ATOM 4564 C CA . SER A 1 631 ? -21.807 28.264 4.561 1.00 73.19 631 SER A CA 1
ATOM 4565 C C . SER A 1 631 ? -21.998 27.168 3.497 1.00 73.19 631 SER A C 1
ATOM 4567 O O . SER A 1 631 ? -23.009 27.162 2.796 1.00 73.19 631 SER A O 1
ATOM 4569 N N . GLY A 1 632 ? -21.071 26.207 3.401 1.00 72.50 632 GLY A N 1
ATOM 4570 C CA . GLY A 1 632 ? -21.133 25.070 2.473 1.00 72.50 632 GLY A CA 1
ATOM 4571 C C . GLY A 1 632 ? -21.959 23.863 2.940 1.00 72.50 632 GLY A C 1
ATOM 4572 O O . GLY A 1 632 ? -22.100 22.914 2.183 1.00 72.50 632 GLY A O 1
ATOM 4573 N N . HIS A 1 633 ? -22.516 23.875 4.155 1.00 76.88 633 HIS A N 1
ATOM 4574 C CA . HIS A 1 633 ? -23.086 22.672 4.789 1.00 76.88 633 HIS A CA 1
ATOM 4575 C C . HIS A 1 633 ? -24.609 22.732 5.010 1.00 76.88 633 HIS A C 1
ATOM 4577 O O . HIS A 1 633 ? -25.158 22.062 5.888 1.00 76.88 633 HIS A O 1
ATOM 4583 N N . ALA A 1 634 ? -25.314 23.561 4.236 1.00 79.62 634 ALA A N 1
ATOM 4584 C CA . ALA A 1 634 ? -26.755 23.759 4.395 1.00 79.62 634 ALA A CA 1
ATOM 4585 C C . ALA A 1 634 ? -27.578 22.483 4.124 1.00 79.62 634 ALA A C 1
ATOM 4587 O O . ALA A 1 634 ? -28.584 22.263 4.792 1.00 79.62 634 ALA A O 1
ATOM 4588 N N . ALA A 1 635 ? -27.139 21.626 3.195 1.00 80.88 635 ALA A N 1
ATOM 4589 C CA . ALA A 1 635 ? -27.844 20.390 2.845 1.00 80.88 635 ALA A CA 1
ATOM 4590 C C . ALA A 1 635 ? -27.881 19.389 4.014 1.00 80.88 635 ALA A C 1
ATOM 4592 O O . ALA A 1 635 ? -28.956 18.912 4.384 1.00 80.88 635 ALA A O 1
ATOM 4593 N N . LEU A 1 636 ? -26.738 19.146 4.665 1.00 84.94 636 LEU A N 1
ATOM 4594 C CA . LEU A 1 636 ? -26.667 18.320 5.870 1.00 84.94 636 LEU A CA 1
ATOM 4595 C C . LEU A 1 636 ? -27.523 18.889 7.015 1.00 84.94 636 LEU A C 1
ATOM 4597 O O . LEU A 1 636 ? -28.244 18.135 7.670 1.00 84.94 636 LEU A O 1
ATOM 4601 N N . LEU A 1 637 ? -27.505 20.212 7.234 1.00 88.75 637 LEU A N 1
ATOM 4602 C CA . LEU A 1 637 ? -28.384 20.863 8.214 1.00 88.75 637 LEU A CA 1
ATOM 4603 C C . LEU A 1 637 ? -29.867 20.612 7.902 1.00 88.75 637 LEU A C 1
ATOM 4605 O O . LEU A 1 637 ? -30.619 20.246 8.805 1.00 88.75 637 LEU A O 1
ATOM 4609 N N . ASP A 1 638 ? -30.288 20.812 6.652 1.00 89.06 638 ASP A N 1
ATOM 4610 C CA . ASP A 1 638 ? -31.677 20.619 6.232 1.00 89.06 638 ASP A CA 1
ATOM 4611 C C . ASP A 1 638 ? -32.122 19.163 6.440 1.00 89.06 638 ASP A C 1
ATOM 4613 O O . ASP A 1 638 ? -33.222 18.920 6.945 1.00 89.06 638 ASP A O 1
ATOM 4617 N N . SER A 1 639 ? -31.252 18.195 6.136 1.00 89.94 639 SER A N 1
ATOM 4618 C CA . SER A 1 639 ? -31.500 16.770 6.373 1.00 89.94 639 SER A CA 1
ATOM 4619 C C . SER A 1 639 ? -31.602 16.434 7.869 1.00 89.94 639 SER A C 1
ATOM 4621 O O . SER A 1 639 ? -32.534 15.733 8.272 1.00 89.94 639 SER A O 1
ATOM 4623 N N . ILE A 1 640 ? -30.732 16.992 8.723 1.00 91.81 640 ILE A N 1
ATOM 4624 C CA . ILE A 1 640 ? -30.835 16.844 10.189 1.00 91.81 640 ILE A CA 1
ATOM 4625 C C . ILE A 1 640 ? -32.145 17.459 10.698 1.00 91.81 640 ILE A C 1
ATOM 4627 O O . ILE A 1 640 ? -32.864 16.830 11.473 1.00 91.81 640 ILE A O 1
ATOM 4631 N N . ALA A 1 641 ? -32.491 18.668 10.251 1.00 92.62 641 ALA A N 1
ATOM 4632 C CA . ALA A 1 641 ? -33.699 19.370 10.678 1.00 92.62 641 ALA A CA 1
ATOM 4633 C C . ALA A 1 641 ? -34.990 18.677 10.217 1.00 92.62 641 ALA A C 1
ATOM 4635 O O . ALA A 1 641 ? -36.004 18.737 10.912 1.00 92.62 641 ALA A O 1
ATOM 4636 N N . ALA A 1 642 ? -34.964 18.013 9.060 1.00 92.56 642 ALA A N 1
ATOM 4637 C CA . ALA A 1 642 ? -36.082 17.219 8.568 1.00 92.56 642 ALA A CA 1
ATOM 4638 C C . ALA A 1 642 ? -36.251 15.894 9.334 1.00 92.56 642 ALA A C 1
ATOM 4640 O O . ALA A 1 642 ? -37.385 15.444 9.515 1.00 92.56 642 ALA A O 1
ATOM 4641 N N . GLY A 1 643 ? -35.145 15.274 9.763 1.00 91.88 643 GLY A N 1
ATOM 4642 C CA . GLY A 1 643 ? -35.137 13.987 10.463 1.00 91.88 643 GLY A CA 1
ATOM 4643 C C . GLY A 1 643 ? -35.338 14.078 11.979 1.00 91.88 643 GLY A C 1
ATOM 4644 O O . GLY A 1 643 ? -35.969 13.201 12.566 1.00 91.88 643 GLY A O 1
ATOM 4645 N N . PHE A 1 644 ? -34.837 15.132 12.629 1.00 95.69 644 PHE A N 1
ATOM 4646 C CA . PHE A 1 644 ? -34.864 15.259 14.086 1.00 95.69 644 PHE A CA 1
ATOM 4647 C C . PHE A 1 644 ? -36.234 15.711 14.607 1.00 95.69 644 PHE A C 1
ATOM 4649 O O . PHE A 1 644 ? -36.755 16.759 14.232 1.00 95.69 644 PHE A O 1
ATOM 4656 N N . ALA A 1 645 ? -36.813 14.952 15.542 1.00 93.50 645 ALA A N 1
ATOM 4657 C CA . ALA A 1 645 ? -38.111 15.285 16.137 1.00 93.50 645 ALA A CA 1
ATOM 4658 C C . ALA A 1 645 ? -38.065 16.456 17.146 1.00 93.50 645 ALA A C 1
ATOM 4660 O O . ALA A 1 645 ? -39.117 16.982 17.524 1.00 93.50 645 ALA A O 1
ATOM 4661 N N . GLY A 1 646 ? -36.871 16.815 17.630 1.00 92.69 646 GLY A N 1
ATOM 4662 C CA . GLY A 1 646 ? -36.650 17.862 18.628 1.00 92.69 646 GLY A CA 1
ATOM 4663 C C . GLY A 1 646 ? -36.553 19.278 18.051 1.00 92.69 646 GLY A C 1
ATOM 4664 O O . GLY A 1 646 ? -36.833 19.531 16.883 1.00 92.69 646 GLY A O 1
ATOM 4665 N N . GLU A 1 647 ? -36.176 20.236 18.898 1.00 96.38 647 GLU A N 1
ATOM 4666 C CA . GLU A 1 647 ? -35.968 21.627 18.477 1.00 96.38 647 GLU A CA 1
ATOM 4667 C C . GLU A 1 647 ? -34.575 21.802 17.856 1.00 96.38 647 GLU A C 1
ATOM 4669 O O . GLU A 1 647 ? -33.582 21.435 18.479 1.00 96.38 647 GLU A O 1
ATOM 4674 N N . VAL A 1 648 ? -34.492 22.391 16.659 1.00 96.50 648 VAL A N 1
ATOM 4675 C CA . VAL A 1 648 ? -33.227 22.713 15.978 1.00 96.50 648 VAL A CA 1
ATOM 4676 C C . VAL A 1 648 ? -33.088 24.228 15.860 1.00 96.50 648 VAL A C 1
ATOM 4678 O O . VAL A 1 648 ? -33.958 24.894 15.298 1.00 96.50 648 VAL A O 1
ATOM 4681 N N . GLU A 1 649 ? -31.983 24.773 16.361 1.00 95.69 649 GLU A N 1
ATOM 4682 C CA . GLU A 1 649 ? -31.507 26.118 16.025 1.00 95.69 649 GLU A CA 1
ATOM 4683 C C . GLU A 1 649 ? -30.148 26.005 15.327 1.00 95.69 649 GLU A C 1
ATOM 4685 O O . GLU A 1 649 ? -29.370 25.110 15.646 1.00 95.69 649 GLU A O 1
ATOM 4690 N N . SER A 1 650 ? -29.837 26.900 14.389 1.00 92.06 650 SER A N 1
ATOM 4691 C CA . SER A 1 650 ? -28.538 26.906 13.710 1.00 92.06 650 SER A CA 1
ATOM 4692 C C . SER A 1 650 ? -27.844 28.262 13.781 1.00 92.06 650 SER A C 1
ATOM 4694 O O . SER A 1 650 ? -28.479 29.315 13.901 1.00 92.06 650 SER A O 1
ATOM 4696 N N . ILE A 1 651 ? -26.515 28.225 13.730 1.00 89.69 651 ILE A N 1
ATOM 4697 C CA . ILE A 1 651 ? -25.646 29.391 13.623 1.00 89.69 651 ILE A CA 1
ATOM 4698 C C . ILE A 1 651 ? -24.688 29.127 12.465 1.00 89.69 651 ILE A C 1
ATOM 4700 O O . ILE A 1 651 ? -23.793 28.287 12.564 1.00 89.69 651 ILE A O 1
ATOM 4704 N N . GLU A 1 652 ? -24.886 29.870 11.382 1.00 87.75 652 GLU A N 1
ATOM 4705 C CA . GLU A 1 652 ? -23.963 29.895 10.253 1.00 87.75 652 GLU A CA 1
ATOM 4706 C C . GLU A 1 652 ? -22.739 30.755 10.599 1.00 87.75 652 GLU A C 1
ATOM 4708 O O . GLU A 1 652 ? -22.878 31.828 11.202 1.00 87.75 652 GLU A O 1
ATOM 4713 N N . TYR A 1 653 ? -21.549 30.304 10.207 1.00 81.38 653 TYR A N 1
ATOM 4714 C CA . TYR A 1 653 ? -20.309 31.061 10.351 1.00 81.38 653 TYR A CA 1
ATOM 4715 C C . TYR A 1 653 ? -19.494 31.099 9.054 1.00 81.38 653 TYR A C 1
ATOM 4717 O O . TYR A 1 653 ? -19.616 30.237 8.185 1.00 81.38 653 TYR A O 1
ATOM 4725 N N . ASP A 1 654 ? -18.656 32.128 8.933 1.00 80.56 654 ASP A N 1
ATOM 4726 C CA . ASP A 1 654 ? -17.690 32.257 7.844 1.00 80.56 654 ASP A CA 1
ATOM 4727 C C . ASP A 1 654 ? -16.381 31.576 8.258 1.00 80.56 654 ASP A C 1
ATOM 4729 O O . ASP A 1 654 ? -15.746 31.991 9.228 1.00 80.56 654 ASP A O 1
ATOM 4733 N N . GLU A 1 655 ? -15.986 30.529 7.533 1.00 70.69 655 GLU A N 1
ATOM 4734 C CA . GLU A 1 655 ? -14.747 29.780 7.780 1.00 70.69 655 GLU A CA 1
ATOM 4735 C C . GLU A 1 655 ? -13.484 30.647 7.660 1.00 70.69 655 GLU A C 1
ATOM 4737 O O . GLU A 1 655 ? -12.449 30.304 8.227 1.00 70.69 655 GLU A O 1
ATOM 4742 N N . ALA A 1 656 ? -13.554 31.785 6.960 1.00 70.81 656 ALA A N 1
ATOM 4743 C CA . ALA A 1 656 ? -12.432 32.704 6.799 1.00 70.81 656 ALA A CA 1
ATOM 4744 C C . ALA A 1 656 ? -12.326 33.771 7.910 1.00 70.81 656 ALA A C 1
ATOM 4746 O O . ALA A 1 656 ? -11.365 34.552 7.916 1.00 70.81 656 ALA A O 1
ATOM 4747 N N . ASP A 1 657 ? -13.293 33.862 8.832 1.00 70.62 657 ASP A N 1
ATOM 4748 C CA . ASP A 1 657 ? -13.306 34.903 9.864 1.00 70.62 657 ASP A CA 1
ATOM 4749 C C . ASP A 1 657 ? -12.436 34.533 11.077 1.00 70.62 657 ASP A C 1
ATOM 4751 O O . ASP A 1 657 ? -12.755 33.656 11.867 1.00 70.62 657 ASP A O 1
ATOM 4755 N N . ALA A 1 658 ? -11.361 35.290 11.305 1.00 59.47 658 ALA A N 1
ATOM 4756 C CA . ALA A 1 658 ? -10.466 35.098 12.447 1.00 59.47 658 ALA A CA 1
ATOM 4757 C C . ALA A 1 658 ? -11.067 35.509 13.819 1.00 59.47 658 ALA A C 1
ATOM 4759 O O . ALA A 1 658 ? -10.386 35.405 14.844 1.00 59.47 658 ALA A O 1
ATOM 4760 N N . GLN A 1 659 ? -12.304 36.026 13.887 1.00 64.00 659 GLN A N 1
ATOM 4761 C CA . GLN A 1 659 ? -12.940 36.511 15.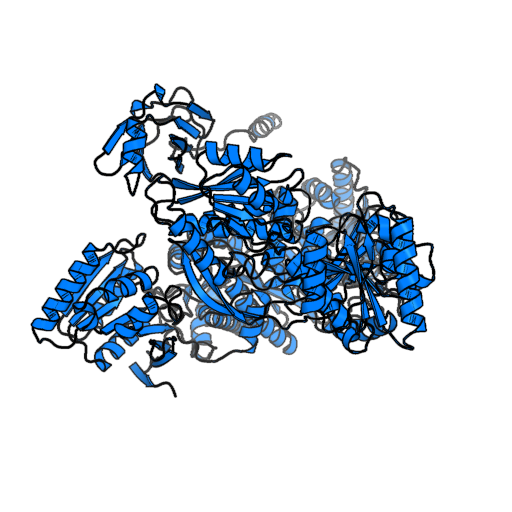128 1.00 64.00 659 GLN A CA 1
ATOM 4762 C C . GLN A 1 659 ? -13.755 35.452 15.899 1.00 64.00 659 GLN A C 1
ATOM 4764 O O . GLN A 1 659 ? -14.813 35.757 16.465 1.00 64.00 659 GLN A O 1
ATOM 4769 N N . HIS A 1 660 ? -13.231 34.231 16.028 1.00 68.12 660 HIS A N 1
ATOM 4770 C CA . HIS A 1 660 ? -13.901 33.106 16.700 1.00 68.12 660 HIS A CA 1
ATOM 4771 C C . HIS A 1 660 ? -14.373 33.400 18.145 1.00 68.12 660 HIS A C 1
ATOM 4773 O O . HIS A 1 660 ? -15.392 32.872 18.587 1.00 68.12 660 HIS A O 1
ATOM 4779 N N . ALA A 1 661 ? -13.720 34.314 18.877 1.00 68.44 661 ALA A N 1
ATOM 4780 C CA . ALA A 1 661 ? -14.103 34.677 20.250 1.00 68.44 661 ALA A CA 1
ATOM 4781 C C . ALA A 1 661 ? -15.454 35.419 20.363 1.00 68.44 661 ALA A C 1
ATOM 4783 O O . ALA A 1 661 ? -16.179 35.247 21.346 1.00 68.44 661 ALA A O 1
ATOM 4784 N N . THR A 1 662 ? -15.814 36.251 19.379 1.00 76.06 662 THR A N 1
ATOM 4785 C CA . THR A 1 662 ? -17.114 36.953 19.374 1.00 76.06 662 THR A CA 1
ATOM 4786 C C . THR A 1 662 ? -18.240 35.970 19.078 1.00 76.06 662 THR A C 1
ATOM 4788 O O . THR A 1 662 ? -19.275 35.981 19.750 1.00 76.06 662 THR A O 1
ATOM 4791 N N . LEU A 1 663 ? -18.006 35.084 18.110 1.00 78.38 663 LEU A N 1
ATOM 4792 C CA . LEU A 1 663 ? -18.933 34.031 17.728 1.00 78.38 663 LEU A CA 1
ATOM 4793 C C . LEU A 1 663 ? -19.152 33.037 18.878 1.00 78.38 663 LEU A C 1
ATOM 4795 O O . LEU A 1 663 ? -20.293 32.713 19.191 1.00 78.38 663 LEU A O 1
ATOM 4799 N N . ALA A 1 664 ? -18.100 32.664 19.609 1.00 79.19 664 ALA A N 1
ATOM 4800 C CA . ALA A 1 664 ? -18.196 31.806 20.790 1.00 79.19 664 ALA A CA 1
ATOM 4801 C C . ALA A 1 664 ? -19.159 32.346 21.869 1.00 79.19 664 ALA A C 1
ATOM 4803 O O . ALA A 1 664 ? -19.918 31.585 22.471 1.00 79.19 664 ALA A O 1
ATOM 4804 N N . HIS A 1 665 ? -19.191 33.665 22.094 1.00 81.44 665 HIS A N 1
ATOM 4805 C CA . HIS A 1 665 ? -20.158 34.277 23.014 1.00 81.44 665 HIS A CA 1
ATOM 4806 C C . HIS A 1 665 ? -21.604 34.197 22.508 1.00 81.44 665 HIS A C 1
ATOM 4808 O O . HIS A 1 665 ? -22.522 34.017 23.311 1.00 81.44 665 HIS A O 1
ATOM 4814 N N . GLN A 1 666 ? -21.814 34.334 21.198 1.00 85.50 666 GLN A N 1
ATOM 4815 C CA . GLN A 1 666 ? -23.130 34.166 20.583 1.00 85.50 666 GLN A CA 1
ATOM 4816 C C . GLN A 1 666 ? -23.609 32.717 20.712 1.00 85.50 666 GLN A C 1
ATOM 4818 O O . GLN A 1 666 ? -24.739 32.497 21.149 1.00 85.50 666 GLN A O 1
ATOM 4823 N N . VAL A 1 667 ? -22.732 31.752 20.416 1.00 87.25 667 VAL A N 1
ATOM 4824 C CA . VAL A 1 667 ? -22.988 30.316 20.591 1.00 87.25 667 VAL A CA 1
ATOM 4825 C C . VAL A 1 667 ? -23.420 30.024 22.027 1.00 87.25 667 VAL A C 1
ATOM 4827 O O . VAL A 1 667 ? -24.501 29.479 22.236 1.00 87.25 667 VAL A O 1
ATOM 4830 N N . ALA A 1 668 ? -22.652 30.469 23.028 1.00 87.31 668 ALA A N 1
ATOM 4831 C CA . ALA A 1 668 ? -22.991 30.250 24.435 1.00 87.31 668 ALA A CA 1
ATOM 4832 C C . ALA A 1 668 ? -24.374 30.817 24.812 1.00 87.31 668 ALA A C 1
ATOM 4834 O O . ALA A 1 668 ? -25.140 30.171 25.525 1.00 87.31 668 ALA A O 1
ATOM 4835 N N . GLY A 1 669 ? -24.730 32.002 24.302 1.00 89.00 669 GLY A N 1
ATOM 4836 C CA . GLY A 1 669 ? -26.037 32.613 24.554 1.00 89.00 669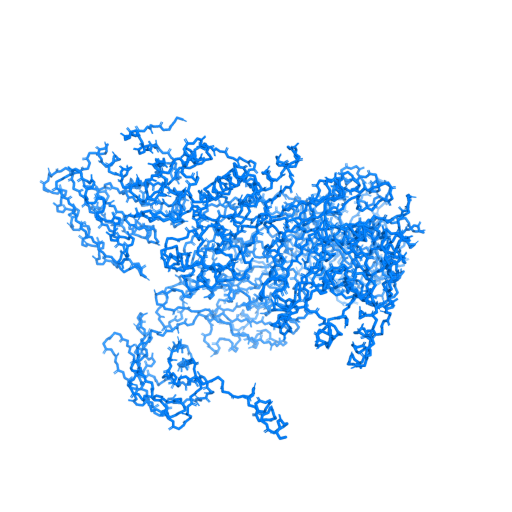 GLY A CA 1
ATOM 4837 C C . GLY A 1 669 ? -27.211 31.807 23.987 1.00 89.00 669 GLY A C 1
ATOM 4838 O O . GLY A 1 669 ? -28.230 31.656 24.665 1.00 89.00 669 GLY A O 1
ATOM 4839 N N . VAL A 1 670 ? -27.066 31.277 22.769 1.00 93.06 670 VAL A N 1
ATOM 4840 C CA . VAL A 1 670 ? -28.077 30.426 22.119 1.00 93.06 670 VAL A CA 1
ATOM 4841 C C . VAL A 1 670 ? -28.203 29.087 22.848 1.00 93.06 670 VAL A C 1
ATOM 4843 O O . VAL A 1 670 ? -29.310 28.678 23.203 1.00 93.06 670 VAL A O 1
ATOM 4846 N N . VAL A 1 671 ? -27.071 28.463 23.183 1.00 91.12 671 VAL A N 1
ATOM 4847 C CA . VAL A 1 671 ? -27.015 27.197 23.930 1.00 91.12 671 VAL A CA 1
ATOM 4848 C C . VAL A 1 671 ? -27.680 27.322 25.301 1.00 91.12 671 VAL A C 1
ATOM 4850 O O . VAL A 1 671 ? -28.491 26.472 25.656 1.00 91.12 671 VAL A O 1
ATOM 4853 N N . TRP A 1 672 ? -27.439 28.398 26.058 1.00 90.56 672 TRP A N 1
ATOM 4854 C CA . TRP A 1 672 ? -28.138 28.626 27.333 1.00 90.56 672 TRP A CA 1
ATOM 4855 C C . TRP A 1 672 ? -29.650 28.779 27.159 1.00 90.56 672 TRP A C 1
ATOM 4857 O O . TRP A 1 672 ? -30.428 28.339 28.008 1.00 90.56 672 TRP A O 1
ATOM 4867 N N . GLY A 1 673 ? -30.083 29.403 26.061 1.00 93.00 673 GLY A N 1
ATOM 4868 C CA . GLY A 1 673 ? -31.494 29.491 25.706 1.00 93.00 673 GLY A CA 1
ATOM 4869 C C . GLY A 1 673 ? -32.114 28.113 25.470 1.00 93.00 673 GLY A C 1
ATOM 4870 O O . GLY A 1 673 ? -33.218 27.860 25.959 1.00 93.00 673 GLY A O 1
ATOM 4871 N N . MET A 1 674 ? -31.406 27.239 24.751 1.00 94.88 674 MET A N 1
ATOM 4872 C CA . MET A 1 674 ? -31.818 25.860 24.476 1.00 94.88 674 MET A CA 1
ATOM 4873 C C . MET A 1 674 ? -31.848 25.016 25.763 1.00 94.88 674 MET A C 1
ATOM 4875 O O . MET A 1 674 ? -32.884 24.435 26.092 1.00 94.88 674 MET A O 1
ATOM 4879 N N . ALA A 1 675 ? -30.782 25.067 26.567 1.00 91.81 675 ALA A N 1
ATOM 4880 C CA . ALA A 1 675 ? -30.682 24.380 27.857 1.00 91.81 675 ALA A CA 1
ATOM 4881 C C . ALA A 1 675 ? -31.761 24.829 28.853 1.00 91.81 675 ALA A C 1
ATOM 4883 O O . ALA A 1 675 ? -32.310 24.018 29.597 1.00 91.81 675 ALA A O 1
ATOM 4884 N N . GLY A 1 676 ? -32.157 26.105 28.825 1.00 93.12 676 GLY A N 1
ATOM 4885 C CA . GLY A 1 676 ? -33.281 26.602 29.619 1.00 93.12 676 GLY A CA 1
ATOM 4886 C C . GLY A 1 676 ? -34.642 25.995 29.242 1.00 93.12 676 GLY A C 1
ATOM 4887 O O . GLY A 1 676 ? -35.554 26.010 30.072 1.00 93.12 676 GLY A O 1
ATOM 4888 N N . ARG A 1 677 ? -34.799 25.473 28.015 1.00 94.94 677 ARG A N 1
ATOM 4889 C CA . ARG A 1 677 ? -36.037 24.843 27.519 1.00 94.94 677 ARG A CA 1
ATOM 4890 C C . ARG A 1 677 ? -36.032 23.322 27.662 1.00 94.94 677 ARG A C 1
ATOM 4892 O O . ARG A 1 677 ? -37.057 22.766 28.050 1.00 94.94 677 ARG A O 1
ATOM 4899 N N . HIS A 1 678 ? -34.900 22.679 27.385 1.00 94.06 678 HIS A N 1
ATOM 4900 C CA . HIS A 1 678 ? -34.780 21.214 27.293 1.00 94.06 678 HIS A CA 1
ATOM 4901 C C . HIS A 1 678 ? -33.983 20.577 28.437 1.00 94.06 678 HIS A C 1
ATOM 4903 O O . HIS A 1 678 ? -33.956 19.357 28.565 1.00 94.06 678 HIS A O 1
ATOM 4909 N N . GLY A 1 679 ? -33.380 21.388 29.309 1.00 91.62 679 GLY A N 1
ATOM 4910 C CA . GLY A 1 679 ? -32.395 20.930 30.288 1.00 91.62 679 GLY A CA 1
ATOM 4911 C C . GLY A 1 679 ? -31.016 20.731 29.653 1.00 91.62 679 GLY A C 1
ATOM 4912 O O . GLY A 1 679 ? -30.896 20.546 28.443 1.00 91.62 679 GLY A O 1
ATOM 4913 N N . GLU A 1 680 ? -29.967 20.775 30.473 1.00 87.06 680 GLU A N 1
ATOM 4914 C CA . GLU A 1 680 ? -28.573 20.648 30.016 1.00 87.06 680 GLU A CA 1
ATOM 4915 C C . GLU A 1 680 ? -28.325 19.281 29.362 1.00 87.06 680 GLU A C 1
ATOM 4917 O O . GLU A 1 680 ? -27.886 19.222 28.219 1.00 87.06 680 GLU A O 1
ATOM 4922 N N . SER A 1 681 ? -28.759 18.195 30.012 1.00 87.25 681 SER A N 1
ATOM 4923 C CA . SER A 1 681 ? -28.631 16.826 29.494 1.00 87.25 681 SER A CA 1
ATOM 4924 C C . SER A 1 681 ? -29.510 16.513 28.277 1.00 87.25 681 SER A C 1
ATOM 4926 O O . SER A 1 681 ? -29.254 15.529 27.588 1.00 87.25 681 SER A O 1
ATOM 4928 N N . GLY A 1 682 ? -30.544 17.324 28.025 1.00 92.50 682 GLY A N 1
ATOM 4929 C CA . GLY A 1 682 ? -31.405 17.246 26.841 1.00 92.50 682 GLY A CA 1
ATOM 4930 C C . GLY A 1 682 ? -30.960 18.173 25.705 1.00 92.50 682 GLY A C 1
ATOM 4931 O O . GLY A 1 682 ? -31.651 18.252 24.689 1.00 92.50 682 GLY A O 1
ATOM 4932 N N . THR A 1 683 ? -29.840 18.887 25.872 1.00 93.88 683 THR A N 1
ATOM 4933 C CA . THR A 1 683 ? -29.308 19.846 24.897 1.00 93.88 683 THR A CA 1
ATOM 4934 C C . THR A 1 683 ? -28.019 19.330 24.264 1.00 93.88 683 THR A C 1
ATOM 4936 O O . THR A 1 683 ? -27.097 18.910 24.963 1.00 93.88 683 THR A O 1
ATOM 4939 N N . GLY A 1 684 ? -27.947 19.392 22.934 1.00 92.38 684 GLY A N 1
ATOM 4940 C CA . GLY A 1 684 ? -26.757 19.054 22.154 1.00 92.38 684 GLY A CA 1
ATOM 4941 C C . GLY A 1 684 ? -26.235 20.228 21.325 1.00 92.38 684 GLY A C 1
ATOM 4942 O O . GLY A 1 684 ? -26.977 21.161 21.009 1.00 92.38 684 GLY A O 1
ATOM 4943 N N . ILE A 1 685 ? -24.966 20.161 20.931 1.00 89.94 685 ILE A N 1
ATOM 4944 C CA . ILE A 1 685 ? -24.351 21.064 19.952 1.00 89.94 685 ILE A CA 1
ATOM 4945 C C . ILE A 1 685 ? -23.738 20.216 18.842 1.00 89.94 685 ILE A C 1
ATOM 4947 O O . ILE A 1 685 ? -22.945 19.333 19.147 1.00 89.94 685 ILE A O 1
ATOM 4951 N N . ILE A 1 686 ? -24.081 20.474 17.580 1.00 89.06 686 ILE A N 1
ATOM 4952 C CA . ILE A 1 686 ? -23.475 19.794 16.422 1.00 89.06 686 ILE A CA 1
ATOM 4953 C C . ILE A 1 686 ? -22.498 20.745 15.745 1.00 89.06 686 ILE A C 1
ATOM 4955 O O . ILE A 1 686 ? -22.835 21.904 15.505 1.00 89.06 686 ILE A O 1
ATOM 4959 N N . LEU A 1 687 ? -21.311 20.247 15.416 1.00 83.94 687 LEU A N 1
ATOM 4960 C CA . LEU A 1 687 ? -20.276 20.949 14.668 1.00 83.94 687 LEU A CA 1
ATOM 4961 C C . LEU A 1 687 ? -20.180 20.389 13.250 1.00 83.94 687 LEU A C 1
ATOM 4963 O O . LEU A 1 687 ? -20.004 19.180 13.079 1.00 83.94 687 LEU A O 1
ATOM 4967 N N . ILE A 1 688 ? -20.277 21.276 12.259 1.00 80.94 688 ILE A N 1
ATOM 4968 C CA . ILE A 1 688 ? -20.164 20.943 10.838 1.00 80.94 688 ILE A CA 1
ATOM 4969 C C . ILE A 1 688 ? -19.219 21.943 10.150 1.00 80.94 688 ILE A C 1
ATOM 4971 O O . ILE A 1 688 ? -19.570 23.110 9.971 1.00 80.94 688 ILE A O 1
ATOM 4975 N N . GLY A 1 689 ? -18.031 21.482 9.751 1.00 71.88 689 GLY A N 1
ATOM 4976 C CA . GLY A 1 689 ? -17.018 22.276 9.042 1.00 71.88 689 GLY A CA 1
ATOM 4977 C C . GLY A 1 689 ? -15.764 22.613 9.865 1.00 71.88 689 GLY A C 1
ATOM 4978 O O . GLY A 1 689 ? -15.746 22.527 11.094 1.00 71.88 689 GLY A O 1
ATOM 4979 N N . GLY A 1 690 ? -14.694 23.019 9.173 1.00 65.81 690 GLY A N 1
ATOM 4980 C CA . GLY A 1 690 ? -13.331 23.054 9.728 1.00 65.81 690 GLY A CA 1
ATOM 4981 C C . GLY A 1 690 ? -13.083 24.091 10.833 1.00 65.81 690 GLY A C 1
ATOM 4982 O O . GLY A 1 690 ? -12.422 23.788 11.825 1.00 65.81 690 GLY A O 1
ATOM 4983 N N . ALA A 1 691 ? -13.645 25.302 10.725 1.00 65.75 691 ALA A N 1
ATOM 4984 C CA . ALA A 1 691 ? -13.446 26.357 11.735 1.00 65.75 691 ALA A CA 1
ATOM 4985 C C . ALA A 1 691 ? -14.298 26.172 13.013 1.00 65.75 691 ALA A C 1
ATOM 4987 O O . ALA A 1 691 ? -14.133 26.903 13.995 1.00 65.75 691 ALA A O 1
ATOM 4988 N N . ALA A 1 692 ? -15.188 25.170 13.048 1.00 67.69 692 ALA A N 1
ATOM 4989 C CA . ALA A 1 692 ? -16.027 24.873 14.208 1.00 67.69 692 ALA A CA 1
ATOM 4990 C C . ALA A 1 692 ? -15.208 24.522 15.465 1.00 67.69 692 ALA A C 1
ATOM 4992 O O . ALA A 1 692 ? -15.649 24.804 16.582 1.00 67.69 692 ALA A O 1
ATOM 4993 N N . ALA A 1 693 ? -14.006 23.961 15.296 1.00 65.56 693 ALA A N 1
ATOM 4994 C CA . ALA A 1 693 ? -13.123 23.577 16.396 1.00 65.56 693 ALA A CA 1
ATOM 4995 C C . ALA A 1 693 ? -12.618 24.778 17.207 1.00 65.56 693 ALA A C 1
ATOM 4997 O O . ALA A 1 693 ? -12.687 24.770 18.436 1.00 65.56 693 ALA A O 1
ATOM 4998 N N . ASP A 1 694 ? -12.180 25.847 16.540 1.00 69.44 694 ASP A N 1
ATOM 4999 C CA . ASP A 1 694 ? -11.713 27.068 17.209 1.00 69.44 694 ASP A CA 1
ATOM 5000 C C . ASP A 1 694 ? -12.846 27.749 17.989 1.00 69.44 694 ASP A C 1
ATOM 5002 O O . ASP A 1 694 ? -12.655 28.296 19.087 1.00 69.44 694 ASP A O 1
ATOM 5006 N N . ILE A 1 695 ? -14.058 27.680 17.430 1.00 73.88 695 ILE A N 1
ATOM 5007 C CA . ILE A 1 695 ? -15.280 28.183 18.054 1.00 73.88 695 ILE A CA 1
ATOM 5008 C C . ILE A 1 695 ? -15.623 27.333 19.279 1.00 73.88 695 ILE A C 1
ATOM 5010 O O . ILE A 1 695 ? -15.883 27.897 20.340 1.00 73.88 695 ILE A O 1
ATOM 5014 N N . MET A 1 696 ? -15.568 26.002 19.175 1.00 75.75 696 MET A N 1
ATOM 5015 C CA . MET A 1 696 ? -15.782 25.071 20.286 1.00 75.75 696 MET A CA 1
ATOM 5016 C C . MET A 1 696 ? -14.767 25.286 21.414 1.00 75.75 696 MET A C 1
ATOM 5018 O O . MET A 1 696 ? -15.154 25.431 22.577 1.00 75.75 696 MET A O 1
ATOM 5022 N N . ALA A 1 697 ? -13.476 25.366 21.087 1.00 71.81 697 ALA A N 1
ATOM 5023 C CA . ALA A 1 697 ? -12.408 25.598 22.054 1.00 71.81 697 ALA A CA 1
ATOM 5024 C C . ALA A 1 697 ? -12.625 26.913 22.818 1.00 71.81 697 ALA A C 1
ATOM 5026 O O . ALA A 1 697 ? -12.392 26.985 24.024 1.00 71.81 697 ALA A O 1
ATOM 5027 N N . SER A 1 698 ? -13.154 27.934 22.143 1.00 74.25 698 SER A N 1
ATOM 5028 C CA . SER A 1 698 ? -13.477 29.229 22.746 1.00 74.25 698 SER A CA 1
ATOM 5029 C C . SER A 1 698 ? -14.799 29.215 23.534 1.00 74.25 698 SER A C 1
ATOM 5031 O O . SER A 1 698 ? -14.890 29.822 24.602 1.00 74.25 698 SER A O 1
ATOM 5033 N N . ALA A 1 699 ? -15.829 28.525 23.035 1.00 75.12 699 ALA A N 1
ATOM 5034 C CA . ALA A 1 699 ? -17.180 28.500 23.602 1.00 75.12 699 ALA A CA 1
ATOM 5035 C C . ALA A 1 699 ? -17.318 27.547 24.800 1.00 75.12 699 ALA A C 1
ATOM 5037 O O . ALA A 1 699 ? -18.109 27.820 25.706 1.00 75.12 699 ALA A O 1
ATOM 5038 N N . SER A 1 700 ? -16.509 26.484 24.860 1.00 72.06 700 SER A N 1
ATOM 5039 C CA . SER A 1 700 ? -16.480 25.522 25.973 1.00 72.06 700 SER A CA 1
ATOM 5040 C C . SER A 1 700 ? -16.161 26.180 27.324 1.00 72.06 700 SER A C 1
ATOM 5042 O O . SER A 1 700 ? -16.568 25.683 28.365 1.00 72.06 700 SER A O 1
ATOM 5044 N N . TYR A 1 701 ? -15.527 27.361 27.339 1.00 70.94 701 TYR A N 1
ATOM 5045 C CA . TYR A 1 701 ? -15.315 28.153 28.561 1.00 70.94 701 TYR A CA 1
ATOM 5046 C C . TYR A 1 701 ? -16.604 28.700 29.194 1.00 70.94 701 TYR A C 1
ATOM 5048 O O . TYR A 1 701 ? -16.581 29.093 30.363 1.00 70.94 701 TYR A O 1
ATOM 5056 N N . ALA A 1 702 ? -17.687 28.818 28.424 1.00 72.81 702 ALA A N 1
ATOM 5057 C CA . ALA A 1 702 ? -18.935 29.449 28.847 1.00 72.81 702 ALA A CA 1
ATOM 5058 C C . ALA A 1 702 ? -20.131 28.481 28.876 1.00 72.81 702 ALA A C 1
ATOM 5060 O O . ALA A 1 702 ? -21.174 28.816 29.439 1.00 72.81 702 ALA A O 1
ATOM 5061 N N . ILE A 1 703 ? -19.996 27.302 28.274 1.00 76.06 703 ILE A N 1
ATOM 5062 C CA . ILE A 1 703 ? -21.040 26.275 28.194 1.00 76.06 703 ILE A CA 1
ATOM 5063 C C . ILE A 1 703 ? -20.873 25.302 29.372 1.00 76.06 703 ILE A C 1
ATOM 5065 O O . ILE A 1 703 ? -19.765 25.106 29.857 1.00 76.06 703 ILE A O 1
ATOM 5069 N N . GLN A 1 704 ? -21.985 24.783 29.894 1.00 67.88 704 GLN A N 1
ATOM 5070 C CA . GLN A 1 704 ? -22.001 23.921 31.083 1.00 67.88 704 GLN A CA 1
ATOM 5071 C C . GLN A 1 704 ? -21.567 22.485 30.757 1.00 67.88 704 GLN A C 1
ATOM 5073 O O . GLN A 1 704 ? -21.792 22.022 29.640 1.00 67.88 704 GLN A O 1
ATOM 5078 N N . ASP A 1 705 ? -21.013 21.790 31.755 1.00 68.88 705 ASP A N 1
ATOM 5079 C CA . ASP A 1 705 ? -20.365 20.474 31.608 1.00 68.88 705 ASP A CA 1
ATOM 5080 C C . ASP A 1 705 ? -21.317 19.351 31.122 1.00 68.88 705 ASP A C 1
ATOM 5082 O O . ASP A 1 705 ? -20.882 18.391 30.489 1.00 68.88 705 ASP A O 1
ATOM 5086 N N . ASP A 1 706 ? -22.631 19.478 31.360 1.00 78.44 706 ASP A N 1
ATOM 5087 C CA . ASP A 1 706 ? -23.635 18.457 31.005 1.00 78.44 706 ASP A CA 1
ATOM 5088 C C . ASP A 1 706 ? -24.201 18.591 29.569 1.00 78.44 706 ASP A C 1
ATOM 5090 O O . ASP A 1 706 ? -24.981 17.736 29.136 1.00 78.44 706 ASP A O 1
ATOM 5094 N N . VAL A 1 707 ? -23.831 19.639 28.816 1.00 85.25 707 VAL A N 1
ATOM 5095 C CA . VAL A 1 707 ? -24.224 19.804 27.400 1.00 85.25 707 VAL A CA 1
ATOM 5096 C C . VAL A 1 707 ? -23.322 18.949 26.511 1.00 85.25 707 VAL A C 1
ATOM 5098 O O . VAL A 1 707 ? -22.096 19.055 26.566 1.00 85.25 707 VAL A O 1
ATOM 5101 N N . ARG A 1 708 ? -23.926 18.122 25.650 1.00 86.19 708 ARG A N 1
ATOM 5102 C CA . ARG A 1 708 ? -23.181 17.194 24.784 1.00 86.19 708 ARG A CA 1
ATOM 5103 C C . ARG A 1 708 ? -22.785 17.835 23.467 1.00 86.19 708 ARG A C 1
ATOM 5105 O O . ARG A 1 708 ? -23.567 18.577 22.870 1.00 86.19 708 ARG A O 1
ATOM 5112 N N . TRP A 1 709 ? -21.597 17.496 22.991 1.00 85.75 709 TRP A N 1
ATOM 5113 C CA . TRP A 1 709 ? -21.087 17.970 21.714 1.00 85.75 709 TRP A CA 1
ATOM 5114 C C . TRP A 1 709 ? -20.998 16.821 20.719 1.00 85.75 709 TRP A C 1
ATOM 5116 O O . TRP A 1 709 ? -20.634 15.700 21.071 1.00 85.75 709 TRP A O 1
ATOM 5126 N N . TYR A 1 710 ? -21.319 17.127 19.470 1.00 86.50 710 TYR A N 1
ATOM 5127 C CA . TYR A 1 710 ? -21.326 16.187 18.365 1.00 86.50 710 TYR A CA 1
ATOM 5128 C C . TYR A 1 710 ? -20.562 16.776 17.181 1.00 86.50 710 TYR A C 1
ATOM 5130 O O . TYR A 1 710 ? -20.648 17.977 16.924 1.00 86.50 710 TYR A O 1
ATOM 5138 N N . GLY A 1 711 ? -19.848 15.936 16.442 1.00 82.44 711 GLY A N 1
ATOM 5139 C CA . GLY A 1 711 ? -19.250 16.277 15.151 1.00 82.44 711 GLY A CA 1
ATOM 5140 C C . GLY A 1 711 ? -19.893 15.463 14.035 1.00 82.44 711 GLY A C 1
ATOM 5141 O O . GLY A 1 711 ? -20.099 14.263 14.206 1.00 82.44 711 GLY A O 1
ATOM 5142 N N . ALA A 1 712 ? -20.203 16.102 12.908 1.00 70.50 712 ALA A N 1
ATOM 5143 C CA . ALA A 1 712 ? -20.802 15.450 11.743 1.00 70.50 712 ALA A CA 1
ATOM 5144 C C . ALA A 1 712 ? -19.962 15.731 10.487 1.00 70.50 712 ALA A C 1
ATOM 5146 O O . ALA A 1 712 ? -20.336 16.555 9.660 1.00 70.50 712 ALA A O 1
ATOM 5147 N N . SER A 1 713 ? -18.789 15.091 10.407 1.00 62.50 713 SER A N 1
ATOM 5148 C CA . SER A 1 713 ? -17.863 15.070 9.257 1.00 62.50 713 SER A CA 1
ATOM 5149 C C . SER A 1 713 ? -16.546 14.396 9.674 1.00 62.50 713 SER A C 1
ATOM 5151 O O . SER A 1 713 ? -16.162 14.484 10.840 1.00 62.50 713 SER A O 1
ATOM 5153 N N . GLY A 1 714 ? -15.796 13.801 8.736 1.00 56.12 714 GLY A N 1
ATOM 5154 C CA . GLY A 1 714 ? -14.456 13.235 8.999 1.00 56.12 714 GLY A CA 1
ATOM 5155 C C . GLY A 1 714 ? -13.443 14.231 9.594 1.00 56.12 714 GLY A C 1
ATOM 5156 O O . GLY A 1 714 ? -12.499 13.824 10.267 1.00 56.12 714 GLY A O 1
ATOM 5157 N N . ASP A 1 715 ? -13.688 15.539 9.452 1.00 54.69 715 ASP A N 1
ATOM 5158 C CA . ASP A 1 715 ? -12.912 16.595 10.115 1.00 54.69 715 ASP A CA 1
ATOM 5159 C C . ASP A 1 715 ? -12.996 16.540 11.647 1.00 54.69 715 ASP A C 1
ATOM 5161 O O . ASP A 1 715 ? -12.115 17.060 12.327 1.00 54.69 715 ASP A O 1
ATOM 5165 N N . ALA A 1 716 ? -13.999 15.848 12.202 1.00 55.09 716 ALA A N 1
ATOM 5166 C CA . ALA A 1 716 ? -14.165 15.709 13.640 1.00 55.09 716 ALA A CA 1
ATOM 5167 C C . ALA A 1 716 ? -13.036 14.919 14.326 1.00 55.09 716 ALA A C 1
ATOM 5169 O O . ALA A 1 716 ? -12.748 15.148 15.498 1.00 55.09 716 ALA A O 1
ATOM 5170 N N . LEU A 1 717 ? -12.366 14.031 13.583 1.00 58.38 717 LEU A N 1
ATOM 5171 C CA . LEU A 1 717 ? -11.191 13.288 14.049 1.00 58.38 717 LEU A CA 1
ATOM 5172 C C . LEU A 1 717 ? -9.869 14.012 13.748 1.00 58.38 717 LEU A C 1
ATOM 5174 O O . LEU A 1 717 ? -8.839 13.671 14.323 1.00 58.38 717 LEU A O 1
ATOM 5178 N N . ARG A 1 718 ? -9.876 15.033 12.876 1.00 54.19 718 ARG A N 1
ATOM 5179 C CA . ARG A 1 718 ? -8.689 15.843 12.535 1.00 54.19 718 ARG A CA 1
ATOM 5180 C C . ARG A 1 718 ? -8.324 16.862 13.614 1.00 54.19 718 ARG A C 1
ATOM 5182 O O . ARG A 1 718 ? -7.285 17.517 13.528 1.00 54.19 718 ARG A O 1
ATOM 5189 N N . PHE A 1 719 ? -9.161 17.008 14.636 1.00 56.34 719 PHE A N 1
ATOM 5190 C CA . PHE A 1 719 ? -8.907 17.893 15.761 1.00 56.34 719 PHE A CA 1
ATOM 5191 C C . PHE A 1 719 ? -7.751 17.340 16.603 1.00 56.34 719 PHE A C 1
ATOM 5193 O O . PHE A 1 719 ? -7.927 16.443 17.425 1.00 56.34 719 PHE A O 1
ATOM 5200 N N . GLY A 1 720 ? -6.546 17.864 16.373 1.00 47.84 720 GLY A N 1
ATOM 5201 C CA . GLY A 1 720 ? -5.365 17.499 17.148 1.00 47.84 720 GLY A CA 1
ATOM 5202 C C . GLY A 1 720 ? -5.587 17.667 18.656 1.00 47.84 720 GLY A C 1
ATOM 5203 O O . GLY A 1 720 ? -6.267 18.589 19.114 1.00 47.84 720 GLY A O 1
ATOM 5204 N N . LEU A 1 721 ? -4.949 16.796 19.441 1.00 46.25 721 LEU A N 1
ATOM 5205 C CA . LEU A 1 721 ? -5.055 16.744 20.906 1.00 46.25 721 LEU A CA 1
ATOM 5206 C C . LEU A 1 721 ? -4.600 18.030 21.622 1.00 46.25 721 LEU A C 1
ATOM 5208 O O . LEU A 1 721 ? -4.920 18.231 22.790 1.00 46.25 721 LEU A O 1
ATOM 5212 N N . GLY A 1 722 ? -3.942 18.954 20.913 1.00 42.25 722 GLY A N 1
ATOM 5213 C CA . GLY A 1 722 ? -3.437 20.228 21.442 1.00 42.25 722 GLY A CA 1
ATOM 5214 C C . GLY A 1 722 ? -4.494 21.215 21.967 1.00 42.25 722 GLY A C 1
ATOM 5215 O O . GLY A 1 722 ? -4.127 22.234 22.549 1.00 42.25 722 GLY A O 1
ATOM 5216 N N . GLY A 1 723 ? -5.793 20.934 21.793 1.00 46.75 723 GLY A N 1
ATOM 5217 C CA . GLY A 1 723 ? -6.901 21.623 22.477 1.00 46.75 723 GLY A CA 1
ATOM 5218 C C . GLY A 1 723 ? -7.795 20.706 23.330 1.00 46.75 723 GLY A C 1
ATOM 5219 O O . GLY A 1 723 ? -8.684 21.194 24.034 1.00 46.75 723 GLY A O 1
ATOM 5220 N N . ALA A 1 724 ? -7.566 19.388 23.281 1.00 47.34 724 ALA A N 1
ATOM 5221 C CA . ALA A 1 724 ? -8.424 18.358 23.860 1.00 47.34 724 ALA A CA 1
ATOM 5222 C C . ALA A 1 724 ? -8.273 18.216 25.381 1.00 47.34 724 ALA A C 1
ATOM 5224 O O . ALA A 1 724 ? -9.235 17.815 26.029 1.00 47.34 724 ALA A O 1
ATOM 5225 N N . GLU A 1 725 ? -7.146 18.630 25.974 1.00 47.88 725 GLU A N 1
ATOM 5226 C CA . GLU A 1 725 ? -6.860 18.506 27.419 1.00 47.88 725 GLU A CA 1
ATOM 5227 C C . GLU A 1 725 ? -7.993 19.030 28.333 1.00 47.88 725 GLU A C 1
ATOM 5229 O O . GLU A 1 725 ? -8.178 18.546 29.450 1.00 47.88 725 GLU A O 1
ATOM 5234 N N . ARG A 1 726 ? -8.793 20.012 27.879 1.00 50.41 726 ARG A N 1
ATOM 5235 C CA . ARG A 1 726 ? -9.974 20.503 28.622 1.00 50.41 726 ARG A CA 1
ATOM 5236 C C . ARG A 1 726 ? -11.319 19.961 28.145 1.00 50.41 726 ARG A C 1
ATOM 5238 O O . ARG A 1 726 ? -12.258 20.007 28.943 1.00 50.41 726 ARG A O 1
ATOM 5245 N N . LEU A 1 727 ? -11.413 19.455 26.916 1.00 52.09 727 LEU A N 1
ATOM 5246 C CA . LEU A 1 727 ? -12.593 18.747 26.401 1.00 52.09 727 LEU A CA 1
ATOM 5247 C C . LEU A 1 727 ? -12.708 17.369 27.062 1.00 52.09 727 LEU A C 1
ATOM 5249 O O . LEU A 1 727 ? -13.743 17.058 27.646 1.00 52.09 727 LEU A O 1
ATOM 5253 N N . ALA A 1 728 ? -11.586 16.651 27.111 1.00 48.47 728 ALA A N 1
ATOM 5254 C CA . ALA A 1 728 ? -11.348 15.392 27.809 1.00 48.47 728 ALA A CA 1
ATOM 5255 C C . ALA A 1 728 ? -11.870 15.347 29.254 1.00 48.47 728 ALA A C 1
ATOM 5257 O O . ALA A 1 728 ? -12.276 14.298 29.749 1.00 48.47 728 ALA A O 1
ATOM 5258 N N . GLY A 1 729 ? -11.819 16.491 29.947 1.00 50.47 729 GLY A N 1
ATOM 5259 C CA . GLY A 1 729 ? -12.159 16.596 31.363 1.00 50.47 729 GLY A CA 1
ATOM 5260 C C . GLY A 1 729 ? -13.541 17.172 31.680 1.00 50.47 729 GLY A C 1
ATOM 5261 O O . GLY A 1 729 ? -13.958 17.033 32.826 1.00 50.47 729 GLY A O 1
ATOM 5262 N N . ASN A 1 730 ? -14.230 17.841 30.737 1.00 51.03 730 ASN A N 1
ATOM 5263 C CA . ASN A 1 730 ? -15.424 18.646 31.071 1.00 51.03 730 ASN A CA 1
ATOM 5264 C C . ASN A 1 730 ? -16.621 18.543 30.105 1.00 51.03 730 ASN A C 1
ATOM 5266 O O . ASN A 1 730 ? -17.686 19.008 30.488 1.00 51.03 730 ASN A O 1
ATOM 5270 N N . ALA A 1 731 ? -16.506 17.982 28.892 1.00 60.25 731 ALA A N 1
ATOM 5271 C CA . ALA A 1 731 ? -17.662 17.865 27.990 1.00 60.25 731 ALA A CA 1
ATOM 5272 C C . ALA A 1 731 ? -17.601 16.588 27.128 1.00 60.25 731 ALA A C 1
ATOM 5274 O O . ALA A 1 731 ? -16.613 16.390 26.419 1.00 60.25 731 ALA A O 1
ATOM 5275 N N . PRO A 1 732 ? -18.638 15.729 27.130 1.00 71.75 732 PRO A N 1
ATOM 5276 C CA . PRO A 1 732 ? -18.664 14.538 26.285 1.00 71.75 732 PRO A CA 1
ATOM 5277 C C . PRO A 1 732 ? -18.794 14.938 24.806 1.00 71.75 732 PRO A C 1
ATOM 5279 O O . PRO A 1 732 ? -19.781 15.571 24.418 1.00 71.75 732 PRO A O 1
ATOM 5282 N N . PHE A 1 733 ? -17.801 14.559 23.995 1.00 79.81 733 PHE A N 1
ATOM 5283 C CA . PHE A 1 733 ? -17.784 14.768 22.545 1.00 79.81 733 PHE A CA 1
ATOM 5284 C C . PHE A 1 733 ? -17.927 13.442 21.794 1.00 79.81 733 PHE A C 1
ATOM 5286 O O . PHE A 1 733 ? -17.213 12.487 22.107 1.00 79.81 733 PHE A O 1
ATOM 5293 N N . VAL A 1 734 ? -18.815 13.402 20.797 1.00 84.81 734 VAL A N 1
ATOM 5294 C CA . VAL A 1 734 ? -19.032 12.245 19.913 1.00 84.81 734 VAL A CA 1
ATOM 5295 C C . VAL A 1 734 ? -18.902 12.672 18.448 1.00 84.81 734 VAL A C 1
ATOM 5297 O O . VAL A 1 734 ? -19.697 13.469 17.956 1.00 84.81 734 VAL A O 1
ATOM 5300 N N . ALA A 1 735 ? -17.921 12.138 17.728 1.00 83.19 735 ALA A N 1
ATOM 5301 C CA . ALA A 1 735 ? -17.807 12.282 16.280 1.00 83.19 735 ALA A CA 1
ATOM 5302 C C . ALA A 1 735 ? -18.566 11.150 15.580 1.00 83.19 735 ALA A C 1
ATOM 5304 O O . ALA A 1 735 ? -18.348 9.984 15.894 1.00 83.19 735 ALA A O 1
ATOM 5305 N N . VAL A 1 736 ? -19.422 11.494 14.619 1.00 85.88 736 VAL A N 1
ATOM 5306 C CA . VAL A 1 736 ? -20.075 10.539 13.717 1.00 85.88 736 VAL A CA 1
ATOM 5307 C C . VAL A 1 736 ? -19.331 10.571 12.387 1.00 85.88 736 VAL A C 1
ATOM 5309 O O . VAL A 1 736 ? -19.304 11.602 11.709 1.00 85.88 736 VAL A O 1
ATOM 5312 N N . VAL A 1 737 ? -18.695 9.459 12.030 1.00 81.00 737 VAL A N 1
ATOM 5313 C CA . VAL A 1 737 ? -17.813 9.342 10.860 1.00 81.00 737 VAL A CA 1
ATOM 5314 C C . VAL A 1 737 ? -18.228 8.124 10.054 1.00 81.00 737 VAL A C 1
ATOM 5316 O O . VAL A 1 737 ? -18.621 7.124 10.634 1.00 81.00 737 VAL A O 1
ATOM 5319 N N . GLN A 1 738 ? -18.181 8.188 8.724 1.00 81.00 738 GLN A N 1
ATOM 5320 C CA . GLN A 1 738 ? -18.432 7.002 7.901 1.00 81.00 738 GLN A CA 1
ATOM 5321 C C . GLN A 1 738 ? -17.455 5.888 8.298 1.00 81.00 738 GLN A C 1
ATOM 5323 O O . GLN A 1 738 ? -16.250 6.136 8.364 1.00 81.00 738 GLN A O 1
ATOM 5328 N N . SER A 1 739 ? -17.979 4.694 8.578 1.00 78.44 739 SER A N 1
ATOM 5329 C CA . SER A 1 739 ? -17.162 3.558 8.988 1.00 78.44 739 SER A CA 1
ATOM 5330 C C . SER A 1 739 ? -16.199 3.163 7.876 1.00 78.44 739 SER A C 1
ATOM 5332 O O . SER A 1 739 ? -16.578 3.075 6.705 1.00 78.44 739 SER A O 1
ATOM 5334 N N . THR A 1 740 ? -14.962 2.894 8.267 1.00 75.50 740 THR A N 1
ATOM 5335 C CA . THR A 1 740 ? -13.992 2.151 7.461 1.00 75.50 740 THR A CA 1
ATOM 5336 C C . THR A 1 740 ? -13.841 0.759 8.050 1.00 75.50 740 THR A C 1
ATOM 5338 O O . THR A 1 740 ? -14.043 0.594 9.250 1.00 75.50 740 THR A O 1
ATOM 5341 N N . SER A 1 741 ? -13.441 -0.216 7.240 1.00 67.50 741 SER A N 1
ATOM 5342 C CA . SER A 1 741 ? -13.300 -1.606 7.649 1.00 67.50 741 SER A CA 1
ATOM 5343 C C . SER A 1 741 ? -12.473 -1.748 8.918 1.00 67.50 741 SER A C 1
ATOM 5345 O O . SER A 1 741 ? -11.396 -1.156 9.042 1.00 67.50 741 SER A O 1
ATOM 5347 N N . ASP A 1 742 ? -12.944 -2.601 9.820 1.00 58.78 742 ASP A N 1
ATOM 5348 C CA . ASP A 1 742 ? -12.434 -2.749 11.184 1.00 58.78 742 ASP A CA 1
ATOM 5349 C C . ASP A 1 742 ? -11.084 -3.482 11.312 1.00 58.78 742 ASP A C 1
ATOM 5351 O O . ASP A 1 742 ? -10.714 -3.931 12.405 1.00 58.78 742 ASP A O 1
ATOM 5355 N N . GLY A 1 743 ? -10.302 -3.561 10.225 1.00 52.56 743 GLY A N 1
ATOM 5356 C CA . GLY A 1 743 ? -8.905 -3.985 10.291 1.00 52.56 743 GLY A CA 1
ATOM 5357 C C . GLY A 1 743 ? -8.071 -3.891 9.004 1.00 52.56 743 GLY A C 1
ATOM 5358 O O . GLY A 1 743 ? -8.102 -2.907 8.267 1.00 52.56 743 GLY A O 1
ATOM 5359 N N . GLY A 1 744 ? -7.198 -4.892 8.845 1.00 55.47 744 GLY A N 1
ATOM 5360 C CA . GLY A 1 744 ? -5.822 -4.793 8.344 1.00 55.47 744 GLY A CA 1
ATOM 5361 C C . GLY A 1 744 ? -5.519 -3.815 7.208 1.00 55.47 744 GLY A C 1
ATOM 5362 O O . GLY A 1 744 ? -4.764 -2.880 7.455 1.00 55.47 744 GLY A O 1
ATOM 5363 N N . PRO A 1 745 ? -6.051 -3.983 5.985 1.00 54.78 745 PRO A N 1
ATOM 5364 C CA . PRO A 1 745 ? -5.642 -3.165 4.841 1.00 54.78 745 PRO A CA 1
ATOM 5365 C C . PRO A 1 745 ? -5.893 -1.661 5.034 1.00 54.78 745 PRO A C 1
ATOM 5367 O O . PRO A 1 745 ? -5.019 -0.853 4.733 1.00 54.78 745 PRO A O 1
ATOM 5370 N N . ALA A 1 746 ? -7.046 -1.275 5.592 1.00 64.19 746 ALA A N 1
ATOM 5371 C CA . ALA A 1 746 ? -7.393 0.129 5.807 1.00 64.19 746 ALA A CA 1
ATOM 5372 C C . ALA A 1 746 ? -6.549 0.777 6.916 1.00 64.19 746 ALA A C 1
ATOM 5374 O O . ALA A 1 746 ? -6.133 1.925 6.775 1.00 64.19 746 ALA A O 1
ATOM 5375 N N . GLN A 1 747 ? -6.235 0.056 7.999 1.00 61.16 747 GLN A N 1
ATOM 5376 C CA . GLN A 1 747 ? -5.406 0.583 9.096 1.00 61.16 747 GLN A CA 1
ATOM 5377 C C . GLN A 1 747 ? -3.915 0.619 8.747 1.00 61.16 747 GLN A C 1
ATOM 5379 O O . GLN A 1 747 ? -3.252 1.623 9.002 1.00 61.16 747 GLN A O 1
ATOM 5384 N N . LEU A 1 748 ? -3.406 -0.431 8.092 1.00 56.03 748 LEU A N 1
ATOM 5385 C CA . LEU A 1 748 ? -2.022 -0.503 7.611 1.00 56.03 748 LEU A CA 1
ATOM 5386 C C . LEU A 1 748 ? -1.707 0.576 6.577 1.00 56.03 748 LEU A C 1
ATOM 5388 O O . LEU A 1 748 ? -0.548 0.931 6.414 1.00 56.03 748 LEU A O 1
ATOM 5392 N N . VAL A 1 749 ? -2.722 1.098 5.888 1.00 58.19 749 VAL A N 1
ATOM 5393 C CA . VAL A 1 749 ? -2.568 2.170 4.901 1.00 58.19 749 VAL A CA 1
ATOM 5394 C C . VAL A 1 749 ? -2.885 3.543 5.490 1.00 58.19 749 VAL A C 1
ATOM 5396 O O . VAL A 1 749 ? -2.141 4.497 5.259 1.00 58.19 749 VAL A O 1
ATOM 5399 N N . SER A 1 750 ? -3.951 3.670 6.280 1.00 62.75 750 SER A N 1
ATOM 5400 C CA . SER A 1 750 ? -4.350 4.967 6.835 1.00 62.75 750 SER A CA 1
ATOM 5401 C C . SER A 1 750 ? -3.333 5.518 7.832 1.00 62.75 750 SER A C 1
ATOM 5403 O O . SER A 1 750 ? -3.114 6.726 7.820 1.00 62.75 750 SER A O 1
ATOM 5405 N N . ALA A 1 751 ? -2.660 4.681 8.632 1.00 56.84 751 ALA A N 1
ATOM 5406 C CA . ALA A 1 751 ? -1.656 5.145 9.591 1.00 56.84 751 ALA A CA 1
ATOM 5407 C C . ALA A 1 751 ? -0.377 5.695 8.918 1.00 56.84 751 ALA A C 1
ATOM 5409 O O . ALA A 1 751 ? 0.004 6.824 9.242 1.00 56.84 751 ALA A O 1
ATOM 5410 N N . PRO A 1 752 ? 0.261 5.010 7.942 1.00 53.47 752 PRO A N 1
ATOM 5411 C CA . PRO A 1 752 ? 1.375 5.588 7.190 1.00 53.47 752 PRO A CA 1
ATOM 5412 C C . PRO A 1 752 ? 0.994 6.850 6.422 1.00 53.47 752 PRO A C 1
ATOM 5414 O O . PRO A 1 752 ? 1.746 7.822 6.457 1.00 53.47 752 PRO A O 1
ATOM 5417 N N . LEU A 1 753 ? -0.179 6.877 5.776 1.00 60.25 753 LEU A N 1
ATOM 5418 C CA . LEU A 1 753 ? -0.653 8.086 5.101 1.00 60.25 753 LEU A CA 1
ATOM 5419 C C . LEU A 1 753 ? -0.890 9.218 6.113 1.00 60.25 753 LEU A C 1
ATOM 5421 O O . LEU A 1 753 ? -0.483 10.351 5.872 1.00 60.25 753 LEU A O 1
ATOM 5425 N N . ALA A 1 754 ? -1.483 8.930 7.272 1.00 61.16 754 ALA A N 1
ATOM 5426 C CA . ALA A 1 754 ? -1.710 9.937 8.300 1.00 61.16 754 ALA A CA 1
ATOM 5427 C C . ALA A 1 754 ? -0.403 10.483 8.888 1.00 61.16 754 ALA A C 1
ATOM 5429 O O . ALA A 1 754 ? -0.293 11.686 9.118 1.00 61.16 754 ALA A O 1
ATOM 5430 N N . SER A 1 755 ? 0.598 9.620 9.083 1.00 55.91 755 SER A N 1
ATOM 5431 C CA . SER A 1 755 ? 1.946 10.021 9.493 1.00 55.91 755 SER A CA 1
ATOM 5432 C C . SER A 1 755 ? 2.613 10.903 8.436 1.00 55.91 755 SER A C 1
ATOM 5434 O O . SER A 1 755 ? 3.166 11.944 8.773 1.00 55.91 755 SER A O 1
ATOM 5436 N N . MET A 1 756 ? 2.533 10.508 7.164 1.00 54.97 756 MET A N 1
ATOM 5437 C CA . MET A 1 756 ? 3.137 11.215 6.030 1.00 54.97 756 MET A CA 1
ATOM 5438 C C . MET A 1 756 ? 2.528 12.602 5.812 1.00 54.97 756 MET A C 1
ATOM 5440 O O . MET A 1 756 ? 3.233 13.568 5.543 1.00 54.97 756 MET A O 1
ATOM 5444 N N . TYR A 1 757 ? 1.208 12.725 5.958 1.00 59.28 757 TYR A N 1
ATOM 5445 C CA . TYR A 1 757 ? 0.492 13.984 5.742 1.00 59.28 757 TYR A CA 1
ATOM 5446 C C . TYR A 1 757 ? 0.183 14.741 7.045 1.00 59.28 757 TYR A C 1
ATOM 5448 O O . TYR A 1 757 ? -0.521 15.752 7.024 1.00 59.28 757 TYR A O 1
ATOM 5456 N N . GLY A 1 758 ? 0.702 14.266 8.183 1.00 54.19 758 GLY A N 1
ATOM 5457 C CA . GLY A 1 758 ? 0.582 14.902 9.498 1.00 54.19 758 GLY A CA 1
ATOM 5458 C C . GLY A 1 758 ? -0.846 15.010 10.050 1.00 54.19 758 GLY A C 1
ATOM 5459 O O . GLY A 1 758 ? -1.083 15.796 10.967 1.00 54.19 758 GLY A O 1
ATOM 5460 N N . SER A 1 759 ? -1.812 14.278 9.487 1.00 55.91 759 SER A N 1
ATOM 5461 C CA . SER A 1 759 ? -3.217 14.300 9.909 1.00 55.91 759 SER A CA 1
ATOM 5462 C C . SER A 1 759 ? -3.974 13.045 9.455 1.00 55.91 759 SER A C 1
ATOM 5464 O O . SER A 1 759 ? -3.624 12.472 8.425 1.00 55.91 759 SER A O 1
ATOM 5466 N N . PRO A 1 760 ? -5.032 12.617 10.170 1.00 64.69 760 PRO A N 1
ATOM 5467 C CA . PRO A 1 760 ? -5.886 11.520 9.722 1.00 64.69 760 PRO A CA 1
ATOM 5468 C C . PRO A 1 760 ? -6.451 11.748 8.311 1.00 64.69 760 PRO A C 1
ATOM 5470 O O . PRO A 1 760 ? -6.945 12.836 7.982 1.00 64.69 760 PRO A O 1
ATOM 5473 N N . VAL A 1 761 ? -6.400 10.698 7.489 1.00 71.50 761 VAL A N 1
ATOM 5474 C CA . VAL A 1 761 ? -6.930 10.701 6.120 1.00 71.50 761 VAL A CA 1
ATOM 5475 C C . VAL A 1 761 ? -8.459 10.549 6.157 1.00 71.50 761 VAL A C 1
ATOM 5477 O O . VAL A 1 761 ? -8.950 9.649 6.838 1.00 71.50 761 VAL A O 1
ATOM 5480 N N . PRO A 1 762 ? -9.241 11.381 5.442 1.00 73.12 762 PRO A N 1
ATOM 5481 C CA . PRO A 1 762 ? -10.697 11.266 5.419 1.00 73.12 762 PRO A CA 1
ATOM 5482 C C . PRO A 1 762 ? -11.168 9.937 4.828 1.00 73.12 762 PRO A C 1
ATOM 5484 O O . PRO A 1 762 ? -10.599 9.450 3.851 1.00 73.12 762 PRO A O 1
ATOM 5487 N N . ALA A 1 763 ? -12.292 9.416 5.327 1.00 73.75 763 ALA A N 1
ATOM 5488 C CA . ALA A 1 763 ? -12.928 8.217 4.774 1.00 73.75 763 ALA A CA 1
ATOM 5489 C C . ALA A 1 763 ? -13.225 8.346 3.264 1.00 73.75 763 ALA A C 1
ATOM 5491 O O . ALA A 1 763 ? -13.035 7.393 2.521 1.00 73.75 763 ALA A O 1
ATOM 5492 N N . ALA A 1 764 ? -13.589 9.540 2.778 1.00 76.56 764 ALA A N 1
ATOM 5493 C CA . ALA A 1 764 ? -13.803 9.816 1.350 1.00 76.56 764 ALA A CA 1
ATOM 5494 C C . ALA A 1 764 ? -12.533 9.667 0.483 1.00 76.56 764 ALA A C 1
ATOM 5496 O O . ALA A 1 764 ? -12.603 9.330 -0.703 1.00 76.56 764 ALA A O 1
ATOM 5497 N N . THR A 1 765 ? -11.362 9.936 1.066 1.00 79.31 765 THR A N 1
ATOM 5498 C CA . THR A 1 765 ? -10.053 9.746 0.427 1.00 79.31 765 THR A CA 1
ATOM 5499 C C . THR A 1 765 ? -9.642 8.282 0.481 1.00 79.31 765 THR A C 1
ATOM 5501 O O . THR A 1 765 ? -9.172 7.746 -0.517 1.00 79.31 765 THR A O 1
ATOM 5504 N N . LEU A 1 766 ? -9.889 7.603 1.604 1.00 77.25 766 LEU A N 1
ATOM 5505 C CA . LEU A 1 766 ? -9.663 6.163 1.716 1.00 77.25 766 LEU A CA 1
ATOM 5506 C C . LEU A 1 766 ? -10.585 5.357 0.784 1.00 77.25 766 LEU A C 1
ATOM 5508 O O . LEU A 1 766 ? -10.129 4.414 0.148 1.00 77.25 766 LEU A O 1
ATOM 5512 N N . GLY A 1 767 ? -11.831 5.793 0.585 1.00 81.88 767 GLY A N 1
ATOM 5513 C CA . GLY A 1 767 ? -12.758 5.217 -0.395 1.00 81.88 767 GLY A CA 1
ATOM 5514 C C . GLY A 1 767 ? -12.288 5.351 -1.851 1.00 81.88 767 GLY A C 1
ATOM 5515 O O . GLY A 1 767 ? -12.820 4.678 -2.733 1.00 81.88 767 GLY A O 1
ATOM 5516 N N . ALA A 1 768 ? -11.261 6.165 -2.134 1.00 85.94 768 ALA A N 1
ATOM 5517 C CA . ALA A 1 768 ? -10.611 6.170 -3.444 1.00 85.94 768 ALA A CA 1
ATOM 5518 C C . ALA A 1 768 ? -9.818 4.876 -3.713 1.00 85.94 768 ALA A C 1
ATOM 5520 O O . ALA A 1 768 ? -9.659 4.506 -4.876 1.00 85.94 768 ALA A O 1
ATOM 5521 N N . MET A 1 769 ? -9.389 4.153 -2.665 1.00 82.56 769 MET A N 1
ATOM 5522 C CA . MET A 1 769 ? -8.820 2.803 -2.785 1.00 82.56 769 MET A CA 1
ATOM 5523 C C . MET A 1 769 ? -9.853 1.837 -3.370 1.00 82.56 769 MET A C 1
ATOM 5525 O O . MET A 1 769 ? -9.586 1.160 -4.363 1.00 82.56 769 MET A O 1
ATOM 5529 N N . ASP A 1 770 ? -11.058 1.829 -2.793 1.00 85.06 770 ASP A N 1
ATOM 5530 C CA . ASP A 1 770 ? -12.169 1.003 -3.269 1.00 85.06 770 ASP A CA 1
ATOM 5531 C C . ASP A 1 770 ? -12.602 1.419 -4.672 1.00 85.06 770 ASP A C 1
ATOM 5533 O O . ASP A 1 770 ? -12.815 0.571 -5.534 1.00 85.06 770 ASP A O 1
ATOM 5537 N N . ALA A 1 771 ? -12.669 2.725 -4.944 1.00 89.75 771 ALA A N 1
ATOM 5538 C CA . ALA A 1 771 ? -13.025 3.232 -6.264 1.00 89.75 771 ALA A CA 1
ATOM 5539 C C . ALA A 1 771 ? -12.045 2.769 -7.349 1.00 89.75 771 ALA A C 1
ATOM 5541 O O . ALA A 1 771 ? -12.471 2.367 -8.431 1.00 89.75 771 ALA A O 1
ATOM 5542 N N . ALA A 1 772 ? -10.743 2.792 -7.056 1.00 86.69 772 ALA A N 1
ATOM 5543 C CA . ALA A 1 772 ? -9.706 2.317 -7.964 1.00 86.69 772 ALA A CA 1
ATOM 5544 C C . ALA A 1 772 ? -9.857 0.822 -8.265 1.00 86.69 772 ALA A C 1
ATOM 5546 O O . ALA A 1 772 ? -9.789 0.405 -9.422 1.00 86.69 772 ALA A O 1
ATOM 5547 N N . ARG A 1 773 ? -10.132 0.028 -7.227 1.00 83.62 773 ARG A N 1
ATOM 5548 C CA . ARG A 1 773 ? -10.359 -1.412 -7.331 1.00 83.62 773 ARG A CA 1
ATOM 5549 C C . ARG A 1 773 ? -11.620 -1.743 -8.129 1.00 83.62 773 ARG A C 1
ATOM 5551 O O . ARG A 1 773 ? -11.560 -2.518 -9.081 1.00 83.62 773 ARG A O 1
ATOM 5558 N N . VAL A 1 774 ? -12.742 -1.096 -7.807 1.00 89.25 774 VAL A N 1
ATOM 5559 C CA . VAL A 1 774 ? -14.006 -1.217 -8.551 1.00 89.25 774 VAL A CA 1
ATOM 5560 C C . VAL A 1 774 ? -13.801 -0.853 -10.015 1.00 89.25 774 VAL A C 1
ATOM 5562 O O . VAL A 1 774 ? -14.269 -1.577 -10.897 1.00 89.25 774 VAL A O 1
ATOM 5565 N N . ALA A 1 775 ? -13.092 0.244 -10.291 1.00 90.75 775 ALA A N 1
ATOM 5566 C CA . ALA A 1 775 ? -12.808 0.678 -11.650 1.00 90.75 775 ALA A CA 1
ATOM 5567 C C . ALA A 1 775 ? -11.970 -0.355 -12.409 1.00 90.75 775 ALA A C 1
ATOM 5569 O O . ALA A 1 775 ? -12.388 -0.809 -13.474 1.00 90.75 775 ALA A O 1
ATOM 5570 N N . SER A 1 776 ? -10.844 -0.779 -11.832 1.00 84.62 776 SER A N 1
ATOM 5571 C CA . SER A 1 776 ? -9.955 -1.787 -12.410 1.00 84.62 776 SER A CA 1
ATOM 5572 C C . SER A 1 776 ? -10.695 -3.088 -12.733 1.00 84.62 776 SER A C 1
ATOM 5574 O O . SER A 1 776 ? -10.757 -3.507 -13.892 1.00 84.62 776 SER A O 1
ATOM 5576 N N . GLN A 1 777 ? -11.353 -3.687 -11.740 1.00 84.31 777 GLN A N 1
ATOM 5577 C CA . GLN A 1 777 ? -12.053 -4.959 -11.899 1.00 84.31 777 GLN A CA 1
ATOM 5578 C C . GLN A 1 777 ? -13.223 -4.866 -12.879 1.00 84.31 777 GLN A C 1
ATOM 5580 O O . GLN A 1 777 ? -13.485 -5.818 -13.617 1.00 84.31 777 GLN A O 1
ATOM 5585 N N . THR A 1 778 ? -13.916 -3.724 -12.930 1.00 89.38 778 THR A N 1
ATOM 5586 C CA . THR A 1 778 ? -14.976 -3.493 -13.918 1.00 89.38 778 THR A CA 1
ATOM 5587 C C . THR A 1 778 ? -14.411 -3.530 -15.328 1.00 89.38 778 THR A C 1
ATOM 5589 O O . THR A 1 778 ? -14.942 -4.263 -16.162 1.00 89.38 778 THR A O 1
ATOM 5592 N N . LEU A 1 779 ? -13.338 -2.778 -15.593 1.00 88.25 779 LEU A N 1
ATOM 5593 C CA . LEU A 1 779 ? -12.727 -2.698 -16.920 1.00 88.25 779 LEU A CA 1
ATOM 5594 C C . LEU A 1 779 ? -12.124 -4.045 -17.353 1.00 88.25 779 LEU A C 1
ATOM 5596 O O . LEU A 1 779 ? -12.341 -4.483 -18.483 1.00 88.25 779 LEU A O 1
ATOM 5600 N N . LEU A 1 780 ? -11.461 -4.754 -16.435 1.00 81.12 780 LEU A N 1
ATOM 5601 C CA . LEU A 1 780 ? -10.951 -6.113 -16.659 1.00 81.12 780 LEU A CA 1
ATOM 5602 C C . LEU A 1 780 ? -12.075 -7.114 -16.953 1.00 81.12 780 LEU A C 1
ATOM 5604 O O . LEU A 1 780 ? -11.956 -7.931 -17.860 1.00 81.12 780 LEU A O 1
ATOM 5608 N N . SER A 1 781 ? -13.196 -7.031 -16.235 1.00 84.00 781 SER A N 1
ATOM 5609 C CA . SER A 1 781 ? -14.334 -7.931 -16.461 1.00 84.00 781 SER A CA 1
ATOM 5610 C C . SER A 1 781 ? -14.977 -7.722 -17.833 1.00 84.00 781 SER A C 1
ATOM 5612 O O . SER A 1 781 ? -15.520 -8.665 -18.407 1.00 84.00 781 SER A O 1
ATOM 5614 N N . ILE A 1 782 ? -14.954 -6.496 -18.372 1.00 86.50 782 ILE A N 1
ATOM 5615 C CA . ILE A 1 782 ? -15.562 -6.201 -19.677 1.00 86.50 782 ILE A CA 1
ATOM 5616 C C . ILE A 1 782 ? -14.601 -6.377 -20.859 1.00 86.50 782 ILE A C 1
ATOM 5618 O O . ILE A 1 782 ? -15.060 -6.615 -21.981 1.00 86.50 782 ILE A O 1
ATOM 5622 N N . SER A 1 783 ? -13.286 -6.300 -20.633 1.00 78.12 783 SER A N 1
ATOM 5623 C CA . SER A 1 783 ? -12.275 -6.463 -21.686 1.00 78.12 783 SER A CA 1
ATOM 5624 C C . SER A 1 783 ? -12.333 -7.852 -22.335 1.00 78.12 783 SER A C 1
ATOM 5626 O O . SER A 1 783 ? -12.169 -7.966 -23.552 1.00 78.12 783 SER A O 1
ATOM 5628 N N . GLU A 1 784 ? -12.736 -8.883 -21.582 1.00 70.50 784 GLU A N 1
ATOM 5629 C CA . GLU A 1 784 ? -13.002 -10.239 -22.091 1.00 70.50 784 GLU A CA 1
ATOM 5630 C C . GLU A 1 784 ? -14.058 -10.281 -23.216 1.00 70.50 784 GLU A C 1
ATOM 5632 O O . GLU A 1 784 ? -14.079 -11.212 -24.027 1.00 70.50 784 GLU A O 1
ATOM 5637 N N . PHE A 1 785 ? -14.925 -9.265 -23.311 1.00 70.38 785 PHE A N 1
ATOM 5638 C CA . PHE A 1 785 ? -15.966 -9.152 -24.338 1.00 70.38 785 PHE A CA 1
ATOM 5639 C C . PHE A 1 785 ? -15.559 -8.293 -25.550 1.00 70.38 785 PHE A C 1
ATOM 5641 O O . PHE A 1 785 ? -16.368 -8.106 -26.462 1.00 70.38 785 PHE A O 1
ATOM 5648 N N . GLY A 1 786 ? -14.313 -7.807 -25.609 1.00 61.84 786 GLY A N 1
ATOM 5649 C CA . GLY A 1 786 ? -13.748 -7.118 -26.775 1.00 61.84 786 GLY A CA 1
ATOM 5650 C C . GLY A 1 786 ? -13.904 -5.591 -26.799 1.00 61.84 786 GLY A C 1
ATOM 5651 O O . GLY A 1 786 ? -13.669 -4.989 -27.848 1.00 61.84 786 GLY A O 1
ATOM 5652 N N . SER A 1 787 ? -14.290 -4.955 -25.685 1.00 62.44 787 SER A N 1
ATOM 5653 C CA . SER A 1 787 ? -14.216 -3.495 -25.516 1.00 62.44 787 SER A CA 1
ATOM 5654 C C . SER A 1 787 ? -14.104 -3.115 -24.038 1.00 62.44 787 SER A C 1
ATOM 5656 O O . SER A 1 787 ? -15.109 -3.004 -23.338 1.00 62.44 787 SER A O 1
ATOM 5658 N N . GLY A 1 788 ? -12.874 -2.896 -23.567 1.00 71.81 788 GLY A N 1
ATOM 5659 C CA . GLY A 1 788 ? -12.598 -2.567 -22.170 1.00 71.81 788 GLY A CA 1
ATOM 5660 C C . GLY A 1 788 ? -12.997 -1.158 -21.729 1.00 71.81 788 GLY A C 1
ATOM 5661 O O . GLY A 1 788 ? -12.826 -0.833 -20.567 1.00 71.81 788 GLY A O 1
ATOM 5662 N N . GLN A 1 789 ? -13.537 -0.324 -22.626 1.00 86.69 789 GLN A N 1
ATOM 5663 C CA . GLN A 1 789 ? -13.870 1.084 -22.362 1.00 86.69 789 GLN A CA 1
ATOM 5664 C C . GLN A 1 789 ? -15.308 1.452 -22.778 1.00 86.69 789 GLN A C 1
ATOM 5666 O O . GLN A 1 789 ? -15.645 2.631 -22.810 1.00 86.69 789 GLN A O 1
ATOM 5671 N N . ASP A 1 790 ? -16.167 0.482 -23.131 1.00 90.31 790 ASP A N 1
ATOM 5672 C CA . ASP A 1 790 ? -17.555 0.759 -23.546 1.00 90.31 790 ASP A CA 1
ATOM 5673 C C . ASP A 1 790 ? -18.409 1.225 -22.343 1.00 90.31 790 ASP A C 1
ATOM 5675 O O . ASP A 1 790 ? -18.706 0.415 -21.456 1.00 90.31 790 ASP A O 1
ATOM 5679 N N . PRO A 1 791 ? -18.890 2.485 -22.318 1.00 91.50 791 PRO A N 1
ATOM 5680 C CA . PRO A 1 791 ? -19.682 3.027 -21.210 1.00 91.50 791 PRO A CA 1
ATOM 5681 C C . PRO A 1 791 ? -20.962 2.235 -20.919 1.00 91.50 791 PRO A C 1
ATOM 5683 O O . PRO A 1 791 ? -21.419 2.186 -19.775 1.00 91.50 791 PRO A O 1
ATOM 5686 N N . ALA A 1 792 ? -21.562 1.602 -21.934 1.00 91.25 792 ALA A N 1
ATOM 5687 C CA . ALA A 1 792 ? -22.768 0.800 -21.759 1.00 91.25 792 ALA A CA 1
ATOM 5688 C C . ALA A 1 792 ? -22.475 -0.521 -21.032 1.00 91.25 792 ALA A C 1
ATOM 5690 O O . ALA A 1 792 ? -23.290 -0.954 -20.213 1.00 91.25 792 ALA A O 1
ATOM 5691 N N . LEU A 1 793 ? -21.321 -1.142 -21.302 1.00 92.06 793 LEU A N 1
ATOM 5692 C CA . LEU A 1 793 ? -20.865 -2.335 -20.586 1.00 92.06 793 LEU A CA 1
ATOM 5693 C C . LEU A 1 793 ? -20.400 -1.983 -19.173 1.00 92.06 793 LEU A C 1
ATOM 5695 O O . LEU A 1 793 ? -20.809 -2.660 -18.231 1.00 92.06 793 LEU A O 1
ATOM 5699 N N . ILE A 1 794 ? -19.646 -0.888 -19.013 1.00 93.38 794 ILE A N 1
ATOM 5700 C CA . ILE A 1 794 ? -19.217 -0.372 -17.703 1.00 93.38 794 ILE A CA 1
ATOM 5701 C C . ILE A 1 794 ? -20.440 -0.177 -16.804 1.00 93.38 794 ILE A C 1
ATOM 5703 O O . ILE A 1 794 ? -20.520 -0.772 -15.736 1.00 93.38 794 ILE A O 1
ATOM 5707 N N . ARG A 1 795 ? -21.452 0.565 -17.270 1.00 92.62 795 ARG A N 1
ATOM 5708 C CA . ARG A 1 795 ? -22.703 0.796 -16.528 1.00 92.62 795 ARG A CA 1
ATOM 5709 C C . ARG A 1 795 ? -23.410 -0.496 -16.108 1.00 92.62 795 ARG A C 1
ATOM 5711 O O . ARG A 1 795 ? -24.054 -0.523 -15.063 1.00 92.62 795 ARG A O 1
ATOM 5718 N N . ALA A 1 796 ? -23.357 -1.536 -16.939 1.00 91.62 796 ALA A N 1
ATOM 5719 C CA . ALA A 1 796 ? -24.036 -2.800 -16.674 1.00 91.62 796 ALA A CA 1
ATOM 5720 C C . ALA A 1 796 ? -23.288 -3.682 -15.661 1.00 91.62 796 ALA A C 1
ATOM 5722 O O . ALA A 1 796 ? -23.934 -4.418 -14.917 1.00 91.62 796 ALA A O 1
ATOM 5723 N N . VAL A 1 797 ? -21.953 -3.625 -15.647 1.00 92.69 797 VAL A N 1
ATOM 5724 C CA . VAL A 1 797 ? -21.092 -4.498 -14.832 1.00 92.69 797 VAL A CA 1
ATOM 5725 C C . VAL A 1 797 ? -20.689 -3.851 -13.508 1.00 92.69 797 VAL A C 1
ATOM 5727 O O . VAL A 1 797 ? -20.663 -4.547 -12.492 1.00 92.69 797 VAL A O 1
ATOM 5730 N N . LEU A 1 798 ? -20.456 -2.534 -13.495 1.00 94.25 798 LEU A N 1
ATOM 5731 C CA . LEU A 1 798 ? -19.934 -1.790 -12.343 1.00 94.25 798 LEU A CA 1
ATOM 5732 C C . LEU A 1 798 ? -20.699 -2.073 -11.040 1.00 94.25 798 LEU A C 1
ATOM 5734 O O . LEU A 1 798 ? -20.039 -2.410 -10.062 1.00 94.25 798 LEU A O 1
ATOM 5738 N N . PRO A 1 799 ? -22.050 -2.048 -10.982 1.00 93.81 799 PRO A N 1
ATOM 5739 C CA . PRO A 1 799 ? -22.760 -2.319 -9.727 1.00 93.81 799 PRO A CA 1
ATOM 5740 C C . PRO A 1 799 ? -22.524 -3.732 -9.172 1.00 93.81 799 PRO A C 1
ATOM 5742 O O . PRO A 1 799 ? -22.541 -3.930 -7.961 1.00 93.81 799 PRO A O 1
ATOM 5745 N N . GLY A 1 800 ? -22.312 -4.719 -10.051 1.00 90.81 800 GLY A N 1
ATOM 5746 C CA . GLY A 1 800 ? -22.043 -6.102 -9.653 1.00 90.81 800 GLY A CA 1
ATOM 5747 C C . GLY A 1 800 ? -20.624 -6.303 -9.126 1.00 90.81 800 GLY A C 1
ATOM 5748 O O . GLY A 1 800 ? -20.436 -7.074 -8.192 1.00 90.81 800 GLY A O 1
ATOM 5749 N N . VAL A 1 801 ? -19.650 -5.590 -9.698 1.00 89.50 801 VAL A N 1
ATOM 5750 C CA . VAL A 1 801 ? -18.263 -5.557 -9.207 1.00 89.50 801 VAL A CA 1
ATOM 5751 C C . VAL A 1 801 ? -18.190 -4.813 -7.877 1.00 89.50 801 VAL A C 1
ATOM 5753 O O . VAL A 1 801 ? -17.594 -5.315 -6.929 1.00 89.50 801 VAL A O 1
ATOM 5756 N N . ALA A 1 802 ? -18.863 -3.663 -7.784 1.00 89.31 802 ALA A N 1
ATOM 5757 C CA . ALA A 1 802 ? -18.910 -2.854 -6.575 1.00 89.31 802 ALA A CA 1
ATOM 5758 C C . ALA A 1 802 ? -19.398 -3.661 -5.364 1.00 89.31 802 ALA A C 1
ATOM 5760 O O . ALA A 1 802 ? -18.747 -3.633 -4.339 1.00 89.31 802 ALA A O 1
ATOM 5761 N N . ALA A 1 803 ? -20.432 -4.498 -5.488 1.00 84.25 803 ALA A N 1
ATOM 5762 C CA . ALA A 1 803 ? -20.953 -5.293 -4.367 1.00 84.25 803 ALA A CA 1
ATOM 5763 C C . ALA A 1 803 ? -19.970 -6.320 -3.739 1.00 84.25 803 ALA A C 1
ATOM 5765 O O . ALA A 1 803 ? -20.318 -6.951 -2.744 1.00 84.25 803 ALA A O 1
ATOM 5766 N N . GLY A 1 804 ? -18.771 -6.529 -4.302 1.00 68.44 804 GLY A N 1
ATOM 5767 C CA . GLY A 1 804 ? -17.760 -7.453 -3.767 1.00 68.44 804 GLY A CA 1
ATOM 5768 C C . GLY A 1 804 ? -16.334 -6.900 -3.726 1.00 68.44 804 GLY A C 1
ATOM 5769 O O . GLY A 1 804 ? -15.403 -7.666 -3.485 1.00 68.44 804 GLY A O 1
ATOM 5770 N N . ALA A 1 805 ? -16.149 -5.603 -3.980 1.00 68.81 805 ALA A N 1
ATOM 5771 C CA . ALA A 1 805 ? -14.830 -4.989 -4.129 1.00 68.81 805 ALA A CA 1
ATOM 5772 C C . ALA A 1 805 ? -14.351 -4.224 -2.881 1.00 68.81 805 ALA A C 1
ATOM 5774 O O . ALA A 1 805 ? -13.270 -3.638 -2.921 1.00 68.81 805 ALA A O 1
ATOM 5775 N N . GLY A 1 806 ? -15.114 -4.245 -1.782 1.00 69.44 806 GLY A N 1
ATOM 5776 C CA . GLY A 1 806 ? -14.765 -3.564 -0.533 1.00 69.44 806 GLY A CA 1
ATOM 5777 C C . GLY A 1 806 ? -13.391 -3.972 0.008 1.00 69.44 806 GLY A C 1
ATOM 5778 O O . GLY A 1 806 ? -13.090 -5.156 0.176 1.00 69.44 806 GLY A O 1
ATOM 5779 N N . LEU A 1 807 ? -12.543 -2.975 0.236 1.00 69.94 807 LEU A N 1
ATOM 5780 C CA . LEU A 1 807 ? -11.220 -3.062 0.846 1.00 69.94 807 LEU A CA 1
ATOM 5781 C C . LEU A 1 807 ? -11.130 -2.129 2.060 1.00 69.94 807 LEU A C 1
ATOM 5783 O O . LEU A 1 807 ? -10.620 -2.552 3.093 1.00 69.94 807 LEU A O 1
ATOM 5787 N N . VAL A 1 808 ? -11.609 -0.885 1.929 1.00 74.12 808 VAL A N 1
ATOM 5788 C CA . VAL A 1 808 ? -11.676 0.102 3.023 1.00 74.12 808 VAL A CA 1
ATOM 5789 C C . VAL A 1 808 ? -13.111 0.382 3.445 1.00 74.12 808 VAL A C 1
ATOM 5791 O O . VAL A 1 808 ? -13.379 0.573 4.625 1.00 74.12 808 VAL A O 1
ATOM 5794 N N . LEU A 1 809 ? -14.051 0.393 2.512 1.00 75.25 809 LEU A N 1
ATOM 5795 C CA . LEU A 1 809 ? -15.475 0.391 2.804 1.00 75.25 809 LEU A CA 1
ATOM 5796 C C . LEU A 1 809 ? -15.954 -1.066 2.903 1.00 75.25 809 LEU A C 1
ATOM 5798 O O . LEU A 1 809 ? -15.835 -1.819 1.936 1.00 75.25 809 LEU A O 1
ATOM 5802 N N . ASP A 1 810 ? -16.503 -1.457 4.061 1.00 66.69 810 ASP A N 1
ATOM 5803 C CA . ASP A 1 810 ? -17.002 -2.826 4.314 1.00 66.69 810 ASP A CA 1
ATOM 5804 C C . ASP A 1 810 ? -18.101 -3.255 3.328 1.00 66.69 810 ASP A C 1
ATOM 5806 O O . ASP A 1 810 ? -18.217 -4.428 2.977 1.00 66.69 810 ASP A O 1
ATOM 5810 N N . ASP A 1 811 ? -18.902 -2.294 2.862 1.00 73.81 811 ASP A N 1
ATOM 5811 C CA . ASP A 1 811 ? -19.918 -2.482 1.833 1.00 73.81 811 ASP A CA 1
ATOM 5812 C C . ASP A 1 811 ? -19.764 -1.391 0.774 1.00 73.81 811 ASP A C 1
ATOM 5814 O O . ASP A 1 811 ? -19.708 -0.203 1.085 1.00 73.81 811 ASP A O 1
ATOM 5818 N N . THR A 1 812 ? -19.688 -1.810 -0.484 1.00 84.56 812 THR A N 1
ATOM 5819 C CA . THR A 1 812 ? -19.571 -0.954 -1.674 1.00 84.56 812 THR A CA 1
ATOM 5820 C C . THR A 1 812 ? -20.759 -1.145 -2.625 1.00 84.56 812 THR A C 1
ATOM 5822 O O . THR A 1 812 ? -20.745 -0.688 -3.768 1.00 84.56 812 THR A O 1
ATOM 5825 N N . THR A 1 813 ? -21.831 -1.792 -2.153 1.00 88.12 813 THR A N 1
ATOM 5826 C CA . THR A 1 813 ? -23.069 -2.013 -2.907 1.00 88.12 813 THR A CA 1
ATOM 5827 C C . THR A 1 813 ? -23.727 -0.691 -3.292 1.00 88.12 813 THR A C 1
ATOM 5829 O O . THR A 1 813 ? -23.908 0.198 -2.462 1.00 88.12 813 THR A O 1
ATOM 5832 N N . LEU A 1 814 ? -24.152 -0.586 -4.553 1.00 90.62 814 LEU A N 1
ATOM 5833 C CA . LEU A 1 814 ? -24.802 0.608 -5.097 1.00 90.62 814 LEU A CA 1
ATOM 5834 C C . LEU A 1 814 ? -26.328 0.445 -5.169 1.00 90.62 814 LEU A C 1
ATOM 5836 O O . LEU A 1 814 ? -26.841 -0.643 -5.442 1.00 90.62 814 LEU A O 1
ATOM 5840 N N . ASP A 1 815 ? -27.065 1.531 -4.941 1.00 89.56 815 ASP A N 1
ATOM 5841 C CA . ASP A 1 815 ? -28.517 1.590 -5.060 1.00 89.56 815 ASP A CA 1
ATOM 5842 C C . ASP A 1 815 ? -28.985 1.841 -6.507 1.00 89.56 815 ASP A C 1
ATOM 5844 O O . ASP A 1 815 ? -28.217 1.849 -7.469 1.00 89.56 815 ASP A O 1
ATOM 5848 N N . ALA A 1 816 ? -30.295 2.039 -6.687 1.00 89.06 816 ALA A N 1
ATOM 5849 C CA . ALA A 1 816 ? -30.890 2.288 -8.001 1.00 89.06 816 ALA A CA 1
ATOM 5850 C C . ALA A 1 816 ? -30.542 3.665 -8.609 1.00 89.06 816 ALA A C 1
ATOM 5852 O O . ALA A 1 816 ? -30.839 3.898 -9.789 1.00 89.06 816 ALA A O 1
ATOM 5853 N N . ASN A 1 817 ? -29.969 4.574 -7.818 1.00 89.31 817 ASN A N 1
ATOM 5854 C CA . ASN A 1 817 ? -29.413 5.843 -8.273 1.00 89.31 817 ASN A CA 1
ATOM 5855 C C . ASN A 1 817 ? -27.921 5.740 -8.606 1.00 89.31 817 ASN A C 1
ATOM 5857 O O . ASN A 1 817 ? -27.395 6.680 -9.180 1.00 89.31 817 ASN A O 1
ATOM 5861 N N . GLY A 1 818 ? -27.272 4.608 -8.317 1.00 89.25 818 GLY A N 1
ATOM 5862 C CA . GLY A 1 818 ? -25.829 4.448 -8.486 1.00 89.25 818 GLY A CA 1
ATOM 5863 C C . GLY A 1 818 ? -25.020 4.950 -7.289 1.00 89.25 818 GLY A C 1
ATOM 5864 O O . GLY A 1 818 ? -23.795 4.992 -7.366 1.00 89.25 818 GLY A O 1
ATOM 5865 N N . ASP A 1 819 ? -25.678 5.292 -6.184 1.00 90.00 819 ASP A N 1
ATOM 5866 C CA . ASP A 1 819 ? -25.031 5.755 -4.960 1.00 90.00 819 ASP A CA 1
ATOM 5867 C C . ASP A 1 819 ? -24.786 4.603 -4.002 1.00 90.00 819 ASP A C 1
ATOM 5869 O O . ASP A 1 819 ? -25.470 3.585 -4.067 1.00 90.00 819 ASP A O 1
ATOM 5873 N N . LEU A 1 820 ? -23.858 4.779 -3.067 1.00 86.75 820 LEU A N 1
ATOM 5874 C CA . LEU A 1 820 ? -23.632 3.815 -2.004 1.00 86.75 820 LEU A CA 1
ATOM 5875 C C . LEU A 1 820 ? -24.949 3.529 -1.256 1.00 86.75 820 LEU A C 1
ATOM 5877 O O . LEU A 1 820 ? -25.548 4.420 -0.647 1.00 86.75 820 LEU A O 1
ATOM 5881 N N . ALA A 1 821 ? -25.424 2.285 -1.337 1.00 83.50 821 ALA A N 1
ATOM 5882 C CA . ALA A 1 821 ? -26.776 1.907 -0.930 1.00 83.50 821 ALA A CA 1
ATOM 5883 C C . ALA A 1 821 ? -27.005 2.057 0.575 1.00 83.50 821 ALA A C 1
ATOM 5885 O O . ALA A 1 821 ? -28.098 2.428 1.024 1.00 83.50 821 ALA A O 1
ATOM 5886 N N . SER A 1 822 ? -25.957 1.782 1.341 1.00 78.31 822 SER A N 1
ATOM 5887 C CA . SER A 1 822 ? -25.879 1.980 2.777 1.00 78.31 822 SER A CA 1
ATOM 5888 C C . SER A 1 822 ? -24.435 2.206 3.179 1.00 78.31 822 SER A C 1
ATOM 5890 O O . SER A 1 822 ? -23.525 1.659 2.567 1.00 78.31 822 SER A O 1
ATOM 5892 N N . ALA A 1 823 ? -24.241 2.959 4.251 1.00 77.38 823 ALA A N 1
ATOM 5893 C CA . ALA A 1 823 ? -22.991 2.952 4.980 1.00 77.38 823 ALA A CA 1
ATOM 5894 C C . ALA A 1 823 ? -23.279 2.827 6.463 1.00 77.38 823 ALA A C 1
ATOM 5896 O O . ALA A 1 823 ? -24.288 3.338 6.962 1.00 77.38 823 ALA A O 1
ATOM 5897 N N . SER A 1 824 ? -22.361 2.159 7.138 1.00 82.56 824 SER A N 1
ATOM 5898 C CA . SER A 1 824 ? -22.243 2.234 8.580 1.00 82.56 824 SER A CA 1
ATOM 5899 C C . SER A 1 824 ? -21.555 3.545 8.954 1.00 82.56 824 SER A C 1
ATOM 5901 O O . SER A 1 824 ? -20.756 4.087 8.183 1.00 82.56 824 SER A O 1
ATOM 5903 N N . TYR A 1 825 ? -21.885 4.066 10.129 1.00 84.81 825 TYR A N 1
ATOM 5904 C CA . TYR A 1 825 ? -21.210 5.225 10.699 1.00 84.81 825 TYR A CA 1
ATOM 5905 C C . TYR A 1 825 ? -20.655 4.875 12.065 1.00 84.81 825 TYR A C 1
ATOM 5907 O O . TYR A 1 825 ? -21.397 4.435 12.934 1.00 84.81 825 TYR A O 1
ATOM 5915 N N . ASP A 1 826 ? -19.374 5.119 12.274 1.00 83.38 826 ASP A N 1
ATOM 5916 C CA . ASP A 1 826 ? -18.710 4.971 13.553 1.00 83.38 826 ASP A CA 1
ATOM 5917 C C . ASP A 1 826 ? -18.980 6.171 14.445 1.00 83.38 826 ASP A C 1
ATOM 5919 O O . ASP A 1 826 ? -18.971 7.326 14.009 1.00 83.38 826 ASP A O 1
ATOM 5923 N N . LEU A 1 827 ? -19.177 5.882 15.724 1.00 85.12 827 LEU A N 1
ATOM 5924 C CA . LEU A 1 827 ? -19.302 6.861 16.779 1.00 85.12 827 LEU A CA 1
ATOM 5925 C C . LEU A 1 827 ? -18.012 6.818 17.591 1.00 85.12 827 LEU A C 1
ATOM 5927 O O . LEU A 1 827 ? -17.744 5.884 18.348 1.00 85.12 827 LEU A O 1
ATOM 5931 N N . TRP A 1 828 ? -17.202 7.850 17.405 1.00 81.06 828 TRP A N 1
ATOM 5932 C CA . TRP A 1 828 ? -15.949 8.027 18.114 1.00 81.06 828 TRP A CA 1
ATOM 5933 C C . TRP A 1 828 ? -16.169 8.975 19.280 1.00 81.06 828 TRP A C 1
ATOM 5935 O O . TRP A 1 828 ? -16.547 10.132 19.093 1.00 81.06 828 TRP A O 1
ATOM 5945 N N . ARG A 1 829 ? -15.931 8.499 20.497 1.00 79.44 829 ARG A N 1
ATOM 5946 C CA . ARG A 1 829 ? -16.014 9.301 21.711 1.00 79.44 829 ARG A CA 1
ATOM 5947 C C . ARG A 1 829 ? -14.621 9.700 22.170 1.00 79.44 829 ARG A C 1
ATOM 5949 O O . ARG A 1 829 ? -13.710 8.878 22.208 1.00 79.44 829 ARG A O 1
ATOM 5956 N N . LEU A 1 830 ? -14.469 10.960 22.560 1.00 73.56 830 LEU A N 1
ATOM 5957 C CA . LEU A 1 830 ? -13.242 11.432 23.193 1.00 73.56 830 LEU A CA 1
ATOM 5958 C C . LEU A 1 830 ? -13.211 10.974 24.665 1.00 73.56 830 LEU A C 1
ATOM 5960 O O . LEU A 1 830 ? -14.060 11.387 25.460 1.00 73.56 830 LEU A O 1
ATOM 5964 N N . HIS A 1 831 ? -12.242 10.130 25.024 1.00 66.25 831 HIS A N 1
ATOM 5965 C CA . HIS A 1 831 ? -11.965 9.663 26.386 1.00 66.25 831 HIS A CA 1
ATOM 5966 C C . HIS A 1 831 ? -10.550 10.071 26.799 1.00 66.25 831 HIS A C 1
ATOM 5968 O O . HIS A 1 831 ? -9.571 9.594 26.234 1.00 66.25 831 HIS A O 1
ATOM 5974 N N . GLY A 1 832 ? -10.418 10.939 27.808 1.00 67.06 832 GLY A N 1
ATOM 5975 C CA . GLY A 1 832 ? -9.101 11.486 28.142 1.00 67.06 832 GLY A CA 1
ATOM 5976 C C . GLY A 1 832 ? -8.494 12.184 26.919 1.00 67.06 832 GLY A C 1
ATOM 5977 O O . GLY A 1 832 ? -9.180 12.935 26.231 1.00 67.06 832 GLY A O 1
ATOM 5978 N N . GLU A 1 833 ? -7.229 11.907 26.625 1.00 60.75 833 GLU A N 1
ATOM 5979 C CA . GLU A 1 833 ? -6.546 12.424 25.432 1.00 60.75 833 GLU A CA 1
ATOM 5980 C C . GLU A 1 833 ? -6.727 11.521 24.193 1.00 60.75 833 GLU A C 1
ATOM 5982 O O . GLU A 1 833 ? -6.081 11.757 23.184 1.00 60.75 833 GLU A O 1
ATOM 5987 N N . GLY A 1 834 ? -7.569 10.482 24.235 1.00 64.94 834 GLY A N 1
ATOM 5988 C CA . GLY A 1 834 ? -7.719 9.504 23.150 1.00 64.94 834 GLY A CA 1
ATOM 5989 C C . GLY A 1 834 ? -9.118 9.468 22.534 1.00 64.94 834 GLY A C 1
ATOM 5990 O O . GLY A 1 834 ? -10.123 9.707 23.206 1.00 64.94 834 GLY A O 1
ATOM 5991 N N . TRP A 1 835 ? -9.197 9.134 21.246 1.00 72.19 835 TRP A N 1
ATOM 5992 C CA . TRP A 1 835 ? -10.457 8.790 20.584 1.00 72.19 835 TRP A CA 1
ATOM 5993 C C . TRP A 1 835 ? -10.717 7.295 20.699 1.00 72.19 835 TRP A C 1
ATOM 5995 O O . TRP A 1 835 ? -9.837 6.486 20.420 1.00 72.19 835 TRP A O 1
ATOM 6005 N N . VAL A 1 836 ? -11.943 6.934 21.067 1.00 71.62 836 VAL A N 1
ATOM 6006 C CA . VAL A 1 836 ? -12.369 5.541 21.217 1.00 71.62 836 VAL A CA 1
ATOM 6007 C C . VAL A 1 836 ? -13.622 5.324 20.398 1.00 71.62 836 VAL A C 1
ATOM 6009 O O . VAL A 1 836 ? -14.599 6.058 20.547 1.00 71.62 836 VAL A O 1
ATOM 6012 N N . ARG A 1 837 ? -13.611 4.307 19.541 1.00 78.44 837 ARG A N 1
ATOM 6013 C CA . ARG A 1 837 ? -14.811 3.864 18.837 1.00 78.44 837 ARG A CA 1
ATOM 6014 C C . ARG A 1 837 ? -15.675 3.060 19.808 1.00 78.44 837 ARG A C 1
ATOM 6016 O O . ARG A 1 837 ? -15.321 1.938 20.157 1.00 78.44 837 ARG A O 1
ATOM 6023 N N . ASP A 1 838 ? -16.772 3.653 20.284 1.00 76.44 838 ASP A N 1
ATOM 6024 C CA . ASP A 1 838 ? -17.647 3.036 21.298 1.00 76.44 838 ASP A CA 1
ATOM 6025 C C . ASP A 1 838 ? -18.894 2.371 20.692 1.00 76.44 838 ASP A C 1
ATOM 6027 O O . ASP A 1 838 ? -19.466 1.441 21.268 1.00 76.44 838 ASP A O 1
ATOM 6031 N N . ALA A 1 839 ? -19.311 2.824 19.512 1.00 85.69 839 ALA A N 1
ATOM 6032 C CA . ALA A 1 839 ? -20.482 2.330 18.811 1.00 85.69 839 ALA A CA 1
ATOM 6033 C C . ALA A 1 839 ? -20.367 2.553 17.298 1.00 85.69 839 ALA A C 1
ATOM 6035 O O . ALA A 1 839 ? -19.543 3.329 16.819 1.00 85.69 839 ALA A O 1
ATOM 6036 N N . ALA A 1 840 ? -21.254 1.902 16.557 1.00 86.94 840 ALA A N 1
ATOM 6037 C CA . ALA A 1 840 ? -21.547 2.185 15.165 1.00 86.94 840 ALA A CA 1
ATOM 6038 C C . ALA A 1 840 ? -23.067 2.282 14.961 1.00 86.94 840 ALA A C 1
ATOM 6040 O O . ALA A 1 840 ? -23.855 1.713 15.718 1.00 86.94 840 ALA A O 1
ATOM 6041 N N . TYR A 1 841 ? -23.492 3.007 13.937 1.00 87.19 841 TYR A N 1
ATOM 6042 C CA . TYR A 1 841 ? -24.859 3.045 13.451 1.00 87.19 841 TYR A CA 1
ATOM 6043 C C . TYR A 1 841 ? -24.921 2.340 12.096 1.00 87.19 841 TYR A C 1
ATOM 6045 O O . TYR A 1 841 ? -24.299 2.781 11.132 1.00 87.19 841 TYR A O 1
ATOM 6053 N N . GLU A 1 842 ? -25.700 1.264 12.023 1.00 84.69 842 GLU A N 1
ATOM 6054 C CA . GLU A 1 842 ? -26.004 0.543 10.789 1.00 84.69 842 GLU A CA 1
ATOM 6055 C C . GLU A 1 842 ? -27.467 0.802 10.394 1.00 84.69 842 GLU A C 1
ATOM 6057 O O . GLU A 1 842 ? -28.363 0.433 11.156 1.00 84.69 842 GLU A O 1
ATOM 6062 N N . PRO A 1 843 ? -27.779 1.334 9.198 1.00 80.44 843 PRO A N 1
ATOM 6063 C CA . PRO A 1 843 ? -29.162 1.641 8.809 1.00 80.44 843 PRO A CA 1
ATOM 6064 C C . PRO A 1 843 ? -30.133 0.451 8.906 1.00 80.44 843 PRO A C 1
ATOM 6066 O O . PRO A 1 843 ? -31.318 0.609 9.194 1.00 80.44 843 PRO A O 1
ATOM 6069 N N . SER A 1 844 ? -29.640 -0.769 8.680 1.00 77.88 844 SER A N 1
ATOM 6070 C CA . SER A 1 844 ? -30.446 -1.992 8.732 1.00 77.88 844 SER A CA 1
ATOM 6071 C C . SER A 1 844 ? -30.666 -2.533 10.151 1.00 77.88 844 SER A C 1
ATOM 6073 O O . SER A 1 844 ? -31.600 -3.313 10.357 1.00 77.88 844 SER A O 1
ATOM 6075 N N . ARG A 1 845 ? -29.837 -2.134 11.126 1.00 78.75 845 ARG A N 1
ATOM 6076 C CA . ARG A 1 845 ? -29.800 -2.719 12.480 1.00 78.75 845 ARG A CA 1
ATOM 6077 C C . ARG A 1 845 ? -29.928 -1.697 13.618 1.00 78.75 845 ARG A C 1
ATOM 6079 O O . ARG A 1 845 ? -30.231 -2.086 14.743 1.00 78.75 845 ARG A O 1
ATOM 6086 N N . GLY A 1 846 ? -29.785 -0.406 13.336 1.00 85.38 846 GLY A N 1
ATOM 6087 C CA . GLY A 1 846 ? -29.720 0.661 14.328 1.00 85.38 846 GLY A CA 1
ATOM 6088 C C . GLY A 1 846 ? -28.336 0.762 14.971 1.00 85.38 846 GLY A C 1
ATOM 6089 O O . GLY A 1 846 ? -27.318 0.539 14.322 1.00 85.38 846 GLY A O 1
ATOM 6090 N N . HIS A 1 847 ? -28.299 1.132 16.251 1.00 86.06 847 HIS A N 1
ATOM 6091 C CA . HIS A 1 847 ? -27.050 1.255 17.005 1.00 86.06 847 HIS A CA 1
ATOM 6092 C C . HIS A 1 847 ? -26.482 -0.105 17.388 1.00 86.06 847 HIS A C 1
ATOM 6094 O O . HIS A 1 847 ? -27.200 -0.964 17.900 1.00 86.06 847 HIS A O 1
ATOM 6100 N N . ILE A 1 848 ? -25.177 -0.240 17.203 1.00 87.31 848 ILE A N 1
ATOM 6101 C CA . ILE A 1 848 ? -24.381 -1.422 17.497 1.00 87.31 848 ILE A CA 1
ATOM 6102 C C . ILE A 1 848 ? -23.240 -0.995 18.414 1.00 87.31 848 ILE A C 1
ATOM 6104 O O . ILE A 1 848 ? -22.568 -0.002 18.145 1.00 87.31 848 ILE A O 1
ATOM 6108 N N . ALA A 1 849 ? -23.023 -1.714 19.510 1.00 87.50 849 ALA A N 1
ATOM 6109 C CA . ALA A 1 849 ? -21.882 -1.460 20.387 1.00 87.50 849 ALA A CA 1
ATOM 6110 C C . ALA A 1 849 ? -20.586 -2.014 19.773 1.00 87.50 849 ALA A C 1
ATOM 6112 O O . ALA A 1 849 ? -20.607 -3.071 19.143 1.00 87.50 849 ALA A O 1
ATOM 6113 N N . ILE A 1 850 ? -19.462 -1.325 19.969 1.00 86.25 850 ILE A N 1
ATOM 6114 C CA . ILE A 1 850 ? -18.161 -1.782 19.472 1.00 86.25 850 ILE A CA 1
ATOM 6115 C C . ILE A 1 850 ? -17.287 -2.250 20.634 1.00 86.25 850 ILE A C 1
ATOM 6117 O O . ILE A 1 850 ? -16.952 -1.486 21.538 1.00 86.25 850 ILE A O 1
ATOM 6121 N N . ALA A 1 851 ? -16.899 -3.520 20.585 1.00 89.06 851 ALA A N 1
ATOM 6122 C CA . ALA A 1 851 ? -15.914 -4.123 21.465 1.00 89.06 851 ALA A CA 1
ATOM 6123 C C . ALA A 1 851 ? -14.521 -4.003 20.823 1.00 89.06 851 ALA A C 1
ATOM 6125 O O . ALA A 1 851 ? -14.162 -4.769 19.927 1.00 89.06 851 ALA A O 1
ATOM 6126 N N . SER A 1 852 ? -13.755 -3.000 21.261 1.00 86.81 852 SER A N 1
ATOM 6127 C CA . SER A 1 852 ? -12.429 -2.685 20.715 1.00 86.81 852 SER A CA 1
ATOM 6128 C C . SER A 1 852 ? -11.322 -3.570 21.299 1.00 86.81 852 SER A C 1
ATOM 6130 O O . SER A 1 852 ? -11.250 -3.771 22.512 1.00 86.81 852 SER A O 1
ATOM 6132 N N . LEU A 1 853 ? -10.433 -4.047 20.427 1.00 90.69 853 LEU A N 1
ATOM 6133 C CA . LEU A 1 853 ? -9.292 -4.915 20.718 1.00 90.69 853 LEU A CA 1
ATOM 6134 C C . LEU A 1 853 ? -8.003 -4.264 20.211 1.00 90.69 853 LEU A C 1
ATOM 6136 O O . LEU A 1 853 ? -7.964 -3.753 19.096 1.00 90.69 853 LEU A O 1
ATOM 6140 N N . GLY A 1 854 ? -6.925 -4.322 20.982 1.00 91.38 854 GLY A N 1
ATOM 6141 C CA . GLY A 1 854 ? -5.597 -3.938 20.513 1.00 91.38 854 GLY A CA 1
ATOM 6142 C C . GLY A 1 854 ? -4.958 -5.057 19.693 1.00 91.38 854 GLY A C 1
ATOM 6143 O O . GLY A 1 854 ? -5.104 -6.228 20.032 1.00 91.38 854 GLY A O 1
ATOM 6144 N N . VAL A 1 855 ? -4.215 -4.714 18.645 1.00 92.62 855 VAL A N 1
ATOM 6145 C CA . VAL A 1 855 ? -3.316 -5.628 17.924 1.00 92.62 855 VAL A CA 1
ATOM 6146 C C . VAL A 1 855 ? -1.915 -5.029 17.993 1.00 92.62 855 VAL A C 1
ATOM 6148 O O . VAL A 1 855 ? -1.580 -4.127 17.230 1.00 92.62 855 VAL A O 1
ATOM 6151 N N . ALA A 1 856 ? -1.115 -5.494 18.949 1.00 93.12 856 ALA A N 1
ATOM 6152 C CA . ALA A 1 856 ? 0.233 -4.994 19.199 1.00 93.12 856 ALA A CA 1
ATOM 6153 C C . ALA A 1 856 ? 1.256 -5.898 18.502 1.00 93.12 856 ALA A C 1
ATOM 6155 O O . ALA A 1 856 ? 1.555 -6.989 18.985 1.00 93.12 856 ALA A O 1
ATOM 6156 N N . VAL A 1 857 ? 1.772 -5.472 17.347 1.00 89.00 857 VAL A N 1
ATOM 6157 C CA . VAL A 1 857 ? 2.679 -6.275 16.507 1.00 89.00 857 VAL A CA 1
ATOM 6158 C C . VAL A 1 857 ? 3.743 -5.398 15.828 1.00 89.00 857 VAL A C 1
ATOM 6160 O O . VAL A 1 857 ? 3.519 -4.200 15.660 1.00 89.00 857 VAL A O 1
ATOM 6163 N N . PRO A 1 858 ? 4.897 -5.961 15.417 1.00 78.06 858 PRO A N 1
ATOM 6164 C CA . PRO A 1 858 ? 5.942 -5.197 14.740 1.00 78.06 858 PRO A CA 1
ATOM 6165 C C . PRO A 1 858 ? 5.551 -4.930 13.288 1.00 78.06 858 PRO A C 1
ATOM 6167 O O . PRO A 1 858 ? 5.696 -5.816 12.454 1.00 78.06 858 PRO A O 1
ATOM 6170 N N . VAL A 1 859 ? 5.034 -3.743 12.969 1.00 66.94 859 VAL A N 1
ATOM 6171 C CA . VAL A 1 859 ? 4.762 -3.331 11.573 1.00 66.94 859 VAL A CA 1
ATOM 6172 C C . VAL A 1 859 ? 5.894 -2.480 10.990 1.00 66.94 859 VAL A C 1
ATOM 6174 O O . VAL A 1 859 ? 5.917 -2.245 9.784 1.00 66.94 859 VAL A O 1
ATOM 6177 N N . THR A 1 860 ? 6.858 -2.076 11.822 1.00 59.12 860 THR A N 1
ATOM 6178 C CA . THR A 1 860 ? 8.178 -1.568 11.415 1.00 59.12 860 THR A CA 1
ATOM 6179 C C . THR A 1 860 ? 9.309 -2.399 12.045 1.00 59.12 860 THR A C 1
ATOM 6181 O O . THR A 1 860 ? 9.050 -3.310 12.835 1.00 59.12 860 THR A O 1
ATOM 6184 N N . GLY A 1 861 ? 10.563 -2.118 11.673 1.00 52.88 861 GLY A N 1
ATOM 6185 C CA . GLY A 1 861 ? 11.745 -2.844 12.158 1.00 52.88 861 GLY A CA 1
ATOM 6186 C C . GLY A 1 861 ? 11.904 -4.251 11.567 1.00 52.88 861 GLY A C 1
ATOM 6187 O O . GLY A 1 861 ? 11.180 -4.647 10.652 1.00 52.88 861 GLY A O 1
ATOM 6188 N N . ASP A 1 862 ? 12.835 -5.030 12.118 1.00 50.00 862 ASP A N 1
ATOM 6189 C CA . ASP A 1 862 ? 13.313 -6.304 11.542 1.00 50.00 862 ASP A CA 1
ATOM 6190 C C . ASP A 1 862 ? 12.233 -7.389 11.406 1.00 50.00 862 ASP A C 1
ATOM 6192 O O . ASP A 1 862 ? 12.361 -8.341 10.632 1.00 50.00 862 ASP A O 1
ATOM 6196 N N . GLN A 1 863 ? 11.134 -7.253 12.152 1.00 59.78 863 GLN A N 1
ATOM 6197 C CA . GLN A 1 863 ? 10.010 -8.187 12.128 1.00 59.78 863 GLN A CA 1
ATOM 6198 C C . GLN A 1 863 ? 8.754 -7.626 11.443 1.00 59.78 863 GLN A C 1
ATOM 6200 O O . GLN A 1 863 ? 7.709 -8.281 11.492 1.00 59.78 863 GLN A O 1
ATOM 6205 N N . ALA A 1 864 ? 8.859 -6.487 10.741 1.00 59.53 864 ALA A N 1
ATOM 6206 C CA . ALA A 1 864 ? 7.758 -5.826 10.029 1.00 59.53 864 ALA A CA 1
ATOM 6207 C C . ALA A 1 864 ? 6.931 -6.793 9.169 1.00 59.53 864 ALA A C 1
ATOM 6209 O O . ALA A 1 864 ? 5.701 -6.823 9.241 1.00 59.53 864 ALA A O 1
ATOM 6210 N N . ARG A 1 865 ? 7.610 -7.656 8.399 1.00 59.38 865 ARG A N 1
ATOM 6211 C CA . ARG A 1 865 ? 6.960 -8.653 7.531 1.00 59.38 865 ARG A CA 1
ATOM 6212 C C . ARG A 1 865 ? 6.028 -9.599 8.293 1.00 59.38 865 ARG A C 1
ATOM 6214 O O . ARG A 1 865 ? 4.962 -9.958 7.798 1.00 59.38 865 ARG A O 1
ATOM 6221 N N . TYR A 1 866 ? 6.417 -9.984 9.508 1.00 70.25 866 TYR A N 1
ATOM 6222 C CA . TYR A 1 866 ? 5.636 -10.878 10.354 1.00 70.25 866 TYR A CA 1
ATOM 6223 C C . TYR A 1 866 ? 4.464 -10.129 10.979 1.00 70.25 866 TYR A C 1
ATOM 6225 O O . TYR A 1 866 ? 3.340 -10.622 10.945 1.00 70.25 866 TYR A O 1
ATOM 6233 N N . GLY A 1 867 ? 4.682 -8.915 11.496 1.00 73.62 867 GLY A N 1
ATOM 6234 C CA . GLY A 1 867 ? 3.591 -8.136 12.076 1.00 73.62 867 GLY A CA 1
ATOM 6235 C C . GLY A 1 867 ? 2.535 -7.733 11.053 1.00 73.62 867 GLY A C 1
ATOM 6236 O O . GLY A 1 867 ? 1.354 -7.878 11.351 1.00 73.62 867 GLY A O 1
ATOM 6237 N N . VAL A 1 868 ? 2.910 -7.349 9.827 1.00 66.94 868 VAL A N 1
ATOM 6238 C CA . VAL A 1 868 ? 1.940 -7.090 8.745 1.00 66.94 868 VAL A CA 1
ATOM 6239 C C . VAL A 1 868 ? 1.091 -8.338 8.467 1.00 66.94 868 VAL A C 1
ATOM 6241 O O . VAL A 1 868 ? -0.139 -8.254 8.427 1.00 66.94 868 VAL A O 1
ATOM 6244 N N . ALA A 1 869 ? 1.710 -9.518 8.356 1.00 71.31 869 ALA A N 1
ATOM 6245 C CA . ALA A 1 869 ? 0.979 -10.772 8.169 1.00 71.31 869 ALA A CA 1
ATOM 6246 C C . ALA A 1 869 ? 0.049 -11.093 9.358 1.00 71.31 869 ALA A C 1
ATOM 6248 O O . ALA A 1 869 ? -1.099 -11.497 9.151 1.00 71.31 869 ALA A O 1
ATOM 6249 N N . HIS A 1 870 ? 0.497 -10.855 10.595 1.00 83.88 870 HIS A N 1
ATOM 6250 C CA . HIS A 1 870 ? -0.313 -11.017 11.804 1.00 83.88 870 HIS A CA 1
ATOM 6251 C C . HIS A 1 870 ? -1.528 -10.079 11.831 1.00 83.88 870 HIS A C 1
ATOM 6253 O O . HIS A 1 870 ? -2.622 -10.524 12.179 1.00 83.88 870 HIS A O 1
ATOM 6259 N N . VAL A 1 871 ? -1.379 -8.815 11.416 1.00 81.94 871 VAL A N 1
ATOM 6260 C CA . VAL A 1 871 ? -2.504 -7.871 11.296 1.00 81.94 871 VAL A CA 1
ATOM 6261 C C . VAL A 1 871 ? -3.569 -8.421 10.346 1.00 81.94 871 VAL A C 1
ATOM 6263 O O . VAL A 1 871 ? -4.756 -8.432 10.682 1.00 81.94 871 VAL A O 1
ATOM 6266 N N . HIS A 1 872 ? -3.168 -8.926 9.175 1.00 75.31 872 HIS A N 1
ATOM 6267 C CA . HIS A 1 872 ? -4.117 -9.516 8.229 1.00 75.31 872 HIS A CA 1
ATOM 6268 C C . HIS A 1 872 ? -4.766 -10.794 8.773 1.00 75.31 872 HIS A C 1
ATOM 6270 O O . HIS A 1 872 ? -5.963 -10.997 8.564 1.00 75.31 872 HIS A O 1
ATOM 6276 N N . ALA A 1 873 ? -4.017 -11.629 9.496 1.00 81.50 873 ALA A N 1
ATOM 6277 C CA . ALA A 1 873 ? -4.538 -12.839 10.125 1.00 81.50 873 ALA A CA 1
ATOM 6278 C C . ALA A 1 873 ? -5.621 -12.525 11.168 1.00 81.50 873 ALA A C 1
ATOM 6280 O O . ALA A 1 873 ? -6.730 -13.060 11.090 1.00 81.50 873 ALA A O 1
ATOM 6281 N N . ALA A 1 874 ? -5.322 -11.606 12.093 1.00 87.31 874 ALA A N 1
ATOM 6282 C CA . ALA A 1 874 ? -6.258 -11.146 13.113 1.00 87.31 874 ALA A CA 1
ATOM 6283 C C . ALA A 1 874 ? -7.501 -10.515 12.474 1.00 87.31 874 ALA A C 1
ATOM 6285 O O . ALA A 1 874 ? -8.625 -10.873 12.820 1.00 87.31 874 ALA A O 1
ATOM 6286 N N . HIS A 1 875 ? -7.313 -9.651 11.471 1.00 81.56 875 HIS A N 1
ATOM 6287 C CA . HIS A 1 875 ? -8.424 -9.053 10.734 1.00 81.56 875 HIS A CA 1
ATOM 6288 C C . HIS A 1 875 ? -9.336 -10.108 10.107 1.00 81.56 875 HIS A C 1
ATOM 6290 O O . HIS A 1 875 ? -10.556 -10.009 10.218 1.00 81.56 875 HIS A O 1
ATOM 6296 N N . ARG A 1 876 ? -8.763 -11.136 9.468 1.00 75.50 876 ARG A N 1
ATOM 6297 C CA . ARG A 1 876 ? -9.563 -12.164 8.798 1.00 75.50 876 ARG A CA 1
ATOM 6298 C C . ARG A 1 876 ? -10.437 -12.937 9.782 1.00 75.50 876 ARG A C 1
ATOM 6300 O O . ARG A 1 876 ? -11.594 -13.197 9.464 1.00 75.50 876 ARG A O 1
ATOM 6307 N N . ALA A 1 877 ? -9.900 -13.273 10.952 1.00 83.56 877 ALA A N 1
ATOM 6308 C CA . ALA A 1 877 ? -10.654 -13.909 12.030 1.00 83.56 877 ALA A CA 1
ATOM 6309 C C . ALA A 1 877 ? -11.803 -13.013 12.525 1.00 83.56 877 ALA A C 1
ATOM 6311 O O . ALA A 1 877 ? -12.964 -13.421 12.522 1.00 83.56 877 ALA A O 1
ATOM 6312 N N . ILE A 1 878 ? -11.496 -11.760 12.873 1.00 84.06 878 ILE A N 1
ATOM 6313 C CA . ILE A 1 878 ? -12.481 -10.802 13.393 1.00 84.06 878 ILE A CA 1
ATOM 6314 C C . ILE A 1 878 ? -13.593 -10.518 12.377 1.00 84.06 878 ILE A C 1
ATOM 6316 O O . ILE A 1 878 ? -14.765 -10.510 12.748 1.00 84.06 878 ILE A O 1
ATOM 6320 N N . SER A 1 879 ? -13.252 -10.361 11.097 1.00 72.44 879 SER A N 1
ATOM 6321 C CA . SER A 1 879 ? -14.217 -10.169 10.007 1.00 72.44 879 SER A CA 1
ATOM 6322 C C . SER A 1 879 ? -15.211 -11.334 9.919 1.00 72.44 879 SER A C 1
ATOM 6324 O O . SER A 1 879 ? -16.419 -11.102 9.941 1.00 72.44 879 SER A O 1
ATOM 6326 N N . ILE A 1 880 ? -14.733 -12.585 9.933 1.00 73.44 880 ILE A N 1
ATOM 6327 C CA . ILE A 1 880 ? -15.601 -13.777 9.916 1.00 73.44 880 ILE A CA 1
ATOM 6328 C C . ILE A 1 880 ? -16.501 -13.824 11.160 1.00 73.44 880 ILE A C 1
ATOM 6330 O O . ILE A 1 880 ? -17.674 -14.193 11.076 1.00 73.44 880 ILE A O 1
ATOM 6334 N N . HIS A 1 881 ? -15.980 -13.445 12.328 1.00 82.06 881 HIS A N 1
ATOM 6335 C CA . HIS A 1 881 ? -16.784 -13.417 13.546 1.00 82.06 881 HIS A CA 1
ATOM 6336 C C . HIS A 1 881 ? -17.862 -12.326 13.500 1.00 82.06 881 HIS A C 1
ATOM 6338 O O . HIS A 1 881 ? -19.006 -12.573 13.873 1.00 82.06 881 HIS A O 1
ATOM 6344 N N . ASN A 1 882 ? -17.532 -11.141 12.987 1.00 80.62 882 ASN A N 1
ATOM 6345 C CA . ASN A 1 882 ? -18.489 -10.058 12.784 1.00 80.62 882 ASN A CA 1
ATOM 6346 C C . ASN A 1 882 ? -19.585 -10.432 11.778 1.00 80.62 882 ASN A C 1
ATOM 6348 O O . ASN A 1 882 ? -20.743 -10.089 12.015 1.00 80.62 882 ASN A O 1
ATOM 6352 N N . GLU A 1 883 ? -19.264 -11.173 10.711 1.00 74.88 883 GLU A N 1
ATOM 6353 C CA . GLU A 1 883 ? -20.264 -11.754 9.801 1.00 74.88 883 GLU A CA 1
ATOM 6354 C C . GLU A 1 883 ? -21.232 -12.671 10.568 1.00 74.88 883 GLU A C 1
ATOM 6356 O O . GLU A 1 883 ? -22.450 -12.515 10.470 1.00 74.88 883 GLU A O 1
ATOM 6361 N N . TRP A 1 884 ? -20.708 -13.570 11.407 1.00 80.62 884 TRP A N 1
ATOM 6362 C CA . TRP A 1 884 ? -21.529 -14.461 12.231 1.00 80.62 884 TRP A CA 1
ATOM 6363 C C . TRP A 1 884 ? -22.410 -13.707 13.244 1.00 80.62 884 TRP A C 1
ATOM 6365 O O . TRP A 1 884 ? -23.608 -13.982 13.335 1.00 80.62 884 TRP A O 1
ATOM 6375 N N . LEU A 1 885 ? -21.860 -12.719 13.962 1.00 83.31 885 LEU A N 1
ATOM 6376 C CA . LEU A 1 885 ? -22.617 -11.852 14.878 1.00 83.31 885 LEU A CA 1
ATOM 6377 C C . LEU A 1 885 ? -23.734 -11.104 14.134 1.00 83.31 885 LEU A C 1
ATOM 6379 O O . LEU A 1 885 ? -24.860 -10.972 14.625 1.00 83.31 885 LEU A O 1
ATOM 6383 N N . ALA A 1 886 ? -23.443 -10.643 12.917 1.00 76.00 886 ALA A N 1
ATOM 6384 C CA . ALA A 1 886 ? -24.391 -9.943 12.065 1.00 76.00 886 ALA A CA 1
ATOM 6385 C C . ALA A 1 886 ? -25.531 -10.841 11.563 1.00 76.00 886 ALA A C 1
ATOM 6387 O O . ALA A 1 886 ? -26.669 -10.366 11.462 1.00 76.00 886 ALA A O 1
ATOM 6388 N N . GLU A 1 887 ? -25.249 -12.112 11.264 1.00 78.38 887 GLU A N 1
ATOM 6389 C CA . GLU A 1 887 ? -26.249 -13.134 10.925 1.00 78.38 887 GLU A CA 1
ATOM 6390 C C . GLU A 1 887 ? -27.097 -13.545 12.136 1.00 78.38 887 GLU A C 1
ATOM 6392 O O . GLU A 1 887 ? -28.308 -13.746 12.006 1.00 78.38 887 GLU A O 1
ATOM 6397 N N . ALA A 1 888 ? -26.481 -13.636 13.317 1.00 83.31 888 ALA A N 1
ATOM 6398 C CA . ALA A 1 888 ? -27.159 -13.923 14.579 1.00 83.31 888 ALA A CA 1
ATOM 6399 C C . ALA A 1 888 ? -28.039 -12.755 15.066 1.00 83.31 888 ALA A C 1
ATOM 6401 O O . ALA A 1 888 ? -28.963 -12.963 15.853 1.00 83.31 888 ALA A O 1
ATOM 6402 N N . GLY A 1 889 ? -27.810 -11.545 14.545 1.00 84.06 889 GLY A N 1
ATOM 6403 C CA . GLY A 1 889 ? -28.543 -10.339 14.923 1.00 84.06 889 GLY A CA 1
ATOM 6404 C C . GLY A 1 889 ? -28.071 -9.740 16.246 1.00 84.06 889 GLY A C 1
ATOM 6405 O O . GLY A 1 889 ? -28.853 -9.057 16.907 1.00 84.06 889 GLY A O 1
ATOM 6406 N N . GLU A 1 890 ? -26.817 -9.995 16.625 1.00 86.88 890 GLU A N 1
ATOM 6407 C CA . GLU A 1 890 ? -26.243 -9.477 17.863 1.00 86.88 890 GLU A CA 1
ATOM 6408 C C . GLU A 1 890 ? -26.105 -7.945 17.807 1.00 86.88 890 GLU A C 1
ATOM 6410 O O . GLU A 1 890 ? -25.766 -7.391 16.749 1.00 86.88 890 GLU A O 1
ATOM 6415 N N . PRO A 1 891 ? -26.354 -7.231 18.922 1.00 88.50 891 PRO A N 1
ATOM 6416 C CA . PRO A 1 891 ? -26.344 -5.770 18.971 1.00 88.50 891 PRO A CA 1
ATOM 6417 C C . PRO A 1 891 ? -24.935 -5.177 19.151 1.00 88.50 891 PRO A C 1
ATOM 6419 O O . PRO A 1 891 ? -24.804 -4.014 19.532 1.00 88.50 891 PRO A O 1
ATOM 6422 N N . TRP A 1 892 ? -23.879 -5.958 18.916 1.00 89.00 892 TRP A N 1
ATOM 6423 C CA . TRP A 1 892 ? -22.488 -5.536 19.075 1.00 89.00 892 TRP A CA 1
ATOM 6424 C C . TRP A 1 892 ? -21.560 -6.201 18.045 1.00 89.00 892 TRP A C 1
ATOM 6426 O O . TRP A 1 892 ? -21.904 -7.228 17.450 1.00 89.00 892 TRP A O 1
ATOM 6436 N N . ARG A 1 893 ? -20.399 -5.589 17.795 1.00 86.88 893 ARG A N 1
ATOM 6437 C CA . ARG A 1 893 ? -19.341 -6.067 16.885 1.00 86.88 893 ARG A CA 1
ATOM 6438 C C . ARG A 1 893 ? -17.968 -5.882 17.511 1.00 86.88 893 ARG A C 1
ATOM 6440 O O . ARG A 1 893 ? -17.806 -5.110 18.451 1.00 86.88 893 ARG A O 1
ATOM 6447 N N . LEU A 1 894 ? -16.989 -6.585 16.967 1.00 87.38 894 LEU A N 1
ATOM 6448 C CA . LEU A 1 894 ? -15.583 -6.474 17.331 1.00 87.38 894 LEU A CA 1
ATOM 6449 C C . LEU A 1 894 ? -14.876 -5.475 16.414 1.00 87.38 894 LEU A C 1
ATOM 6451 O O . LEU A 1 894 ? -15.148 -5.444 15.215 1.00 87.38 894 LEU A O 1
ATOM 6455 N N . ALA A 1 895 ? -13.928 -4.721 16.958 1.00 83.56 895 ALA A N 1
ATOM 6456 C CA . ALA A 1 895 ? -13.057 -3.838 16.189 1.00 83.56 895 ALA A CA 1
ATOM 6457 C C . ALA A 1 895 ? -11.609 -3.983 16.635 1.00 83.56 895 ALA A C 1
ATOM 6459 O O . ALA A 1 895 ? -11.352 -4.242 17.809 1.00 83.56 895 ALA A O 1
ATOM 6460 N N . THR A 1 896 ? -10.661 -3.798 15.718 1.00 83.38 896 THR A N 1
ATOM 6461 C CA . THR A 1 896 ? -9.232 -3.855 16.048 1.00 83.38 896 THR A CA 1
ATOM 6462 C C . THR A 1 896 ? -8.585 -2.476 15.991 1.00 83.38 896 THR A C 1
ATOM 6464 O O . THR A 1 896 ? -9.006 -1.627 15.212 1.00 83.38 896 THR A O 1
ATOM 6467 N N . VAL A 1 897 ? -7.566 -2.248 16.815 1.00 81.62 897 VAL A N 1
ATOM 6468 C CA . VAL A 1 897 ? -6.688 -1.073 16.782 1.00 81.62 897 VAL A CA 1
ATOM 6469 C C . VAL A 1 897 ? -5.251 -1.568 16.730 1.00 81.62 897 VAL A C 1
ATOM 6471 O O . VAL A 1 897 ? -4.739 -2.110 17.712 1.00 81.62 897 VAL A O 1
ATOM 6474 N N . VAL A 1 898 ? -4.608 -1.413 15.574 1.00 81.44 898 VAL A N 1
ATOM 6475 C CA . VAL A 1 898 ? -3.217 -1.833 15.369 1.00 81.44 898 VAL A CA 1
ATOM 6476 C C . VAL A 1 898 ? -2.257 -0.797 15.955 1.00 81.44 898 VAL A C 1
ATOM 6478 O O . VAL A 1 898 ? -2.357 0.391 15.653 1.00 81.44 898 VAL A O 1
ATOM 6481 N N . VAL A 1 899 ? -1.295 -1.252 16.759 1.00 82.19 899 VAL A N 1
ATOM 6482 C CA . VAL A 1 899 ? -0.197 -0.429 17.285 1.00 82.19 899 VAL A CA 1
ATOM 6483 C C . VAL A 1 899 ? 1.145 -1.085 16.979 1.00 82.19 899 VAL A C 1
ATOM 6485 O O . VAL A 1 899 ? 1.302 -2.299 17.122 1.00 82.19 899 VAL A O 1
ATOM 6488 N N . ASP A 1 900 ? 2.108 -0.274 16.545 1.00 80.12 900 ASP A N 1
ATOM 6489 C CA . ASP A 1 900 ? 3.436 -0.754 16.176 1.00 80.12 900 ASP A CA 1
ATOM 6490 C C . ASP A 1 900 ? 4.314 -0.981 17.408 1.00 80.12 900 ASP A C 1
ATOM 6492 O O . ASP A 1 900 ? 4.546 -0.065 18.200 1.00 80.12 900 ASP A O 1
ATOM 6496 N N . THR A 1 901 ? 4.834 -2.197 17.548 1.00 84.44 901 THR A N 1
ATOM 6497 C CA . THR A 1 901 ? 5.793 -2.539 18.605 1.00 84.44 901 THR A CA 1
ATOM 6498 C C . THR A 1 901 ? 7.241 -2.486 18.136 1.00 84.44 901 THR A C 1
ATOM 6500 O O . THR A 1 901 ? 8.138 -2.434 18.973 1.00 84.44 901 THR A O 1
ATOM 6503 N N . ALA A 1 902 ? 7.486 -2.534 16.822 1.00 76.38 902 ALA A N 1
ATOM 6504 C CA . ALA A 1 902 ? 8.798 -2.735 16.200 1.00 76.38 902 ALA A CA 1
ATOM 6505 C C . ALA A 1 902 ? 9.651 -3.880 16.799 1.00 76.38 902 ALA A C 1
ATOM 6507 O O . ALA A 1 902 ? 10.865 -3.890 16.627 1.00 76.38 902 ALA A O 1
ATOM 6508 N N . ALA A 1 903 ? 9.021 -4.825 17.514 1.00 75.88 903 ALA A N 1
ATOM 6509 C CA . ALA A 1 903 ? 9.673 -5.881 18.294 1.00 75.88 903 ALA A CA 1
ATOM 6510 C C . ALA A 1 903 ? 10.645 -5.338 19.365 1.00 75.88 903 ALA A C 1
ATOM 6512 O O . ALA A 1 903 ? 11.608 -6.004 19.735 1.00 75.88 903 ALA A O 1
ATOM 6513 N N . ASP A 1 904 ? 10.377 -4.128 19.872 1.00 82.12 904 ASP A N 1
ATOM 6514 C CA . ASP A 1 904 ? 11.156 -3.469 20.917 1.00 82.12 904 ASP A CA 1
ATOM 6515 C C . ASP A 1 904 ? 10.349 -3.363 22.230 1.00 82.12 904 ASP A C 1
ATOM 6517 O O . ASP A 1 904 ? 9.220 -2.849 22.230 1.00 82.12 904 ASP A O 1
ATOM 6521 N N . PRO A 1 905 ? 10.911 -3.765 23.386 1.00 85.94 905 PRO A N 1
ATOM 6522 C CA . PRO A 1 905 ? 10.218 -3.694 24.672 1.00 85.94 905 PRO A CA 1
ATOM 6523 C C . PRO A 1 905 ? 9.753 -2.288 25.080 1.00 85.94 905 PRO A C 1
ATOM 6525 O O . PRO A 1 905 ? 8.681 -2.135 25.672 1.00 85.94 905 PRO A O 1
ATOM 6528 N N . THR A 1 906 ? 10.530 -1.244 24.768 1.00 84.62 906 THR A N 1
ATOM 6529 C CA . THR A 1 906 ? 10.207 0.139 25.162 1.00 84.62 906 THR A CA 1
ATOM 6530 C C . THR A 1 906 ? 9.054 0.682 24.326 1.00 84.62 906 THR A C 1
ATOM 6532 O O . THR A 1 906 ? 8.099 1.247 24.869 1.00 84.62 906 THR A O 1
ATOM 6535 N N . ARG A 1 907 ? 9.102 0.470 23.008 1.00 81.44 907 ARG A N 1
ATOM 6536 C CA . ARG A 1 907 ? 8.009 0.806 22.092 1.00 81.44 907 ARG A CA 1
ATOM 6537 C C . ARG A 1 907 ? 6.755 0.011 22.418 1.00 81.44 907 ARG A C 1
ATOM 6539 O O . ARG A 1 907 ? 5.680 0.599 22.443 1.00 81.44 907 ARG A O 1
ATOM 6546 N N . THR A 1 908 ? 6.881 -1.268 22.771 1.00 91.25 908 THR A N 1
ATOM 6547 C CA . THR A 1 908 ? 5.739 -2.091 23.199 1.00 91.25 908 THR A CA 1
ATOM 6548 C C . THR A 1 908 ? 5.061 -1.514 24.443 1.00 91.25 908 THR A C 1
ATOM 6550 O O . THR A 1 908 ? 3.836 -1.409 24.479 1.00 91.25 908 THR A O 1
ATOM 6553 N N . ALA A 1 909 ? 5.822 -1.065 25.447 1.00 90.94 909 ALA A N 1
ATOM 6554 C CA . ALA A 1 909 ? 5.245 -0.404 26.621 1.00 90.94 909 ALA A CA 1
ATOM 6555 C C . ALA A 1 909 ? 4.506 0.896 26.249 1.00 90.94 909 ALA A C 1
ATOM 6557 O O . ALA A 1 909 ? 3.401 1.142 26.736 1.00 90.94 909 ALA A O 1
ATOM 6558 N N . GLY A 1 910 ? 5.082 1.704 25.351 1.00 86.00 910 GLY A N 1
ATOM 6559 C CA . GLY A 1 910 ? 4.428 2.898 24.804 1.00 86.00 910 GLY A CA 1
ATOM 6560 C C . GLY A 1 910 ? 3.147 2.575 24.025 1.00 86.00 910 GLY A C 1
ATOM 6561 O O . GLY A 1 910 ? 2.140 3.268 24.175 1.00 86.00 910 GLY A O 1
ATOM 6562 N N . ALA A 1 911 ? 3.153 1.484 23.258 1.00 87.50 911 ALA A N 1
ATOM 6563 C CA . ALA A 1 911 ? 2.001 0.989 22.517 1.00 87.50 911 ALA A CA 1
ATOM 6564 C C . ALA A 1 911 ? 0.865 0.547 23.458 1.00 87.50 911 ALA A C 1
ATOM 6566 O O . ALA A 1 911 ? -0.281 0.955 23.266 1.00 87.50 911 ALA A O 1
ATOM 6567 N N . LEU A 1 912 ? 1.170 -0.193 24.534 1.00 94.44 912 LEU A N 1
ATOM 6568 C CA . LEU A 1 912 ? 0.172 -0.542 25.554 1.00 94.44 912 LEU A CA 1
ATOM 6569 C C . LEU A 1 912 ? -0.362 0.691 26.291 1.00 94.44 912 LEU A C 1
ATOM 6571 O O . LEU A 1 912 ? -1.560 0.777 26.549 1.00 94.44 912 LEU A O 1
ATOM 6575 N N . ALA A 1 913 ? 0.491 1.674 26.593 1.00 88.94 913 ALA A N 1
ATOM 6576 C CA . ALA A 1 913 ? 0.046 2.934 27.186 1.00 88.94 913 ALA A CA 1
ATOM 6577 C C . ALA A 1 913 ? -0.916 3.699 26.259 1.00 88.94 913 ALA A C 1
ATOM 6579 O O . ALA A 1 913 ? -1.903 4.260 26.735 1.00 88.94 913 ALA A O 1
ATOM 6580 N N . SER A 1 914 ? -0.674 3.676 24.944 1.00 82.94 914 SER A N 1
ATOM 6581 C CA . SER A 1 914 ? -1.568 4.264 23.939 1.00 82.94 914 SER A CA 1
ATOM 6582 C C . SER A 1 914 ? -2.928 3.555 23.883 1.00 82.94 914 SER A C 1
ATOM 6584 O O . SER A 1 914 ? -3.971 4.217 23.913 1.00 82.94 914 SER A O 1
ATOM 6586 N N . LEU A 1 915 ? -2.934 2.217 23.892 1.00 87.62 915 LEU A N 1
ATOM 6587 C CA . LEU A 1 915 ? -4.162 1.417 23.947 1.00 87.62 915 LEU A CA 1
ATOM 6588 C C . LEU A 1 915 ? -4.950 1.675 25.241 1.00 87.62 915 LEU A C 1
ATOM 6590 O O . LEU A 1 915 ? -6.151 1.938 25.188 1.00 87.62 915 LEU A O 1
ATOM 6594 N N . ASN A 1 916 ? -4.272 1.696 26.391 1.00 88.88 916 ASN A N 1
ATOM 6595 C CA . ASN A 1 916 ? -4.889 1.994 27.683 1.00 88.88 916 ASN A CA 1
ATOM 6596 C C . ASN A 1 916 ? -5.453 3.425 27.744 1.00 88.88 916 ASN A C 1
ATOM 6598 O O . ASN A 1 916 ? -6.556 3.639 28.244 1.00 88.88 916 ASN A O 1
ATOM 6602 N N . GLY A 1 917 ? -4.739 4.410 27.186 1.00 79.12 917 GLY A N 1
ATOM 6603 C CA . GLY A 1 917 ? -5.233 5.784 27.034 1.00 79.12 917 GLY A CA 1
ATOM 6604 C C . GLY A 1 917 ? -6.505 5.878 26.182 1.00 79.12 917 GLY A C 1
ATOM 6605 O O . GLY A 1 917 ? -7.313 6.780 26.388 1.00 79.12 917 GLY A O 1
ATOM 6606 N N . SER A 1 918 ? -6.713 4.901 25.296 1.00 74.38 918 SER A N 1
ATOM 6607 C CA . SER A 1 918 ? -7.920 4.722 24.481 1.00 74.38 918 SER A CA 1
ATOM 6608 C C . SER A 1 918 ? -8.941 3.766 25.126 1.00 74.38 918 SER A C 1
ATOM 6610 O O . SER A 1 918 ? -9.883 3.328 24.475 1.00 74.38 918 SER A O 1
ATOM 6612 N N . GLY A 1 919 ? -8.769 3.400 26.402 1.00 83.44 919 GLY A N 1
ATOM 6613 C CA . GLY A 1 919 ? -9.683 2.514 27.130 1.00 83.44 919 GLY A CA 1
ATOM 6614 C C . GLY A 1 919 ? -9.723 1.064 26.632 1.00 83.44 919 GLY A C 1
ATOM 6615 O O . GLY A 1 919 ? -10.660 0.339 26.964 1.00 83.44 919 GLY A O 1
ATOM 6616 N N . ILE A 1 920 ? -8.741 0.629 25.838 1.00 89.44 920 ILE A N 1
ATOM 6617 C CA . ILE A 1 920 ? -8.663 -0.729 25.290 1.00 89.44 920 ILE A CA 1
ATOM 6618 C C . ILE A 1 920 ? -7.874 -1.604 26.261 1.00 89.44 920 ILE A C 1
ATOM 6620 O O . ILE A 1 920 ? -6.679 -1.394 26.443 1.00 89.44 920 ILE A O 1
ATOM 6624 N N . GLY A 1 921 ? -8.543 -2.584 26.872 1.00 93.50 921 GLY A N 1
ATOM 6625 C CA . GLY A 1 921 ? -7.946 -3.504 27.850 1.00 93.50 921 GLY A CA 1
ATOM 6626 C C . GLY A 1 921 ? -7.611 -4.899 27.314 1.00 93.50 921 GLY A C 1
ATOM 6627 O O . GLY A 1 921 ? -6.916 -5.650 27.987 1.00 93.50 921 GLY A O 1
ATOM 6628 N N . LEU A 1 922 ? -8.099 -5.258 26.124 1.00 96.94 922 LEU A N 1
ATOM 6629 C CA . LEU A 1 922 ? -7.899 -6.572 25.504 1.00 96.94 922 LEU A CA 1
ATOM 6630 C C . LEU A 1 922 ? -6.921 -6.433 24.345 1.00 96.94 922 LEU A C 1
ATOM 6632 O O . LEU A 1 922 ? -7.172 -5.634 23.444 1.00 96.94 922 LEU A O 1
ATOM 6636 N N . VAL A 1 923 ? -5.828 -7.190 24.347 1.00 96.94 923 VAL A N 1
ATOM 6637 C CA . VAL A 1 923 ? -4.757 -7.030 23.356 1.00 96.94 923 VAL A CA 1
ATOM 6638 C C . VAL A 1 923 ? -4.339 -8.379 22.783 1.00 96.94 923 VAL A C 1
ATOM 6640 O O . VAL A 1 923 ? -4.034 -9.312 23.519 1.00 96.94 923 VAL A O 1
ATOM 6643 N N . LEU A 1 924 ? -4.291 -8.468 21.458 1.00 96.12 924 LEU A N 1
ATOM 6644 C CA . LEU A 1 924 ? -3.620 -9.524 20.710 1.00 96.12 924 LEU A CA 1
ATOM 6645 C C . LEU A 1 924 ? -2.146 -9.130 20.531 1.00 96.12 924 LEU A C 1
ATOM 6647 O O . LEU A 1 924 ? -1.849 -8.103 19.920 1.00 96.12 924 LEU A O 1
ATOM 6651 N N . GLY A 1 925 ? -1.226 -9.938 21.057 1.00 93.25 925 GLY A N 1
ATOM 6652 C CA . GLY A 1 925 ? 0.214 -9.651 21.096 1.00 93.25 925 GLY A CA 1
ATOM 6653 C C . GLY A 1 925 ? 0.713 -9.086 22.441 1.00 93.25 925 GLY A C 1
ATOM 6654 O O . GLY A 1 925 ? -0.048 -9.051 23.410 1.00 93.25 925 GLY A O 1
ATOM 6655 N N . PRO A 1 926 ? 1.992 -8.658 22.523 1.00 93.00 926 PRO A N 1
ATOM 6656 C CA . PRO A 1 926 ? 3.024 -8.735 21.481 1.00 93.00 926 PRO A CA 1
ATOM 6657 C C . PRO A 1 926 ? 3.398 -10.178 21.092 1.00 93.00 926 PRO A C 1
ATOM 6659 O O . PRO A 1 926 ? 3.205 -11.105 21.885 1.00 93.00 926 PRO A O 1
ATOM 6662 N N . PRO A 1 927 ? 3.899 -10.404 19.863 1.00 87.44 927 PRO A N 1
ATOM 6663 C CA . PRO A 1 927 ? 4.263 -11.737 19.388 1.00 87.44 927 PRO A CA 1
ATOM 6664 C C . PRO A 1 927 ? 5.612 -12.234 19.929 1.00 87.44 927 PRO A C 1
ATOM 6666 O O . PRO A 1 927 ? 5.816 -13.443 19.986 1.00 87.44 927 PRO A O 1
ATOM 6669 N N . ASP A 1 928 ? 6.532 -11.349 20.316 1.00 82.94 928 ASP A N 1
ATOM 6670 C CA . ASP A 1 928 ? 7.857 -11.725 20.809 1.00 82.94 928 ASP A CA 1
ATOM 6671 C C . ASP A 1 928 ? 7.892 -11.859 22.345 1.00 82.94 928 ASP A C 1
ATOM 6673 O O . ASP A 1 928 ? 7.259 -11.098 23.078 1.00 82.94 928 ASP A O 1
ATOM 6677 N N . GLY A 1 929 ? 8.635 -12.853 22.847 1.00 81.62 929 GLY A N 1
ATOM 6678 C CA . GLY A 1 929 ? 8.693 -13.152 24.284 1.00 81.62 929 GLY A CA 1
ATOM 6679 C C . GLY A 1 929 ? 9.378 -12.079 25.128 1.00 81.62 929 GLY A C 1
ATOM 6680 O O . GLY A 1 929 ? 8.905 -11.788 26.226 1.00 81.62 929 GLY A O 1
ATOM 6681 N N . ALA A 1 930 ? 10.430 -11.443 24.603 1.00 81.12 930 ALA A N 1
ATOM 6682 C CA . ALA A 1 930 ? 11.162 -10.398 25.316 1.00 81.12 930 ALA A CA 1
ATOM 6683 C C . ALA A 1 930 ? 10.272 -9.190 25.627 1.00 81.12 930 ALA A C 1
ATOM 6685 O O . ALA A 1 930 ? 10.219 -8.744 26.776 1.00 81.12 930 ALA A O 1
ATOM 6686 N N . SER A 1 931 ? 9.524 -8.701 24.635 1.00 87.56 931 SER A N 1
ATOM 6687 C CA . SER A 1 931 ? 8.570 -7.615 24.834 1.00 87.56 931 SER A CA 1
ATOM 6688 C C . SER A 1 931 ? 7.419 -8.050 25.731 1.00 87.56 931 SER A C 1
ATOM 6690 O O . SER A 1 931 ? 7.051 -7.286 26.619 1.00 87.56 931 SER A O 1
ATOM 6692 N N . LEU A 1 932 ? 6.886 -9.271 25.566 1.00 89.50 932 LEU A N 1
ATOM 6693 C CA . LEU A 1 932 ? 5.784 -9.776 26.392 1.00 89.50 932 LEU A CA 1
ATOM 6694 C C . LEU A 1 932 ? 6.143 -9.814 27.889 1.00 89.50 932 LEU A C 1
ATOM 6696 O O . LEU A 1 932 ? 5.375 -9.319 28.714 1.00 89.50 932 LEU A O 1
ATOM 6700 N N . GLU A 1 933 ? 7.317 -10.341 28.249 1.00 86.38 933 GLU A N 1
ATOM 6701 C CA . GLU A 1 933 ? 7.769 -10.374 29.649 1.00 86.38 933 GLU A CA 1
ATOM 6702 C C . GLU A 1 933 ? 8.068 -8.966 30.177 1.00 86.38 933 GLU A C 1
ATOM 6704 O O . GLU A 1 933 ? 7.703 -8.629 31.307 1.00 86.38 933 GLU A O 1
ATOM 6709 N N . ALA A 1 934 ? 8.692 -8.111 29.360 1.00 87.38 934 ALA A N 1
ATOM 6710 C CA . ALA A 1 934 ? 9.032 -6.750 29.759 1.00 87.38 934 ALA A CA 1
ATOM 6711 C C . ALA A 1 934 ? 7.792 -5.895 30.070 1.00 87.38 934 ALA A C 1
ATOM 6713 O O . ALA A 1 934 ? 7.821 -5.087 31.002 1.00 87.38 934 ALA A O 1
ATOM 6714 N N . VAL A 1 935 ? 6.694 -6.082 29.327 1.00 92.81 935 VAL A N 1
ATOM 6715 C CA . VAL A 1 935 ? 5.454 -5.310 29.514 1.00 92.81 935 VAL A CA 1
ATOM 6716 C C . VAL A 1 935 ? 4.470 -5.936 30.494 1.00 92.81 935 VAL A C 1
ATOM 6718 O O . VAL A 1 935 ? 3.482 -5.298 30.852 1.00 92.81 935 VAL A O 1
ATOM 6721 N N . ARG A 1 936 ? 4.746 -7.133 31.015 1.00 91.88 936 ARG A N 1
ATOM 6722 C CA . ARG A 1 936 ? 3.923 -7.779 32.044 1.00 91.88 936 ARG A CA 1
ATOM 6723 C C . ARG A 1 936 ? 3.546 -6.873 33.231 1.00 91.88 936 ARG A C 1
ATOM 6725 O O . ARG A 1 936 ? 2.359 -6.808 33.557 1.00 91.88 936 ARG A O 1
ATOM 6732 N N . PRO A 1 937 ? 4.479 -6.160 33.903 1.00 92.06 937 PRO A N 1
ATOM 6733 C CA . PRO A 1 937 ? 4.102 -5.262 34.996 1.00 92.06 937 PRO A CA 1
ATOM 6734 C C . PRO A 1 937 ? 3.212 -4.101 34.530 1.00 92.06 937 PRO A C 1
ATOM 6736 O O . PRO A 1 937 ? 2.341 -3.681 35.287 1.00 92.06 937 PRO A O 1
ATOM 6739 N N . VAL A 1 938 ? 3.395 -3.622 33.295 1.00 92.50 938 VAL A N 1
ATOM 6740 C CA . VAL A 1 938 ? 2.587 -2.548 32.695 1.00 92.50 938 VAL A CA 1
ATOM 6741 C C . VAL A 1 938 ? 1.161 -3.035 32.433 1.00 92.50 938 VAL A C 1
ATOM 6743 O O . VAL A 1 938 ? 0.205 -2.368 32.818 1.00 92.50 938 VAL A O 1
ATOM 6746 N N . ALA A 1 939 ? 1.004 -4.234 31.864 1.00 93.50 939 ALA A N 1
ATOM 6747 C CA . ALA A 1 939 ? -0.303 -4.846 31.634 1.00 93.50 939 ALA A CA 1
ATOM 6748 C C . ALA A 1 939 ? -1.074 -5.055 32.947 1.00 93.50 939 ALA A C 1
ATOM 6750 O O . ALA A 1 939 ? -2.253 -4.717 33.034 1.00 93.50 939 ALA A O 1
ATOM 6751 N N . ALA A 1 940 ? -0.399 -5.526 34.000 1.00 92.81 940 ALA A N 1
ATOM 6752 C CA . ALA A 1 940 ? -1.002 -5.679 35.323 1.00 92.81 940 ALA A CA 1
ATOM 6753 C C . ALA A 1 940 ? -1.387 -4.333 35.970 1.00 92.81 940 ALA A C 1
ATOM 6755 O O . ALA A 1 940 ? -2.416 -4.248 36.636 1.00 92.81 940 ALA A O 1
ATOM 6756 N N . GLU A 1 941 ? -0.581 -3.281 35.787 1.00 93.12 941 GLU A N 1
ATOM 6757 C CA . GLU A 1 941 ? -0.894 -1.930 36.277 1.00 93.12 941 GLU A CA 1
ATOM 6758 C C . GLU A 1 941 ? -2.136 -1.346 35.593 1.00 93.12 941 GLU A C 1
ATOM 6760 O O . GLU A 1 941 ? -2.961 -0.709 36.252 1.00 93.12 941 GLU A O 1
ATOM 6765 N N . TYR A 1 942 ? -2.285 -1.587 34.291 1.00 93.69 942 TYR A N 1
ATOM 6766 C CA . TYR A 1 942 ? -3.414 -1.106 33.496 1.00 93.69 942 TYR A CA 1
ATOM 6767 C C . TYR A 1 942 ? -4.653 -2.007 33.567 1.00 93.69 942 TYR A C 1
ATOM 6769 O O . TYR A 1 942 ? -5.713 -1.601 33.100 1.00 93.69 942 TYR A O 1
ATOM 6777 N N . GLY A 1 943 ? -4.556 -3.196 34.174 1.00 94.38 943 GLY A N 1
ATOM 6778 C CA . GLY A 1 943 ? -5.656 -4.166 34.201 1.00 94.38 943 GLY A CA 1
ATOM 6779 C C . GLY A 1 943 ? -5.968 -4.725 32.811 1.00 94.38 943 GLY A C 1
ATOM 6780 O O . GLY A 1 943 ? -7.130 -4.891 32.453 1.00 94.38 943 GLY A O 1
ATOM 6781 N N . MET A 1 944 ? -4.930 -4.951 32.003 1.00 96.38 944 MET A N 1
ATOM 6782 C CA . MET A 1 944 ? -5.048 -5.453 30.637 1.00 96.38 944 MET A CA 1
ATOM 6783 C C . MET A 1 944 ? -4.944 -6.975 30.583 1.00 96.38 944 MET A C 1
ATOM 6785 O O . MET A 1 944 ? -4.181 -7.594 31.327 1.00 96.38 944 MET A O 1
ATOM 6789 N N . MET A 1 945 ? -5.660 -7.558 29.627 1.00 96.88 945 MET A N 1
ATOM 6790 C CA . MET A 1 945 ? -5.524 -8.946 29.220 1.00 96.88 945 MET A CA 1
ATOM 6791 C C . MET A 1 945 ? -4.761 -9.019 27.896 1.00 96.88 945 MET A C 1
ATOM 6793 O O . MET A 1 945 ? -5.183 -8.424 26.901 1.00 96.88 945 MET A O 1
ATOM 6797 N N . LEU A 1 946 ? -3.656 -9.767 27.876 1.00 96.62 946 LEU A N 1
ATOM 6798 C CA . LEU A 1 946 ? -2.841 -9.975 26.678 1.00 96.62 946 LEU A CA 1
ATOM 6799 C C . LEU A 1 946 ? -2.998 -11.415 26.184 1.00 96.62 946 LEU A C 1
ATOM 6801 O O . LEU A 1 946 ? -2.897 -12.353 26.969 1.00 96.62 946 LEU A O 1
ATOM 6805 N N . LEU A 1 947 ? -3.198 -11.604 24.885 1.00 96.06 947 LEU A N 1
ATOM 6806 C CA . LEU A 1 947 ? -3.205 -12.908 24.229 1.00 96.06 947 LEU A CA 1
ATOM 6807 C C . LEU A 1 947 ? -2.140 -12.908 23.131 1.00 96.06 947 LEU A C 1
ATOM 6809 O O . LEU A 1 947 ? -2.357 -12.399 22.031 1.00 96.06 947 LEU A O 1
ATOM 6813 N N . SER A 1 948 ? -0.966 -13.454 23.437 1.00 93.56 948 SER A N 1
ATOM 6814 C CA . SER A 1 948 ? 0.124 -13.579 22.473 1.00 93.56 948 SER A CA 1
ATOM 6815 C C . SER A 1 948 ? -0.111 -14.774 21.551 1.00 93.56 948 SER A C 1
ATOM 6817 O O . SER A 1 948 ? -0.416 -15.880 22.001 1.00 93.56 948 SER A O 1
ATOM 6819 N N . CYS A 1 949 ? 0.070 -14.562 20.250 1.00 88.69 949 CYS A N 1
ATOM 6820 C CA . CYS A 1 949 ? 0.006 -15.638 19.265 1.00 88.69 949 CYS A CA 1
ATOM 6821 C C . CYS A 1 949 ? 1.233 -16.547 19.294 1.00 88.69 949 CYS A C 1
ATOM 6823 O O . CYS A 1 949 ? 1.151 -17.708 18.915 1.00 88.69 949 CYS A O 1
ATOM 6825 N N . CYS A 1 950 ? 2.390 -15.988 19.645 1.00 79.75 950 CYS A N 1
ATOM 6826 C CA . CYS A 1 950 ? 3.637 -16.464 19.058 1.00 79.75 950 CYS A CA 1
ATOM 6827 C C . CYS A 1 950 ? 4.794 -16.554 20.056 1.00 79.75 950 CYS A C 1
ATOM 6829 O O . CYS A 1 950 ? 5.809 -17.173 19.736 1.00 79.75 950 CYS A O 1
ATOM 6831 N N . SER A 1 951 ? 4.654 -15.975 21.252 1.00 79.69 951 SER A N 1
ATOM 6832 C CA . SER A 1 951 ? 5.671 -16.100 22.292 1.00 79.69 951 SER A CA 1
ATOM 6833 C C . SER A 1 951 ? 5.771 -17.551 22.747 1.00 79.69 951 SER A C 1
ATOM 6835 O O . SER A 1 951 ? 4.761 -18.156 23.069 1.00 79.69 951 SER A O 1
ATOM 6837 N N . ASP A 1 952 ? 6.981 -18.095 22.771 1.00 70.88 952 ASP A N 1
ATOM 6838 C CA . ASP A 1 952 ? 7.298 -19.468 23.177 1.00 70.88 952 ASP A CA 1
ATOM 6839 C C . ASP A 1 952 ? 8.102 -19.519 24.494 1.00 70.88 952 ASP A C 1
ATOM 6841 O O . ASP A 1 952 ? 8.749 -20.527 24.819 1.00 70.88 952 ASP A O 1
ATOM 6845 N N . TRP A 1 953 ? 8.087 -18.414 25.246 1.00 73.94 953 TRP A N 1
ATOM 6846 C CA . TRP A 1 953 ? 8.669 -18.320 26.581 1.00 73.94 953 TRP A CA 1
ATOM 6847 C C . TRP A 1 953 ? 7.710 -18.918 27.616 1.00 73.94 953 TRP A C 1
ATOM 6849 O O . TRP A 1 953 ? 6.626 -18.369 27.805 1.00 73.94 953 TRP A O 1
ATOM 6859 N N . PRO A 1 954 ? 8.103 -20.011 28.297 1.00 70.50 954 PRO A N 1
ATOM 6860 C CA . PRO A 1 954 ? 7.246 -20.718 29.228 1.00 70.50 954 PRO A CA 1
ATOM 6861 C C . PRO A 1 954 ? 6.960 -19.837 30.432 1.00 70.50 954 PRO A C 1
ATOM 6863 O O . PRO A 1 954 ? 7.861 -19.244 31.036 1.00 70.50 954 PRO A O 1
ATOM 6866 N N . ARG A 1 955 ? 5.694 -19.794 30.821 1.00 79.62 955 ARG A N 1
ATOM 6867 C CA . ARG A 1 955 ? 5.240 -19.009 31.955 1.00 79.62 955 ARG A CA 1
ATOM 6868 C C . ARG A 1 955 ? 5.182 -19.893 33.190 1.00 79.62 955 ARG A C 1
ATOM 6870 O O . ARG A 1 955 ? 4.883 -21.080 33.143 1.00 79.62 955 ARG A O 1
ATOM 6877 N N . THR A 1 956 ? 5.522 -19.311 34.337 1.00 78.44 956 THR A N 1
ATOM 6878 C CA . THR A 1 956 ? 5.639 -20.049 35.612 1.00 78.44 956 THR A CA 1
ATOM 6879 C C . THR A 1 956 ? 4.631 -19.593 36.662 1.00 78.44 956 THR A C 1
ATOM 6881 O O . THR A 1 956 ? 4.737 -19.959 37.836 1.00 78.44 956 THR A O 1
ATOM 6884 N N . TYR A 1 957 ? 3.679 -18.750 36.266 1.00 80.25 957 TYR A N 1
ATOM 6885 C CA . TYR A 1 957 ? 2.666 -18.199 37.150 1.00 80.25 957 TYR A CA 1
ATOM 6886 C C . TYR A 1 957 ? 1.425 -17.742 36.361 1.00 80.25 957 TYR A C 1
ATOM 6888 O O . TYR A 1 957 ? 1.560 -17.199 35.261 1.00 80.25 957 TYR A O 1
ATOM 6896 N N . PRO A 1 958 ? 0.222 -17.882 36.949 1.00 82.25 958 PRO A N 1
ATOM 6897 C CA . PRO A 1 958 ? -1.007 -17.364 36.362 1.00 82.25 958 PRO A CA 1
ATOM 6898 C C . PRO A 1 958 ? -1.097 -15.838 36.494 1.00 82.25 958 PRO A C 1
ATOM 6900 O O . PRO A 1 958 ? -0.863 -15.281 37.571 1.00 82.25 958 PRO A O 1
ATOM 6903 N N . ASP A 1 959 ? -1.497 -15.175 35.415 1.00 88.81 959 ASP A N 1
ATOM 6904 C CA . ASP A 1 959 ? -1.947 -13.779 35.359 1.00 88.81 959 ASP A CA 1
ATOM 6905 C C . ASP A 1 959 ? -2.896 -13.596 34.152 1.00 88.81 959 ASP A C 1
ATOM 6907 O O . ASP A 1 959 ? -3.364 -14.583 33.588 1.00 88.81 959 ASP A O 1
ATOM 6911 N N . SER A 1 960 ? -3.204 -12.353 33.768 1.00 92.06 960 SER A N 1
ATOM 6912 C CA . SER A 1 960 ? -4.078 -12.036 32.625 1.00 92.06 960 SER A CA 1
ATOM 6913 C C . SER A 1 960 ? -3.362 -12.084 31.263 1.00 92.06 960 SER A C 1
ATOM 6915 O O . SER A 1 960 ? -3.837 -11.491 30.295 1.00 92.06 960 SER A O 1
ATOM 6917 N N . ILE A 1 961 ? -2.207 -12.744 31.173 1.00 93.69 961 ILE A N 1
ATOM 6918 C CA . ILE A 1 961 ? -1.495 -12.998 29.919 1.00 93.69 961 ILE A CA 1
ATOM 6919 C C . ILE A 1 961 ? -1.748 -14.448 29.504 1.00 93.69 961 ILE A C 1
ATOM 6921 O O . ILE A 1 961 ? -1.733 -15.359 30.325 1.00 93.69 961 ILE A O 1
ATOM 6925 N N . PHE A 1 962 ? -1.964 -14.674 28.218 1.00 93.31 962 PHE A N 1
ATOM 6926 C CA . PHE A 1 962 ? -2.193 -15.994 27.647 1.00 93.31 962 PHE A CA 1
ATOM 6927 C C . PHE A 1 962 ? -1.360 -16.162 26.380 1.00 93.31 962 PHE A C 1
ATOM 6929 O O . PHE A 1 962 ? -1.095 -15.184 25.675 1.00 93.31 962 PHE A O 1
ATOM 6936 N N . GLN A 1 963 ? -0.957 -17.392 26.074 1.00 90.06 963 GLN A N 1
ATOM 6937 C CA . GLN A 1 963 ? -0.149 -17.704 24.895 1.00 90.06 963 GLN A CA 1
ATOM 6938 C C . GLN A 1 963 ? -0.760 -18.871 24.113 1.00 90.06 963 GLN A C 1
ATOM 6940 O O . GLN A 1 963 ? -1.001 -19.938 24.672 1.00 90.06 963 GLN A O 1
ATOM 6945 N N . LEU A 1 964 ? -0.976 -18.686 22.805 1.00 86.88 964 LEU A N 1
ATOM 6946 C CA . LEU A 1 964 ? -1.345 -19.771 21.877 1.00 86.88 964 LEU A CA 1
ATOM 6947 C C . LEU A 1 964 ? -0.161 -20.273 21.047 1.00 86.88 964 LEU A C 1
ATOM 6949 O O . LEU A 1 964 ? -0.347 -20.878 19.994 1.00 86.88 964 LEU A O 1
ATOM 6953 N N . SER A 1 965 ? 1.056 -20.068 21.538 1.00 77.25 965 SER A N 1
ATOM 6954 C CA . SER A 1 965 ? 2.208 -20.821 21.063 1.00 77.25 965 SER A CA 1
ATOM 6955 C C . SER A 1 965 ? 2.496 -21.943 22.056 1.00 77.25 965 SER A C 1
ATOM 6957 O O . SER A 1 965 ? 2.467 -21.708 23.266 1.00 77.25 965 SER A O 1
ATOM 6959 N N . PRO A 1 966 ? 2.798 -23.164 21.597 1.00 67.25 966 PRO A N 1
ATOM 6960 C CA . PRO A 1 966 ? 3.405 -24.153 22.467 1.00 67.25 966 PRO A CA 1
ATOM 6961 C C . PRO A 1 966 ? 4.719 -23.594 23.034 1.00 67.25 966 PRO A C 1
ATOM 6963 O O . PRO A 1 966 ? 5.558 -23.121 22.271 1.00 67.25 966 PRO A O 1
ATOM 6966 N N . GLY A 1 967 ? 4.948 -23.671 24.344 1.00 69.44 967 GLY A N 1
ATOM 6967 C CA . GLY A 1 967 ? 6.238 -23.264 24.910 1.00 69.44 967 GLY A CA 1
ATOM 6968 C C . GLY A 1 967 ? 7.406 -24.049 24.291 1.00 69.44 967 GLY A C 1
ATOM 6969 O O . GLY A 1 967 ? 7.236 -25.169 23.795 1.00 69.44 967 GLY A O 1
ATOM 6970 N N . HIS A 1 968 ? 8.629 -23.518 24.347 1.00 70.25 968 HIS A N 1
ATOM 6971 C CA . HIS A 1 968 ? 9.798 -24.220 23.792 1.00 70.25 968 HIS A CA 1
ATOM 6972 C C . HIS A 1 968 ? 10.069 -25.596 24.448 1.00 70.25 968 HIS A C 1
ATOM 6974 O O . HIS A 1 968 ? 10.784 -26.419 23.881 1.00 70.25 968 HIS A O 1
ATOM 6980 N N . GLY A 1 969 ? 9.460 -25.899 25.603 1.00 75.25 969 GLY A N 1
ATOM 6981 C CA . GLY A 1 969 ? 9.541 -27.208 26.263 1.00 75.25 969 GLY A CA 1
ATOM 6982 C C . GLY A 1 969 ? 9.081 -28.380 25.386 1.00 75.25 969 GLY A C 1
ATOM 6983 O O . GLY A 1 969 ? 9.762 -29.398 25.318 1.00 75.25 969 GLY A O 1
ATOM 6984 N N . GLY A 1 970 ? 8.000 -28.235 24.617 1.00 78.56 970 GLY A N 1
ATOM 6985 C CA . GLY A 1 970 ? 7.576 -29.314 23.717 1.00 78.56 970 GLY A CA 1
ATOM 6986 C C . GLY A 1 970 ? 8.532 -29.525 22.534 1.00 78.56 970 GLY A C 1
ATOM 6987 O O . GLY A 1 970 ? 8.666 -30.639 22.029 1.00 78.56 970 GLY A O 1
ATOM 6988 N N . GLN A 1 971 ? 9.266 -28.481 22.130 1.00 82.38 971 GLN A N 1
ATOM 6989 C CA . GLN A 1 971 ? 10.327 -28.581 21.125 1.00 82.38 971 GLN A CA 1
ATOM 6990 C C . GLN A 1 971 ? 11.518 -29.376 21.677 1.00 82.38 971 GLN A C 1
ATOM 6992 O O . GLN A 1 971 ? 12.099 -30.196 20.966 1.00 82.38 971 GLN A O 1
ATOM 6997 N N . VAL A 1 972 ? 11.838 -29.177 22.960 1.00 86.62 972 VAL A N 1
ATOM 6998 C CA . VAL A 1 972 ? 12.841 -29.956 23.698 1.00 86.62 972 VAL A CA 1
ATOM 6999 C C . VAL A 1 972 ? 12.454 -31.429 23.770 1.00 86.62 972 VAL A C 1
ATOM 7001 O O . VAL A 1 972 ? 13.278 -32.289 23.464 1.00 86.62 972 VAL A O 1
ATOM 7004 N N . GLU A 1 973 ? 11.206 -31.731 24.121 1.00 88.19 973 GLU A N 1
ATOM 7005 C CA . GLU A 1 973 ? 10.702 -33.106 24.163 1.00 88.19 973 GLU A CA 1
ATOM 7006 C C . GLU A 1 973 ? 10.743 -33.774 22.784 1.00 88.19 973 GLU A C 1
ATOM 7008 O O . GLU A 1 973 ? 11.231 -34.898 22.652 1.00 88.19 973 GLU A O 1
ATOM 7013 N N . ALA A 1 974 ? 10.308 -33.062 21.740 1.00 89.19 974 ALA A N 1
ATOM 7014 C CA . ALA A 1 974 ? 10.356 -33.547 20.366 1.00 89.19 974 ALA A CA 1
ATOM 7015 C C . ALA A 1 974 ? 11.792 -33.896 19.946 1.00 89.19 974 ALA A C 1
ATOM 7017 O O . ALA A 1 974 ? 12.038 -34.960 19.374 1.00 89.19 974 ALA A O 1
ATOM 7018 N N . LEU A 1 975 ? 12.755 -33.029 20.272 1.00 91.75 975 LEU A N 1
ATOM 7019 C CA . LEU A 1 975 ? 14.173 -33.269 20.014 1.00 91.75 975 LEU A CA 1
ATOM 7020 C C . LEU A 1 975 ? 14.714 -34.454 20.814 1.00 91.75 975 LEU A C 1
ATOM 7022 O O . LEU A 1 975 ? 15.392 -35.303 20.239 1.00 91.75 975 LEU A O 1
ATOM 7026 N N . ALA A 1 976 ? 14.387 -34.560 22.102 1.00 91.38 976 ALA A N 1
ATOM 7027 C CA . ALA A 1 976 ? 14.800 -35.685 22.937 1.00 91.38 976 ALA A CA 1
ATOM 7028 C C . ALA A 1 976 ? 14.251 -37.021 22.404 1.00 91.38 976 ALA A C 1
ATOM 7030 O O . ALA A 1 976 ? 14.992 -38.003 22.325 1.00 91.38 976 ALA A O 1
ATOM 7031 N N . ALA A 1 977 ? 12.989 -37.048 21.964 1.00 91.56 977 ALA A N 1
ATOM 7032 C CA . ALA A 1 977 ? 12.362 -38.223 21.367 1.00 91.56 977 ALA A CA 1
ATOM 7033 C C . ALA A 1 977 ? 13.033 -38.626 20.042 1.00 91.56 977 ALA A C 1
ATOM 7035 O O . ALA A 1 977 ? 13.268 -39.812 19.802 1.00 91.56 977 ALA A O 1
ATOM 7036 N N . VAL A 1 978 ? 13.379 -37.655 19.185 1.00 92.56 978 VAL A N 1
ATOM 7037 C CA . VAL A 1 978 ? 14.108 -37.924 17.933 1.00 92.56 978 VAL A CA 1
ATOM 7038 C C . VAL A 1 978 ? 15.529 -38.415 18.228 1.00 92.56 978 VAL A C 1
ATOM 7040 O O . VAL A 1 978 ? 15.980 -39.377 17.611 1.00 92.56 978 VAL A O 1
ATOM 7043 N N . MET A 1 979 ? 16.221 -37.830 19.210 1.00 93.81 979 MET A N 1
ATOM 7044 C CA . MET A 1 979 ? 17.554 -38.278 19.628 1.00 93.81 979 MET A CA 1
ATOM 7045 C C . MET A 1 979 ? 17.541 -39.706 20.199 1.00 93.81 979 MET A C 1
ATOM 7047 O O . MET A 1 979 ? 18.472 -40.470 19.933 1.00 93.81 979 MET A O 1
ATOM 7051 N N . ASP A 1 980 ? 16.504 -40.099 20.949 1.00 91.88 980 ASP A N 1
ATOM 7052 C CA . ASP A 1 980 ? 16.339 -41.482 21.427 1.00 91.88 980 ASP A CA 1
ATOM 7053 C C . ASP A 1 980 ? 16.027 -42.447 20.271 1.00 91.88 980 ASP A C 1
ATOM 7055 O O . ASP A 1 980 ? 16.623 -43.526 20.187 1.00 91.88 980 ASP A O 1
ATOM 7059 N N . LEU A 1 981 ? 15.176 -42.032 19.321 1.00 90.81 981 LEU A N 1
ATOM 7060 C CA . LEU A 1 981 ? 14.894 -42.784 18.092 1.00 90.81 981 LEU A CA 1
ATOM 7061 C C . LEU A 1 981 ? 16.171 -43.040 17.273 1.00 90.81 981 LEU A C 1
ATOM 7063 O O . LEU A 1 981 ? 16.384 -44.158 16.794 1.00 90.81 981 LEU A O 1
ATOM 7067 N N . ASP A 1 982 ? 17.039 -42.034 17.167 1.00 91.31 982 ASP A N 1
ATOM 7068 C CA . ASP A 1 982 ? 18.336 -42.115 16.489 1.00 91.31 982 ASP A CA 1
ATOM 7069 C C . ASP A 1 982 ? 19.422 -42.813 17.335 1.00 91.31 982 ASP A C 1
ATOM 7071 O O . ASP A 1 982 ? 20.511 -43.127 16.841 1.00 91.31 982 ASP A O 1
ATOM 7075 N N . GLY A 1 983 ? 19.123 -43.128 18.600 1.00 91.94 983 GLY A N 1
ATOM 7076 C CA . GLY A 1 983 ? 19.991 -43.869 19.512 1.00 91.94 983 GLY A CA 1
ATOM 7077 C C . GLY A 1 983 ? 21.196 -43.077 20.026 1.00 91.94 983 GLY A C 1
ATOM 7078 O O . GLY A 1 983 ? 22.212 -43.695 20.365 1.00 91.94 983 GLY A O 1
ATOM 7079 N N . ILE A 1 984 ? 21.103 -41.745 20.078 1.00 93.31 984 ILE A N 1
ATOM 7080 C CA . ILE A 1 984 ? 22.164 -40.844 20.546 1.00 93.31 984 ILE A CA 1
ATOM 7081 C C . ILE A 1 984 ? 22.471 -41.086 22.028 1.00 93.31 984 ILE A C 1
ATOM 7083 O O . ILE A 1 984 ? 21.575 -41.284 22.847 1.00 93.31 984 ILE A O 1
ATOM 7087 N N . ARG A 1 985 ? 23.761 -41.104 22.385 1.00 91.50 985 ARG A N 1
ATOM 7088 C CA . ARG A 1 985 ? 24.229 -41.392 23.755 1.00 91.50 985 ARG A CA 1
ATOM 7089 C C . ARG A 1 985 ? 25.081 -40.302 24.374 1.00 91.50 985 ARG A C 1
ATOM 7091 O O . ARG A 1 985 ? 25.111 -40.219 25.593 1.00 91.50 985 ARG A O 1
ATOM 7098 N N . GLU A 1 986 ? 25.719 -39.473 23.568 1.00 93.31 986 GLU A N 1
ATOM 7099 C CA . GLU A 1 986 ? 26.464 -38.299 24.019 1.00 93.31 986 GLU A CA 1
ATOM 7100 C C . GLU A 1 986 ? 25.970 -37.100 23.209 1.00 93.31 986 GLU A C 1
ATOM 7102 O O . GLU A 1 986 ? 25.805 -37.226 21.993 1.00 93.31 986 GLU A O 1
ATOM 7107 N N . LEU A 1 987 ? 25.729 -35.962 23.859 1.00 95.00 987 LEU A N 1
ATOM 7108 C CA . LEU A 1 987 ? 25.191 -34.768 23.207 1.00 95.00 987 LEU A CA 1
ATOM 7109 C C . LEU A 1 987 ? 26.125 -33.575 23.399 1.00 95.00 987 LEU A C 1
ATOM 7111 O O . LEU A 1 987 ? 26.522 -33.246 24.514 1.00 95.00 987 LEU A O 1
ATOM 7115 N N . VAL A 1 988 ? 26.456 -32.902 22.305 1.00 95.69 988 VAL A N 1
ATOM 7116 C CA . VAL A 1 988 ? 27.110 -31.594 22.320 1.00 95.69 988 VAL A CA 1
ATOM 7117 C C . VAL A 1 988 ? 26.057 -30.539 22.000 1.00 95.69 988 VAL A C 1
ATOM 7119 O O . VAL A 1 988 ? 25.346 -30.691 21.017 1.00 95.69 988 VAL A O 1
ATOM 7122 N N . ILE A 1 989 ? 25.930 -29.496 22.815 1.00 95.50 989 ILE A N 1
ATOM 7123 C CA . ILE A 1 989 ? 24.954 -28.416 22.625 1.00 95.50 989 ILE A CA 1
ATOM 7124 C C . ILE A 1 989 ? 25.717 -27.117 22.395 1.00 95.50 989 ILE A C 1
ATOM 7126 O O . ILE A 1 989 ? 26.555 -26.748 23.216 1.00 95.50 989 ILE A O 1
ATOM 7130 N N . ILE A 1 990 ? 25.408 -26.441 21.294 1.00 94.44 990 ILE A N 1
ATOM 7131 C CA . ILE A 1 990 ? 25.917 -25.117 20.937 1.00 94.44 990 ILE A CA 1
ATOM 7132 C C . ILE A 1 990 ? 24.762 -24.125 21.091 1.00 94.44 990 ILE A C 1
ATOM 7134 O O . ILE A 1 990 ? 23.697 -24.355 20.516 1.00 94.44 990 ILE A O 1
ATOM 7138 N N . TYR A 1 991 ? 24.939 -23.054 21.865 1.00 91.25 991 TYR A N 1
ATOM 7139 C CA . TYR A 1 991 ? 23.867 -22.097 22.168 1.00 91.25 991 TYR A CA 1
ATOM 7140 C C . TYR A 1 991 ? 24.382 -20.651 22.316 1.00 91.25 991 TYR A C 1
ATOM 7142 O O . TYR A 1 991 ? 25.532 -20.472 22.727 1.00 91.25 991 TYR A O 1
ATOM 7150 N N . PRO A 1 992 ? 23.563 -19.634 21.984 1.00 85.12 992 PRO A N 1
ATOM 7151 C CA . PRO A 1 992 ? 23.915 -18.228 22.185 1.00 85.12 992 PRO A CA 1
ATOM 7152 C C . PRO A 1 992 ? 23.891 -17.847 23.672 1.00 85.12 992 PRO A C 1
ATOM 7154 O O . PRO A 1 992 ? 23.083 -18.377 24.437 1.00 85.12 992 PRO A O 1
ATOM 7157 N N . ASP A 1 993 ? 24.739 -16.901 24.080 1.00 84.94 993 ASP A N 1
ATOM 7158 C CA . ASP A 1 993 ? 24.810 -16.327 25.432 1.00 84.94 993 ASP A CA 1
ATOM 7159 C C . ASP A 1 993 ? 23.680 -15.318 25.664 1.00 84.94 993 ASP A C 1
ATOM 7161 O O . ASP A 1 993 ? 23.885 -14.149 25.984 1.00 84.94 993 ASP A O 1
ATOM 7165 N N . ASP A 1 994 ? 22.454 -15.787 25.467 1.00 77.75 994 ASP A N 1
ATOM 7166 C CA . ASP A 1 994 ? 21.242 -15.078 25.824 1.00 77.75 994 ASP A CA 1
ATOM 7167 C C . ASP A 1 994 ? 20.367 -15.940 26.746 1.00 77.75 994 ASP A C 1
ATOM 7169 O O . ASP A 1 994 ? 20.602 -17.134 26.994 1.00 77.75 994 ASP A O 1
ATOM 7173 N N . THR A 1 995 ? 19.333 -15.309 27.298 1.00 77.69 995 THR A N 1
ATOM 7174 C CA . THR A 1 995 ? 18.388 -15.961 28.209 1.00 77.69 995 THR A CA 1
ATOM 7175 C C . THR A 1 995 ? 17.728 -17.181 27.564 1.00 77.69 995 THR A C 1
ATOM 7177 O O . THR A 1 995 ? 17.583 -18.216 28.204 1.00 77.69 995 THR A O 1
ATOM 7180 N N . ARG A 1 996 ? 17.372 -17.101 26.280 1.00 77.50 996 ARG A N 1
ATOM 7181 C CA . ARG A 1 996 ? 16.645 -18.164 25.585 1.00 77.50 996 ARG A CA 1
ATOM 7182 C C . ARG A 1 996 ? 17.551 -19.360 25.286 1.00 77.50 996 ARG A C 1
ATOM 7184 O O . ARG A 1 996 ? 17.163 -20.496 25.540 1.00 77.50 996 ARG A O 1
ATOM 7191 N N . GLY A 1 997 ? 18.732 -19.124 24.724 1.00 83.31 997 GLY A N 1
ATOM 7192 C CA . GLY A 1 997 ? 19.713 -20.140 24.368 1.00 83.31 997 GLY A CA 1
ATOM 7193 C C . GLY A 1 997 ? 20.178 -20.908 25.594 1.00 83.31 997 GLY A C 1
ATOM 7194 O O . GLY A 1 997 ? 20.218 -22.139 25.574 1.00 83.31 997 GLY A O 1
ATOM 7195 N N . SER A 1 998 ? 20.458 -20.195 26.689 1.00 84.69 998 SER A N 1
ATOM 7196 C CA . SER A 1 998 ? 20.852 -20.816 27.955 1.00 84.69 998 SER A CA 1
ATOM 7197 C C . SER A 1 998 ? 19.738 -21.671 28.571 1.00 84.69 998 SER A C 1
ATOM 7199 O O . SER A 1 998 ? 20.006 -22.798 28.997 1.00 84.69 998 SER A O 1
ATOM 7201 N N . GLU A 1 999 ? 18.488 -21.200 28.560 1.00 82.81 999 GLU A N 1
ATOM 7202 C CA . GLU A 1 999 ? 17.329 -21.982 29.009 1.00 82.81 999 GLU A CA 1
ATOM 7203 C C . GLU A 1 999 ? 17.081 -23.210 28.129 1.00 82.81 999 GLU A C 1
ATOM 7205 O O . GLU A 1 999 ? 16.926 -24.320 28.640 1.00 82.81 999 GLU A O 1
ATOM 7210 N N . LEU A 1 1000 ? 17.114 -23.053 26.805 1.00 85.12 1000 LEU A N 1
ATOM 7211 C CA . LEU A 1 1000 ? 16.919 -24.152 25.864 1.00 85.12 1000 LEU A CA 1
ATOM 7212 C C . LEU A 1 1000 ? 18.011 -25.222 26.015 1.00 85.12 1000 LEU A C 1
ATOM 7214 O O . LEU A 1 1000 ? 17.708 -26.416 26.056 1.00 85.12 1000 LEU A O 1
ATOM 7218 N N . ALA A 1 1001 ? 19.275 -24.813 26.151 1.00 90.12 1001 ALA A N 1
ATOM 7219 C CA . ALA A 1 1001 ? 20.399 -25.718 26.373 1.00 90.12 1001 ALA A CA 1
ATOM 7220 C C . ALA A 1 1001 ? 20.276 -26.496 27.693 1.00 90.12 1001 ALA A C 1
ATOM 7222 O O . ALA A 1 1001 ? 20.566 -27.700 27.737 1.00 90.12 1001 ALA A O 1
ATOM 7223 N N . ALA A 1 1002 ? 19.831 -25.830 28.763 1.00 89.50 1002 ALA A N 1
ATOM 7224 C CA . ALA A 1 1002 ? 19.570 -26.464 30.050 1.00 89.50 1002 ALA A CA 1
ATOM 7225 C C . ALA A 1 1002 ? 18.411 -27.468 29.955 1.00 89.50 1002 ALA A C 1
ATOM 7227 O O . ALA A 1 1002 ? 18.570 -28.626 30.340 1.00 89.50 1002 ALA A O 1
ATOM 7228 N N . ASN A 1 1003 ? 17.293 -27.065 29.350 1.00 88.12 1003 ASN A N 1
ATOM 7229 C CA . ASN A 1 1003 ? 16.100 -27.897 29.216 1.00 88.12 1003 ASN A CA 1
ATOM 7230 C C . ASN A 1 1003 ? 16.368 -29.150 28.373 1.00 88.12 1003 ASN A C 1
ATOM 7232 O O . ASN A 1 1003 ? 15.975 -30.251 28.760 1.00 88.12 1003 ASN A O 1
ATOM 7236 N N . VAL A 1 1004 ? 17.103 -29.025 27.261 1.00 91.19 1004 VAL A N 1
ATOM 7237 C CA . VAL A 1 1004 ? 17.537 -30.204 26.494 1.00 91.19 1004 VAL A CA 1
ATOM 7238 C C . VAL A 1 1004 ? 18.480 -31.076 27.307 1.00 91.19 1004 VAL A C 1
ATOM 7240 O O . VAL A 1 1004 ? 18.366 -32.301 27.253 1.00 91.19 1004 VAL A O 1
ATOM 7243 N N . SER A 1 1005 ? 19.398 -30.479 28.070 1.00 91.88 1005 SER A N 1
ATOM 7244 C CA . SER A 1 1005 ? 20.323 -31.261 28.889 1.00 91.88 1005 SER A CA 1
ATOM 7245 C C . SER A 1 1005 ? 19.600 -32.121 29.922 1.00 91.88 1005 SER A C 1
ATOM 7247 O O . SER A 1 1005 ? 19.998 -33.264 30.140 1.00 91.88 1005 SER A O 1
ATOM 7249 N N . ASP A 1 1006 ? 18.532 -31.590 30.513 1.00 89.94 1006 ASP A N 1
ATOM 7250 C CA . ASP A 1 1006 ? 17.712 -32.296 31.494 1.00 89.94 1006 ASP A CA 1
ATOM 7251 C C . ASP A 1 1006 ? 16.817 -33.369 30.850 1.00 89.94 1006 ASP A C 1
ATOM 7253 O O . ASP A 1 1006 ? 16.623 -34.442 31.431 1.00 89.94 1006 ASP A O 1
ATOM 7257 N N . ALA A 1 1007 ? 16.297 -33.117 29.643 1.00 89.19 1007 ALA A N 1
ATOM 7258 C CA . ALA A 1 1007 ? 15.471 -34.070 28.898 1.00 89.19 1007 ALA A CA 1
ATOM 7259 C C . ALA A 1 1007 ? 16.284 -35.210 28.249 1.00 89.19 1007 ALA A C 1
ATOM 7261 O O . ALA A 1 1007 ? 15.755 -36.294 27.986 1.00 89.19 1007 ALA A O 1
ATOM 7262 N N . PHE A 1 1008 ? 17.574 -34.996 27.984 1.00 92.62 1008 PHE A N 1
ATOM 7263 C CA . PHE A 1 1008 ? 18.429 -35.967 27.310 1.00 92.62 1008 PHE A CA 1
ATOM 7264 C C . PHE A 1 1008 ? 18.781 -37.161 28.217 1.00 92.62 1008 PHE A C 1
ATOM 7266 O O . PHE A 1 1008 ? 19.409 -37.029 29.264 1.00 92.62 1008 PHE A O 1
ATOM 7273 N N . THR A 1 1009 ? 18.435 -38.378 27.788 1.00 86.19 1009 THR A N 1
ATOM 7274 C CA . THR A 1 1009 ? 18.587 -39.611 28.595 1.00 86.19 1009 THR A CA 1
ATOM 7275 C C . THR A 1 1009 ? 19.922 -40.347 28.391 1.00 86.19 1009 THR A C 1
ATOM 7277 O O . THR A 1 1009 ? 20.105 -41.476 28.868 1.00 86.19 1009 THR A O 1
ATOM 7280 N N . GLY A 1 1010 ? 20.857 -39.736 27.659 1.00 83.75 1010 GLY A N 1
ATOM 7281 C CA . GLY A 1 1010 ? 22.173 -40.297 27.362 1.00 83.75 1010 GLY A CA 1
ATOM 7282 C C . GLY A 1 1010 ? 23.157 -40.284 28.540 1.00 83.75 1010 GLY A C 1
ATOM 7283 O O . GLY A 1 1010 ? 22.802 -40.096 29.700 1.00 83.75 1010 GLY A O 1
ATOM 7284 N N . ALA A 1 1011 ? 24.424 -40.558 28.237 1.00 79.88 1011 ALA A N 1
ATOM 7285 C CA . ALA A 1 1011 ? 25.512 -40.662 29.205 1.00 79.88 1011 ALA A CA 1
ATOM 7286 C C . ALA A 1 1011 ? 26.097 -39.298 29.620 1.00 79.88 1011 ALA A C 1
ATOM 7288 O O . ALA A 1 1011 ? 26.587 -39.184 30.747 1.00 79.88 1011 ALA A O 1
ATOM 7289 N N . GLY A 1 1012 ? 26.013 -38.276 28.761 1.00 85.44 1012 GLY A N 1
ATOM 7290 C CA . GLY A 1 1012 ? 26.499 -36.933 29.067 1.00 85.44 1012 GLY A CA 1
ATOM 7291 C C . GLY A 1 1012 ? 26.110 -35.866 28.041 1.00 85.44 1012 GLY A C 1
ATOM 7292 O O . GLY A 1 1012 ? 25.848 -36.161 26.872 1.00 85.44 1012 GLY A O 1
ATOM 7293 N N . THR A 1 1013 ? 26.089 -34.614 28.509 1.00 91.56 1013 THR A N 1
ATOM 7294 C CA . THR A 1 1013 ? 25.901 -33.401 27.703 1.00 91.56 1013 THR A CA 1
ATOM 7295 C C . THR A 1 1013 ? 27.122 -32.491 27.835 1.00 91.56 1013 THR A C 1
ATOM 7297 O O . THR A 1 1013 ? 27.756 -32.415 28.894 1.00 91.56 1013 THR A O 1
ATOM 7300 N N . PHE A 1 1014 ? 27.485 -31.808 26.752 1.00 94.31 1014 PHE A N 1
ATOM 7301 C CA . PHE A 1 1014 ? 28.629 -30.900 26.700 1.00 94.31 1014 PHE A CA 1
ATOM 7302 C C . PHE A 1 1014 ? 28.209 -29.576 26.079 1.00 94.31 1014 PHE A C 1
ATOM 7304 O O . PHE A 1 1014 ? 27.801 -29.541 24.923 1.00 94.31 1014 PHE A O 1
ATOM 7311 N N . LEU A 1 1015 ? 28.308 -28.506 26.862 1.00 94.56 1015 LEU A N 1
ATOM 7312 C CA . LEU A 1 1015 ? 27.807 -27.183 26.514 1.00 94.56 1015 LEU A CA 1
ATOM 7313 C C . LEU A 1 1015 ? 28.912 -26.311 25.912 1.00 94.56 1015 LEU A C 1
ATOM 7315 O O . LEU A 1 1015 ? 30.014 -26.244 26.462 1.00 94.56 1015 LEU A O 1
ATOM 7319 N N . PHE A 1 1016 ? 28.583 -25.636 24.819 1.00 93.88 1016 PHE A N 1
ATOM 7320 C CA . PHE A 1 1016 ? 29.414 -24.670 24.114 1.00 93.88 1016 PHE A CA 1
ATOM 7321 C C . PHE A 1 1016 ? 28.586 -23.409 23.889 1.00 93.88 1016 PHE A C 1
ATOM 7323 O O . PHE A 1 1016 ? 27.503 -23.477 23.313 1.00 93.88 1016 PHE A O 1
ATOM 7330 N N . VAL A 1 1017 ? 29.085 -22.281 24.381 1.00 90.69 1017 VAL A N 1
ATOM 7331 C CA . VAL A 1 1017 ? 28.398 -20.990 24.320 1.00 90.69 1017 VAL A CA 1
ATOM 7332 C C . VAL A 1 1017 ? 29.090 -20.082 23.310 1.00 90.69 1017 VAL A C 1
ATOM 7334 O O . VAL A 1 1017 ? 30.316 -20.121 23.194 1.00 90.69 1017 VAL A O 1
ATOM 7337 N N . TYR A 1 1018 ? 28.314 -19.281 22.591 1.00 83.38 1018 TYR A N 1
ATOM 7338 C CA . TYR A 1 1018 ? 28.802 -18.214 21.718 1.00 83.38 1018 TYR A CA 1
ATOM 7339 C C . TYR A 1 1018 ? 28.046 -16.914 22.013 1.00 83.38 1018 TYR A C 1
ATOM 7341 O O . TYR A 1 1018 ? 27.005 -16.961 22.651 1.00 83.38 1018 TYR A O 1
ATOM 7349 N N . ASP A 1 1019 ? 28.557 -15.759 21.599 1.00 76.75 1019 ASP A N 1
ATOM 7350 C CA . ASP A 1 1019 ? 27.887 -14.472 21.839 1.00 76.75 1019 ASP A CA 1
ATOM 7351 C C . ASP A 1 1019 ? 26.566 -14.388 21.054 1.00 76.75 1019 ASP A C 1
ATOM 7353 O O . ASP A 1 1019 ? 26.551 -14.622 19.855 1.00 76.75 1019 ASP A O 1
ATOM 7357 N N . ALA A 1 1020 ? 25.447 -14.058 21.699 1.00 65.19 1020 ALA A N 1
ATOM 7358 C CA . ALA A 1 1020 ? 24.164 -13.954 21.002 1.00 65.19 1020 ALA A CA 1
ATOM 7359 C C . ALA A 1 1020 ? 24.151 -12.873 19.908 1.00 65.19 1020 ALA A C 1
ATOM 7361 O O . ALA A 1 1020 ? 23.404 -13.004 18.946 1.00 65.19 1020 ALA A O 1
ATOM 7362 N N . GLY A 1 1021 ? 24.977 -11.831 20.047 1.00 61.75 1021 GLY A N 1
ATOM 7363 C CA . GLY A 1 1021 ? 25.095 -10.760 19.062 1.00 61.75 1021 GLY A CA 1
ATOM 7364 C C . GLY A 1 1021 ? 26.127 -11.018 17.965 1.00 61.75 1021 GLY A C 1
ATOM 7365 O O . GLY A 1 1021 ? 26.317 -10.137 17.139 1.00 61.75 1021 GLY A O 1
ATOM 7366 N N . ALA A 1 1022 ? 26.831 -12.157 17.956 1.00 58.88 1022 ALA A N 1
ATOM 7367 C CA . ALA A 1 1022 ? 27.879 -12.423 16.971 1.00 58.88 1022 ALA A CA 1
ATOM 7368 C C . ALA A 1 1022 ? 27.972 -13.912 16.586 1.00 58.88 1022 ALA A C 1
ATOM 7370 O O . ALA A 1 1022 ? 27.798 -14.800 17.424 1.00 58.88 1022 ALA A O 1
ATOM 7371 N N . PRO A 1 1023 ? 28.328 -14.242 15.332 1.00 60.72 1023 PRO A N 1
ATOM 7372 C CA . PRO A 1 1023 ? 28.467 -15.632 14.921 1.00 60.72 1023 PRO A CA 1
ATOM 7373 C C . PRO A 1 1023 ? 29.574 -16.357 15.715 1.00 60.72 1023 PRO A C 1
ATOM 7375 O O . PRO A 1 1023 ? 30.584 -15.748 16.082 1.00 60.72 1023 PRO A O 1
ATOM 7378 N N . PRO A 1 1024 ? 29.447 -17.679 15.941 1.00 67.81 1024 PRO A N 1
ATOM 7379 C CA . PRO A 1 1024 ? 30.477 -18.453 16.628 1.00 67.81 1024 PRO A CA 1
ATOM 7380 C C . PRO A 1 1024 ? 31.816 -18.410 15.889 1.00 67.81 1024 PRO A C 1
ATOM 7382 O O . PRO A 1 1024 ? 31.870 -18.627 14.675 1.00 67.81 1024 PRO A O 1
ATOM 7385 N N . ASP A 1 1025 ? 32.910 -18.193 16.618 1.00 66.38 1025 ASP A N 1
ATOM 7386 C CA . ASP A 1 1025 ? 34.243 -18.161 16.023 1.00 66.38 1025 ASP A CA 1
ATOM 7387 C C . ASP A 1 1025 ? 34.732 -19.561 15.586 1.00 66.38 1025 ASP A C 1
ATOM 7389 O O . ASP A 1 1025 ? 34.213 -20.613 15.980 1.00 66.38 1025 ASP A O 1
ATOM 7393 N N . GLY A 1 1026 ? 35.771 -19.596 14.742 1.00 71.38 1026 GLY A N 1
ATOM 7394 C CA . GLY A 1 1026 ? 36.362 -20.858 14.278 1.00 71.38 1026 GLY A CA 1
ATOM 7395 C C . GLY A 1 1026 ? 36.952 -21.706 15.413 1.00 71.38 1026 GLY A C 1
ATOM 7396 O O . GLY A 1 1026 ? 37.010 -22.933 15.301 1.00 71.38 1026 GLY A O 1
ATOM 7397 N N . THR A 1 1027 ? 37.343 -21.070 16.520 1.00 79.31 1027 THR A N 1
ATOM 7398 C CA . THR A 1 1027 ? 37.873 -21.738 17.713 1.00 79.31 1027 THR A CA 1
ATOM 7399 C C . THR A 1 1027 ? 36.815 -22.635 18.346 1.00 79.31 1027 THR A C 1
ATOM 7401 O O . THR A 1 1027 ? 37.096 -23.805 18.611 1.00 79.31 1027 THR A O 1
ATOM 7404 N N . LEU A 1 1028 ? 35.585 -22.139 18.520 1.00 84.94 1028 LEU A N 1
ATOM 7405 C CA . LEU A 1 1028 ? 34.484 -22.908 19.095 1.00 84.94 1028 LEU A CA 1
ATOM 7406 C C . LEU A 1 1028 ? 34.222 -24.190 18.300 1.00 84.94 1028 LEU A C 1
ATOM 7408 O O . LEU A 1 1028 ? 34.074 -25.268 18.877 1.00 84.94 1028 LEU A O 1
ATOM 7412 N N . LEU A 1 1029 ? 34.212 -24.103 16.967 1.00 86.88 1029 LEU A N 1
ATOM 7413 C CA . LEU A 1 1029 ? 33.991 -25.271 16.115 1.00 86.88 1029 LEU A CA 1
ATOM 7414 C C . LEU A 1 1029 ? 35.142 -26.271 16.150 1.00 86.88 1029 LEU A C 1
ATOM 7416 O O . LEU A 1 1029 ? 34.893 -27.478 16.115 1.00 86.88 1029 LEU A O 1
ATOM 7420 N N . GLU A 1 1030 ? 36.389 -25.815 16.267 1.00 86.31 1030 GLU A N 1
ATOM 7421 C CA . GLU A 1 1030 ? 37.518 -26.714 16.502 1.00 86.31 1030 GLU A CA 1
ATOM 7422 C C . GLU A 1 1030 ? 37.392 -27.442 17.845 1.00 86.31 1030 GLU A C 1
ATOM 7424 O O . GLU A 1 1030 ? 37.647 -28.648 17.914 1.00 86.31 1030 GLU A O 1
ATOM 7429 N N . GLU A 1 1031 ? 36.961 -26.751 18.901 1.00 90.81 1031 GLU A N 1
ATOM 7430 C CA . GLU A 1 1031 ? 36.732 -27.352 20.215 1.00 90.81 1031 GLU A CA 1
ATOM 7431 C C . GLU A 1 1031 ? 35.577 -28.363 20.191 1.00 90.81 1031 GLU A C 1
ATOM 7433 O O . GLU A 1 1031 ? 35.717 -29.478 20.710 1.00 90.81 1031 GLU A O 1
ATOM 7438 N N . VAL A 1 1032 ? 34.470 -28.027 19.522 1.00 92.50 1032 VAL A N 1
ATOM 7439 C CA . VAL A 1 1032 ? 33.344 -28.939 19.286 1.00 92.50 1032 VAL A CA 1
ATOM 7440 C C . VAL A 1 1032 ? 33.806 -30.156 18.483 1.00 92.50 1032 VAL A C 1
ATOM 7442 O O . VAL A 1 1032 ? 33.544 -31.290 18.882 1.00 92.50 1032 VAL A O 1
ATOM 7445 N N . ALA A 1 1033 ? 34.561 -29.966 17.399 1.00 91.25 1033 ALA A N 1
ATOM 7446 C CA . ALA A 1 1033 ? 35.084 -31.052 16.570 1.00 91.25 1033 ALA A CA 1
ATOM 7447 C C . ALA A 1 1033 ? 36.032 -31.980 17.340 1.00 91.25 1033 ALA A C 1
ATOM 7449 O O . ALA A 1 1033 ? 35.958 -33.203 17.175 1.00 91.25 1033 ALA A O 1
ATOM 7450 N N . GLN A 1 1034 ? 36.900 -31.425 18.191 1.00 91.12 1034 GLN A N 1
ATOM 7451 C CA . GLN A 1 1034 ? 37.776 -32.195 19.076 1.00 91.12 1034 GLN A CA 1
ATOM 7452 C C . GLN A 1 1034 ? 36.972 -32.973 20.118 1.00 91.12 1034 GLN A C 1
ATOM 7454 O O . GLN A 1 1034 ? 37.259 -34.147 20.370 1.00 91.12 1034 GLN A O 1
ATOM 7459 N N . ARG A 1 1035 ? 35.944 -32.348 20.700 1.00 92.50 1035 ARG A N 1
ATOM 7460 C CA . ARG A 1 1035 ? 35.050 -32.994 21.660 1.00 92.50 1035 ARG A CA 1
ATOM 7461 C C . ARG A 1 1035 ? 34.293 -34.151 21.015 1.00 92.50 1035 ARG A C 1
ATOM 7463 O O . ARG A 1 1035 ? 34.313 -35.248 21.566 1.00 92.50 1035 ARG A O 1
ATOM 7470 N N . VAL A 1 1036 ? 33.674 -33.936 19.856 1.00 92.00 1036 VAL A N 1
ATOM 7471 C CA . VAL A 1 1036 ? 32.946 -34.976 19.115 1.00 92.00 1036 VAL A CA 1
ATOM 7472 C C . VAL A 1 1036 ? 33.878 -36.131 18.747 1.00 92.00 1036 VAL A C 1
ATOM 7474 O O . VAL A 1 1036 ? 33.536 -37.285 18.998 1.00 92.00 1036 VAL A O 1
ATOM 7477 N N . ALA A 1 1037 ? 35.086 -35.843 18.247 1.00 89.06 1037 ALA A N 1
ATOM 7478 C CA . ALA A 1 1037 ? 36.078 -36.874 17.932 1.00 89.06 1037 ALA A CA 1
ATOM 7479 C C . ALA A 1 1037 ? 36.461 -37.711 19.165 1.00 89.06 1037 ALA A C 1
ATOM 7481 O O . ALA A 1 1037 ? 36.533 -38.937 19.087 1.00 89.06 1037 ALA A O 1
ATOM 7482 N N . HIS A 1 1038 ? 36.659 -37.063 20.317 1.00 88.19 1038 HIS A N 1
ATOM 7483 C CA . HIS A 1 1038 ? 36.972 -37.757 21.563 1.00 88.19 1038 HIS A CA 1
ATOM 7484 C C . HIS A 1 1038 ? 35.830 -38.681 22.015 1.00 88.19 1038 HIS A C 1
ATOM 7486 O O . HIS A 1 1038 ? 36.082 -39.835 22.363 1.00 88.19 1038 HIS A O 1
ATOM 7492 N N . LEU A 1 1039 ? 34.584 -38.202 21.962 1.00 88.62 1039 LEU A N 1
ATOM 7493 C CA . LEU A 1 1039 ? 33.400 -38.979 22.346 1.00 88.62 1039 LEU A CA 1
ATOM 7494 C C . LEU A 1 1039 ? 33.154 -40.165 21.402 1.00 88.62 1039 LEU A C 1
ATOM 7496 O O . LEU A 1 1039 ? 32.777 -41.251 21.851 1.00 88.62 1039 LEU A O 1
ATOM 7500 N N . ALA A 1 1040 ? 33.421 -39.985 20.106 1.00 82.75 1040 ALA A N 1
ATOM 7501 C CA . ALA A 1 1040 ? 33.326 -41.047 19.110 1.00 82.75 1040 ALA A CA 1
ATOM 7502 C C . ALA A 1 1040 ? 34.355 -42.173 19.356 1.00 82.75 1040 ALA A C 1
ATOM 7504 O O . ALA A 1 1040 ? 34.027 -43.358 19.226 1.00 82.75 1040 ALA A O 1
ATOM 7505 N N . ASP A 1 1041 ? 35.581 -41.828 19.769 1.00 80.62 1041 ASP A N 1
ATOM 7506 C CA . ASP A 1 1041 ? 36.655 -42.789 20.065 1.00 80.62 1041 ASP A CA 1
ATOM 7507 C C . ASP A 1 1041 ? 36.406 -43.612 21.344 1.00 80.62 1041 ASP A C 1
ATOM 7509 O O . ASP A 1 1041 ? 36.781 -44.792 21.414 1.00 80.62 1041 ASP A O 1
ATOM 7513 N N . ASP A 1 1042 ? 35.720 -43.035 22.334 1.00 69.06 1042 ASP A N 1
ATOM 7514 C CA . ASP A 1 1042 ? 35.443 -43.663 23.633 1.00 69.06 1042 ASP A CA 1
ATOM 7515 C C . ASP A 1 1042 ? 34.406 -44.811 23.564 1.00 69.06 1042 ASP A C 1
ATOM 7517 O O . ASP A 1 1042 ? 34.180 -45.521 24.549 1.00 69.06 1042 ASP A O 1
ATOM 7521 N N . ARG A 1 1043 ? 33.824 -45.076 22.379 1.00 61.38 1043 ARG A N 1
ATOM 7522 C CA . ARG A 1 1043 ? 32.822 -46.133 22.101 1.00 61.38 1043 ARG A CA 1
ATOM 7523 C C . ARG A 1 1043 ? 31.567 -46.065 22.989 1.00 61.38 1043 ARG A C 1
ATOM 7525 O O . ARG A 1 1043 ? 30.917 -47.094 23.197 1.00 61.38 1043 ARG A O 1
ATOM 7532 N N . ALA A 1 1044 ? 31.220 -44.880 23.490 1.00 58.50 1044 ALA A N 1
ATOM 7533 C CA . ALA A 1 1044 ? 30.056 -44.652 24.351 1.00 58.50 1044 ALA A CA 1
ATOM 7534 C C . ALA A 1 1044 ? 28.706 -44.712 23.598 1.00 58.50 1044 ALA A C 1
ATOM 7536 O O . ALA A 1 1044 ? 27.667 -44.958 24.211 1.00 58.50 1044 ALA A O 1
ATOM 7537 N N . GLY A 1 1045 ? 28.718 -44.581 22.267 1.00 69.88 1045 GLY A N 1
ATOM 7538 C CA . GLY A 1 1045 ? 27.543 -44.648 21.393 1.00 69.88 1045 GLY A CA 1
ATOM 7539 C C . GLY A 1 1045 ? 27.581 -43.556 20.314 1.00 69.88 1045 GLY A C 1
ATOM 7540 O O . GLY A 1 1045 ? 28.591 -42.865 20.206 1.00 69.88 1045 GLY A O 1
ATOM 7541 N N . PRO A 1 1046 ? 26.525 -43.414 19.492 1.00 86.62 1046 PRO A N 1
ATOM 7542 C CA . PRO A 1 1046 ? 26.397 -42.320 18.528 1.00 86.62 1046 PRO A CA 1
ATOM 7543 C C . PRO A 1 1046 ? 26.376 -40.950 19.225 1.00 86.62 1046 PRO A C 1
ATOM 7545 O O . PRO A 1 1046 ? 25.712 -40.793 20.254 1.00 86.62 1046 PRO A O 1
ATOM 7548 N N . VAL A 1 1047 ? 27.089 -39.974 18.657 1.00 92.88 1047 VAL A N 1
ATOM 7549 C CA . VAL A 1 1047 ? 27.178 -38.598 19.171 1.00 92.88 1047 VAL A CA 1
ATOM 7550 C C . VAL A 1 1047 ? 26.186 -37.708 18.424 1.00 92.88 1047 VAL A C 1
ATOM 7552 O O . VAL A 1 1047 ? 26.077 -37.790 17.199 1.00 92.88 1047 VAL A O 1
ATOM 7555 N N . GLY A 1 1048 ? 25.464 -36.871 19.163 1.00 94.62 1048 GLY A N 1
ATOM 7556 C CA . GLY A 1 1048 ? 24.605 -35.823 18.625 1.00 94.62 1048 GLY A CA 1
ATOM 7557 C C . GLY A 1 1048 ? 25.229 -34.444 18.818 1.00 94.62 1048 GLY A C 1
ATOM 7558 O O . GLY A 1 1048 ? 25.913 -34.214 19.816 1.00 94.62 1048 GLY A O 1
ATOM 7559 N N . VAL A 1 1049 ? 24.967 -33.524 17.893 1.00 95.56 1049 VAL A N 1
ATOM 7560 C CA . VAL A 1 1049 ? 25.262 -32.094 18.044 1.00 95.56 1049 VAL A CA 1
ATOM 7561 C C . VAL A 1 1049 ? 23.959 -31.317 17.892 1.00 95.56 1049 VAL A C 1
ATOM 7563 O O . VAL A 1 1049 ? 23.283 -31.461 16.880 1.00 95.56 1049 VAL A O 1
ATOM 7566 N N . LEU A 1 1050 ? 23.583 -30.525 18.892 1.00 94.88 1050 LEU A N 1
ATOM 7567 C CA . LEU A 1 1050 ? 22.390 -29.684 18.886 1.00 94.88 1050 LEU A CA 1
ATOM 7568 C C . LEU A 1 1050 ? 22.770 -28.208 18.749 1.00 94.88 1050 LEU A C 1
ATOM 7570 O O . LEU A 1 1050 ? 23.549 -27.694 19.548 1.00 94.88 1050 LEU A O 1
ATOM 7574 N N . MET A 1 1051 ? 22.127 -27.530 17.804 1.00 92.12 1051 MET A N 1
ATOM 7575 C CA . MET A 1 1051 ? 22.059 -26.075 17.708 1.00 92.12 1051 MET A CA 1
ATOM 7576 C C . MET A 1 1051 ? 20.840 -25.567 18.483 1.00 92.12 1051 MET A C 1
ATOM 7578 O O . MET A 1 1051 ? 19.703 -25.713 18.035 1.00 92.12 1051 MET A O 1
ATOM 7582 N N . ALA A 1 1052 ? 21.069 -24.989 19.659 1.00 87.62 1052 ALA A N 1
ATOM 7583 C CA . ALA A 1 1052 ? 20.036 -24.429 20.530 1.00 87.62 1052 ALA A CA 1
ATOM 7584 C C . ALA A 1 1052 ? 19.886 -22.908 20.315 1.00 87.62 1052 ALA A C 1
ATOM 7586 O O . ALA A 1 1052 ? 19.879 -22.126 21.260 1.00 87.62 1052 ALA A O 1
ATOM 7587 N N . GLY A 1 1053 ? 19.773 -22.503 19.049 1.00 77.19 1053 GLY A N 1
ATOM 7588 C CA . GLY A 1 1053 ? 19.570 -21.129 18.587 1.00 77.19 1053 GLY A CA 1
ATOM 7589 C C . GLY A 1 1053 ? 19.116 -21.126 17.123 1.00 77.19 1053 GLY A C 1
ATOM 7590 O O . GLY A 1 1053 ? 19.133 -22.176 16.480 1.00 77.19 1053 GLY A O 1
ATOM 7591 N N . PHE A 1 1054 ? 18.691 -19.973 16.598 1.00 69.88 1054 PHE A N 1
ATOM 7592 C CA . PHE A 1 1054 ? 18.218 -19.855 15.208 1.00 69.88 1054 PHE A CA 1
ATOM 7593 C C . PHE A 1 1054 ? 19.212 -19.112 14.309 1.00 69.88 1054 PHE A C 1
ATOM 7595 O O . PHE A 1 1054 ? 19.530 -19.604 13.233 1.00 69.88 1054 PHE A O 1
ATOM 7602 N N . GLU A 1 1055 ? 19.723 -17.974 14.781 1.00 65.06 1055 GLU A N 1
ATOM 7603 C CA . GLU A 1 1055 ? 20.247 -16.869 13.957 1.00 65.06 1055 GLU A CA 1
ATOM 7604 C C . GLU A 1 1055 ? 21.585 -17.158 13.256 1.00 65.06 1055 GLU A C 1
ATOM 7606 O O . GLU A 1 1055 ? 21.893 -16.536 12.248 1.00 65.06 1055 GLU A O 1
ATOM 7611 N N . HIS A 1 1056 ? 22.345 -18.164 13.711 1.00 73.50 1056 HIS A N 1
ATOM 7612 C CA . HIS A 1 1056 ? 23.640 -18.536 13.111 1.00 73.50 1056 HIS A CA 1
ATOM 7613 C C . HIS A 1 1056 ? 23.749 -20.021 12.735 1.00 73.50 1056 HIS A C 1
ATOM 7615 O O . HIS A 1 1056 ? 24.844 -20.547 12.504 1.00 73.50 1056 HIS A O 1
ATOM 7621 N N . THR A 1 1057 ? 22.625 -20.737 12.697 1.00 80.06 1057 THR A N 1
ATOM 7622 C CA . THR A 1 1057 ? 22.623 -22.198 12.543 1.00 80.06 1057 THR A CA 1
ATOM 7623 C C . THR A 1 1057 ? 23.186 -22.650 11.196 1.00 80.06 1057 THR A C 1
ATOM 7625 O O . THR A 1 1057 ? 23.999 -23.575 11.144 1.00 80.06 1057 THR A O 1
ATOM 7628 N N . GLY A 1 1058 ? 22.811 -21.992 10.103 1.00 76.06 1058 GLY A N 1
ATOM 7629 C CA . GLY A 1 1058 ? 23.283 -22.289 8.756 1.00 76.06 1058 GLY A CA 1
ATOM 7630 C C . GLY A 1 1058 ? 24.787 -22.078 8.602 1.00 76.06 1058 GLY A C 1
ATOM 7631 O O . GLY A 1 1058 ? 25.470 -22.963 8.077 1.00 76.06 1058 GLY A O 1
ATOM 7632 N N . MET A 1 1059 ? 25.327 -20.971 9.125 1.00 72.50 1059 MET A N 1
ATOM 7633 C CA . MET A 1 1059 ? 26.774 -20.705 9.135 1.00 72.50 1059 MET A CA 1
ATOM 7634 C C . MET A 1 1059 ? 27.545 -21.797 9.880 1.00 72.50 1059 MET A C 1
ATOM 7636 O O . MET A 1 1059 ? 28.531 -22.337 9.369 1.00 72.50 1059 MET A O 1
ATOM 7640 N N . VAL A 1 1060 ? 27.062 -22.173 11.066 1.00 81.31 1060 VAL A N 1
ATOM 7641 C CA . VAL A 1 1060 ? 27.670 -23.231 11.875 1.00 81.31 1060 VAL A CA 1
ATOM 7642 C C . VAL A 1 1060 ? 27.654 -24.567 11.143 1.00 81.31 1060 VAL A C 1
ATOM 7644 O O . VAL A 1 1060 ? 28.676 -25.249 11.094 1.00 81.31 1060 VAL A O 1
ATOM 7647 N N . LEU A 1 1061 ? 26.536 -24.935 10.517 1.00 84.56 1061 LEU A N 1
ATOM 7648 C CA . LEU A 1 1061 ? 26.426 -26.176 9.748 1.00 84.56 1061 LEU A CA 1
ATOM 7649 C C . LEU A 1 1061 ? 27.338 -26.173 8.519 1.00 84.56 1061 LEU A C 1
ATOM 7651 O O . LEU A 1 1061 ? 27.956 -27.194 8.205 1.00 84.56 1061 LEU A O 1
ATOM 7655 N N . GLN A 1 1062 ? 27.459 -25.037 7.830 1.00 81.00 1062 GLN A N 1
ATOM 7656 C CA . GLN A 1 1062 ? 28.374 -24.886 6.703 1.00 81.00 1062 GLN A CA 1
ATOM 7657 C C . GLN A 1 1062 ? 29.822 -25.125 7.133 1.00 81.00 1062 GLN A C 1
ATOM 7659 O O . GLN A 1 1062 ? 30.511 -25.938 6.510 1.00 81.00 1062 GLN A O 1
ATOM 7664 N N . ALA A 1 1063 ? 30.264 -24.454 8.198 1.00 80.31 1063 ALA A N 1
ATOM 7665 C CA . ALA A 1 1063 ? 31.610 -24.597 8.733 1.00 80.31 1063 ALA A CA 1
ATOM 7666 C C . ALA A 1 1063 ? 31.849 -26.007 9.295 1.00 80.31 1063 ALA A C 1
ATOM 7668 O O . ALA A 1 1063 ? 32.877 -26.618 9.004 1.00 80.31 1063 ALA A O 1
ATOM 7669 N N . ALA A 1 1064 ? 30.872 -26.589 9.995 1.00 84.56 1064 ALA A N 1
ATOM 7670 C CA . ALA A 1 1064 ? 30.938 -27.955 10.504 1.00 84.56 1064 ALA A CA 1
ATOM 7671 C C . ALA A 1 1064 ? 31.150 -28.995 9.395 1.00 84.56 1064 ALA A C 1
ATOM 7673 O O . ALA A 1 1064 ? 31.907 -29.949 9.585 1.00 84.56 1064 ALA A O 1
ATOM 7674 N N . GLY A 1 1065 ? 30.569 -28.778 8.209 1.00 80.81 1065 GLY A N 1
ATOM 7675 C CA . GLY A 1 1065 ? 30.788 -29.614 7.025 1.00 80.81 1065 GLY A CA 1
ATOM 7676 C C . GLY A 1 1065 ? 32.244 -29.667 6.532 1.00 80.81 1065 GLY A C 1
ATOM 7677 O O . GLY A 1 1065 ? 32.581 -30.527 5.721 1.00 80.81 1065 GLY A O 1
ATOM 7678 N N . LEU A 1 1066 ? 33.132 -28.790 7.017 1.00 79.69 1066 LEU A N 1
ATOM 7679 C CA . LEU A 1 1066 ? 34.571 -28.825 6.723 1.00 79.69 1066 LEU A CA 1
ATOM 7680 C C . LEU A 1 1066 ? 35.351 -29.778 7.647 1.00 79.69 1066 LEU A C 1
ATOM 7682 O O . LEU A 1 1066 ? 36.500 -30.125 7.353 1.00 79.69 1066 LEU A O 1
ATOM 7686 N N . HIS A 1 1067 ? 34.745 -30.236 8.745 1.00 82.25 1067 HIS A N 1
ATOM 7687 C CA . HIS A 1 1067 ? 35.379 -31.104 9.732 1.00 82.25 1067 HIS A CA 1
ATOM 7688 C C . HIS A 1 1067 ? 34.848 -32.533 9.611 1.00 82.25 1067 HIS A C 1
ATOM 7690 O O . HIS A 1 1067 ? 33.738 -32.840 10.032 1.00 82.25 1067 HIS A O 1
ATOM 7696 N N . ARG A 1 1068 ? 35.688 -33.459 9.130 1.00 82.19 1068 ARG A N 1
ATOM 7697 C CA . ARG A 1 1068 ? 35.307 -34.879 8.998 1.00 82.19 1068 ARG A CA 1
ATOM 7698 C C . ARG A 1 1068 ? 34.773 -35.488 10.304 1.00 82.19 1068 ARG A C 1
ATOM 7700 O O . ARG A 1 1068 ? 33.875 -36.313 10.250 1.00 82.19 1068 ARG A O 1
ATOM 7707 N N . SER A 1 1069 ? 35.311 -35.110 11.467 1.00 82.81 1069 SER A N 1
ATOM 7708 C CA . SER A 1 1069 ? 34.834 -35.645 12.753 1.00 82.81 1069 SER A CA 1
ATOM 7709 C C . SER A 1 1069 ? 33.399 -35.236 13.090 1.00 82.81 1069 SER A C 1
ATOM 7711 O O . SER A 1 1069 ? 32.751 -35.926 13.868 1.00 82.81 1069 SER A O 1
ATOM 7713 N N . LEU A 1 1070 ? 32.900 -34.140 12.512 1.00 89.56 1070 LEU A N 1
ATOM 7714 C CA . LEU A 1 1070 ? 31.531 -33.665 12.699 1.00 89.56 1070 LEU A CA 1
ATOM 7715 C C . LEU A 1 1070 ? 30.536 -34.334 11.743 1.00 89.56 1070 LEU A C 1
ATOM 7717 O O . LEU A 1 1070 ? 29.357 -34.407 12.080 1.00 89.56 1070 LEU A O 1
ATOM 7721 N N . GLU A 1 1071 ? 31.003 -34.885 10.614 1.00 85.31 1071 GLU A N 1
ATOM 7722 C CA . GLU A 1 1071 ? 30.193 -35.718 9.705 1.00 85.31 1071 GLU A CA 1
ATOM 7723 C C . GLU A 1 1071 ? 29.775 -37.055 10.339 1.00 85.31 1071 GLU A C 1
ATOM 7725 O O . GLU A 1 1071 ? 28.774 -37.646 9.937 1.00 85.31 1071 GLU A O 1
ATOM 7730 N N . ASP A 1 1072 ? 30.531 -37.535 11.330 1.00 82.50 1072 ASP A N 1
ATOM 7731 C CA . ASP A 1 1072 ? 30.234 -38.777 12.051 1.00 82.50 1072 ASP A CA 1
ATOM 7732 C C . ASP A 1 1072 ? 29.150 -38.592 13.139 1.00 82.50 1072 ASP A C 1
ATOM 7734 O O . ASP A 1 1072 ? 28.648 -39.580 13.686 1.00 82.50 1072 ASP A O 1
ATOM 7738 N N . ALA A 1 1073 ? 28.774 -37.345 13.454 1.00 91.88 1073 ALA A N 1
ATOM 7739 C CA . ALA A 1 1073 ? 27.717 -37.010 14.405 1.00 91.88 1073 ALA A CA 1
ATOM 7740 C C . ALA A 1 1073 ? 26.381 -36.724 13.702 1.00 91.88 1073 ALA A C 1
ATOM 7742 O O . ALA A 1 1073 ? 26.341 -36.290 12.553 1.00 91.88 1073 ALA A O 1
ATOM 7743 N N . ARG A 1 1074 ? 25.267 -36.942 14.411 1.00 92.88 1074 ARG A N 1
ATOM 7744 C CA . ARG A 1 1074 ? 23.936 -36.499 13.962 1.00 92.88 1074 ARG A CA 1
ATOM 7745 C C . ARG A 1 1074 ? 23.661 -35.092 14.453 1.00 92.88 1074 ARG A C 1
ATOM 7747 O O . ARG A 1 1074 ? 23.858 -34.817 15.633 1.00 92.88 1074 ARG A O 1
ATOM 7754 N N . TRP A 1 1075 ? 23.182 -34.233 13.565 1.00 94.12 1075 TRP A N 1
ATOM 7755 C CA . TRP A 1 1075 ? 22.921 -32.844 13.906 1.00 94.12 1075 TRP A CA 1
ATOM 7756 C C . TRP A 1 1075 ? 21.434 -32.568 14.122 1.00 94.12 1075 TRP A C 1
ATOM 7758 O O . TRP A 1 1075 ? 20.577 -33.059 13.388 1.00 94.12 1075 TRP A O 1
ATOM 7768 N N . TYR A 1 1076 ? 21.147 -31.745 15.120 1.00 94.50 1076 TYR A N 1
ATOM 7769 C CA . TYR A 1 1076 ? 19.806 -31.369 15.542 1.00 94.50 1076 TYR A CA 1
ATOM 7770 C C . TYR A 1 1076 ? 19.718 -29.859 15.721 1.00 94.50 1076 TYR A C 1
ATOM 7772 O O . TYR A 1 1076 ? 20.724 -29.217 16.021 1.00 94.50 1076 TYR A O 1
ATOM 7780 N N . GLY A 1 1077 ? 18.527 -29.289 15.586 1.00 91.19 1077 GLY A N 1
ATOM 7781 C CA . GLY A 1 1077 ? 18.302 -27.870 15.833 1.00 91.19 1077 GLY A CA 1
ATOM 7782 C C . GLY A 1 1077 ? 16.856 -27.530 16.156 1.00 91.19 1077 GLY A C 1
ATOM 7783 O O . GLY A 1 1077 ? 15.964 -28.380 16.130 1.00 91.19 1077 GLY A O 1
ATOM 7784 N N . VAL A 1 1078 ? 16.627 -26.257 16.433 1.00 85.06 1078 VAL A N 1
ATOM 7785 C CA . VAL A 1 1078 ? 15.295 -25.679 16.613 1.00 85.06 1078 VAL A CA 1
ATOM 7786 C C . VAL A 1 1078 ? 14.953 -24.784 15.423 1.00 85.06 1078 VAL A C 1
ATOM 7788 O O . VAL A 1 1078 ? 15.831 -24.155 14.844 1.00 85.06 1078 VAL A O 1
ATOM 7791 N N . SER A 1 1079 ? 13.677 -24.713 15.043 1.00 77.56 1079 SER A N 1
ATOM 7792 C CA . SER A 1 1079 ? 13.151 -23.707 14.106 1.00 77.56 1079 SER A CA 1
ATOM 7793 C C . SER A 1 1079 ? 11.785 -23.199 14.585 1.00 77.56 1079 SER A C 1
ATOM 7795 O O . SER A 1 1079 ? 11.055 -23.938 15.244 1.00 77.56 1079 SER A O 1
ATOM 7797 N N . ARG A 1 1080 ? 11.434 -21.942 14.277 1.00 68.81 1080 ARG A N 1
ATOM 7798 C CA . ARG A 1 1080 ? 10.089 -21.398 14.556 1.00 68.81 1080 ARG A CA 1
ATOM 7799 C C . ARG A 1 1080 ? 9.047 -21.977 13.593 1.00 68.81 1080 ARG A C 1
ATOM 7801 O O . ARG A 1 1080 ? 8.007 -22.453 14.031 1.00 68.81 1080 ARG A O 1
ATOM 7808 N N . ASP A 1 1081 ? 9.378 -22.016 12.301 1.00 64.44 1081 ASP A N 1
ATOM 7809 C CA . ASP A 1 1081 ? 8.439 -22.330 11.212 1.00 64.44 1081 ASP A CA 1
ATOM 7810 C C . ASP A 1 1081 ? 8.813 -23.603 10.420 1.00 64.44 1081 ASP A C 1
ATOM 7812 O O . ASP A 1 1081 ? 8.198 -23.930 9.407 1.00 64.44 1081 ASP A O 1
ATOM 7816 N N . GLY A 1 1082 ? 9.842 -24.335 10.854 1.00 68.25 1082 GLY A N 1
ATOM 7817 C CA . GLY A 1 1082 ? 10.286 -25.599 10.255 1.00 68.25 1082 GLY A CA 1
ATOM 7818 C C . GLY A 1 1082 ? 11.440 -25.466 9.277 1.00 68.25 1082 GLY A C 1
ATOM 7819 O O . GLY A 1 1082 ? 12.344 -26.297 9.275 1.00 68.25 1082 GLY A O 1
ATOM 7820 N N . MET A 1 1083 ? 11.450 -24.399 8.487 1.00 65.75 1083 MET A N 1
ATOM 7821 C CA . MET A 1 1083 ? 12.591 -24.033 7.651 1.00 65.75 1083 MET A CA 1
ATOM 7822 C C . MET A 1 1083 ? 13.489 -23.062 8.417 1.00 65.75 1083 MET A C 1
ATOM 7824 O O . MET A 1 1083 ? 13.005 -22.251 9.207 1.00 65.75 1083 MET A O 1
ATOM 7828 N N . LEU A 1 1084 ? 14.800 -23.152 8.203 1.00 63.78 1084 LEU A N 1
ATOM 7829 C CA . LEU A 1 1084 ? 15.729 -22.119 8.647 1.00 63.78 1084 LEU A CA 1
ATOM 7830 C C . LEU A 1 1084 ? 16.008 -21.177 7.465 1.00 63.78 1084 LEU A C 1
ATOM 7832 O O . LEU A 1 1084 ? 16.393 -21.677 6.400 1.00 63.78 1084 LEU A O 1
ATOM 7836 N N . PRO A 1 1085 ? 15.738 -19.863 7.612 1.00 47.81 1085 PRO A N 1
ATOM 7837 C CA . PRO A 1 1085 ? 15.915 -18.856 6.566 1.00 47.81 1085 PRO A CA 1
ATOM 7838 C C . PRO A 1 1085 ? 17.255 -18.952 5.834 1.00 47.81 1085 PRO A C 1
ATOM 7840 O O . PRO A 1 1085 ? 17.265 -19.018 4.613 1.00 47.81 1085 PRO A O 1
ATOM 7843 N N . ASP A 1 1086 ? 18.349 -19.100 6.577 1.00 52.72 1086 ASP A N 1
ATOM 7844 C CA . ASP A 1 1086 ? 19.741 -19.215 6.124 1.00 52.72 1086 ASP A CA 1
ATOM 7845 C C . ASP A 1 1086 ? 20.091 -20.566 5.444 1.00 52.72 1086 ASP A C 1
ATOM 7847 O O . ASP A 1 1086 ? 21.227 -20.808 5.023 1.00 52.72 1086 ASP A O 1
ATOM 7851 N N . MET A 1 1087 ? 19.118 -21.472 5.281 1.00 59.78 1087 MET A N 1
ATOM 7852 C CA . MET A 1 1087 ? 19.308 -22.833 4.760 1.00 59.78 1087 MET A CA 1
ATOM 7853 C C . MET A 1 1087 ? 18.391 -23.169 3.577 1.00 59.78 1087 MET A C 1
ATOM 7855 O O . MET A 1 1087 ? 17.671 -24.177 3.570 1.00 59.78 1087 MET A O 1
ATOM 7859 N N . VAL A 1 1088 ? 18.457 -22.339 2.536 1.00 58.94 1088 VAL A N 1
ATOM 7860 C CA . VAL A 1 1088 ? 17.737 -22.526 1.264 1.00 58.94 1088 VAL A CA 1
ATOM 7861 C C . VAL A 1 1088 ? 18.211 -23.787 0.518 1.00 58.94 1088 VAL A C 1
ATOM 7863 O O . VAL A 1 1088 ? 19.415 -24.059 0.467 1.00 58.94 1088 VAL A O 1
ATOM 7866 N N . PRO A 1 1089 ? 17.302 -24.558 -0.120 1.00 52.53 1089 PRO A N 1
ATOM 7867 C CA . PRO A 1 1089 ? 17.646 -25.699 -0.968 1.00 52.53 1089 PRO A CA 1
ATOM 7868 C C . PRO A 1 1089 ? 18.807 -25.432 -1.941 1.00 52.53 1089 PRO A C 1
ATOM 7870 O O . PRO A 1 1089 ? 18.666 -24.694 -2.913 1.00 52.53 1089 PRO A O 1
ATOM 7873 N N . GLY A 1 1090 ? 19.948 -26.087 -1.706 1.00 50.56 1090 GLY A N 1
ATOM 7874 C CA . GLY A 1 1090 ? 21.142 -25.994 -2.555 1.00 50.56 1090 GLY A CA 1
ATOM 7875 C C . GLY A 1 1090 ? 22.256 -25.074 -2.043 1.00 50.56 1090 GLY A C 1
ATOM 7876 O O . GLY A 1 1090 ? 23.348 -25.131 -2.608 1.00 50.56 1090 GLY A O 1
ATOM 7877 N N . SER A 1 1091 ? 22.036 -24.298 -0.973 1.00 58.38 1091 SER A N 1
ATOM 7878 C CA . SER A 1 1091 ? 23.102 -23.520 -0.323 1.00 58.38 1091 SER A CA 1
ATOM 7879 C C . SER A 1 1091 ? 24.188 -24.430 0.270 1.00 58.38 1091 SER A C 1
ATOM 7881 O O . SER A 1 1091 ? 23.955 -25.615 0.533 1.00 58.38 1091 SER A O 1
ATOM 7883 N N . ALA A 1 1092 ? 25.392 -23.892 0.505 1.00 65.25 1092 ALA A N 1
ATOM 7884 C CA . ALA A 1 1092 ? 26.465 -24.641 1.164 1.00 65.25 1092 ALA A CA 1
ATOM 7885 C C . ALA A 1 1092 ? 26.028 -25.136 2.554 1.00 65.25 1092 ALA A C 1
ATOM 7887 O O . ALA A 1 1092 ? 26.260 -26.299 2.880 1.00 65.25 1092 ALA A O 1
ATOM 7888 N N . ALA A 1 1093 ? 25.306 -24.304 3.312 1.00 68.75 1093 ALA A N 1
ATOM 7889 C CA . ALA A 1 1093 ? 24.687 -24.676 4.578 1.00 68.75 1093 ALA A CA 1
ATOM 7890 C C . ALA A 1 1093 ? 23.675 -25.823 4.422 1.00 68.75 1093 ALA A C 1
ATOM 7892 O O . ALA A 1 1093 ? 23.774 -26.807 5.146 1.00 68.75 1093 ALA A O 1
ATOM 7893 N N . ALA A 1 1094 ? 22.764 -25.781 3.442 1.00 67.69 1094 ALA A N 1
ATOM 7894 C CA . ALA A 1 1094 ? 21.791 -26.854 3.209 1.00 67.69 1094 ALA A CA 1
ATOM 7895 C C . ALA A 1 1094 ? 22.445 -28.165 2.728 1.00 67.69 1094 ALA A C 1
ATOM 7897 O O . ALA A 1 1094 ? 22.008 -29.260 3.091 1.00 67.69 1094 ALA A O 1
ATOM 7898 N N . ILE A 1 1095 ? 23.513 -28.076 1.925 1.00 72.25 1095 ILE A N 1
ATOM 7899 C CA . ILE A 1 1095 ? 24.313 -29.234 1.503 1.00 72.25 1095 ILE A CA 1
ATOM 7900 C C . ILE A 1 1095 ? 25.032 -29.845 2.705 1.00 72.25 1095 ILE A C 1
ATOM 7902 O O . ILE A 1 1095 ? 24.958 -31.063 2.888 1.00 72.25 1095 ILE A O 1
ATOM 7906 N N . SER A 1 1096 ? 25.711 -29.025 3.510 1.00 81.19 1096 SER A N 1
ATOM 7907 C CA . SER A 1 1096 ? 26.390 -29.478 4.722 1.00 81.19 1096 SER A CA 1
ATOM 7908 C C . SER A 1 1096 ? 25.388 -30.068 5.701 1.00 81.19 1096 SER A C 1
ATOM 7910 O O . SER A 1 1096 ? 25.538 -31.216 6.085 1.00 81.19 1096 SER A O 1
ATOM 7912 N N . ALA A 1 1097 ? 24.293 -29.378 5.994 1.00 83.25 1097 ALA A N 1
ATOM 7913 C CA . ALA A 1 1097 ? 23.209 -29.866 6.834 1.00 83.25 1097 ALA A CA 1
ATOM 7914 C C . ALA A 1 1097 ? 22.645 -31.210 6.373 1.00 83.25 1097 ALA A C 1
ATOM 7916 O O . ALA A 1 1097 ? 22.490 -32.122 7.179 1.00 83.25 1097 ALA A O 1
ATOM 7917 N N . ARG A 1 1098 ? 22.415 -31.394 5.067 1.00 85.06 1098 ARG A N 1
ATOM 7918 C CA . ARG A 1 1098 ? 22.035 -32.702 4.519 1.00 85.06 1098 ARG A CA 1
ATOM 7919 C C . ARG A 1 1098 ? 23.098 -33.761 4.810 1.00 85.06 1098 ARG A C 1
ATOM 7921 O O . ARG A 1 1098 ? 22.752 -34.869 5.212 1.00 85.06 1098 ARG A O 1
ATOM 7928 N N . ASN A 1 1099 ? 24.372 -33.451 4.570 1.00 83.31 1099 ASN A N 1
ATOM 7929 C CA . ASN A 1 1099 ? 25.472 -34.395 4.783 1.00 83.31 1099 ASN A CA 1
ATOM 7930 C C . ASN A 1 1099 ? 25.640 -34.745 6.275 1.00 83.31 1099 ASN A C 1
ATOM 7932 O O . ASN A 1 1099 ? 25.905 -35.898 6.598 1.00 83.31 1099 ASN A O 1
ATOM 7936 N N . LEU A 1 1100 ? 25.405 -33.774 7.157 1.00 87.88 1100 LEU A N 1
ATOM 7937 C CA . LEU A 1 1100 ? 25.397 -33.887 8.616 1.00 87.88 1100 LEU A CA 1
ATOM 7938 C C . LEU A 1 1100 ? 24.112 -34.551 9.163 1.00 87.88 1100 LEU A C 1
ATOM 7940 O O . LEU A 1 1100 ? 24.000 -34.833 10.357 1.00 87.88 1100 LEU A O 1
ATOM 7944 N N . GLY A 1 1101 ? 23.123 -34.814 8.300 1.00 87.75 1101 GLY A N 1
ATOM 7945 C CA . GLY A 1 1101 ? 21.830 -35.376 8.689 1.00 87.75 1101 GLY A CA 1
ATOM 7946 C C . GLY A 1 1101 ? 21.015 -34.460 9.602 1.00 87.75 1101 GLY A C 1
ATOM 7947 O O . GLY A 1 1101 ? 20.307 -34.965 10.470 1.00 87.75 1101 GLY A O 1
ATOM 7948 N N . PHE A 1 1102 ? 21.149 -33.147 9.419 1.00 91.50 1102 PHE A N 1
ATOM 7949 C CA . PHE A 1 1102 ? 20.527 -32.123 10.243 1.00 91.50 1102 PHE A CA 1
ATOM 7950 C C . PHE A 1 1102 ? 19.004 -32.226 10.242 1.00 91.50 1102 PHE A C 1
ATOM 7952 O O . PHE A 1 1102 ? 18.370 -32.324 9.185 1.00 91.50 1102 PHE A O 1
ATOM 7959 N N . THR A 1 1103 ? 18.441 -32.189 11.443 1.00 91.31 1103 THR A N 1
ATOM 7960 C CA . THR A 1 1103 ? 17.009 -32.311 11.695 1.00 91.31 1103 THR A CA 1
ATOM 7961 C C . THR A 1 1103 ? 16.569 -31.213 12.655 1.00 91.31 1103 THR A C 1
ATOM 7963 O O . THR A 1 1103 ? 17.226 -31.001 13.671 1.00 91.31 1103 THR A O 1
ATOM 7966 N N . VAL A 1 1104 ? 15.459 -30.532 12.373 1.00 89.62 1104 VAL A N 1
ATOM 7967 C CA . VAL A 1 1104 ? 14.924 -29.495 13.270 1.00 89.62 1104 VAL A CA 1
ATOM 7968 C C . VAL A 1 1104 ? 13.526 -29.824 13.745 1.00 89.62 1104 VAL A C 1
ATOM 7970 O O . VAL A 1 1104 ? 12.705 -30.333 12.985 1.00 89.62 1104 VAL A O 1
ATOM 7973 N N . ALA A 1 1105 ? 13.246 -29.511 15.004 1.00 88.00 1105 ALA A N 1
ATOM 7974 C CA . ALA A 1 1105 ? 11.884 -29.481 15.513 1.00 88.00 1105 ALA A CA 1
ATOM 7975 C C . ALA A 1 1105 ? 11.315 -28.070 15.332 1.00 88.00 1105 ALA A C 1
ATOM 7977 O O . ALA A 1 1105 ? 12.011 -27.094 15.600 1.00 88.00 1105 ALA A O 1
ATOM 7978 N N . ALA A 1 1106 ? 10.061 -27.954 14.908 1.00 81.50 1106 ALA A N 1
ATOM 7979 C CA . ALA A 1 1106 ? 9.348 -26.682 14.810 1.00 81.50 1106 ALA A CA 1
ATOM 7980 C C . ALA A 1 1106 ? 7.863 -26.850 15.099 1.00 81.50 1106 ALA A C 1
ATOM 7982 O O . ALA A 1 1106 ? 7.341 -27.962 14.999 1.00 81.50 1106 ALA A O 1
ATOM 7983 N N . HIS A 1 1107 ? 7.179 -25.756 15.422 1.00 77.00 1107 HIS A N 1
ATOM 7984 C CA . HIS A 1 1107 ? 5.735 -25.775 15.632 1.00 77.00 1107 HIS A CA 1
ATOM 7985 C C . HIS A 1 1107 ? 5.003 -26.230 14.364 1.00 77.00 1107 HIS A C 1
ATOM 7987 O O . HIS A 1 1107 ? 5.377 -25.884 13.242 1.00 77.00 1107 HIS A O 1
ATOM 7993 N N . ALA A 1 1108 ? 3.968 -27.048 14.539 1.00 71.69 1108 ALA A N 1
ATOM 7994 C CA . ALA A 1 1108 ? 3.164 -27.564 13.442 1.00 71.69 1108 ALA A CA 1
ATOM 7995 C C . ALA A 1 1108 ? 1.839 -26.803 13.322 1.00 71.69 1108 ALA A C 1
ATOM 7997 O O . ALA A 1 1108 ? 1.043 -26.799 14.258 1.00 71.69 1108 ALA A O 1
ATOM 7998 N N . ALA A 1 1109 ? 1.541 -26.267 12.135 1.00 65.75 1109 ALA A N 1
ATOM 7999 C CA . ALA A 1 1109 ? 0.156 -26.010 11.749 1.00 65.75 1109 ALA A CA 1
ATOM 8000 C C . ALA A 1 1109 ? -0.516 -27.355 11.420 1.00 65.75 1109 ALA A C 1
ATOM 8002 O O . ALA A 1 1109 ? 0.012 -28.142 10.629 1.00 65.75 1109 ALA A O 1
ATOM 8003 N N . LEU A 1 1110 ? -1.664 -27.644 12.040 1.00 59.06 1110 LEU A N 1
ATOM 8004 C CA . LEU A 1 1110 ? -2.338 -28.942 11.900 1.00 59.06 1110 LEU A CA 1
ATOM 8005 C C . LEU A 1 1110 ? -3.288 -28.998 10.711 1.00 59.06 1110 LEU A C 1
ATOM 8007 O O . LEU A 1 1110 ? -3.544 -30.079 10.176 1.00 59.06 1110 LEU A O 1
ATOM 8011 N N . THR A 1 1111 ? -3.820 -27.842 10.318 1.00 62.75 1111 THR A N 1
ATOM 8012 C CA . THR A 1 1111 ? -4.822 -27.725 9.262 1.00 62.75 1111 THR A CA 1
ATOM 8013 C C . THR A 1 1111 ? -4.339 -26.747 8.203 1.00 62.75 1111 THR A C 1
ATOM 8015 O O . THR A 1 1111 ? -4.052 -25.594 8.501 1.00 62.75 1111 THR A O 1
ATOM 8018 N N . GLN A 1 1112 ? -4.278 -27.208 6.954 1.00 64.06 1112 GLN A N 1
ATOM 8019 C CA . GLN A 1 1112 ? -4.059 -26.342 5.794 1.00 64.06 1112 GLN A CA 1
ATOM 8020 C C . GLN A 1 1112 ? -5.244 -25.380 5.654 1.00 64.06 1112 GLN A C 1
ATOM 8022 O O . GLN A 1 1112 ? -6.398 -25.820 5.694 1.00 64.06 1112 GLN A O 1
ATOM 8027 N N . ALA A 1 1113 ? -4.975 -24.092 5.458 1.00 65.88 1113 ALA A N 1
ATOM 8028 C CA . ALA A 1 1113 ? -6.000 -23.059 5.377 1.00 65.88 1113 ALA A CA 1
ATOM 8029 C C . ALA A 1 1113 ? -5.810 -22.232 4.096 1.00 65.88 1113 ALA A C 1
ATOM 8031 O O . ALA A 1 1113 ? -5.573 -21.027 4.173 1.00 65.88 1113 ALA A O 1
ATOM 8032 N N . PRO A 1 1114 ? -5.987 -22.832 2.900 1.00 57.81 1114 PRO A N 1
ATOM 8033 C CA . PRO A 1 1114 ? -5.635 -22.190 1.632 1.00 57.81 1114 PRO A CA 1
ATOM 8034 C C . PRO A 1 1114 ? -6.370 -20.861 1.403 1.00 57.81 1114 PRO A C 1
ATOM 8036 O O . PRO A 1 1114 ? -5.840 -19.962 0.763 1.00 57.81 1114 PRO A O 1
ATOM 8039 N N . GLY A 1 1115 ? -7.582 -20.704 1.949 1.00 53.84 1115 GLY A N 1
ATOM 8040 C CA . GLY A 1 1115 ? -8.314 -19.436 1.891 1.00 53.84 1115 GLY A CA 1
ATOM 8041 C C . GLY A 1 1115 ? -7.685 -18.322 2.737 1.00 53.84 1115 GLY A C 1
ATOM 8042 O O . GLY A 1 1115 ? -7.627 -17.184 2.282 1.00 53.84 1115 GLY A O 1
ATOM 8043 N N . LEU A 1 1116 ? -7.193 -18.644 3.940 1.00 64.69 1116 LEU A N 1
ATOM 8044 C CA . LEU A 1 1116 ? -6.441 -17.703 4.776 1.00 64.69 1116 LEU A CA 1
ATOM 8045 C C . LEU A 1 1116 ? -5.086 -17.399 4.135 1.00 64.69 1116 LEU A C 1
ATOM 8047 O O . LEU A 1 1116 ? -4.682 -16.243 4.079 1.00 64.69 1116 LEU A O 1
ATOM 8051 N N . GLU A 1 1117 ? -4.421 -18.425 3.607 1.00 62.38 1117 GLU A N 1
ATOM 8052 C CA . GLU A 1 1117 ? -3.101 -18.296 3.002 1.00 62.38 1117 GLU A CA 1
ATOM 8053 C C . GLU A 1 1117 ? -3.115 -17.381 1.774 1.00 62.38 1117 GLU A C 1
ATOM 8055 O O . GLU A 1 1117 ? -2.311 -16.457 1.686 1.00 62.38 1117 GLU A O 1
ATOM 8060 N N . VAL A 1 1118 ? -4.067 -17.585 0.856 1.00 50.88 1118 VAL A N 1
ATOM 8061 C CA . VAL A 1 1118 ? -4.255 -16.722 -0.322 1.00 50.88 1118 VAL A CA 1
ATOM 8062 C C . VAL A 1 1118 ? -4.596 -15.294 0.091 1.00 50.88 1118 VAL A C 1
ATOM 8064 O O . VAL A 1 1118 ? -4.052 -14.352 -0.480 1.00 50.88 1118 VAL A O 1
ATOM 8067 N N . TYR A 1 1119 ? -5.464 -15.125 1.092 1.00 56.06 1119 TYR A N 1
ATOM 8068 C CA . TYR A 1 1119 ? -5.846 -13.806 1.586 1.00 56.06 1119 TYR A CA 1
ATOM 8069 C C . TYR A 1 1119 ? -4.650 -13.048 2.183 1.00 56.06 1119 TYR A C 1
ATOM 8071 O O . TYR A 1 1119 ? -4.375 -11.925 1.769 1.00 56.06 1119 TYR A O 1
ATOM 8079 N N . VAL A 1 1120 ? -3.905 -13.658 3.113 1.00 57.41 1120 VAL A N 1
ATOM 8080 C CA . VAL A 1 1120 ? -2.750 -13.005 3.754 1.00 57.41 1120 VAL A CA 1
ATOM 8081 C C . VAL A 1 1120 ? -1.641 -12.752 2.737 1.00 57.41 1120 VAL A C 1
ATOM 8083 O O . VAL A 1 1120 ? -1.037 -11.683 2.763 1.00 57.41 1120 VAL A O 1
ATOM 8086 N N . ARG A 1 1121 ? -1.409 -13.673 1.795 1.00 54.53 1121 ARG A N 1
ATOM 8087 C CA . ARG A 1 1121 ? -0.415 -13.487 0.731 1.00 54.53 1121 ARG A CA 1
ATOM 8088 C C . ARG A 1 1121 ? -0.772 -12.327 -0.188 1.00 54.53 1121 ARG A C 1
ATOM 8090 O O . ARG A 1 1121 ? 0.078 -11.487 -0.457 1.00 54.53 1121 ARG A O 1
ATOM 8097 N N . GLY A 1 1122 ? -2.022 -12.270 -0.645 1.00 44.84 1122 GLY A N 1
ATOM 8098 C CA . GLY A 1 1122 ? -2.501 -11.196 -1.513 1.00 44.84 1122 GLY A CA 1
ATOM 8099 C C . GLY A 1 1122 ? -2.464 -9.832 -0.824 1.00 44.84 1122 GLY A C 1
ATOM 8100 O O . GLY A 1 1122 ? -2.095 -8.847 -1.449 1.00 44.84 1122 GLY A O 1
ATOM 8101 N N . ALA A 1 1123 ? -2.788 -9.785 0.472 1.00 49.78 1123 ALA A N 1
ATOM 8102 C CA . ALA A 1 1123 ? -2.876 -8.533 1.217 1.00 49.78 1123 ALA A CA 1
ATOM 8103 C C . ALA A 1 1123 ? -1.527 -8.020 1.762 1.00 49.78 1123 ALA A C 1
ATOM 8105 O O . ALA A 1 1123 ? -1.324 -6.812 1.824 1.00 49.78 1123 ALA A O 1
ATOM 8106 N N . SER A 1 1124 ? -0.608 -8.915 2.143 1.00 49.78 1124 SER A N 1
ATOM 8107 C CA . SER A 1 1124 ? 0.684 -8.547 2.751 1.00 49.78 1124 SER A CA 1
ATOM 8108 C C . SER A 1 1124 ? 1.878 -8.631 1.801 1.00 49.78 1124 SER A C 1
ATOM 8110 O O . SER A 1 1124 ? 2.919 -8.049 2.084 1.00 49.78 1124 SER A O 1
ATOM 8112 N N . GLY A 1 1125 ? 1.760 -9.373 0.696 1.00 45.66 1125 GLY A N 1
ATOM 8113 C CA . GLY A 1 1125 ? 2.885 -9.694 -0.183 1.00 45.66 1125 GLY A CA 1
ATOM 8114 C C . GLY A 1 1125 ? 3.808 -10.799 0.351 1.00 45.66 1125 GLY A C 1
ATOM 8115 O O . GLY A 1 1125 ? 4.708 -11.223 -0.370 1.00 45.66 1125 GLY A O 1
ATOM 8116 N N . PHE A 1 1126 ? 3.575 -11.308 1.569 1.00 48.69 1126 PHE A N 1
ATOM 8117 C CA . PHE A 1 1126 ? 4.412 -12.317 2.223 1.00 48.69 1126 PHE A CA 1
ATOM 8118 C C . PHE A 1 1126 ? 3.745 -13.696 2.284 1.00 48.69 1126 PHE A C 1
ATOM 8120 O O . PHE A 1 1126 ? 2.523 -13.825 2.374 1.00 48.69 1126 PHE A O 1
ATOM 8127 N N . GLU A 1 1127 ? 4.561 -14.752 2.282 1.00 52.22 1127 GLU A N 1
ATOM 8128 C CA . GLU A 1 1127 ? 4.073 -16.111 2.523 1.00 52.22 1127 GLU A CA 1
ATOM 8129 C C . GLU A 1 1127 ? 3.691 -16.293 4.008 1.00 52.22 1127 GLU A C 1
ATOM 8131 O O . GLU A 1 1127 ? 4.498 -15.965 4.884 1.00 52.22 1127 GLU A O 1
ATOM 8136 N N . PRO A 1 1128 ? 2.497 -16.832 4.316 1.00 58.41 1128 PRO A N 1
ATOM 8137 C CA . PRO A 1 1128 ? 2.074 -17.103 5.687 1.00 58.41 1128 PRO A CA 1
ATOM 8138 C C . PRO A 1 1128 ? 3.015 -18.066 6.423 1.00 58.41 1128 PRO A C 1
ATOM 8140 O O . PRO A 1 1128 ? 3.248 -19.188 5.975 1.00 58.41 1128 PRO A O 1
ATOM 8143 N N . HIS A 1 1129 ? 3.509 -17.655 7.590 1.00 69.00 1129 HIS A N 1
ATOM 8144 C CA . HIS A 1 1129 ? 4.310 -18.493 8.495 1.00 69.00 1129 HIS A CA 1
ATOM 8145 C C . HIS A 1 1129 ? 3.451 -19.057 9.645 1.00 69.00 1129 HIS A C 1
ATOM 8147 O O . HIS A 1 1129 ? 2.262 -18.746 9.737 1.00 69.00 1129 HIS A O 1
ATOM 8153 N N . ALA A 1 1130 ? 4.014 -19.881 10.540 1.00 73.31 1130 ALA A N 1
ATOM 8154 C CA . ALA A 1 1130 ? 3.229 -20.576 11.572 1.00 73.31 1130 ALA A CA 1
ATOM 8155 C C . ALA A 1 1130 ? 2.483 -19.604 12.512 1.00 73.31 1130 ALA A C 1
ATOM 8157 O O . ALA A 1 1130 ? 1.335 -19.851 12.888 1.00 73.31 1130 ALA A O 1
ATOM 8158 N N . GLY A 1 1131 ? 3.096 -18.454 12.809 1.00 79.38 1131 GLY A N 1
ATOM 8159 C CA . GLY A 1 1131 ? 2.499 -17.390 13.621 1.00 79.38 1131 GLY A CA 1
ATOM 8160 C C . GLY A 1 1131 ? 1.245 -16.755 13.009 1.00 79.38 1131 GLY A C 1
ATOM 8161 O O . GLY A 1 1131 ? 0.394 -16.275 13.750 1.00 79.38 1131 GLY A O 1
ATOM 8162 N N . VAL A 1 1132 ? 1.043 -16.834 11.687 1.00 81.12 1132 VAL A N 1
ATOM 8163 C CA . VAL A 1 1132 ? -0.210 -16.394 11.040 1.00 81.12 1132 VAL A CA 1
ATOM 8164 C C . VAL A 1 1132 ? -1.388 -17.250 11.496 1.00 81.12 1132 VAL A C 1
ATOM 8166 O O . VAL A 1 1132 ? -2.444 -16.715 11.830 1.00 81.12 1132 VAL A O 1
ATOM 8169 N N . TYR A 1 1133 ? -1.210 -18.570 11.548 1.00 85.56 1133 TYR A N 1
ATOM 8170 C CA . TYR A 1 1133 ? -2.254 -19.491 12.005 1.00 85.56 1133 TYR A CA 1
ATOM 8171 C C . TYR A 1 1133 ? -2.529 -19.301 13.496 1.00 85.56 1133 TYR A C 1
ATOM 8173 O O . TYR A 1 1133 ? -3.688 -19.241 13.897 1.00 85.56 1133 TYR A O 1
ATOM 8181 N N . ALA A 1 1134 ? -1.474 -19.132 14.297 1.00 88.06 1134 ALA A N 1
ATOM 8182 C CA . ALA A 1 1134 ? -1.613 -18.886 15.726 1.00 88.06 1134 ALA A CA 1
ATOM 8183 C C . ALA A 1 1134 ? -2.302 -17.543 16.011 1.00 88.06 1134 ALA A C 1
ATOM 8185 O O . ALA A 1 1134 ? -3.208 -17.490 16.831 1.00 88.06 1134 ALA A O 1
ATOM 8186 N N . MET A 1 1135 ? -1.960 -16.473 15.284 1.00 91.50 1135 MET A N 1
ATOM 8187 C CA . MET A 1 1135 ? -2.626 -15.173 15.417 1.00 91.50 1135 MET A CA 1
ATOM 8188 C C . MET A 1 1135 ? -4.097 -15.241 14.998 1.00 91.50 1135 MET A C 1
ATOM 8190 O O . MET A 1 1135 ? -4.956 -14.665 15.666 1.00 91.50 1135 MET A O 1
ATOM 8194 N N . TYR A 1 1136 ? -4.402 -15.967 13.919 1.00 90.12 1136 TYR A N 1
ATOM 8195 C CA . TYR A 1 1136 ? -5.781 -16.221 13.508 1.00 90.12 1136 TYR A CA 1
ATOM 8196 C C . TYR A 1 1136 ? -6.566 -16.939 14.618 1.00 90.12 1136 TYR A C 1
ATOM 8198 O O . TYR A 1 1136 ? -7.649 -16.490 14.989 1.00 90.12 1136 TYR A O 1
ATOM 8206 N N . ASP A 1 1137 ? -6.007 -18.003 15.200 1.00 91.75 1137 ASP A N 1
ATOM 8207 C CA . ASP A 1 1137 ? -6.642 -18.739 16.297 1.00 91.75 1137 ASP A CA 1
ATOM 8208 C C . ASP A 1 1137 ? -6.746 -17.910 17.587 1.00 91.75 1137 ASP A C 1
ATOM 8210 O O . ASP A 1 1137 ? -7.767 -17.984 18.269 1.00 91.75 1137 ASP A O 1
ATOM 8214 N N . SER A 1 1138 ? -5.757 -17.064 17.900 1.00 94.75 1138 SER A N 1
ATOM 8215 C CA . SER A 1 1138 ? -5.811 -16.121 19.026 1.00 94.75 1138 SER A CA 1
ATOM 8216 C C . SER A 1 1138 ? -6.972 -15.147 18.874 1.00 94.75 1138 SER A C 1
ATOM 8218 O O . SER A 1 1138 ? -7.770 -14.981 19.797 1.00 94.75 1138 SER A O 1
ATOM 8220 N N . ALA A 1 1139 ? -7.111 -14.542 17.695 1.00 94.25 1139 ALA A N 1
ATOM 8221 C CA . ALA A 1 1139 ? -8.211 -13.634 17.406 1.00 94.25 1139 ALA A CA 1
ATOM 8222 C C . ALA A 1 1139 ? -9.572 -14.349 17.468 1.00 94.25 1139 ALA A C 1
ATOM 8224 O O . ALA A 1 1139 ? -10.504 -13.828 18.081 1.00 94.25 1139 ALA A O 1
ATOM 8225 N N . GLN A 1 1140 ? -9.679 -15.565 16.915 1.00 92.06 1140 GLN A N 1
ATOM 8226 C CA . GLN A 1 1140 ? -10.891 -16.390 16.996 1.00 92.06 1140 GLN A CA 1
ATOM 8227 C C . GLN A 1 1140 ? -11.262 -16.740 18.441 1.00 92.06 1140 GLN A C 1
ATOM 8229 O O . GLN A 1 1140 ? -12.435 -16.663 18.814 1.00 92.06 1140 GLN A O 1
ATOM 8234 N N . LEU A 1 1141 ? -10.280 -17.130 19.255 1.00 95.31 1141 LEU A N 1
ATOM 8235 C CA . LEU A 1 1141 ? -10.493 -17.510 20.645 1.00 95.31 1141 LEU A CA 1
ATOM 8236 C C . LEU A 1 1141 ? -10.955 -16.308 21.477 1.00 95.31 1141 LEU A C 1
ATOM 8238 O O . LEU A 1 1141 ? -11.955 -16.411 22.183 1.00 95.31 1141 LEU A O 1
ATOM 8242 N N . LEU A 1 1142 ? -10.290 -15.157 21.349 1.00 96.31 1142 LEU A N 1
ATOM 8243 C CA . LEU A 1 1142 ? -10.699 -13.925 22.026 1.00 96.31 1142 LEU A CA 1
ATOM 8244 C C . LEU A 1 1142 ? -12.105 -13.481 21.612 1.00 96.31 1142 LEU A C 1
ATOM 8246 O O . LEU A 1 1142 ? -12.939 -13.221 22.478 1.00 96.31 1142 LEU A O 1
ATOM 8250 N N . ALA A 1 1143 ? -12.391 -13.468 20.309 1.00 92.62 1143 ALA A N 1
ATOM 8251 C CA . ALA A 1 1143 ? -13.712 -13.152 19.774 1.00 92.62 1143 ALA A CA 1
ATOM 8252 C C . ALA A 1 1143 ? -14.801 -14.064 20.359 1.00 92.62 1143 ALA A C 1
ATOM 8254 O O . ALA A 1 1143 ? -15.843 -13.594 20.816 1.00 92.62 1143 ALA A O 1
ATOM 8255 N N . ARG A 1 1144 ? -14.533 -15.375 20.415 1.00 93.00 1144 ARG A N 1
ATOM 8256 C CA . ARG A 1 1144 ? -15.446 -16.360 20.999 1.00 93.00 1144 ARG A CA 1
ATOM 8257 C C . ARG A 1 1144 ? -15.665 -16.116 22.491 1.00 93.00 1144 ARG A C 1
ATOM 8259 O O . ARG A 1 1144 ? -16.810 -16.149 22.928 1.00 93.00 1144 ARG A O 1
ATOM 8266 N N . THR A 1 1145 ? -14.612 -15.848 23.260 1.00 95.06 1145 THR A N 1
ATOM 8267 C CA . THR A 1 1145 ? -14.724 -15.569 24.702 1.00 95.06 1145 THR A CA 1
ATOM 8268 C C . THR A 1 1145 ? -15.566 -14.319 24.961 1.00 95.06 1145 THR A C 1
ATOM 8270 O O . THR A 1 1145 ? -16.435 -14.342 25.830 1.00 95.06 1145 THR A O 1
ATOM 8273 N N . ILE A 1 1146 ? -15.394 -13.267 24.156 1.00 95.38 1146 ILE A N 1
ATOM 8274 C CA . ILE A 1 1146 ? -16.237 -12.063 24.206 1.00 95.38 1146 ILE A CA 1
ATOM 8275 C C . ILE A 1 1146 ? -17.698 -12.412 23.891 1.00 95.38 1146 ILE A C 1
ATOM 8277 O O . ILE A 1 1146 ? -18.605 -11.982 24.609 1.00 95.38 1146 ILE A O 1
ATOM 8281 N N . ALA A 1 1147 ? -17.941 -13.248 22.877 1.00 91.88 1147 ALA A N 1
ATOM 8282 C CA . ALA A 1 1147 ? -19.289 -13.667 22.506 1.00 91.88 1147 ALA A CA 1
ATOM 8283 C C . ALA A 1 1147 ? -20.020 -14.447 23.611 1.00 91.88 1147 ALA A C 1
ATOM 8285 O O . ALA A 1 1147 ? -21.205 -14.212 23.841 1.00 91.88 1147 ALA A O 1
ATOM 8286 N N . GLU A 1 1148 ? -19.319 -15.306 24.359 1.00 92.19 1148 GLU A N 1
ATOM 8287 C CA . GLU A 1 1148 ? -19.888 -16.018 25.519 1.00 92.19 1148 GLU A CA 1
ATOM 8288 C C . GLU A 1 1148 ? -20.276 -15.064 26.674 1.00 92.19 1148 GLU A C 1
ATOM 8290 O O . GLU A 1 1148 ? -21.011 -15.449 27.587 1.00 92.19 1148 GLU A O 1
ATOM 8295 N N . THR A 1 1149 ? -19.823 -13.805 26.626 1.00 93.38 1149 THR A N 1
ATOM 8296 C CA . THR A 1 1149 ? -20.141 -12.741 27.595 1.00 93.38 1149 THR A CA 1
ATOM 8297 C C . THR A 1 1149 ? -21.039 -11.634 27.046 1.00 93.38 1149 THR A C 1
ATOM 8299 O O . THR A 1 1149 ? -21.122 -10.569 27.657 1.00 93.38 1149 THR A O 1
ATOM 8302 N N . ASP A 1 1150 ? -21.718 -11.874 25.920 1.00 88.88 1150 ASP A N 1
ATOM 8303 C CA . ASP A 1 1150 ? -22.620 -10.898 25.287 1.00 88.88 1150 ASP A CA 1
ATOM 8304 C C . ASP A 1 1150 ? -21.917 -9.561 24.968 1.00 88.88 1150 ASP A C 1
ATOM 8306 O O . ASP A 1 1150 ? -22.432 -8.474 25.229 1.00 88.88 1150 ASP A O 1
ATOM 8310 N N . GLY A 1 1151 ? -20.685 -9.647 24.448 1.00 89.19 1151 GLY A N 1
ATOM 8311 C CA . GLY A 1 1151 ? -19.936 -8.480 23.977 1.00 89.19 1151 GLY A CA 1
ATOM 8312 C C . GLY A 1 1151 ? -19.157 -7.718 25.049 1.00 89.19 1151 GLY A C 1
ATOM 8313 O O . GLY A 1 1151 ? -18.719 -6.598 24.788 1.00 89.19 1151 GLY A O 1
ATOM 8314 N N . SER A 1 1152 ? -18.983 -8.277 26.252 1.00 91.25 1152 SER A N 1
ATOM 8315 C CA . SER A 1 1152 ? -18.205 -7.624 27.314 1.00 91.25 1152 SER A CA 1
ATOM 8316 C C . SER A 1 1152 ? -16.751 -7.395 26.893 1.00 91.25 1152 SER A C 1
ATOM 8318 O O . SER A 1 1152 ? -16.118 -8.285 26.335 1.00 91.25 1152 SER A O 1
ATOM 8320 N N . THR A 1 1153 ? -16.198 -6.229 27.229 1.00 91.06 1153 THR A N 1
ATOM 8321 C CA . THR A 1 1153 ? -14.765 -5.907 27.089 1.00 91.06 1153 THR A CA 1
ATOM 8322 C C . THR A 1 1153 ? -14.020 -5.882 28.427 1.00 91.06 1153 THR A C 1
ATOM 8324 O O . THR A 1 1153 ? -12.880 -5.428 28.500 1.00 91.06 1153 THR A O 1
ATOM 8327 N N . ASP A 1 1154 ? -14.659 -6.360 29.499 1.00 93.75 1154 ASP A N 1
ATOM 8328 C CA . ASP A 1 1154 ? -14.062 -6.460 30.833 1.00 93.75 1154 ASP A CA 1
ATOM 8329 C C . ASP A 1 1154 ? -12.928 -7.501 30.836 1.00 93.75 1154 ASP A C 1
ATOM 8331 O O . ASP A 1 1154 ? -13.168 -8.709 30.771 1.00 93.75 1154 ASP A O 1
ATOM 8335 N N . ALA A 1 1155 ? -11.687 -7.013 30.890 1.00 94.69 1155 ALA A N 1
ATOM 8336 C CA . ALA A 1 1155 ? -10.483 -7.832 30.823 1.00 94.69 1155 ALA A CA 1
ATOM 8337 C C . ALA A 1 1155 ? -10.375 -8.848 31.965 1.00 94.69 1155 ALA A C 1
ATOM 8339 O O . ALA A 1 1155 ? -9.954 -9.977 31.718 1.00 94.69 1155 ALA A O 1
ATOM 8340 N N . ASP A 1 1156 ? -10.802 -8.500 33.181 1.00 94.38 1156 ASP A N 1
ATOM 8341 C CA . ASP A 1 1156 ? -10.745 -9.413 34.326 1.00 94.38 1156 ASP A CA 1
ATOM 8342 C C . ASP A 1 1156 ? -11.754 -10.557 34.151 1.00 94.38 1156 ASP A C 1
ATOM 8344 O O . ASP A 1 1156 ? -11.427 -11.727 34.367 1.00 94.38 1156 ASP A O 1
ATOM 8348 N N . LEU A 1 1157 ? -12.973 -10.231 33.704 1.00 95.25 1157 LEU A N 1
ATOM 8349 C CA . LEU A 1 1157 ? -14.006 -11.229 33.416 1.00 95.25 1157 LEU A CA 1
ATOM 8350 C C . LEU A 1 1157 ? -13.569 -12.187 32.301 1.00 95.25 1157 LEU A C 1
ATOM 8352 O O . LEU A 1 1157 ? -13.749 -13.401 32.412 1.00 95.25 1157 LEU A O 1
ATOM 8356 N N . LEU A 1 1158 ? -13.022 -11.649 31.210 1.00 96.56 1158 LEU A N 1
ATOM 8357 C CA . LEU A 1 1158 ? -12.602 -12.461 30.072 1.00 96.56 1158 LEU A CA 1
ATOM 8358 C C . LEU A 1 1158 ? -11.367 -13.297 30.397 1.00 96.56 1158 LEU A C 1
ATOM 8360 O O . LEU A 1 1158 ? -11.311 -14.448 29.970 1.00 96.56 1158 LEU A O 1
ATOM 8364 N N . ALA A 1 1159 ? -10.433 -12.783 31.199 1.00 94.88 1159 ALA A N 1
ATOM 8365 C CA . ALA A 1 1159 ? -9.300 -13.561 31.688 1.00 94.88 1159 ALA A CA 1
ATOM 8366 C C . ALA A 1 1159 ? -9.762 -14.748 32.554 1.00 94.88 1159 ALA A C 1
ATOM 8368 O O . ALA A 1 1159 ? -9.224 -15.846 32.425 1.00 94.88 1159 ALA A O 1
ATOM 8369 N N . GLU A 1 1160 ? -10.803 -14.580 33.380 1.00 94.19 1160 GLU A N 1
ATOM 8370 C CA . GLU A 1 1160 ? -11.384 -15.684 34.162 1.00 94.19 1160 GLU A CA 1
ATOM 8371 C C . GLU A 1 1160 ? -12.047 -16.753 33.270 1.00 94.19 1160 GLU A C 1
ATOM 8373 O O . GLU A 1 1160 ? -11.973 -17.950 33.561 1.00 94.19 1160 GLU A O 1
ATOM 8378 N N . LEU A 1 1161 ? -12.689 -16.343 32.171 1.00 95.44 1161 LEU A N 1
ATOM 8379 C CA . LEU A 1 1161 ? -13.426 -17.244 31.277 1.00 95.44 1161 LEU A CA 1
ATOM 8380 C C . LEU A 1 1161 ? -12.563 -17.893 30.192 1.00 95.44 1161 LEU A C 1
ATOM 8382 O O . LEU A 1 1161 ? -12.905 -18.981 29.723 1.00 95.44 1161 LEU A O 1
ATOM 8386 N N . MET A 1 1162 ? -11.455 -17.260 29.807 1.00 95.19 1162 MET A N 1
ATOM 8387 C CA . MET A 1 1162 ? -10.610 -17.681 28.691 1.00 95.19 1162 MET A CA 1
ATOM 8388 C C . MET A 1 1162 ? -10.204 -19.163 28.766 1.00 95.19 1162 MET A C 1
ATOM 8390 O O . MET A 1 1162 ? -10.454 -19.877 27.791 1.00 95.19 1162 MET A O 1
ATOM 8394 N N . PRO A 1 1163 ? -9.701 -19.699 29.900 1.00 94.44 1163 PRO A N 1
ATOM 8395 C CA . PRO A 1 1163 ? -9.327 -21.114 29.981 1.00 94.44 1163 PRO A CA 1
ATOM 8396 C C . PRO A 1 1163 ? -10.499 -22.079 29.752 1.00 94.44 1163 PRO A C 1
ATOM 8398 O O . PRO A 1 1163 ? -10.311 -23.167 29.210 1.00 94.44 1163 PRO A O 1
ATOM 8401 N N . LEU A 1 1164 ? -11.721 -21.692 30.141 1.00 94.38 1164 LEU A N 1
ATOM 8402 C CA . LEU A 1 1164 ? -12.918 -22.523 29.970 1.00 94.38 1164 LEU A CA 1
ATOM 8403 C C . LEU A 1 1164 ? -13.355 -22.592 28.507 1.00 94.38 1164 LEU A C 1
ATOM 8405 O O . LEU A 1 1164 ? -13.745 -23.660 28.039 1.00 94.38 1164 LEU A O 1
ATOM 8409 N N . VAL A 1 1165 ? -13.291 -21.465 27.795 1.00 94.69 1165 VAL A N 1
ATOM 8410 C CA . VAL A 1 1165 ? -13.634 -21.396 26.369 1.00 94.69 1165 VAL A CA 1
ATOM 8411 C C . VAL A 1 1165 ? -12.585 -22.138 25.547 1.00 94.69 1165 VAL A C 1
ATOM 8413 O O . VAL A 1 1165 ? -12.940 -22.964 24.704 1.00 94.69 1165 VAL A O 1
ATOM 8416 N N . ALA A 1 1166 ? -11.307 -21.895 25.844 1.00 94.00 1166 ALA A N 1
ATOM 8417 C CA . ALA A 1 1166 ? -10.166 -22.479 25.151 1.00 94.00 1166 ALA A CA 1
ATOM 8418 C C . ALA A 1 1166 ? -10.165 -24.018 25.198 1.00 94.00 1166 ALA A C 1
ATOM 8420 O O . ALA A 1 1166 ? -9.908 -24.665 24.185 1.00 94.00 1166 ALA A O 1
ATOM 8421 N N . ALA A 1 1167 ? -10.559 -24.609 26.333 1.00 93.19 1167 ALA A N 1
ATOM 8422 C CA . ALA A 1 1167 ? -10.648 -26.061 26.519 1.00 93.19 1167 ALA A CA 1
ATOM 8423 C C . ALA A 1 1167 ? -11.675 -26.778 25.612 1.00 93.19 1167 ALA A C 1
ATOM 8425 O O . ALA A 1 1167 ? -11.612 -27.998 25.479 1.00 93.19 1167 ALA A O 1
ATOM 8426 N N . ASP A 1 1168 ? -12.624 -26.055 25.005 1.00 89.19 1168 ASP A N 1
ATOM 8427 C CA . ASP A 1 1168 ? -13.620 -26.606 24.067 1.00 89.19 1168 ASP A CA 1
ATOM 8428 C C . ASP A 1 1168 ? -13.357 -26.178 22.608 1.00 89.19 1168 ASP A C 1
ATOM 8430 O O . ASP A 1 1168 ? -14.141 -26.498 21.713 1.00 89.19 1168 ASP A O 1
ATOM 8434 N N . GLN A 1 1169 ? -12.279 -25.427 22.343 1.00 88.12 1169 GLN A N 1
ATOM 8435 C CA . GLN A 1 1169 ? -11.963 -24.936 21.000 1.00 88.12 1169 GLN A CA 1
ATOM 8436 C C . GLN A 1 1169 ? -10.919 -25.793 20.279 1.00 88.12 1169 GLN A C 1
ATOM 8438 O O . GLN A 1 1169 ? -9.930 -26.260 20.848 1.00 88.12 1169 GLN A O 1
ATOM 8443 N N . GLN A 1 1170 ? -11.127 -25.925 18.968 1.00 86.31 1170 GLN A N 1
ATOM 8444 C CA . GLN A 1 1170 ? -10.176 -26.508 18.033 1.00 86.31 1170 GLN A CA 1
ATOM 8445 C C . GLN A 1 1170 ? -9.881 -25.488 16.924 1.00 86.31 1170 GLN A C 1
ATOM 8447 O O . GLN A 1 1170 ? -10.777 -25.133 16.157 1.00 86.31 1170 GLN A O 1
ATOM 8452 N N . GLY A 1 1171 ? -8.641 -25.009 16.868 1.00 85.25 1171 GLY A N 1
ATOM 8453 C CA . GLY A 1 1171 ? -8.131 -24.062 15.880 1.00 85.25 1171 GLY A CA 1
ATOM 8454 C C . GLY A 1 1171 ? -7.331 -24.719 14.750 1.00 85.25 1171 GLY A C 1
ATOM 8455 O O . GLY A 1 1171 ? -7.233 -25.947 14.641 1.00 85.25 1171 GLY A O 1
ATOM 8456 N N . LEU A 1 1172 ? -6.725 -23.884 13.909 1.00 83.06 1172 LEU A N 1
ATOM 8457 C CA . LEU A 1 1172 ? -5.784 -24.270 12.855 1.00 83.06 1172 LEU A CA 1
ATOM 8458 C C . LEU A 1 1172 ? -4.490 -24.886 13.418 1.00 83.06 1172 LEU A C 1
ATOM 8460 O O . LEU A 1 1172 ? -3.935 -25.805 12.803 1.00 83.06 1172 LEU A O 1
ATOM 8464 N N . ILE A 1 1173 ? -4.045 -24.435 14.596 1.00 80.44 1173 ILE A N 1
ATOM 8465 C CA . ILE A 1 1173 ? -2.889 -24.979 15.330 1.00 80.44 1173 ILE A CA 1
ATOM 8466 C C . ILE A 1 1173 ? -3.236 -26.200 16.199 1.00 80.44 1173 ILE A C 1
ATOM 8468 O O . ILE A 1 1173 ? -2.338 -26.860 16.716 1.00 80.44 1173 ILE A O 1
ATOM 8472 N N . GLY A 1 1174 ? -4.522 -26.545 16.329 1.00 80.00 1174 GLY A N 1
ATOM 8473 C CA . GLY A 1 1174 ? -4.994 -27.711 17.078 1.00 80.00 1174 GLY A CA 1
ATOM 8474 C C . GLY A 1 1174 ? -5.913 -27.399 18.248 1.00 80.00 1174 GLY A C 1
ATOM 8475 O O . GLY A 1 1174 ? -6.710 -26.472 18.189 1.00 80.00 1174 GLY A O 1
ATOM 8476 N N . GLU A 1 1175 ? -5.882 -28.247 19.274 1.00 86.88 1175 GLU A N 1
ATOM 8477 C CA . GLU A 1 1175 ? -6.639 -28.018 20.510 1.00 86.88 1175 GLU A CA 1
ATOM 8478 C C . GLU A 1 1175 ? -6.073 -26.789 21.222 1.00 86.88 1175 GLU A C 1
ATOM 8480 O O . GLU A 1 1175 ? -4.863 -26.702 21.402 1.00 86.88 1175 GLU A O 1
ATOM 8485 N N . LEU A 1 1176 ? -6.936 -25.844 21.603 1.00 90.31 1176 LEU A N 1
ATOM 8486 C CA . LEU A 1 1176 ? -6.508 -24.560 22.172 1.00 90.31 1176 LEU A CA 1
ATOM 8487 C C . LEU A 1 1176 ? -6.495 -24.556 23.707 1.00 90.31 1176 LEU A C 1
ATOM 8489 O O . LEU A 1 1176 ? -6.391 -23.495 24.311 1.00 90.31 1176 LEU A O 1
ATOM 8493 N N . ALA A 1 1177 ? -6.632 -25.721 24.348 1.00 91.31 1177 ALA A N 1
ATOM 8494 C CA . ALA A 1 1177 ? -6.686 -25.836 25.800 1.00 91.31 1177 ALA A CA 1
ATOM 8495 C C . ALA A 1 1177 ? -5.453 -25.196 26.460 1.00 91.31 1177 ALA A C 1
ATOM 8497 O O . ALA A 1 1177 ? -4.324 -25.436 26.035 1.00 91.31 1177 ALA A O 1
ATOM 8498 N N . LEU A 1 1178 ? -5.684 -24.411 27.513 1.00 90.81 1178 LEU A N 1
ATOM 8499 C CA . LEU A 1 1178 ? -4.638 -23.711 28.256 1.00 90.81 1178 LEU A CA 1
ATOM 8500 C C . LEU A 1 1178 ? -4.275 -24.462 29.542 1.00 90.81 1178 LEU A C 1
ATOM 8502 O O . LEU A 1 1178 ? -5.121 -25.134 30.141 1.00 90.81 1178 LEU A O 1
ATOM 8506 N N . ASP A 1 1179 ? -3.020 -24.349 29.962 1.00 88.00 1179 ASP A N 1
ATOM 8507 C CA . ASP A 1 1179 ? -2.519 -24.881 31.222 1.00 88.00 1179 ASP A CA 1
ATOM 8508 C C . ASP A 1 1179 ? -2.814 -23.940 32.409 1.00 88.00 1179 ASP A C 1
ATOM 8510 O O . ASP A 1 1179 ? -3.535 -22.946 32.294 1.00 88.00 1179 ASP A O 1
ATOM 8514 N N . GLU A 1 1180 ? -2.287 -24.267 33.593 1.00 88.38 1180 GLU A N 1
ATOM 8515 C CA . GLU A 1 1180 ? -2.516 -23.466 34.802 1.00 88.38 1180 GLU A CA 1
ATOM 8516 C C . GLU A 1 1180 ? -1.830 -22.089 34.797 1.00 88.38 1180 GLU A C 1
ATOM 8518 O O . GLU A 1 1180 ? -2.186 -21.248 35.622 1.00 88.38 1180 GLU A O 1
ATOM 8523 N N . ASN A 1 1181 ? -0.883 -21.850 33.886 1.00 87.94 1181 ASN A N 1
ATOM 8524 C CA . ASN A 1 1181 ? -0.168 -20.584 33.730 1.00 87.94 1181 ASN A CA 1
ATOM 8525 C C . ASN A 1 1181 ? -0.716 -19.738 32.573 1.00 87.94 1181 ASN A C 1
ATOM 8527 O O . ASN A 1 1181 ? -0.299 -18.592 32.425 1.00 87.94 1181 ASN A O 1
ATOM 8531 N N . GLY A 1 1182 ? -1.671 -20.263 31.800 1.00 88.50 1182 GLY A N 1
ATOM 8532 C CA . GLY A 1 1182 ? -2.247 -19.581 30.643 1.00 88.50 1182 GLY A CA 1
ATOM 8533 C C . GLY A 1 1182 ? -1.504 -19.849 29.332 1.00 88.50 1182 GLY A C 1
ATOM 8534 O O . GLY A 1 1182 ? -1.761 -19.150 28.350 1.00 88.50 1182 GLY A O 1
ATOM 8535 N N . ASP A 1 1183 ? -0.625 -20.851 29.300 1.00 88.06 1183 ASP A N 1
ATOM 8536 C CA . ASP A 1 1183 ? 0.083 -21.286 28.095 1.00 88.06 1183 ASP A CA 1
ATOM 8537 C C . ASP A 1 1183 ? -0.682 -22.414 27.400 1.00 88.06 1183 ASP A C 1
ATOM 8539 O O . ASP A 1 1183 ? -1.491 -23.113 28.012 1.00 88.06 1183 ASP A O 1
ATOM 8543 N N . LEU A 1 1184 ? -0.426 -22.631 26.111 1.00 87.56 1184 LEU A N 1
ATOM 8544 C CA . LEU A 1 1184 ? -1.037 -23.727 25.367 1.00 87.56 1184 LEU A CA 1
ATOM 8545 C C . LEU A 1 1184 ? -0.619 -25.090 25.956 1.00 87.56 1184 LEU A C 1
ATOM 8547 O O . LEU A 1 1184 ? 0.554 -25.464 25.926 1.00 87.56 1184 LEU A O 1
ATOM 8551 N N . ALA A 1 1185 ? -1.587 -25.860 26.459 1.00 85.00 1185 ALA A N 1
ATOM 8552 C CA . ALA A 1 1185 ? -1.348 -27.064 27.258 1.00 85.00 1185 ALA A CA 1
ATOM 8553 C C . ALA A 1 1185 ? -0.729 -28.229 26.471 1.00 85.00 1185 ALA A C 1
ATOM 8555 O O . ALA A 1 1185 ? -0.051 -29.081 27.048 1.00 85.00 1185 ALA A O 1
ATOM 8556 N N . ALA A 1 1186 ? -0.985 -28.304 25.164 1.00 78.50 1186 ALA A N 1
ATOM 8557 C CA . ALA A 1 1186 ? -0.423 -29.327 24.294 1.00 78.50 1186 ALA A CA 1
ATOM 8558 C C . ALA A 1 1186 ? -0.012 -28.724 22.951 1.00 78.50 1186 ALA A C 1
ATOM 8560 O O . ALA A 1 1186 ? -0.795 -28.054 22.283 1.00 78.50 1186 ALA A O 1
ATOM 8561 N N . GLY A 1 1187 ? 1.221 -29.008 22.539 1.00 78.12 1187 GLY A N 1
ATOM 8562 C CA . GLY A 1 1187 ? 1.770 -28.594 21.260 1.00 78.12 1187 GLY A CA 1
ATOM 8563 C C . GLY A 1 1187 ? 1.974 -29.778 20.331 1.00 78.12 1187 GLY A C 1
ATOM 8564 O O . GLY A 1 1187 ? 2.302 -30.888 20.761 1.00 78.12 1187 GLY A O 1
ATOM 8565 N N . ARG A 1 1188 ? 1.849 -29.528 19.026 1.00 80.31 1188 ARG A N 1
ATOM 8566 C CA . ARG A 1 1188 ? 2.369 -30.440 18.010 1.00 80.31 1188 ARG A CA 1
ATOM 8567 C C . ARG A 1 1188 ? 3.575 -29.817 17.331 1.00 80.31 1188 ARG A C 1
ATOM 8569 O O . ARG A 1 1188 ? 3.573 -28.636 16.987 1.00 80.31 1188 ARG A O 1
ATOM 8576 N N . TYR A 1 1189 ? 4.581 -30.648 17.111 1.00 84.25 1189 TYR A N 1
ATOM 8577 C CA . TYR A 1 1189 ? 5.822 -30.257 16.473 1.00 84.25 1189 TYR A CA 1
ATOM 8578 C C . TYR A 1 1189 ? 6.052 -31.117 15.243 1.00 84.25 1189 TYR A C 1
ATOM 8580 O O . TYR A 1 1189 ? 5.889 -32.337 15.273 1.00 84.25 1189 TYR A O 1
ATOM 8588 N N . HIS A 1 1190 ? 6.432 -30.478 14.151 1.00 86.56 1190 HIS A N 1
ATOM 8589 C CA . HIS A 1 1190 ? 6.914 -31.151 12.963 1.00 86.56 1190 HIS A CA 1
ATOM 8590 C C . HIS A 1 1190 ? 8.431 -31.262 13.038 1.00 86.56 1190 HIS A C 1
ATOM 8592 O O . HIS A 1 1190 ? 9.130 -30.314 13.398 1.00 86.56 1190 HIS A O 1
ATOM 8598 N N . ILE A 1 1191 ? 8.927 -32.443 12.691 1.00 88.69 1191 ILE A N 1
ATOM 8599 C CA . ILE A 1 1191 ? 10.345 -32.728 12.562 1.00 88.69 1191 ILE A CA 1
ATOM 8600 C C . ILE A 1 1191 ? 10.699 -32.595 11.091 1.00 88.69 1191 ILE A C 1
ATOM 8602 O O . ILE A 1 1191 ? 10.232 -33.368 10.253 1.00 88.69 1191 ILE A O 1
ATOM 8606 N N . TRP A 1 1192 ? 11.514 -31.603 10.780 1.00 87.56 1192 TRP A N 1
ATOM 8607 C CA . TRP A 1 1192 ? 11.924 -31.272 9.429 1.00 87.56 1192 TRP A CA 1
ATOM 8608 C C . TRP A 1 1192 ? 13.336 -31.782 9.163 1.00 87.56 1192 TRP A C 1
ATOM 8610 O O . TRP A 1 1192 ? 14.221 -31.665 10.007 1.00 87.56 1192 TRP A O 1
ATOM 8620 N N . ALA A 1 1193 ? 13.557 -32.335 7.973 1.00 86.62 1193 ALA A N 1
ATOM 8621 C CA . ALA A 1 1193 ? 14.873 -32.764 7.504 1.00 86.62 1193 ALA A CA 1
ATOM 8622 C C . ALA A 1 1193 ? 15.031 -32.508 5.997 1.00 86.62 1193 ALA A C 1
ATOM 8624 O O . ALA A 1 1193 ? 14.079 -32.122 5.319 1.00 86.62 1193 ALA A O 1
ATOM 8625 N N . ILE A 1 1194 ? 16.229 -32.764 5.454 1.00 81.38 1194 ILE A N 1
ATOM 8626 C CA . ILE A 1 1194 ? 16.581 -32.463 4.052 1.00 81.38 1194 ILE A CA 1
ATOM 8627 C C . ILE A 1 1194 ? 16.939 -33.744 3.256 1.00 81.38 1194 ILE A C 1
ATOM 8629 O O . ILE A 1 1194 ? 18.073 -33.898 2.800 1.00 81.38 1194 ILE A O 1
ATOM 8633 N N . PRO A 1 1195 ? 16.024 -34.712 3.044 1.00 72.12 1195 PRO A N 1
ATOM 8634 C CA . PRO A 1 1195 ? 16.369 -36.005 2.433 1.00 72.12 1195 PRO A CA 1
ATOM 8635 C C . PRO A 1 1195 ? 16.694 -35.932 0.927 1.00 72.12 1195 PRO A C 1
ATOM 8637 O O . PRO A 1 1195 ? 17.516 -36.707 0.438 1.00 72.12 1195 PRO A O 1
ATOM 8640 N N . ALA A 1 1196 ? 16.082 -35.002 0.182 1.00 64.62 1196 ALA A N 1
ATOM 8641 C CA . ALA A 1 1196 ? 16.247 -34.851 -1.274 1.00 64.62 1196 ALA A CA 1
ATOM 8642 C C . ALA A 1 1196 ? 16.769 -33.461 -1.692 1.00 64.62 1196 ALA A C 1
ATOM 8644 O O . ALA A 1 1196 ? 16.581 -33.039 -2.830 1.00 64.62 1196 ALA A O 1
ATOM 8645 N N . GLY A 1 1197 ? 17.423 -32.746 -0.771 1.00 59.91 1197 GLY A N 1
ATOM 8646 C CA . GLY A 1 1197 ? 17.886 -31.372 -1.000 1.00 59.91 1197 GLY A CA 1
ATOM 8647 C C . GLY A 1 1197 ? 16.824 -30.296 -0.764 1.00 59.91 1197 GLY A C 1
ATOM 8648 O O . GLY A 1 1197 ? 17.096 -29.138 -1.044 1.00 59.91 1197 GLY A O 1
ATOM 8649 N N . ALA A 1 1198 ? 15.653 -30.661 -0.239 1.00 64.81 1198 ALA A N 1
ATOM 8650 C CA . ALA A 1 1198 ? 14.609 -29.736 0.191 1.00 64.81 1198 ALA A CA 1
ATOM 8651 C C . ALA A 1 1198 ? 14.106 -30.122 1.586 1.00 64.81 1198 ALA A C 1
ATOM 8653 O O . ALA A 1 1198 ? 14.086 -31.313 1.913 1.00 64.81 1198 ALA A O 1
ATOM 8654 N N . TRP A 1 1199 ? 13.707 -29.118 2.370 1.00 75.56 1199 TRP A N 1
ATOM 8655 C CA . TRP A 1 1199 ? 13.054 -29.299 3.661 1.00 75.56 1199 TRP A CA 1
ATOM 8656 C C . TRP A 1 1199 ? 11.753 -30.084 3.490 1.00 75.56 1199 TRP A C 1
ATOM 8658 O O . TRP A 1 1199 ? 10.914 -29.757 2.652 1.00 75.56 1199 TRP A O 1
ATOM 8668 N N . GLN A 1 1200 ? 11.608 -31.151 4.264 1.00 78.31 1200 GLN A N 1
ATOM 8669 C CA . GLN A 1 1200 ? 10.420 -31.990 4.298 1.00 78.31 1200 GLN A CA 1
ATOM 8670 C C . GLN A 1 1200 ? 10.126 -32.361 5.741 1.00 78.31 1200 GLN A C 1
ATOM 8672 O O . GLN A 1 1200 ? 11.044 -32.707 6.490 1.00 78.31 1200 GLN A O 1
ATOM 8677 N N . VAL A 1 1201 ? 8.848 -32.344 6.108 1.00 82.56 1201 VAL A N 1
ATOM 8678 C CA . VAL A 1 1201 ? 8.422 -32.935 7.371 1.00 82.56 1201 VAL A CA 1
ATOM 8679 C C . VAL A 1 1201 ? 8.573 -34.449 7.269 1.00 82.56 1201 VAL A C 1
ATOM 8681 O O . VAL A 1 1201 ? 8.044 -35.075 6.352 1.00 82.56 1201 VAL A O 1
ATOM 8684 N N . THR A 1 1202 ? 9.318 -35.040 8.195 1.00 84.44 1202 THR A N 1
ATOM 8685 C CA . THR A 1 1202 ? 9.584 -36.482 8.239 1.00 84.44 1202 THR A CA 1
ATOM 8686 C C . THR A 1 1202 ? 8.813 -37.173 9.355 1.00 84.44 1202 THR A C 1
ATOM 8688 O O . THR A 1 1202 ? 8.325 -38.289 9.168 1.00 84.44 1202 THR A O 1
ATOM 8691 N N . LEU A 1 1203 ? 8.669 -36.506 10.499 1.00 87.62 1203 LEU A N 1
ATOM 8692 C CA . LEU A 1 1203 ? 7.940 -36.993 11.666 1.00 87.62 1203 LEU A CA 1
ATOM 8693 C C . LEU A 1 1203 ? 7.090 -35.864 12.249 1.00 87.62 1203 LEU A C 1
ATOM 8695 O O . LEU A 1 1203 ? 7.345 -34.682 12.022 1.00 87.62 1203 LEU A O 1
ATOM 8699 N N . SER A 1 1204 ? 6.109 -36.242 13.051 1.00 87.19 1204 SER A N 1
ATOM 8700 C CA . SER A 1 1204 ? 5.365 -35.345 13.918 1.00 87.19 1204 SER A CA 1
ATOM 8701 C C . SER A 1 1204 ? 5.475 -35.830 15.358 1.00 87.19 1204 SER A C 1
ATOM 8703 O O . SER A 1 1204 ? 5.366 -37.027 15.613 1.00 87.19 1204 SER A O 1
ATOM 8705 N N . TYR A 1 1205 ? 5.662 -34.909 16.296 1.00 86.94 1205 TYR A N 1
ATOM 8706 C CA . TYR A 1 1205 ? 5.654 -35.161 17.733 1.00 86.94 1205 TYR A CA 1
ATOM 8707 C C . TYR A 1 1205 ? 4.456 -34.471 18.383 1.00 86.94 1205 TYR A C 1
ATOM 8709 O O . TYR A 1 1205 ? 4.201 -33.300 18.110 1.00 86.94 1205 TYR A O 1
ATOM 8717 N N . ASP A 1 1206 ? 3.723 -35.194 19.224 1.00 84.06 1206 ASP A N 1
ATOM 8718 C CA . ASP A 1 1206 ? 2.557 -34.701 19.964 1.00 84.06 1206 ASP A CA 1
ATOM 8719 C C . ASP A 1 1206 ? 2.872 -34.747 21.467 1.00 84.06 1206 ASP A C 1
ATOM 8721 O O . ASP A 1 1206 ? 3.012 -35.842 22.021 1.00 84.06 1206 ASP A O 1
ATOM 8725 N N . THR A 1 1207 ? 3.002 -33.582 22.118 1.00 80.50 1207 THR A N 1
ATOM 8726 C CA . THR A 1 1207 ? 3.389 -33.511 23.543 1.00 80.50 1207 THR A CA 1
ATOM 8727 C C . THR A 1 1207 ? 2.330 -34.129 24.454 1.00 80.50 1207 THR A C 1
ATOM 8729 O O . THR A 1 1207 ? 2.656 -34.729 25.473 1.00 80.50 1207 THR A O 1
ATOM 8732 N N . GLY A 1 1208 ? 1.048 -34.062 24.076 1.00 75.25 1208 GLY A N 1
ATOM 8733 C CA . GLY A 1 1208 ? -0.046 -34.626 24.868 1.00 75.25 1208 GLY A CA 1
ATOM 8734 C C . GLY A 1 1208 ? -0.054 -36.158 24.884 1.00 75.25 1208 GLY A C 1
ATOM 8735 O O . GLY A 1 1208 ? -0.563 -36.772 25.826 1.00 75.25 1208 GLY A O 1
ATOM 8736 N N . ARG A 1 1209 ? 0.503 -36.793 23.845 1.00 79.81 1209 ARG A N 1
ATOM 8737 C CA . ARG A 1 1209 ? 0.630 -38.258 23.745 1.00 79.81 1209 ARG A CA 1
ATOM 8738 C C . ARG A 1 1209 ? 2.019 -38.786 24.071 1.00 79.81 1209 ARG A C 1
ATOM 8740 O O . ARG A 1 1209 ? 2.131 -39.999 24.249 1.00 79.81 1209 ARG A O 1
ATOM 8747 N N . ASP A 1 1210 ? 3.024 -37.913 24.116 1.00 82.25 1210 ASP A N 1
ATOM 8748 C CA . ASP A 1 1210 ? 4.440 -38.278 24.225 1.00 82.25 1210 ASP A CA 1
ATOM 8749 C C . ASP A 1 1210 ? 4.814 -39.331 23.161 1.00 82.25 1210 ASP A C 1
ATOM 8751 O O . ASP A 1 1210 ? 5.216 -40.463 23.443 1.00 82.25 1210 ASP A O 1
ATOM 8755 N N . SER A 1 1211 ? 4.532 -39.012 21.889 1.00 83.50 1211 SER A N 1
ATOM 8756 C CA . SER A 1 1211 ? 4.714 -39.962 20.786 1.00 83.50 1211 SER A CA 1
ATOM 8757 C C . SER A 1 1211 ? 5.153 -39.313 19.476 1.00 83.50 1211 SER A C 1
ATOM 8759 O O . SER A 1 1211 ? 4.559 -38.329 19.036 1.00 83.50 1211 SER A O 1
ATOM 8761 N N . LEU A 1 1212 ? 6.135 -39.941 18.818 1.00 86.00 1212 LEU A N 1
ATOM 8762 C CA . LEU A 1 1212 ? 6.538 -39.662 17.437 1.00 86.00 1212 LEU A CA 1
ATOM 8763 C C . LEU A 1 1212 ? 5.720 -40.497 16.443 1.00 86.00 1212 LEU A C 1
ATOM 8765 O O . LEU A 1 1212 ? 5.668 -41.726 16.537 1.00 86.00 1212 LEU A O 1
ATOM 8769 N N . GLU A 1 1213 ? 5.146 -39.836 15.443 1.00 84.81 1213 GLU A N 1
ATOM 8770 C CA . GLU A 1 1213 ? 4.379 -40.447 14.359 1.00 84.81 1213 GLU A CA 1
ATOM 8771 C C . GLU A 1 1213 ? 4.994 -40.080 12.990 1.00 84.81 1213 GLU A C 1
ATOM 8773 O O . GLU A 1 1213 ? 5.360 -38.925 12.769 1.00 84.81 1213 GLU A O 1
ATOM 8778 N N . PRO A 1 1214 ? 5.130 -41.023 12.039 1.00 78.75 1214 PRO A N 1
ATOM 8779 C CA . PRO A 1 1214 ? 5.544 -40.699 10.674 1.00 78.75 1214 PRO A CA 1
ATOM 8780 C C . PRO A 1 1214 ? 4.423 -39.992 9.899 1.00 78.75 1214 PRO A C 1
ATOM 8782 O O . PRO A 1 1214 ? 3.258 -40.381 9.999 1.00 78.75 1214 PRO A O 1
ATOM 8785 N N . ILE A 1 1215 ? 4.781 -38.997 9.081 1.00 70.44 1215 ILE A N 1
ATOM 8786 C CA . ILE A 1 1215 ? 3.834 -38.328 8.174 1.00 70.44 1215 ILE A CA 1
ATOM 8787 C C . ILE A 1 1215 ? 3.684 -39.168 6.893 1.00 70.44 1215 ILE A C 1
ATOM 8789 O O . ILE A 1 1215 ? 4.685 -39.563 6.294 1.00 70.44 1215 ILE A O 1
ATOM 8793 N N . ASN A 1 1216 ? 2.439 -39.489 6.513 1.00 44.59 1216 ASN A N 1
ATOM 8794 C CA . ASN A 1 1216 ? 2.099 -40.270 5.308 1.00 44.59 1216 ASN A CA 1
ATOM 8795 C C . ASN A 1 1216 ? 1.826 -39.393 4.091 1.00 44.59 1216 ASN A C 1
ATOM 8797 O O . ASN A 1 1216 ? 1.101 -38.387 4.257 1.00 44.59 1216 ASN A O 1
#